Protein 2KT8 (pdb70)

Nearest PDB structures (foldseek):
  2kt8-assembly1_A  TM=8.628E-01  e=6.711E-12  Clostridium perfringens
  2krs-assembly1_A  TM=7.706E-01  e=7.082E-06  Clostridium perfringens
  2kyb-assembly1_A  TM=8.112E-01  e=3.516E-05  Clostridium perfringens ATCC 13124
  3npf-assembly1_B  TM=7.878E-01  e=1.300E-02  Bacteroides ovatus ATCC 8483
  1j3t-assembly1_A  TM=7.327E-01  e=2.569E-01  Homo sapiens

Solvent-accessible surface area: 5592 Å² total; per-residue (Å²): 123,73,93,6,0,52,0,78,36,127,93,55,5,67,0,42,80,28,46,55,102,98,51,134,82,57,28,63,44,81,26,115,43,94,8,61,10,79,31,94,111,61,54,34,48,60,5,117,63,189,87,48,84,0,42,1,17,113,143,82,14,109,85,65,141,93,82,112,117,161,172,92,151,134,157,190

Secondary structure (DSSP, 8-state):
--EEEEE--SS-EEEESSSSTTS-EEEEE-TT-EEEEEEEETTEEEEEETTEEEEEEGGGEEEEE-----S--S--

Sequence (76 aa):
AEKTGIVNVSSSLNVREGASTSSKVIGSLSGNTKVTIVGEEGAFYKIEYKGSHGYVAKEYIKDIKDEVLEHHHHHHAEKTGIVNVSSSLNVREGASTSSKVIGSLSGNTKVTIVGEEGAFYKIEYKGSHGYVAKEYIKDIKDEVLEHHHHHHAEKTGIVNVSSSLNVREGASTSSKVIGSLSGNTKVTIVGEEGAFYKIEYKGSHGYVAKEYIKDIKDEVLEHHHHHHAEKTGIVNVSSSLNVREGASTSSKVIGSLSGNTKVTIVGEEGAFYKIEYKGSHGYVAKEYIKDIKDEVLEHHHHHHAEKTGIVNVSSSLNVREGASTSSKVIGSLSGNTKVTIVGEEGAFYKIEYKGSHGYVAKEYIKDIKDEVLEHHHHHHAEKTGIVNVSSSLNVREGASTSSKVIGSLSGNTKVTIVGEEGAFYKIEYKGSHGYVAKEYIKDIKDEVLEHHHHHHAEKTGIVNVSSSLNVREGASTSSKVIGSLSGNTKVTIVGEEGAFYKIEYKGSHGYVAKEYIKDIKDEVLEHHHHHHAEKTGIVNVSSSLNVREGASTSSKVIGSLSGNTKVTIVGEEGAFYKIEYKGSHGYVAKEYIKDIKDEVLEHHHHHHAEKTGIVNVSSSLNVREGASTSSKVIGSLSGNTKVTIVGEEGAFYKIEYKGSHGYVAKEYIKDIKDEVLEHHHHHHAEKTGIVNVSSSLNVREGASTSSKVIGSLSGNTKVTIVGEEGAFYKIEYKGSHGYVAKEYIKDIKDEVLEHHHHHHAEKTGIVNVSSSLNVREGASTSSKVIGSLSGNTKVTIVGEEGAFYKIEYKGSHGYVAKEYIKDIKDEVLEHHHHHHAEKTGIVNVSSSLNVREGASTSSKVIGSLSGNTKVTIVGEEGAFYKIEYKGSHGYVAKEYIKDIKDEVLEHHHHHHAEKTGIVNVSSSLNVREGASTSSKVIGSLSGNTKVTIVGEEGAFYKIEYKGSHGYVAKEYIKDIKDEVLEHHHHHHAEKTGIVNVSSSLNVREGASTSSKVIGSLSGNTKVTIVGEEGAFYKIEYKGSHGYVAKEYIKDIKDEVLEHHHHHHAEKTGIVNVSSSLNVREGASTSSKVIGSLSGNTKVTIVGEEGAFYKIEYKGSHGYVAKEYIKDIKDEVLEHHHHHHAEKTGIVNVSSSLNVREGASTSSKVIGSLSGNTKVTIVGEEGAFYKIEYKGSHGYVAKEYIKDIKDEVLEHHHHHHAEKTGIVNVSSSLNVREGASTSSKVIGSLSGNTKVTIVGEEGAFYKIEYKGSHGYVAKEYIKDIKDEVLEHHHHHHAEKTGIVNVSSSLNVREGASTSSKVIGSLSGNTKVTIVGEEGAFYKIEYKGSHGYVAKEYIKDIKDEVLEHHHHHHAEKTGIVNVSSSLNVREGASTSSKVIGSLSGNTKVTIVGEEGAFYKIEYKGSHGYVAKEYIKDIKDEVLEHHHHHHAEKTGIVNVSSSLNVREGASTSSKVIGSLSGNTKVTIVGEEGAFYKIEYKGSHGYVAKEYIKDIKDEVLEHHHHHH

GO terms:
  GO:0061784 peptidoglycan N-acetylglucosaminidase activity (F, IDA)

InterPro domains:
  IPR002901 Mannosyl-glycoprotein endo-beta-N-acetylglucosamidase-like domain [PF01832] (949-1112)
  IPR002901 Mannosyl-glycoprotein endo-beta-N-acetylglucosamidase-like domain [SM00047] (936-1123)
  IPR003646 SH3-like domain, bacterial-type [PF08239] (58-104)
  IPR003646 SH3-like domain, bacterial-type [PF08239] (124-174)
  IPR003646 SH3-like domain, bacterial-type [PF08239] (204-254)
  IPR003646 SH3-like domain, bacterial-type [PF08239] (308-359)
  IPR003646 SH3-like domain, bacterial-type [PF08239] (393-444)
  IPR003646 SH3-like domain, bacterial-type [PF08239] (478-529)
  IPR003646 SH3-like domain, bacterial-type [PF08239] (558-609)
  IPR003646 SH3-like domain, bacterial-type [PF08239] (643-694)
  IPR003646 SH3-like domain, bacterial-type [PF08239] (728-779)
  IPR003646 SH3-like domain, bacterial-type [PF08239] (809-858)
  IPR003646 SH3-like domain, bacterial-type [PS51781] (46-109)
  IPR003646 SH3-like domain, bacterial-type [PS51781] (115-178)
  IPR003646 SH3-like domain, bacterial-type [PS51781] (194-257)
  IPR003646 SH3-like domain, bacterial-type [PS51781] (299-362)
  IPR003646 SH3-like domain, bacterial-type [PS51781] (384-447)
  IPR003646 SH3-like domain, bacterial-type [PS51781] (469-532)
  IPR003646 SH3-like domain, bacterial-type [PS51781] (549-612)
  IPR003646 SH3-like domain, bacterial-type [PS51781] (634-697)

Foldseek 3Di:
DKWKWFQADPFWAFWFPDQDPPGDTPGTGGHRDIFIFPACDPQWTWTQDPVGITIGGCVRTPPRGHDDDDDDPVGD

Radius of gyration: 13.31 Å; Cα contacts (8 Å, |Δi|>4): 145; chains: 1; bounding box: 37×36×25 Å

Structure (mmCIF, N/CA/C/O backbone):
data_2KT8
#
_entry.id   2KT8
#
loop_
_atom_site.group_PDB
_atom_site.id
_atom_site.type_symbol
_atom_site.label_atom_id
_atom_site.label_alt_id
_atom_site.label_comp_id
_atom_site.label_asym_id
_atom_site.label_entity_id
_atom_site.label_seq_id
_atom_site.pdbx_PDB_ins_code
_atom_site.Cartn_x
_atom_site.Cartn_y
_atom_site.Cartn_z
_atom_site.occupancy
_atom_site.B_iso_or_equiv
_atom_site.auth_seq_id
_atom_site.auth_comp_id
_atom_site.auth_asym_id
_atom_site.auth_atom_id
_atom_site.pdbx_PDB_model_num
ATOM 1 N N . ALA A 1 1 ? 8.539 8.656 11.953 1.00 0.00 1 ALA A N 1
ATOM 2 C CA . ALA A 1 1 ? 9.441 8.255 10.837 1.00 0.00 1 ALA A CA 1
ATOM 3 C C . ALA A 1 1 ? 8.619 7.575 9.738 1.00 0.00 1 ALA A C 1
ATOM 4 O O . ALA A 1 1 ? 8.211 6.434 9.858 1.00 0.00 1 ALA A O 1
ATOM 13 N N . GLU A 1 2 ? 8.366 8.277 8.669 1.00 0.00 2 GLU A N 1
ATOM 14 C CA . GLU A 1 2 ? 7.563 7.694 7.558 1.00 0.00 2 GLU A CA 1
ATOM 15 C C . GLU A 1 2 ? 8.372 6.620 6.834 1.00 0.00 2 GLU A C 1
ATOM 16 O O . GLU A 1 2 ? 9.586 6.665 6.786 1.00 0.00 2 GLU A O 1
ATOM 28 N N . LYS A 1 3 ? 7.698 5.649 6.268 1.00 0.00 3 LYS A N 1
ATOM 29 C CA . LYS A 1 3 ? 8.404 4.554 5.536 1.00 0.00 3 LYS A CA 1
ATOM 30 C C . LYS A 1 3 ? 7.814 4.429 4.134 1.00 0.00 3 LYS A C 1
ATOM 31 O O . LYS A 1 3 ? 6.630 4.614 3.930 1.00 0.00 3 LYS A O 1
ATOM 50 N N . THR A 1 4 ? 8.640 4.123 3.161 1.00 0.00 4 THR A N 1
ATOM 51 C CA . THR A 1 4 ? 8.150 3.990 1.753 1.00 0.00 4 THR A CA 1
ATOM 52 C C . THR A 1 4 ? 8.373 2.560 1.265 1.00 0.00 4 THR A C 1
ATOM 53 O O . THR A 1 4 ? 9.480 2.051 1.251 1.00 0.00 4 THR A O 1
ATOM 64 N N . GLY A 1 5 ? 7.310 1.907 0.869 1.00 0.00 5 GLY A N 1
ATOM 65 C CA . GLY A 1 5 ? 7.408 0.500 0.379 1.00 0.00 5 GLY A CA 1
ATOM 66 C C . GLY A 1 5 ? 7.346 0.468 -1.149 1.00 0.00 5 GLY A C 1
ATOM 67 O O . GLY A 1 5 ? 6.551 1.157 -1.765 1.00 0.00 5 GLY A O 1
ATOM 71 N N . ILE A 1 6 ? 8.177 -0.337 -1.765 1.00 0.00 6 ILE A N 1
ATOM 72 C CA . ILE A 1 6 ? 8.173 -0.430 -3.253 1.00 0.00 6 ILE A CA 1
ATOM 73 C C . ILE A 1 6 ? 7.143 -1.472 -3.698 1.00 0.00 6 ILE A C 1
ATOM 74 O O . ILE A 1 6 ? 7.183 -2.620 -3.298 1.00 0.00 6 ILE A O 1
ATOM 90 N N . VAL A 1 7 ? 6.213 -1.068 -4.521 1.00 0.00 7 VAL A N 1
ATOM 91 C CA . VAL A 1 7 ? 5.164 -2.013 -4.998 1.00 0.00 7 VAL A CA 1
ATOM 92 C C . VAL A 1 7 ? 5.753 -2.976 -6.030 1.00 0.00 7 VAL A C 1
ATOM 93 O O . VAL A 1 7 ? 6.458 -2.580 -6.938 1.00 0.00 7 VAL A O 1
ATOM 106 N N . ASN A 1 8 ? 5.460 -4.245 -5.892 1.00 0.00 8 ASN A N 1
ATOM 107 C CA . ASN A 1 8 ? 5.986 -5.262 -6.852 1.00 0.00 8 ASN A CA 1
ATOM 108 C C . ASN A 1 8 ? 4.828 -6.117 -7.372 1.00 0.00 8 ASN A C 1
ATOM 109 O O . ASN A 1 8 ? 4.356 -7.019 -6.704 1.00 0.00 8 ASN A O 1
ATOM 120 N N . VAL A 1 9 ? 4.366 -5.838 -8.566 1.00 0.00 9 VAL A N 1
ATOM 121 C CA . VAL A 1 9 ? 3.235 -6.627 -9.149 1.00 0.00 9 VAL A CA 1
ATOM 122 C C . VAL A 1 9 ? 3.530 -6.945 -10.615 1.00 0.00 9 VAL A C 1
ATOM 123 O O . VAL A 1 9 ? 4.349 -6.312 -11.253 1.00 0.00 9 VAL A O 1
ATOM 136 N N . SER A 1 10 ? 2.860 -7.929 -11.147 1.00 0.00 10 SER A N 1
ATOM 137 C CA . SER A 1 10 ? 3.076 -8.314 -12.571 1.00 0.00 10 SER A CA 1
ATOM 138 C C . SER A 1 10 ? 2.223 -7.422 -13.480 1.00 0.00 10 SER A C 1
ATOM 139 O O . SER A 1 10 ? 2.368 -7.422 -14.688 1.00 0.00 10 SER A O 1
ATOM 147 N N . SER A 1 11 ? 1.330 -6.660 -12.907 1.00 0.00 11 SER A N 1
ATOM 148 C CA . SER A 1 11 ? 0.460 -5.766 -13.731 1.00 0.00 11 SER A CA 1
ATOM 149 C C . SER A 1 11 ? 0.140 -4.497 -12.942 1.00 0.00 11 SER A C 1
ATOM 150 O O . SER A 1 11 ? 0.554 -3.408 -13.292 1.00 0.00 11 SER A O 1
ATOM 158 N N . SER A 1 12 ? -0.603 -4.628 -11.879 1.00 0.00 12 SER A N 1
ATOM 159 C CA . SER A 1 12 ? -0.958 -3.429 -11.070 1.00 0.00 12 SER A CA 1
ATOM 160 C C . SER A 1 12 ? -1.320 -3.863 -9.651 1.00 0.00 12 SER A C 1
ATOM 161 O O . SER A 1 12 ? -1.539 -5.029 -9.387 1.00 0.00 12 SER A O 1
ATOM 169 N N . LEU A 1 13 ? -1.379 -2.927 -8.731 1.00 0.00 13 LEU A N 1
ATOM 170 C CA . LEU A 1 13 ? -1.720 -3.272 -7.315 1.00 0.00 13 LEU A CA 1
ATOM 171 C C . LEU A 1 13 ? -3.073 -2.660 -6.943 1.00 0.00 13 LEU A C 1
ATOM 172 O O . LEU A 1 13 ? -3.321 -1.487 -7.147 1.00 0.00 13 LEU A O 1
ATOM 188 N N . ASN A 1 14 ? -3.948 -3.457 -6.388 1.00 0.00 14 ASN A N 1
ATOM 189 C CA . ASN A 1 14 ? -5.288 -2.945 -5.985 1.00 0.00 14 ASN A CA 1
ATOM 190 C C . ASN A 1 14 ? -5.207 -2.337 -4.584 1.00 0.00 14 ASN A C 1
ATOM 191 O O . ASN A 1 14 ? -4.468 -2.799 -3.735 1.00 0.00 14 ASN A O 1
ATOM 202 N N . VAL A 1 15 ? -5.971 -1.302 -4.337 1.00 0.00 15 VAL A N 1
ATOM 203 C CA . VAL A 1 15 ? -5.963 -0.644 -2.994 1.00 0.00 15 VAL A CA 1
ATOM 204 C C . VAL A 1 15 ? -7.303 -0.899 -2.308 1.00 0.00 15 VAL A C 1
ATOM 205 O O . VAL A 1 15 ? -8.358 -0.708 -2.884 1.00 0.00 15 VAL A O 1
ATOM 218 N N . ARG A 1 16 ? -7.263 -1.334 -1.076 1.00 0.00 16 ARG A N 1
ATOM 219 C CA . ARG A 1 16 ? -8.519 -1.619 -0.323 1.00 0.00 16 ARG A CA 1
ATOM 220 C C . ARG A 1 16 ? -8.693 -0.595 0.798 1.00 0.00 16 ARG A C 1
ATOM 221 O O . ARG A 1 16 ? -7.741 -0.130 1.394 1.00 0.00 16 ARG A O 1
ATOM 242 N N . GLU A 1 17 ? -9.916 -0.251 1.088 1.00 0.00 17 GLU A N 1
ATOM 243 C CA . GLU A 1 17 ? -10.193 0.731 2.172 1.00 0.00 17 GLU A CA 1
ATOM 244 C C . GLU A 1 17 ? -10.316 -0.024 3.498 1.00 0.00 17 GLU A C 1
ATOM 245 O O . GLU A 1 17 ? -10.242 0.547 4.571 1.00 0.00 17 GLU A O 1
ATOM 257 N N . GLY A 1 18 ? -10.501 -1.313 3.427 1.00 0.00 18 GLY A N 1
ATOM 258 C CA . GLY A 1 18 ? -10.633 -2.131 4.670 1.00 0.00 18 GLY A CA 1
ATOM 259 C C . GLY A 1 18 ? -9.279 -2.755 5.021 1.00 0.00 18 GLY A C 1
ATOM 260 O O . GLY A 1 18 ? -8.261 -2.091 5.059 1.00 0.00 18 GLY A O 1
ATOM 264 N N . ALA A 1 19 ? -9.265 -4.032 5.282 1.00 0.00 19 ALA A N 1
ATOM 265 C CA . ALA A 1 19 ? -7.991 -4.721 5.633 1.00 0.00 19 ALA A CA 1
ATOM 266 C C . ALA A 1 19 ? -8.099 -6.193 5.212 1.00 0.00 19 ALA A C 1
ATOM 267 O O . ALA A 1 19 ? -7.154 -6.954 5.304 1.00 0.00 19 ALA A O 1
ATOM 274 N N . SER A 1 20 ? -9.256 -6.597 4.756 1.00 0.00 20 SER A N 1
ATOM 275 C CA . SER A 1 20 ? -9.448 -8.018 4.335 1.00 0.00 20 SER A CA 1
ATOM 276 C C . SER A 1 20 ? -8.934 -8.236 2.906 1.00 0.00 20 SER A C 1
ATOM 277 O O . SER A 1 20 ? -8.572 -7.309 2.207 1.00 0.00 20 SER A O 1
ATOM 285 N N . THR A 1 21 ? -8.903 -9.470 2.477 1.00 0.00 21 THR A N 1
ATOM 286 C CA . THR A 1 21 ? -8.423 -9.793 1.100 1.00 0.00 21 THR A CA 1
ATOM 287 C C . THR A 1 21 ? -9.383 -9.214 0.055 1.00 0.00 21 THR A C 1
ATOM 288 O O . THR A 1 21 ? -8.986 -8.855 -1.038 1.00 0.00 21 THR A O 1
ATOM 299 N N . SER A 1 22 ? -10.647 -9.128 0.374 1.00 0.00 22 SER A N 1
ATOM 300 C CA . SER A 1 22 ? -11.639 -8.581 -0.601 1.00 0.00 22 SER A CA 1
ATOM 301 C C . SER A 1 22 ? -12.613 -7.665 0.144 1.00 0.00 22 SER A C 1
ATOM 302 O O . SER A 1 22 ? -13.810 -7.880 0.152 1.00 0.00 22 SER A O 1
ATOM 310 N N . SER A 1 23 ? -12.101 -6.645 0.777 1.00 0.00 23 SER A N 1
ATOM 311 C CA . SER A 1 23 ? -12.979 -5.703 1.532 1.00 0.00 23 SER A CA 1
ATOM 312 C C . SER A 1 23 ? -13.675 -4.751 0.556 1.00 0.00 23 SER A C 1
ATOM 313 O O . SER A 1 23 ? -14.830 -4.920 0.213 1.00 0.00 23 SER A O 1
ATOM 321 N N . LYS A 1 24 ? -12.979 -3.747 0.103 1.00 0.00 24 LYS A N 1
ATOM 322 C CA . LYS A 1 24 ? -13.601 -2.784 -0.848 1.00 0.00 24 LYS A CA 1
ATOM 323 C C . LYS A 1 24 ? -12.510 -2.077 -1.658 1.00 0.00 24 LYS A C 1
ATOM 324 O O . LYS A 1 24 ? -11.724 -1.310 -1.136 1.00 0.00 24 LYS A O 1
ATOM 343 N N . VAL A 1 25 ? -12.459 -2.336 -2.938 1.00 0.00 25 VAL A N 1
ATOM 344 C CA . VAL A 1 25 ? -11.426 -1.689 -3.793 1.00 0.00 25 VAL A CA 1
ATOM 345 C C . VAL A 1 25 ? -11.874 -0.272 -4.155 1.00 0.00 25 VAL A C 1
ATOM 346 O O . VAL A 1 25 ? -12.978 -0.055 -4.618 1.00 0.00 25 VAL A O 1
ATOM 359 N N . ILE A 1 26 ? -11.015 0.695 -3.949 1.00 0.00 26 ILE A N 1
ATOM 360 C CA . ILE A 1 26 ? -11.354 2.113 -4.277 1.00 0.00 26 ILE A CA 1
ATOM 361 C C . ILE A 1 26 ? -10.506 2.569 -5.466 1.00 0.00 26 ILE A C 1
ATOM 362 O O . ILE A 1 26 ? -10.674 3.657 -5.985 1.00 0.00 26 ILE A O 1
ATOM 378 N N . GLY A 1 27 ? -9.593 1.747 -5.908 1.00 0.00 27 GLY A N 1
ATOM 379 C CA . GLY A 1 27 ? -8.743 2.151 -7.062 1.00 0.00 27 GLY A CA 1
ATOM 380 C C . GLY A 1 27 ? -7.525 1.230 -7.169 1.00 0.00 27 GLY A C 1
ATOM 381 O O . GLY A 1 27 ? -7.525 0.116 -6.684 1.00 0.00 27 GLY A O 1
ATOM 385 N N . SER A 1 28 ? -6.482 1.688 -7.814 1.00 0.00 28 SER A N 1
ATOM 386 C CA . SER A 1 28 ? -5.262 0.842 -7.965 1.00 0.00 28 SER A CA 1
ATOM 387 C C . SER A 1 28 ? -4.033 1.735 -8.137 1.00 0.00 28 SER A C 1
ATOM 388 O O . SER A 1 28 ? -4.138 2.914 -8.414 1.00 0.00 28 SER A O 1
ATOM 396 N N . LEU A 1 29 ? -2.863 1.167 -7.973 1.00 0.00 29 LEU A N 1
ATOM 397 C CA . LEU A 1 29 ? -1.597 1.951 -8.118 1.00 0.00 29 LEU A CA 1
ATOM 398 C C . LEU A 1 29 ? -0.675 1.254 -9.117 1.00 0.00 29 LEU A C 1
ATOM 399 O O . LEU A 1 29 ? -0.714 0.051 -9.290 1.00 0.00 29 LEU A O 1
ATOM 415 N N . SER A 1 30 ? 0.151 2.013 -9.781 1.00 0.00 30 SER A N 1
ATOM 416 C CA . SER A 1 30 ? 1.082 1.427 -10.784 1.00 0.00 30 SER A CA 1
ATOM 417 C C . SER A 1 30 ? 2.185 0.623 -10.090 1.00 0.00 30 SER A C 1
ATOM 418 O O . SER A 1 30 ? 2.451 0.779 -8.913 1.00 0.00 30 SER A O 1
ATOM 426 N N . GLY A 1 31 ? 2.823 -0.246 -10.826 1.00 0.00 31 GLY A N 1
ATOM 427 C CA . GLY A 1 31 ? 3.909 -1.083 -10.243 1.00 0.00 31 GLY A CA 1
ATOM 428 C C . GLY A 1 31 ? 5.119 -0.220 -9.869 1.00 0.00 31 GLY A C 1
ATOM 429 O O . GLY A 1 31 ? 5.287 0.886 -10.346 1.00 0.00 31 GLY A O 1
ATOM 433 N N . ASN A 1 32 ? 5.957 -0.737 -9.004 1.00 0.00 32 ASN A N 1
ATOM 434 C CA . ASN A 1 32 ? 7.171 0.011 -8.557 1.00 0.00 32 ASN A CA 1
ATOM 435 C C . ASN A 1 32 ? 6.756 1.350 -7.940 1.00 0.00 32 ASN A C 1
ATOM 436 O O . ASN A 1 32 ? 7.584 2.159 -7.566 1.00 0.00 32 ASN A O 1
ATOM 447 N N . THR A 1 33 ? 5.479 1.587 -7.824 1.00 0.00 33 THR A N 1
ATOM 448 C CA . THR A 1 33 ? 5.008 2.869 -7.223 1.00 0.00 33 THR A CA 1
ATOM 449 C C . THR A 1 33 ? 5.304 2.891 -5.719 1.00 0.00 33 THR A C 1
ATOM 450 O O . THR A 1 33 ? 5.094 1.924 -5.009 1.00 0.00 33 THR A O 1
ATOM 461 N N . LYS A 1 34 ? 5.799 3.998 -5.237 1.00 0.00 34 LYS A N 1
ATOM 462 C CA . LYS A 1 34 ? 6.126 4.114 -3.789 1.00 0.00 34 LYS A CA 1
ATOM 463 C C . LYS A 1 34 ? 4.875 4.481 -2.992 1.00 0.00 34 LYS A C 1
ATOM 464 O O . LYS A 1 34 ? 4.067 5.285 -3.417 1.00 0.00 34 LYS A O 1
ATOM 483 N N . VAL A 1 35 ? 4.718 3.898 -1.826 1.00 0.00 35 VAL A N 1
ATOM 484 C CA . VAL A 1 35 ? 3.527 4.206 -0.973 1.00 0.00 35 VAL A CA 1
ATOM 485 C C . VAL A 1 35 ? 3.997 4.618 0.424 1.00 0.00 35 VAL A C 1
ATOM 486 O O . VAL A 1 35 ? 4.817 3.962 1.038 1.00 0.00 35 VAL A O 1
ATOM 499 N N . THR A 1 36 ? 3.486 5.713 0.922 1.00 0.00 36 THR A N 1
ATOM 500 C CA . THR A 1 36 ? 3.900 6.189 2.272 1.00 0.00 36 THR A CA 1
ATOM 501 C C . THR A 1 36 ? 3.155 5.401 3.347 1.00 0.00 36 THR A C 1
ATOM 502 O O . THR A 1 36 ? 1.945 5.282 3.320 1.00 0.00 36 THR A O 1
ATOM 513 N N . ILE A 1 37 ? 3.881 4.873 4.299 1.00 0.00 37 ILE A N 1
ATOM 514 C CA . ILE A 1 37 ? 3.252 4.091 5.404 1.00 0.00 37 ILE A CA 1
ATOM 515 C C . ILE A 1 37 ? 3.402 4.858 6.716 1.00 0.00 37 ILE A C 1
ATOM 516 O O . ILE A 1 37 ? 4.483 5.289 7.082 1.00 0.00 37 ILE A O 1
ATOM 532 N N . VAL A 1 38 ? 2.313 5.026 7.425 1.00 0.00 38 VAL A N 1
ATOM 533 C CA . VAL A 1 38 ? 2.343 5.755 8.728 1.00 0.00 38 VAL A CA 1
ATOM 534 C C . VAL A 1 38 ? 2.103 4.751 9.858 1.00 0.00 38 VAL A C 1
ATOM 535 O O . VAL A 1 38 ? 2.130 5.093 11.025 1.00 0.00 38 VAL A O 1
ATOM 548 N N . GLY A 1 39 ? 1.872 3.508 9.525 1.00 0.00 39 GLY A N 1
ATOM 549 C CA . GLY A 1 39 ? 1.638 2.495 10.594 1.00 0.00 39 GLY A CA 1
ATOM 550 C C . GLY A 1 39 ? 1.366 1.121 9.974 1.00 0.00 39 GLY A C 1
ATOM 551 O O . GLY A 1 39 ? 1.321 0.964 8.769 1.00 0.00 39 GLY A O 1
ATOM 555 N N . GLU A 1 40 ? 1.183 0.119 10.802 1.00 0.00 40 GLU A N 1
ATOM 556 C CA . GLU A 1 40 ? 0.912 -1.256 10.295 1.00 0.00 40 GLU A CA 1
ATOM 557 C C . GLU A 1 40 ? -0.264 -1.855 11.059 1.00 0.00 40 GLU A C 1
ATOM 558 O O . GLU A 1 40 ? -0.550 -1.484 12.181 1.00 0.00 40 GLU A O 1
ATOM 570 N N . GLU A 1 41 ? -0.942 -2.794 10.458 1.00 0.00 41 GLU A N 1
ATOM 571 C CA . GLU A 1 41 ? -2.094 -3.437 11.144 1.00 0.00 41 GLU A CA 1
ATOM 572 C C . GLU A 1 41 ? -2.327 -4.823 10.541 1.00 0.00 41 GLU A C 1
ATOM 573 O O . GLU A 1 41 ? -2.667 -4.966 9.381 1.00 0.00 41 GLU A O 1
ATOM 585 N N . GLY A 1 42 ? -2.151 -5.843 11.333 1.00 0.00 42 GLY A N 1
ATOM 586 C CA . GLY A 1 42 ? -2.364 -7.236 10.844 1.00 0.00 42 GLY A CA 1
ATOM 587 C C . GLY A 1 42 ? -1.367 -7.586 9.738 1.00 0.00 42 GLY A C 1
ATOM 588 O O . GLY A 1 42 ? -0.214 -7.200 9.767 1.00 0.00 42 GLY A O 1
ATOM 592 N N . ALA A 1 43 ? -1.811 -8.330 8.762 1.00 0.00 43 ALA A N 1
ATOM 593 C CA . ALA A 1 43 ? -0.914 -8.729 7.643 1.00 0.00 43 ALA A CA 1
ATOM 594 C C . ALA A 1 43 ? -1.015 -7.688 6.528 1.00 0.00 43 ALA A C 1
ATOM 595 O O . ALA A 1 43 ? -0.689 -7.950 5.383 1.00 0.00 43 ALA A O 1
ATOM 602 N N . PHE A 1 44 ? -1.476 -6.505 6.855 1.00 0.00 44 PHE A N 1
ATOM 603 C CA . PHE A 1 44 ? -1.618 -5.429 5.825 1.00 0.00 44 PHE A CA 1
ATOM 604 C C . PHE A 1 44 ? -0.972 -4.144 6.333 1.00 0.00 44 PHE A C 1
ATOM 605 O O . PHE A 1 44 ? -0.911 -3.888 7.521 1.00 0.00 44 PHE A O 1
ATOM 622 N N . TYR A 1 45 ? -0.483 -3.331 5.432 1.00 0.00 45 TYR A N 1
ATOM 623 C CA . TYR A 1 45 ? 0.176 -2.052 5.832 1.00 0.00 45 TYR A CA 1
ATOM 624 C C . TYR A 1 45 ? -0.770 -0.879 5.588 1.00 0.00 45 TYR A C 1
ATOM 625 O O . TYR A 1 45 ? -1.480 -0.825 4.600 1.00 0.00 45 TYR A O 1
ATOM 643 N N . LYS A 1 46 ? -0.777 0.067 6.490 1.00 0.00 46 LYS A N 1
ATOM 644 C CA . LYS A 1 46 ? -1.664 1.251 6.335 1.00 0.00 46 LYS A CA 1
ATOM 645 C C . LYS A 1 46 ? -0.904 2.347 5.593 1.00 0.00 46 LYS A C 1
ATOM 646 O O . LYS A 1 46 ? 0.214 2.683 5.937 1.00 0.00 46 LYS A O 1
ATOM 665 N N . ILE A 1 47 ? -1.505 2.905 4.571 1.00 0.00 47 ILE A N 1
ATOM 666 C CA . ILE A 1 47 ? -0.828 3.982 3.786 1.00 0.00 47 ILE A CA 1
ATOM 667 C C . ILE A 1 47 ? -1.745 5.194 3.655 1.00 0.00 47 ILE A C 1
ATOM 668 O O . ILE A 1 47 ? -2.953 5.098 3.764 1.00 0.00 47 ILE A O 1
ATOM 684 N N . GLU A 1 48 ? -1.166 6.340 3.420 1.00 0.00 48 GLU A N 1
ATOM 685 C CA . GLU A 1 48 ? -1.980 7.578 3.278 1.00 0.00 48 GLU A CA 1
ATOM 686 C C . GLU A 1 48 ? -2.534 7.664 1.854 1.00 0.00 48 GLU A C 1
ATOM 687 O O . GLU A 1 48 ? -1.866 8.102 0.935 1.00 0.00 48 GLU A O 1
ATOM 699 N N . TYR A 1 49 ? -3.757 7.244 1.666 1.00 0.00 49 TYR A N 1
ATOM 700 C CA . TYR A 1 49 ? -4.367 7.291 0.309 1.00 0.00 49 TYR A CA 1
ATOM 701 C C . TYR A 1 49 ? -4.971 8.672 0.060 1.00 0.00 49 TYR A C 1
ATOM 702 O O . TYR A 1 49 ? -5.485 9.314 0.956 1.00 0.00 49 TYR A O 1
ATOM 720 N N . LYS A 1 50 ? -4.900 9.136 -1.156 1.00 0.00 50 LYS A N 1
ATOM 721 C CA . LYS A 1 50 ? -5.452 10.479 -1.483 1.00 0.00 50 LYS A CA 1
ATOM 722 C C . LYS A 1 50 ? -6.977 10.473 -1.336 1.00 0.00 50 LYS A C 1
ATOM 723 O O . LYS A 1 50 ? -7.698 10.012 -2.201 1.00 0.00 50 LYS A O 1
ATOM 742 N N . GLY A 1 51 ? -7.466 10.990 -0.235 1.00 0.00 51 GLY A N 1
ATOM 743 C CA . GLY A 1 51 ? -8.941 11.033 0.015 1.00 0.00 51 GLY A CA 1
ATOM 744 C C . GLY A 1 51 ? -9.268 10.182 1.246 1.00 0.00 51 GLY A C 1
ATOM 745 O O . GLY A 1 51 ? -10.273 10.380 1.902 1.00 0.00 51 GLY A O 1
ATOM 749 N N . SER A 1 52 ? -8.424 9.239 1.573 1.00 0.00 52 SER A N 1
ATOM 750 C CA . SER A 1 52 ? -8.694 8.388 2.768 1.00 0.00 52 SER A CA 1
ATOM 751 C C . SER A 1 52 ? -7.458 7.551 3.108 1.00 0.00 52 SER A C 1
ATOM 752 O O . SER A 1 52 ? -6.343 7.896 2.763 1.00 0.00 52 SER A O 1
ATOM 760 N N . HIS A 1 53 ? -7.656 6.441 3.784 1.00 0.00 53 HIS A N 1
ATOM 761 C CA . HIS A 1 53 ? -6.509 5.555 4.160 1.00 0.00 53 HIS A CA 1
ATOM 762 C C . HIS A 1 53 ? -6.550 4.274 3.323 1.00 0.00 53 HIS A C 1
ATOM 763 O O . HIS A 1 53 ? -7.524 3.544 3.318 1.00 0.00 53 HIS A O 1
ATOM 777 N N . GLY A 1 54 ? -5.489 4.004 2.609 1.00 0.00 54 GLY A N 1
ATOM 778 C CA . GLY A 1 54 ? -5.437 2.782 1.755 1.00 0.00 54 GLY A CA 1
ATOM 779 C C . GLY A 1 54 ? -4.814 1.624 2.534 1.00 0.00 54 GLY A C 1
ATOM 780 O O . GLY A 1 54 ? -3.962 1.815 3.379 1.00 0.00 54 GLY A O 1
ATOM 784 N N . TYR A 1 55 ? -5.233 0.418 2.240 1.00 0.00 55 TYR A N 1
ATOM 785 C CA . TYR A 1 55 ? -4.672 -0.780 2.937 1.00 0.00 55 TYR A CA 1
ATOM 786 C C . TYR A 1 55 ? -4.188 -1.787 1.896 1.00 0.00 55 TYR A C 1
ATOM 787 O O . TYR A 1 55 ? -4.885 -2.099 0.948 1.00 0.00 55 TYR A O 1
ATOM 805 N N . VAL A 1 56 ? -2.993 -2.301 2.064 1.00 0.00 56 VAL A N 1
ATOM 806 C CA . VAL A 1 56 ? -2.454 -3.295 1.083 1.00 0.00 56 VAL A CA 1
ATOM 807 C C . VAL A 1 56 ? -1.741 -4.425 1.825 1.00 0.00 56 VAL A C 1
ATOM 808 O O . VAL A 1 56 ? -1.247 -4.256 2.924 1.00 0.00 56 VAL A O 1
ATOM 821 N N . ALA A 1 57 ? -1.693 -5.581 1.221 1.00 0.00 57 ALA A N 1
ATOM 822 C CA . ALA A 1 57 ? -1.029 -6.754 1.860 1.00 0.00 57 ALA A CA 1
ATOM 823 C C . ALA A 1 57 ? 0.498 -6.606 1.820 1.00 0.00 57 ALA A C 1
ATOM 824 O O . ALA A 1 57 ? 1.054 -5.981 0.938 1.00 0.00 57 ALA A O 1
ATOM 831 N N . LYS A 1 58 ? 1.173 -7.183 2.778 1.00 0.00 58 LYS A N 1
ATOM 832 C CA . LYS A 1 58 ? 2.665 -7.097 2.822 1.00 0.00 58 LYS A CA 1
ATOM 833 C C . LYS A 1 58 ? 3.284 -7.867 1.647 1.00 0.00 58 LYS A C 1
ATOM 834 O O . LYS A 1 58 ? 4.426 -7.657 1.283 1.00 0.00 58 LYS A O 1
ATOM 853 N N . GLU A 1 59 ? 2.549 -8.768 1.070 1.00 0.00 59 GLU A N 1
ATOM 854 C CA . GLU A 1 59 ? 3.096 -9.571 -0.062 1.00 0.00 59 GLU A CA 1
ATOM 855 C C . GLU A 1 59 ? 3.379 -8.673 -1.272 1.00 0.00 59 GLU A C 1
ATOM 856 O O . GLU A 1 59 ? 4.299 -8.909 -2.033 1.00 0.00 59 GLU A O 1
ATOM 868 N N . TYR A 1 60 ? 2.598 -7.647 -1.465 1.00 0.00 60 TYR A N 1
ATOM 869 C CA . TYR A 1 60 ? 2.831 -6.745 -2.632 1.00 0.00 60 TYR A CA 1
ATOM 870 C C . TYR A 1 60 ? 3.825 -5.651 -2.238 1.00 0.00 60 TYR A C 1
ATOM 871 O O . TYR A 1 60 ? 4.150 -4.779 -3.023 1.00 0.00 60 TYR A O 1
ATOM 889 N N . ILE A 1 61 ? 4.311 -5.691 -1.023 1.00 0.00 61 ILE A N 1
ATOM 890 C CA . ILE A 1 61 ? 5.288 -4.656 -0.559 1.00 0.00 61 ILE A CA 1
ATOM 891 C C . ILE A 1 61 ? 6.670 -5.287 -0.432 1.00 0.00 61 ILE A C 1
ATOM 892 O O . ILE A 1 61 ? 6.849 -6.306 0.207 1.00 0.00 61 ILE A O 1
ATOM 908 N N . LYS A 1 62 ? 7.652 -4.687 -1.055 1.00 0.00 62 LYS A N 1
ATOM 909 C CA . LYS A 1 62 ? 9.034 -5.244 -1.000 1.00 0.00 62 LYS A CA 1
ATOM 910 C C . LYS A 1 62 ? 10.059 -4.115 -0.871 1.00 0.00 62 LYS A C 1
ATOM 911 O O . LYS A 1 62 ? 9.857 -3.007 -1.338 1.00 0.00 62 LYS A O 1
ATOM 930 N N . ASP A 1 63 ? 11.164 -4.407 -0.238 1.00 0.00 63 ASP A N 1
ATOM 931 C CA . ASP A 1 63 ? 12.241 -3.391 -0.054 1.00 0.00 63 ASP A CA 1
ATOM 932 C C . ASP A 1 63 ? 11.674 -2.131 0.607 1.00 0.00 63 ASP A C 1
ATOM 933 O O . ASP A 1 63 ? 11.527 -1.094 -0.013 1.00 0.00 63 ASP A O 1
ATOM 942 N N . ILE A 1 64 ? 11.361 -2.215 1.874 1.00 0.00 64 ILE A N 1
ATOM 943 C CA . ILE A 1 64 ? 10.812 -1.029 2.592 1.00 0.00 64 ILE A CA 1
ATOM 944 C C . ILE A 1 64 ? 11.961 -0.229 3.203 1.00 0.00 64 ILE A C 1
ATOM 945 O O . ILE A 1 64 ? 12.662 -0.691 4.083 1.00 0.00 64 ILE A O 1
ATOM 961 N N . LYS A 1 65 ? 12.158 0.979 2.739 1.00 0.00 65 LYS A N 1
ATOM 962 C CA . LYS A 1 65 ? 13.263 1.826 3.281 1.00 0.00 65 LYS A CA 1
ATOM 963 C C . LYS A 1 65 ? 12.809 3.282 3.372 1.00 0.00 65 LYS A C 1
ATOM 964 O O . LYS A 1 65 ? 11.992 3.743 2.598 1.00 0.00 65 LYS A O 1
ATOM 983 N N . ASP A 1 66 ? 13.340 4.005 4.317 1.00 0.00 66 ASP A N 1
ATOM 984 C CA . ASP A 1 66 ? 12.956 5.436 4.482 1.00 0.00 66 ASP A CA 1
ATOM 985 C C . ASP A 1 66 ? 13.452 6.262 3.290 1.00 0.00 66 ASP A C 1
ATOM 986 O O . ASP A 1 66 ? 14.533 6.053 2.775 1.00 0.00 66 ASP A O 1
ATOM 995 N N . GLU A 1 67 ? 12.663 7.207 2.857 1.00 0.00 67 GLU A N 1
ATOM 996 C CA . GLU A 1 67 ? 13.071 8.063 1.712 1.00 0.00 67 GLU A CA 1
ATOM 997 C C . GLU A 1 67 ? 12.126 9.271 1.638 1.00 0.00 67 GLU A C 1
ATOM 998 O O . GLU A 1 67 ? 11.232 9.329 0.816 1.00 0.00 67 GLU A O 1
ATOM 1010 N N . VAL A 1 68 ? 12.316 10.237 2.504 1.00 0.00 68 VAL A N 1
ATOM 1011 C CA . VAL A 1 68 ? 11.434 11.449 2.501 1.00 0.00 68 VAL A CA 1
ATOM 1012 C C . VAL A 1 68 ? 12.097 12.554 1.674 1.00 0.00 68 VAL A C 1
ATOM 1013 O O . VAL A 1 68 ? 11.509 13.585 1.409 1.00 0.00 68 VAL A O 1
ATOM 1026 N N . LEU A 1 69 ? 13.321 12.339 1.269 1.00 0.00 69 LEU A N 1
ATOM 1027 C CA . LEU A 1 69 ? 14.053 13.358 0.453 1.00 0.00 69 LEU A CA 1
ATOM 1028 C C . LEU A 1 69 ? 14.188 14.677 1.223 1.00 0.00 69 LEU A C 1
ATOM 1029 O O . LEU A 1 69 ? 13.217 15.306 1.602 1.00 0.00 69 LEU A O 1
ATOM 1045 N N . GLU A 1 70 ? 15.406 15.092 1.447 1.00 0.00 70 GLU A N 1
ATOM 1046 C CA . GLU A 1 70 ? 15.657 16.360 2.187 1.00 0.00 70 GLU A CA 1
ATOM 1047 C C . GLU A 1 70 ? 15.048 17.548 1.440 1.00 0.00 70 GLU A C 1
ATOM 1048 O O . GLU A 1 70 ? 14.953 17.564 0.227 1.00 0.00 70 GLU A O 1
ATOM 1060 N N . HIS A 1 71 ? 14.623 18.538 2.172 1.00 0.00 71 HIS A N 1
ATOM 1061 C CA . HIS A 1 71 ? 14.001 19.737 1.546 1.00 0.00 71 HIS A CA 1
ATOM 1062 C C . HIS A 1 71 ? 15.027 20.522 0.723 1.00 0.00 71 HIS A C 1
ATOM 1063 O O . HIS A 1 71 ? 16.216 20.262 0.758 1.00 0.00 71 HIS A O 1
ATOM 1077 N N . HIS A 1 72 ? 14.558 21.488 -0.019 1.00 0.00 72 HIS A N 1
ATOM 1078 C CA . HIS A 1 72 ? 15.469 22.314 -0.857 1.00 0.00 72 HIS A CA 1
ATOM 1079 C C . HIS A 1 72 ? 16.322 21.399 -1.742 1.00 0.00 72 HIS A C 1
ATOM 1080 O O . HIS A 1 72 ? 17.466 21.103 -1.449 1.00 0.00 72 HIS A O 1
ATOM 1094 N N . HIS A 1 73 ? 15.761 20.954 -2.832 1.00 0.00 73 HIS A N 1
ATOM 1095 C CA . HIS A 1 73 ? 16.507 20.063 -3.767 1.00 0.00 73 HIS A CA 1
ATOM 1096 C C . HIS A 1 73 ? 17.655 20.844 -4.415 1.00 0.00 73 HIS A C 1
ATOM 1097 O O . HIS A 1 73 ? 18.733 20.324 -4.639 1.00 0.00 73 HIS A O 1
ATOM 1111 N N . HIS A 1 74 ? 17.424 22.088 -4.732 1.00 0.00 74 HIS A N 1
ATOM 1112 C CA . HIS A 1 74 ? 18.487 22.906 -5.383 1.00 0.00 74 HIS A CA 1
ATOM 1113 C C . HIS A 1 74 ? 19.738 22.951 -4.500 1.00 0.00 74 HIS A C 1
ATOM 1114 O O . HIS A 1 74 ? 19.697 23.350 -3.351 1.00 0.00 74 HIS A O 1
ATOM 1128 N N . HIS A 1 75 ? 20.852 22.538 -5.039 1.00 0.00 75 HIS A N 1
ATOM 1129 C CA . HIS A 1 75 ? 22.116 22.540 -4.254 1.00 0.00 75 HIS A CA 1
ATOM 1130 C C . HIS A 1 75 ? 22.735 23.941 -4.261 1.00 0.00 75 HIS A C 1
ATOM 1131 O O . HIS A 1 75 ? 22.902 24.562 -5.294 1.00 0.00 75 HIS A O 1
ATOM 1145 N N . HIS A 1 76 ? 23.080 24.436 -3.106 1.00 0.00 76 HIS A N 1
ATOM 1146 C CA . HIS A 1 76 ? 23.695 25.790 -3.013 1.00 0.00 76 HIS A CA 1
ATOM 1147 C C . HIS A 1 76 ? 24.893 25.888 -3.965 1.00 0.00 76 HIS A C 1
ATOM 1148 O O . HIS A 1 76 ? 25.974 25.485 -3.569 1.00 0.00 76 HIS A O 1
ATOM 1163 N N . ALA A 1 1 ? 8.620 8.840 11.754 1.00 0.00 1 ALA A N 2
ATOM 1164 C CA . ALA A 1 1 ? 9.512 8.064 10.848 1.00 0.00 1 ALA A CA 2
ATOM 1165 C C . ALA A 1 1 ? 8.653 7.291 9.842 1.00 0.00 1 ALA A C 2
ATOM 1166 O O . ALA A 1 1 ? 8.369 6.122 10.016 1.00 0.00 1 ALA A O 2
ATOM 1175 N N . GLU A 1 2 ? 8.227 7.947 8.794 1.00 0.00 2 GLU A N 2
ATOM 1176 C CA . GLU A 1 2 ? 7.375 7.273 7.773 1.00 0.00 2 GLU A CA 2
ATOM 1177 C C . GLU A 1 2 ? 8.213 6.306 6.938 1.00 0.00 2 GLU A C 2
ATOM 1178 O O . GLU A 1 2 ? 9.395 6.508 6.738 1.00 0.00 2 GLU A O 2
ATOM 1190 N N . LYS A 1 3 ? 7.604 5.252 6.451 1.00 0.00 3 LYS A N 2
ATOM 1191 C CA . LYS A 1 3 ? 8.344 4.247 5.627 1.00 0.00 3 LYS A CA 2
ATOM 1192 C C . LYS A 1 3 ? 7.714 4.184 4.239 1.00 0.00 3 LYS A C 2
ATOM 1193 O O . LYS A 1 3 ? 6.536 4.431 4.077 1.00 0.00 3 LYS A O 2
ATOM 1212 N N . THR A 1 4 ? 8.492 3.852 3.238 1.00 0.00 4 THR A N 2
ATOM 1213 C CA . THR A 1 4 ? 7.952 3.767 1.844 1.00 0.00 4 THR A CA 2
ATOM 1214 C C . THR A 1 4 ? 8.107 2.335 1.331 1.00 0.00 4 THR A C 2
ATOM 1215 O O . THR A 1 4 ? 9.201 1.824 1.195 1.00 0.00 4 THR A O 2
ATOM 1226 N N . GLY A 1 5 ? 7.005 1.681 1.061 1.00 0.00 5 GLY A N 2
ATOM 1227 C CA . GLY A 1 5 ? 7.059 0.273 0.566 1.00 0.00 5 GLY A CA 2
ATOM 1228 C C . GLY A 1 5 ? 7.037 0.260 -0.961 1.00 0.00 5 GLY A C 2
ATOM 1229 O O . GLY A 1 5 ? 6.160 0.826 -1.583 1.00 0.00 5 GLY A O 2
ATOM 1233 N N . ILE A 1 6 ? 7.998 -0.378 -1.572 1.00 0.00 6 ILE A N 2
ATOM 1234 C CA . ILE A 1 6 ? 8.035 -0.421 -3.060 1.00 0.00 6 ILE A CA 2
ATOM 1235 C C . ILE A 1 6 ? 7.079 -1.505 -3.566 1.00 0.00 6 ILE A C 2
ATOM 1236 O O . ILE A 1 6 ? 7.166 -2.658 -3.190 1.00 0.00 6 ILE A O 2
ATOM 1252 N N . VAL A 1 7 ? 6.164 -1.137 -4.418 1.00 0.00 7 VAL A N 2
ATOM 1253 C CA . VAL A 1 7 ? 5.193 -2.128 -4.958 1.00 0.00 7 VAL A CA 2
ATOM 1254 C C . VAL A 1 7 ? 5.859 -2.973 -6.042 1.00 0.00 7 VAL A C 2
ATOM 1255 O O . VAL A 1 7 ? 6.504 -2.455 -6.932 1.00 0.00 7 VAL A O 2
ATOM 1268 N N . ASN A 1 8 ? 5.697 -4.272 -5.978 1.00 0.00 8 ASN A N 2
ATOM 1269 C CA . ASN A 1 8 ? 6.308 -5.170 -7.009 1.00 0.00 8 ASN A CA 2
ATOM 1270 C C . ASN A 1 8 ? 5.220 -6.075 -7.593 1.00 0.00 8 ASN A C 2
ATOM 1271 O O . ASN A 1 8 ? 4.870 -7.085 -7.016 1.00 0.00 8 ASN A O 2
ATOM 1282 N N . VAL A 1 9 ? 4.686 -5.717 -8.737 1.00 0.00 9 VAL A N 2
ATOM 1283 C CA . VAL A 1 9 ? 3.619 -6.553 -9.374 1.00 0.00 9 VAL A CA 2
ATOM 1284 C C . VAL A 1 9 ? 3.883 -6.665 -10.877 1.00 0.00 9 VAL A C 2
ATOM 1285 O O . VAL A 1 9 ? 4.581 -5.857 -11.458 1.00 0.00 9 VAL A O 2
ATOM 1298 N N . SER A 1 10 ? 3.330 -7.663 -11.504 1.00 0.00 10 SER A N 2
ATOM 1299 C CA . SER A 1 10 ? 3.537 -7.846 -12.968 1.00 0.00 10 SER A CA 2
ATOM 1300 C C . SER A 1 10 ? 2.502 -7.016 -13.735 1.00 0.00 10 SER A C 2
ATOM 1301 O O . SER A 1 10 ? 2.607 -6.830 -14.931 1.00 0.00 10 SER A O 2
ATOM 1309 N N . SER A 1 11 ? 1.498 -6.522 -13.051 1.00 0.00 11 SER A N 2
ATOM 1310 C CA . SER A 1 11 ? 0.439 -5.706 -13.723 1.00 0.00 11 SER A CA 2
ATOM 1311 C C . SER A 1 11 ? 0.174 -4.448 -12.897 1.00 0.00 11 SER A C 2
ATOM 1312 O O . SER A 1 11 ? 0.655 -3.378 -13.208 1.00 0.00 11 SER A O 2
ATOM 1320 N N . SER A 1 12 ? -0.585 -4.566 -11.844 1.00 0.00 12 SER A N 2
ATOM 1321 C CA . SER A 1 12 ? -0.875 -3.373 -11.003 1.00 0.00 12 SER A CA 2
ATOM 1322 C C . SER A 1 12 ? -1.294 -3.818 -9.605 1.00 0.00 12 SER A C 2
ATOM 1323 O O . SER A 1 12 ? -1.617 -4.969 -9.386 1.00 0.00 12 SER A O 2
ATOM 1331 N N . LEU A 1 13 ? -1.296 -2.911 -8.658 1.00 0.00 13 LEU A N 2
ATOM 1332 C CA . LEU A 1 13 ? -1.698 -3.262 -7.258 1.00 0.00 13 LEU A CA 2
ATOM 1333 C C . LEU A 1 13 ? -3.007 -2.557 -6.910 1.00 0.00 13 LEU A C 2
ATOM 1334 O O . LEU A 1 13 ? -3.169 -1.373 -7.129 1.00 0.00 13 LEU A O 2
ATOM 1350 N N . ASN A 1 14 ? -3.948 -3.287 -6.371 1.00 0.00 14 ASN A N 2
ATOM 1351 C CA . ASN A 1 14 ? -5.261 -2.684 -6.006 1.00 0.00 14 ASN A CA 2
ATOM 1352 C C . ASN A 1 14 ? -5.234 -2.208 -4.552 1.00 0.00 14 ASN A C 2
ATOM 1353 O O . ASN A 1 14 ? -4.638 -2.825 -3.693 1.00 0.00 14 ASN A O 2
ATOM 1364 N N . VAL A 1 15 ? -5.883 -1.109 -4.276 1.00 0.00 15 VAL A N 2
ATOM 1365 C CA . VAL A 1 15 ? -5.909 -0.570 -2.886 1.00 0.00 15 VAL A CA 2
ATOM 1366 C C . VAL A 1 15 ? -7.141 -1.110 -2.163 1.00 0.00 15 VAL A C 2
ATOM 1367 O O . VAL A 1 15 ? -8.236 -1.086 -2.686 1.00 0.00 15 VAL A O 2
ATOM 1380 N N . ARG A 1 16 ? -6.968 -1.610 -0.966 1.00 0.00 16 ARG A N 2
ATOM 1381 C CA . ARG A 1 16 ? -8.123 -2.170 -0.205 1.00 0.00 16 ARG A CA 2
ATOM 1382 C C . ARG A 1 16 ? -8.587 -1.172 0.855 1.00 0.00 16 ARG A C 2
ATOM 1383 O O . ARG A 1 16 ? -7.803 -0.645 1.620 1.00 0.00 16 ARG A O 2
ATOM 1404 N N . GLU A 1 17 ? -9.863 -0.913 0.896 1.00 0.00 17 GLU A N 2
ATOM 1405 C CA . GLU A 1 17 ? -10.411 0.046 1.893 1.00 0.00 17 GLU A CA 2
ATOM 1406 C C . GLU A 1 17 ? -10.336 -0.563 3.294 1.00 0.00 17 GLU A C 2
ATOM 1407 O O . GLU A 1 17 ? -10.011 0.105 4.255 1.00 0.00 17 GLU A O 2
ATOM 1419 N N . GLY A 1 18 ? -10.654 -1.828 3.415 1.00 0.00 18 GLY A N 2
ATOM 1420 C CA . GLY A 1 18 ? -10.629 -2.504 4.751 1.00 0.00 18 GLY A CA 2
ATOM 1421 C C . GLY A 1 18 ? -9.414 -3.426 4.855 1.00 0.00 18 GLY A C 2
ATOM 1422 O O . GLY A 1 18 ? -8.549 -3.434 4.002 1.00 0.00 18 GLY A O 2
ATOM 1426 N N . ALA A 1 19 ? -9.355 -4.209 5.901 1.00 0.00 19 ALA A N 2
ATOM 1427 C CA . ALA A 1 19 ? -8.211 -5.149 6.089 1.00 0.00 19 ALA A CA 2
ATOM 1428 C C . ALA A 1 19 ? -8.662 -6.568 5.725 1.00 0.00 19 ALA A C 2
ATOM 1429 O O . ALA A 1 19 ? -8.594 -7.476 6.527 1.00 0.00 19 ALA A O 2
ATOM 1436 N N . SER A 1 20 ? -9.124 -6.763 4.517 1.00 0.00 20 SER A N 2
ATOM 1437 C CA . SER A 1 20 ? -9.574 -8.124 4.105 1.00 0.00 20 SER A CA 2
ATOM 1438 C C . SER A 1 20 ? -9.624 -8.214 2.577 1.00 0.00 20 SER A C 2
ATOM 1439 O O . SER A 1 20 ? -9.770 -7.223 1.891 1.00 0.00 20 SER A O 2
ATOM 1447 N N . THR A 1 21 ? -9.500 -9.400 2.048 1.00 0.00 21 THR A N 2
ATOM 1448 C CA . THR A 1 21 ? -9.535 -9.579 0.567 1.00 0.00 21 THR A CA 2
ATOM 1449 C C . THR A 1 21 ? -10.928 -9.226 0.034 1.00 0.00 21 THR A C 2
ATOM 1450 O O . THR A 1 21 ? -11.074 -8.727 -1.065 1.00 0.00 21 THR A O 2
ATOM 1461 N N . SER A 1 22 ? -11.949 -9.482 0.799 1.00 0.00 22 SER A N 2
ATOM 1462 C CA . SER A 1 22 ? -13.327 -9.162 0.337 1.00 0.00 22 SER A CA 2
ATOM 1463 C C . SER A 1 22 ? -13.579 -7.664 0.523 1.00 0.00 22 SER A C 2
ATOM 1464 O O . SER A 1 22 ? -14.686 -7.186 0.387 1.00 0.00 22 SER A O 2
ATOM 1472 N N . SER A 1 23 ? -12.553 -6.926 0.849 1.00 0.00 23 SER A N 2
ATOM 1473 C CA . SER A 1 23 ? -12.717 -5.460 1.064 1.00 0.00 23 SER A CA 2
ATOM 1474 C C . SER A 1 23 ? -13.014 -4.755 -0.263 1.00 0.00 23 SER A C 2
ATOM 1475 O O . SER A 1 23 ? -12.751 -5.270 -1.330 1.00 0.00 23 SER A O 2
ATOM 1483 N N . LYS A 1 24 ? -13.579 -3.578 -0.194 1.00 0.00 24 LYS A N 2
ATOM 1484 C CA . LYS A 1 24 ? -13.921 -2.826 -1.435 1.00 0.00 24 LYS A CA 2
ATOM 1485 C C . LYS A 1 24 ? -12.709 -2.045 -1.950 1.00 0.00 24 LYS A C 2
ATOM 1486 O O . LYS A 1 24 ? -11.971 -1.445 -1.194 1.00 0.00 24 LYS A O 2
ATOM 1505 N N . VAL A 1 25 ? -12.510 -2.047 -3.240 1.00 0.00 25 VAL A N 2
ATOM 1506 C CA . VAL A 1 25 ? -11.358 -1.307 -3.831 1.00 0.00 25 VAL A CA 2
ATOM 1507 C C . VAL A 1 25 ? -11.777 0.129 -4.158 1.00 0.00 25 VAL A C 2
ATOM 1508 O O . VAL A 1 25 ? -12.793 0.364 -4.783 1.00 0.00 25 VAL A O 2
ATOM 1521 N N . ILE A 1 26 ? -10.990 1.088 -3.745 1.00 0.00 26 ILE A N 2
ATOM 1522 C CA . ILE A 1 26 ? -11.310 2.519 -4.028 1.00 0.00 26 ILE A CA 2
ATOM 1523 C C . ILE A 1 26 ? -10.427 3.014 -5.174 1.00 0.00 26 ILE A C 2
ATOM 1524 O O . ILE A 1 26 ? -10.587 4.112 -5.666 1.00 0.00 26 ILE A O 2
ATOM 1540 N N . GLY A 1 27 ? -9.494 2.210 -5.608 1.00 0.00 27 GLY A N 2
ATOM 1541 C CA . GLY A 1 27 ? -8.611 2.647 -6.722 1.00 0.00 27 GLY A CA 2
ATOM 1542 C C . GLY A 1 27 ? -7.443 1.673 -6.878 1.00 0.00 27 GLY A C 2
ATOM 1543 O O . GLY A 1 27 ? -7.330 0.704 -6.154 1.00 0.00 27 GLY A O 2
ATOM 1547 N N . SER A 1 28 ? -6.573 1.930 -7.823 1.00 0.00 28 SER A N 2
ATOM 1548 C CA . SER A 1 28 ? -5.398 1.033 -8.051 1.00 0.00 28 SER A CA 2
ATOM 1549 C C . SER A 1 28 ? -4.137 1.878 -8.210 1.00 0.00 28 SER A C 2
ATOM 1550 O O . SER A 1 28 ? -4.204 3.041 -8.553 1.00 0.00 28 SER A O 2
ATOM 1558 N N . LEU A 1 29 ? -2.988 1.298 -7.958 1.00 0.00 29 LEU A N 2
ATOM 1559 C CA . LEU A 1 29 ? -1.704 2.057 -8.083 1.00 0.00 29 LEU A CA 2
ATOM 1560 C C . LEU A 1 29 ? -0.782 1.350 -9.076 1.00 0.00 29 LEU A C 2
ATOM 1561 O O . LEU A 1 29 ? -0.818 0.146 -9.230 1.00 0.00 29 LEU A O 2
ATOM 1577 N N . SER A 1 30 ? 0.030 2.104 -9.761 1.00 0.00 30 SER A N 2
ATOM 1578 C CA . SER A 1 30 ? 0.952 1.508 -10.765 1.00 0.00 30 SER A CA 2
ATOM 1579 C C . SER A 1 30 ? 2.067 0.723 -10.070 1.00 0.00 30 SER A C 2
ATOM 1580 O O . SER A 1 30 ? 2.466 1.025 -8.963 1.00 0.00 30 SER A O 2
ATOM 1588 N N . GLY A 1 31 ? 2.560 -0.294 -10.722 1.00 0.00 31 GLY A N 2
ATOM 1589 C CA . GLY A 1 31 ? 3.638 -1.133 -10.126 1.00 0.00 31 GLY A CA 2
ATOM 1590 C C . GLY A 1 31 ? 4.917 -0.321 -9.920 1.00 0.00 31 GLY A C 2
ATOM 1591 O O . GLY A 1 31 ? 5.091 0.744 -10.478 1.00 0.00 31 GLY A O 2
ATOM 1595 N N . ASN A 1 32 ? 5.810 -0.833 -9.110 1.00 0.00 32 ASN A N 2
ATOM 1596 C CA . ASN A 1 32 ? 7.102 -0.134 -8.828 1.00 0.00 32 ASN A CA 2
ATOM 1597 C C . ASN A 1 32 ? 6.842 1.164 -8.058 1.00 0.00 32 ASN A C 2
ATOM 1598 O O . ASN A 1 32 ? 7.728 1.705 -7.426 1.00 0.00 32 ASN A O 2
ATOM 1609 N N . THR A 1 33 ? 5.643 1.671 -8.103 1.00 0.00 33 THR A N 2
ATOM 1610 C CA . THR A 1 33 ? 5.342 2.933 -7.376 1.00 0.00 33 THR A CA 2
ATOM 1611 C C . THR A 1 33 ? 5.423 2.705 -5.866 1.00 0.00 33 THR A C 2
ATOM 1612 O O . THR A 1 33 ? 4.939 1.718 -5.345 1.00 0.00 33 THR A O 2
ATOM 1623 N N . LYS A 1 34 ? 6.035 3.618 -5.161 1.00 0.00 34 LYS A N 2
ATOM 1624 C CA . LYS A 1 34 ? 6.160 3.478 -3.683 1.00 0.00 34 LYS A CA 2
ATOM 1625 C C . LYS A 1 34 ? 4.963 4.141 -3.002 1.00 0.00 34 LYS A C 2
ATOM 1626 O O . LYS A 1 34 ? 4.417 5.108 -3.498 1.00 0.00 34 LYS A O 2
ATOM 1645 N N . VAL A 1 35 ? 4.554 3.629 -1.866 1.00 0.00 35 VAL A N 2
ATOM 1646 C CA . VAL A 1 35 ? 3.391 4.222 -1.133 1.00 0.00 35 VAL A CA 2
ATOM 1647 C C . VAL A 1 35 ? 3.828 4.599 0.280 1.00 0.00 35 VAL A C 2
ATOM 1648 O O . VAL A 1 35 ? 4.460 3.828 0.979 1.00 0.00 35 VAL A O 2
ATOM 1661 N N . THR A 1 36 ? 3.509 5.795 0.689 1.00 0.00 36 THR A N 2
ATOM 1662 C CA . THR A 1 36 ? 3.906 6.262 2.043 1.00 0.00 36 THR A CA 2
ATOM 1663 C C . THR A 1 36 ? 3.170 5.457 3.110 1.00 0.00 36 THR A C 2
ATOM 1664 O O . THR A 1 36 ? 1.964 5.309 3.065 1.00 0.00 36 THR A O 2
ATOM 1675 N N . ILE A 1 37 ? 3.893 4.952 4.076 1.00 0.00 37 ILE A N 2
ATOM 1676 C CA . ILE A 1 37 ? 3.271 4.157 5.177 1.00 0.00 37 ILE A CA 2
ATOM 1677 C C . ILE A 1 37 ? 3.343 4.950 6.478 1.00 0.00 37 ILE A C 2
ATOM 1678 O O . ILE A 1 37 ? 4.387 5.443 6.860 1.00 0.00 37 ILE A O 2
ATOM 1694 N N . VAL A 1 38 ? 2.234 5.070 7.159 1.00 0.00 38 VAL A N 2
ATOM 1695 C CA . VAL A 1 38 ? 2.197 5.823 8.449 1.00 0.00 38 VAL A CA 2
ATOM 1696 C C . VAL A 1 38 ? 1.920 4.841 9.588 1.00 0.00 38 VAL A C 2
ATOM 1697 O O . VAL A 1 38 ? 1.847 5.219 10.739 1.00 0.00 38 VAL A O 2
ATOM 1710 N N . GLY A 1 39 ? 1.766 3.580 9.279 1.00 0.00 39 GLY A N 2
ATOM 1711 C CA . GLY A 1 39 ? 1.496 2.590 10.358 1.00 0.00 39 GLY A CA 2
ATOM 1712 C C . GLY A 1 39 ? 1.362 1.185 9.768 1.00 0.00 39 GLY A C 2
ATOM 1713 O O . GLY A 1 39 ? 1.485 0.987 8.575 1.00 0.00 39 GLY A O 2
ATOM 1717 N N . GLU A 1 40 ? 1.108 0.205 10.602 1.00 0.00 40 GLU A N 2
ATOM 1718 C CA . GLU A 1 40 ? 0.962 -1.198 10.104 1.00 0.00 40 GLU A CA 2
ATOM 1719 C C . GLU A 1 40 ? -0.182 -1.892 10.843 1.00 0.00 40 GLU A C 2
ATOM 1720 O O . GLU A 1 40 ? -0.509 -1.549 11.962 1.00 0.00 40 GLU A O 2
ATOM 1732 N N . GLU A 1 41 ? -0.786 -2.875 10.230 1.00 0.00 41 GLU A N 2
ATOM 1733 C CA . GLU A 1 41 ? -1.898 -3.603 10.906 1.00 0.00 41 GLU A CA 2
ATOM 1734 C C . GLU A 1 41 ? -1.995 -5.022 10.340 1.00 0.00 41 GLU A C 2
ATOM 1735 O O . GLU A 1 41 ? -2.410 -5.227 9.218 1.00 0.00 41 GLU A O 2
ATOM 1747 N N . GLY A 1 42 ? -1.624 -5.996 11.123 1.00 0.00 42 GLY A N 2
ATOM 1748 C CA . GLY A 1 42 ? -1.699 -7.415 10.667 1.00 0.00 42 GLY A CA 2
ATOM 1749 C C . GLY A 1 42 ? -0.850 -7.637 9.412 1.00 0.00 42 GLY A C 2
ATOM 1750 O O . GLY A 1 42 ? 0.227 -7.092 9.264 1.00 0.00 42 GLY A O 2
ATOM 1754 N N . ALA A 1 43 ? -1.333 -8.448 8.511 1.00 0.00 43 ALA A N 2
ATOM 1755 C CA . ALA A 1 43 ? -0.575 -8.734 7.263 1.00 0.00 43 ALA A CA 2
ATOM 1756 C C . ALA A 1 43 ? -0.840 -7.624 6.246 1.00 0.00 43 ALA A C 2
ATOM 1757 O O . ALA A 1 43 ? -0.607 -7.787 5.066 1.00 0.00 43 ALA A O 2
ATOM 1764 N N . PHE A 1 44 ? -1.331 -6.497 6.700 1.00 0.00 44 PHE A N 2
ATOM 1765 C CA . PHE A 1 44 ? -1.622 -5.361 5.770 1.00 0.00 44 PHE A CA 2
ATOM 1766 C C . PHE A 1 44 ? -0.994 -4.086 6.313 1.00 0.00 44 PHE A C 2
ATOM 1767 O O . PHE A 1 44 ? -0.924 -3.875 7.508 1.00 0.00 44 PHE A O 2
ATOM 1784 N N . TYR A 1 45 ? -0.535 -3.232 5.435 1.00 0.00 45 TYR A N 2
ATOM 1785 C CA . TYR A 1 45 ? 0.101 -1.952 5.870 1.00 0.00 45 TYR A CA 2
ATOM 1786 C C . TYR A 1 45 ? -0.830 -0.783 5.568 1.00 0.00 45 TYR A C 2
ATOM 1787 O O . TYR A 1 45 ? -1.573 -0.793 4.608 1.00 0.00 45 TYR A O 2
ATOM 1805 N N . LYS A 1 46 ? -0.788 0.230 6.387 1.00 0.00 46 LYS A N 2
ATOM 1806 C CA . LYS A 1 46 ? -1.659 1.413 6.163 1.00 0.00 46 LYS A CA 2
ATOM 1807 C C . LYS A 1 46 ? -0.911 2.426 5.301 1.00 0.00 46 LYS A C 2
ATOM 1808 O O . LYS A 1 46 ? 0.271 2.647 5.480 1.00 0.00 46 LYS A O 2
ATOM 1827 N N . ILE A 1 47 ? -1.589 3.043 4.366 1.00 0.00 47 ILE A N 2
ATOM 1828 C CA . ILE A 1 47 ? -0.922 4.047 3.482 1.00 0.00 47 ILE A CA 2
ATOM 1829 C C . ILE A 1 47 ? -1.785 5.296 3.346 1.00 0.00 47 ILE A C 2
ATOM 1830 O O . ILE A 1 47 ? -2.981 5.271 3.558 1.00 0.00 47 ILE A O 2
ATOM 1846 N N . GLU A 1 48 ? -1.177 6.390 2.987 1.00 0.00 48 GLU A N 2
ATOM 1847 C CA . GLU A 1 48 ? -1.941 7.655 2.824 1.00 0.00 48 GLU A CA 2
ATOM 1848 C C . GLU A 1 48 ? -2.561 7.698 1.428 1.00 0.00 48 GLU A C 2
ATOM 1849 O O . GLU A 1 48 ? -1.939 8.121 0.475 1.00 0.00 48 GLU A O 2
ATOM 1861 N N . TYR A 1 49 ? -3.787 7.257 1.300 1.00 0.00 49 TYR A N 2
ATOM 1862 C CA . TYR A 1 49 ? -4.460 7.263 -0.033 1.00 0.00 49 TYR A CA 2
ATOM 1863 C C . TYR A 1 49 ? -5.359 8.495 -0.139 1.00 0.00 49 TYR A C 2
ATOM 1864 O O . TYR A 1 49 ? -6.076 8.837 0.780 1.00 0.00 49 TYR A O 2
ATOM 1882 N N . LYS A 1 50 ? -5.312 9.172 -1.251 1.00 0.00 50 LYS A N 2
ATOM 1883 C CA . LYS A 1 50 ? -6.145 10.395 -1.422 1.00 0.00 50 LYS A CA 2
ATOM 1884 C C . LYS A 1 50 ? -7.601 10.113 -1.036 1.00 0.00 50 LYS A C 2
ATOM 1885 O O . LYS A 1 50 ? -8.331 9.464 -1.757 1.00 0.00 50 LYS A O 2
ATOM 1904 N N . GLY A 1 51 ? -8.023 10.621 0.096 1.00 0.00 51 GLY A N 2
ATOM 1905 C CA . GLY A 1 51 ? -9.431 10.418 0.558 1.00 0.00 51 GLY A CA 2
ATOM 1906 C C . GLY A 1 51 ? -9.416 9.768 1.941 1.00 0.00 51 GLY A C 2
ATOM 1907 O O . GLY A 1 51 ? -10.042 10.244 2.866 1.00 0.00 51 GLY A O 2
ATOM 1911 N N . SER A 1 52 ? -8.702 8.684 2.095 1.00 0.00 52 SER A N 2
ATOM 1912 C CA . SER A 1 52 ? -8.656 8.014 3.427 1.00 0.00 52 SER A CA 2
ATOM 1913 C C . SER A 1 52 ? -7.411 7.130 3.529 1.00 0.00 52 SER A C 2
ATOM 1914 O O . SER A 1 52 ? -6.498 7.224 2.731 1.00 0.00 52 SER A O 2
ATOM 1922 N N . HIS A 1 53 ? -7.369 6.270 4.513 1.00 0.00 53 HIS A N 2
ATOM 1923 C CA . HIS A 1 53 ? -6.188 5.375 4.685 1.00 0.00 53 HIS A CA 2
ATOM 1924 C C . HIS A 1 53 ? -6.408 4.070 3.916 1.00 0.00 53 HIS A C 2
ATOM 1925 O O . HIS A 1 53 ? -7.313 3.310 4.201 1.00 0.00 53 HIS A O 2
ATOM 1939 N N . GLY A 1 54 ? -5.582 3.812 2.938 1.00 0.00 54 GLY A N 2
ATOM 1940 C CA . GLY A 1 54 ? -5.727 2.564 2.133 1.00 0.00 54 GLY A CA 2
ATOM 1941 C C . GLY A 1 54 ? -4.985 1.414 2.817 1.00 0.00 54 GLY A C 2
ATOM 1942 O O . GLY A 1 54 ? -4.118 1.628 3.641 1.00 0.00 54 GLY A O 2
ATOM 1946 N N . TYR A 1 55 ? -5.320 0.194 2.471 1.00 0.00 55 TYR A N 2
ATOM 1947 C CA . TYR A 1 55 ? -4.643 -0.994 3.081 1.00 0.00 55 TYR A CA 2
ATOM 1948 C C . TYR A 1 55 ? -4.052 -1.865 1.975 1.00 0.00 55 TYR A C 2
ATOM 1949 O O . TYR A 1 55 ? -4.682 -2.114 0.967 1.00 0.00 55 TYR A O 2
ATOM 1967 N N . VAL A 1 56 ? -2.843 -2.334 2.160 1.00 0.00 56 VAL A N 2
ATOM 1968 C CA . VAL A 1 56 ? -2.194 -3.197 1.125 1.00 0.00 56 VAL A CA 2
ATOM 1969 C C . VAL A 1 56 ? -1.494 -4.371 1.811 1.00 0.00 56 VAL A C 2
ATOM 1970 O O . VAL A 1 56 ? -0.856 -4.219 2.833 1.00 0.00 56 VAL A O 2
ATOM 1983 N N . ALA A 1 57 ? -1.629 -5.544 1.258 1.00 0.00 57 ALA A N 2
ATOM 1984 C CA . ALA A 1 57 ? -0.996 -6.746 1.868 1.00 0.00 57 ALA A CA 2
ATOM 1985 C C . ALA A 1 57 ? 0.530 -6.618 1.854 1.00 0.00 57 ALA A C 2
ATOM 1986 O O . ALA A 1 57 ? 1.112 -6.102 0.923 1.00 0.00 57 ALA A O 2
ATOM 1993 N N . LYS A 1 58 ? 1.176 -7.102 2.879 1.00 0.00 58 LYS A N 2
ATOM 1994 C CA . LYS A 1 58 ? 2.664 -7.034 2.944 1.00 0.00 58 LYS A CA 2
ATOM 1995 C C . LYS A 1 58 ? 3.262 -7.832 1.780 1.00 0.00 58 LYS A C 2
ATOM 1996 O O . LYS A 1 58 ? 4.437 -7.740 1.486 1.00 0.00 58 LYS A O 2
ATOM 2015 N N . GLU A 1 59 ? 2.459 -8.622 1.128 1.00 0.00 59 GLU A N 2
ATOM 2016 C CA . GLU A 1 59 ? 2.964 -9.445 -0.009 1.00 0.00 59 GLU A CA 2
ATOM 2017 C C . GLU A 1 59 ? 3.348 -8.558 -1.200 1.00 0.00 59 GLU A C 2
ATOM 2018 O O . GLU A 1 59 ? 4.227 -8.898 -1.966 1.00 0.00 59 GLU A O 2
ATOM 2030 N N . TYR A 1 60 ? 2.691 -7.441 -1.387 1.00 0.00 60 TYR A N 2
ATOM 2031 C CA . TYR A 1 60 ? 3.030 -6.570 -2.555 1.00 0.00 60 TYR A CA 2
ATOM 2032 C C . TYR A 1 60 ? 4.057 -5.516 -2.134 1.00 0.00 60 TYR A C 2
ATOM 2033 O O . TYR A 1 60 ? 4.631 -4.833 -2.958 1.00 0.00 60 TYR A O 2
ATOM 2051 N N . ILE A 1 61 ? 4.297 -5.385 -0.855 1.00 0.00 61 ILE A N 2
ATOM 2052 C CA . ILE A 1 61 ? 5.289 -4.376 -0.369 1.00 0.00 61 ILE A CA 2
ATOM 2053 C C . ILE A 1 61 ? 6.648 -5.053 -0.189 1.00 0.00 61 ILE A C 2
ATOM 2054 O O . ILE A 1 61 ? 6.755 -6.102 0.413 1.00 0.00 61 ILE A O 2
ATOM 2070 N N . LYS A 1 62 ? 7.687 -4.450 -0.708 1.00 0.00 62 LYS A N 2
ATOM 2071 C CA . LYS A 1 62 ? 9.054 -5.038 -0.577 1.00 0.00 62 LYS A CA 2
ATOM 2072 C C . LYS A 1 62 ? 10.053 -3.947 -0.196 1.00 0.00 62 LYS A C 2
ATOM 2073 O O . LYS A 1 62 ? 9.844 -2.782 -0.464 1.00 0.00 62 LYS A O 2
ATOM 2092 N N . ASP A 1 63 ? 11.137 -4.335 0.425 1.00 0.00 63 ASP A N 2
ATOM 2093 C CA . ASP A 1 63 ? 12.188 -3.357 0.842 1.00 0.00 63 ASP A CA 2
ATOM 2094 C C . ASP A 1 63 ? 11.751 -2.654 2.128 1.00 0.00 63 ASP A C 2
ATOM 2095 O O . ASP A 1 63 ? 12.352 -2.816 3.170 1.00 0.00 63 ASP A O 2
ATOM 2104 N N . ILE A 1 64 ? 10.715 -1.864 2.051 1.00 0.00 64 ILE A N 2
ATOM 2105 C CA . ILE A 1 64 ? 10.230 -1.131 3.252 1.00 0.00 64 ILE A CA 2
ATOM 2106 C C . ILE A 1 64 ? 11.367 -0.287 3.828 1.00 0.00 64 ILE A C 2
ATOM 2107 O O . ILE A 1 64 ? 12.053 -0.695 4.743 1.00 0.00 64 ILE A O 2
ATOM 2123 N N . LYS A 1 65 ? 11.568 0.892 3.294 1.00 0.00 65 LYS A N 2
ATOM 2124 C CA . LYS A 1 65 ? 12.661 1.775 3.803 1.00 0.00 65 LYS A CA 2
ATOM 2125 C C . LYS A 1 65 ? 12.196 3.232 3.797 1.00 0.00 65 LYS A C 2
ATOM 2126 O O . LYS A 1 65 ? 11.353 3.625 3.014 1.00 0.00 65 LYS A O 2
ATOM 2145 N N . ASP A 1 66 ? 12.739 4.034 4.671 1.00 0.00 66 ASP A N 2
ATOM 2146 C CA . ASP A 1 66 ? 12.335 5.465 4.732 1.00 0.00 66 ASP A CA 2
ATOM 2147 C C . ASP A 1 66 ? 13.040 6.247 3.622 1.00 0.00 66 ASP A C 2
ATOM 2148 O O . ASP A 1 66 ? 14.237 6.452 3.654 1.00 0.00 66 ASP A O 2
ATOM 2157 N N . GLU A 1 67 ? 12.303 6.679 2.635 1.00 0.00 67 GLU A N 2
ATOM 2158 C CA . GLU A 1 67 ? 12.917 7.440 1.509 1.00 0.00 67 GLU A CA 2
ATOM 2159 C C . GLU A 1 67 ? 12.958 8.930 1.854 1.00 0.00 67 GLU A C 2
ATOM 2160 O O . GLU A 1 67 ? 12.060 9.461 2.478 1.00 0.00 67 GLU A O 2
ATOM 2172 N N . VAL A 1 68 ? 13.999 9.604 1.454 1.00 0.00 68 VAL A N 2
ATOM 2173 C CA . VAL A 1 68 ? 14.114 11.058 1.756 1.00 0.00 68 VAL A CA 2
ATOM 2174 C C . VAL A 1 68 ? 13.192 11.863 0.835 1.00 0.00 68 VAL A C 2
ATOM 2175 O O . VAL A 1 68 ? 12.992 11.525 -0.315 1.00 0.00 68 VAL A O 2
ATOM 2188 N N . LEU A 1 69 ? 12.627 12.928 1.337 1.00 0.00 69 LEU A N 2
ATOM 2189 C CA . LEU A 1 69 ? 11.716 13.761 0.503 1.00 0.00 69 LEU A CA 2
ATOM 2190 C C . LEU A 1 69 ? 12.552 14.742 -0.321 1.00 0.00 69 LEU A C 2
ATOM 2191 O O . LEU A 1 69 ? 12.031 15.480 -1.135 1.00 0.00 69 LEU A O 2
ATOM 2207 N N . GLU A 1 70 ? 13.845 14.761 -0.114 1.00 0.00 70 GLU A N 2
ATOM 2208 C CA . GLU A 1 70 ? 14.722 15.699 -0.882 1.00 0.00 70 GLU A CA 2
ATOM 2209 C C . GLU A 1 70 ? 15.415 14.946 -2.020 1.00 0.00 70 GLU A C 2
ATOM 2210 O O . GLU A 1 70 ? 16.145 14.000 -1.802 1.00 0.00 70 GLU A O 2
ATOM 2222 N N . HIS A 1 71 ? 15.196 15.371 -3.231 1.00 0.00 71 HIS A N 2
ATOM 2223 C CA . HIS A 1 71 ? 15.841 14.705 -4.391 1.00 0.00 71 HIS A CA 2
ATOM 2224 C C . HIS A 1 71 ? 15.917 15.706 -5.541 1.00 0.00 71 HIS A C 2
ATOM 2225 O O . HIS A 1 71 ? 15.544 15.412 -6.657 1.00 0.00 71 HIS A O 2
ATOM 2239 N N . HIS A 1 72 ? 16.395 16.896 -5.273 1.00 0.00 72 HIS A N 2
ATOM 2240 C CA . HIS A 1 72 ? 16.493 17.923 -6.354 1.00 0.00 72 HIS A CA 2
ATOM 2241 C C . HIS A 1 72 ? 17.691 18.838 -6.090 1.00 0.00 72 HIS A C 2
ATOM 2242 O O . HIS A 1 72 ? 18.025 19.136 -4.961 1.00 0.00 72 HIS A O 2
ATOM 2256 N N . HIS A 1 73 ? 18.331 19.287 -7.132 1.00 0.00 73 HIS A N 2
ATOM 2257 C CA . HIS A 1 73 ? 19.505 20.188 -6.971 1.00 0.00 73 HIS A CA 2
ATOM 2258 C C . HIS A 1 73 ? 19.028 21.572 -6.522 1.00 0.00 73 HIS A C 2
ATOM 2259 O O . HIS A 1 73 ? 19.812 22.395 -6.091 1.00 0.00 73 HIS A O 2
ATOM 2273 N N . HIS A 1 74 ? 17.748 21.836 -6.627 1.00 0.00 74 HIS A N 2
ATOM 2274 C CA . HIS A 1 74 ? 17.205 23.171 -6.216 1.00 0.00 74 HIS A CA 2
ATOM 2275 C C . HIS A 1 74 ? 15.972 22.973 -5.335 1.00 0.00 74 HIS A C 2
ATOM 2276 O O . HIS A 1 74 ? 15.194 22.061 -5.528 1.00 0.00 74 HIS A O 2
ATOM 2290 N N . HIS A 1 75 ? 15.800 23.824 -4.360 1.00 0.00 75 HIS A N 2
ATOM 2291 C CA . HIS A 1 75 ? 14.629 23.699 -3.447 1.00 0.00 75 HIS A CA 2
ATOM 2292 C C . HIS A 1 75 ? 13.425 24.454 -4.017 1.00 0.00 75 HIS A C 2
ATOM 2293 O O . HIS A 1 75 ? 13.553 25.530 -4.568 1.00 0.00 75 HIS A O 2
ATOM 2307 N N . HIS A 1 76 ? 12.254 23.891 -3.880 1.00 0.00 76 HIS A N 2
ATOM 2308 C CA . HIS A 1 76 ? 11.022 24.554 -4.401 1.00 0.00 76 HIS A CA 2
ATOM 2309 C C . HIS A 1 76 ? 11.212 24.931 -5.871 1.00 0.00 76 HIS A C 2
ATOM 2310 O O . HIS A 1 76 ? 11.570 24.059 -6.646 1.00 0.00 76 HIS A O 2
ATOM 2325 N N . ALA A 1 1 ? 9.045 9.487 11.598 1.00 0.00 1 ALA A N 3
ATOM 2326 C CA . ALA A 1 1 ? 9.615 8.222 11.056 1.00 0.00 1 ALA A CA 3
ATOM 2327 C C . ALA A 1 1 ? 9.110 8.006 9.630 1.00 0.00 1 ALA A C 3
ATOM 2328 O O . ALA A 1 1 ? 9.795 8.297 8.672 1.00 0.00 1 ALA A O 3
ATOM 2337 N N . GLU A 1 2 ? 7.912 7.493 9.499 1.00 0.00 2 GLU A N 3
ATOM 2338 C CA . GLU A 1 2 ? 7.321 7.237 8.152 1.00 0.00 2 GLU A CA 3
ATOM 2339 C C . GLU A 1 2 ? 8.224 6.308 7.343 1.00 0.00 2 GLU A C 3
ATOM 2340 O O . GLU A 1 2 ? 9.434 6.351 7.443 1.00 0.00 2 GLU A O 3
ATOM 2352 N N . LYS A 1 3 ? 7.636 5.458 6.543 1.00 0.00 3 LYS A N 3
ATOM 2353 C CA . LYS A 1 3 ? 8.435 4.508 5.714 1.00 0.00 3 LYS A CA 3
ATOM 2354 C C . LYS A 1 3 ? 7.813 4.412 4.324 1.00 0.00 3 LYS A C 3
ATOM 2355 O O . LYS A 1 3 ? 6.636 4.651 4.150 1.00 0.00 3 LYS A O 3
ATOM 2374 N N . THR A 1 4 ? 8.596 4.066 3.332 1.00 0.00 4 THR A N 3
ATOM 2375 C CA . THR A 1 4 ? 8.061 3.951 1.937 1.00 0.00 4 THR A CA 3
ATOM 2376 C C . THR A 1 4 ? 8.141 2.488 1.496 1.00 0.00 4 THR A C 3
ATOM 2377 O O . THR A 1 4 ? 9.179 1.863 1.570 1.00 0.00 4 THR A O 3
ATOM 2388 N N . GLY A 1 5 ? 7.041 1.940 1.051 1.00 0.00 5 GLY A N 3
ATOM 2389 C CA . GLY A 1 5 ? 7.017 0.509 0.611 1.00 0.00 5 GLY A CA 3
ATOM 2390 C C . GLY A 1 5 ? 7.142 0.431 -0.910 1.00 0.00 5 GLY A C 3
ATOM 2391 O O . GLY A 1 5 ? 6.573 1.234 -1.627 1.00 0.00 5 GLY A O 3
ATOM 2395 N N . ILE A 1 6 ? 7.881 -0.528 -1.412 1.00 0.00 6 ILE A N 3
ATOM 2396 C CA . ILE A 1 6 ? 8.036 -0.655 -2.891 1.00 0.00 6 ILE A CA 3
ATOM 2397 C C . ILE A 1 6 ? 6.999 -1.648 -3.414 1.00 0.00 6 ILE A C 3
ATOM 2398 O O . ILE A 1 6 ? 7.010 -2.810 -3.069 1.00 0.00 6 ILE A O 3
ATOM 2414 N N . VAL A 1 7 ? 6.094 -1.192 -4.234 1.00 0.00 7 VAL A N 3
ATOM 2415 C CA . VAL A 1 7 ? 5.045 -2.104 -4.771 1.00 0.00 7 VAL A CA 3
ATOM 2416 C C . VAL A 1 7 ? 5.608 -2.921 -5.932 1.00 0.00 7 VAL A C 3
ATOM 2417 O O . VAL A 1 7 ? 6.238 -2.390 -6.823 1.00 0.00 7 VAL A O 3
ATOM 2430 N N . ASN A 1 8 ? 5.384 -4.214 -5.929 1.00 0.00 8 ASN A N 3
ATOM 2431 C CA . ASN A 1 8 ? 5.898 -5.081 -7.036 1.00 0.00 8 ASN A CA 3
ATOM 2432 C C . ASN A 1 8 ? 4.782 -6.008 -7.512 1.00 0.00 8 ASN A C 3
ATOM 2433 O O . ASN A 1 8 ? 4.413 -6.953 -6.843 1.00 0.00 8 ASN A O 3
ATOM 2444 N N . VAL A 1 9 ? 4.242 -5.741 -8.668 1.00 0.00 9 VAL A N 3
ATOM 2445 C CA . VAL A 1 9 ? 3.150 -6.597 -9.207 1.00 0.00 9 VAL A CA 3
ATOM 2446 C C . VAL A 1 9 ? 3.198 -6.541 -10.733 1.00 0.00 9 VAL A C 3
ATOM 2447 O O . VAL A 1 9 ? 2.570 -7.326 -11.415 1.00 0.00 9 VAL A O 3
ATOM 2460 N N . SER A 1 10 ? 3.948 -5.611 -11.268 1.00 0.00 10 SER A N 3
ATOM 2461 C CA . SER A 1 10 ? 4.061 -5.475 -12.749 1.00 0.00 10 SER A CA 3
ATOM 2462 C C . SER A 1 10 ? 2.678 -5.605 -13.386 1.00 0.00 10 SER A C 3
ATOM 2463 O O . SER A 1 10 ? 2.549 -5.849 -14.567 1.00 0.00 10 SER A O 3
ATOM 2471 N N . SER A 1 11 ? 1.642 -5.446 -12.605 1.00 0.00 11 SER A N 3
ATOM 2472 C CA . SER A 1 11 ? 0.258 -5.556 -13.147 1.00 0.00 11 SER A CA 3
ATOM 2473 C C . SER A 1 11 ? -0.674 -4.681 -12.306 1.00 0.00 11 SER A C 3
ATOM 2474 O O . SER A 1 11 ? -1.817 -5.019 -12.074 1.00 0.00 11 SER A O 3
ATOM 2482 N N . SER A 1 12 ? -0.183 -3.555 -11.855 1.00 0.00 12 SER A N 3
ATOM 2483 C CA . SER A 1 12 ? -1.011 -2.624 -11.028 1.00 0.00 12 SER A CA 3
ATOM 2484 C C . SER A 1 12 ? -1.470 -3.316 -9.742 1.00 0.00 12 SER A C 3
ATOM 2485 O O . SER A 1 12 ? -1.737 -4.500 -9.727 1.00 0.00 12 SER A O 3
ATOM 2493 N N . LEU A 1 13 ? -1.562 -2.574 -8.660 1.00 0.00 13 LEU A N 3
ATOM 2494 C CA . LEU A 1 13 ? -2.006 -3.158 -7.348 1.00 0.00 13 LEU A CA 3
ATOM 2495 C C . LEU A 1 13 ? -3.324 -2.513 -6.919 1.00 0.00 13 LEU A C 3
ATOM 2496 O O . LEU A 1 13 ? -3.486 -1.309 -6.959 1.00 0.00 13 LEU A O 3
ATOM 2512 N N . ASN A 1 14 ? -4.269 -3.313 -6.510 1.00 0.00 14 ASN A N 3
ATOM 2513 C CA . ASN A 1 14 ? -5.584 -2.765 -6.080 1.00 0.00 14 ASN A CA 3
ATOM 2514 C C . ASN A 1 14 ? -5.480 -2.247 -4.643 1.00 0.00 14 ASN A C 3
ATOM 2515 O O . ASN A 1 14 ? -4.890 -2.872 -3.787 1.00 0.00 14 ASN A O 3
ATOM 2526 N N . VAL A 1 15 ? -6.055 -1.103 -4.376 1.00 0.00 15 VAL A N 3
ATOM 2527 C CA . VAL A 1 15 ? -5.995 -0.531 -2.998 1.00 0.00 15 VAL A CA 3
ATOM 2528 C C . VAL A 1 15 ? -7.208 -1.016 -2.210 1.00 0.00 15 VAL A C 3
ATOM 2529 O O . VAL A 1 15 ? -8.327 -0.959 -2.677 1.00 0.00 15 VAL A O 3
ATOM 2542 N N . ARG A 1 16 ? -6.998 -1.511 -1.018 1.00 0.00 16 ARG A N 3
ATOM 2543 C CA . ARG A 1 16 ? -8.139 -2.021 -0.203 1.00 0.00 16 ARG A CA 3
ATOM 2544 C C . ARG A 1 16 ? -8.618 -0.937 0.760 1.00 0.00 16 ARG A C 3
ATOM 2545 O O . ARG A 1 16 ? -7.835 -0.226 1.354 1.00 0.00 16 ARG A O 3
ATOM 2566 N N . GLU A 1 17 ? -9.906 -0.806 0.913 1.00 0.00 17 GLU A N 3
ATOM 2567 C CA . GLU A 1 17 ? -10.457 0.227 1.827 1.00 0.00 17 GLU A CA 3
ATOM 2568 C C . GLU A 1 17 ? -10.107 -0.123 3.275 1.00 0.00 17 GLU A C 3
ATOM 2569 O O . GLU A 1 17 ? -9.730 0.734 4.051 1.00 0.00 17 GLU A O 3
ATOM 2581 N N . GLY A 1 18 ? -10.250 -1.374 3.647 1.00 0.00 18 GLY A N 3
ATOM 2582 C CA . GLY A 1 18 ? -9.953 -1.800 5.053 1.00 0.00 18 GLY A CA 3
ATOM 2583 C C . GLY A 1 18 ? -8.839 -2.844 5.058 1.00 0.00 18 GLY A C 3
ATOM 2584 O O . GLY A 1 18 ? -8.158 -3.051 4.075 1.00 0.00 18 GLY A O 3
ATOM 2588 N N . ALA A 1 19 ? -8.655 -3.505 6.171 1.00 0.00 19 ALA A N 3
ATOM 2589 C CA . ALA A 1 19 ? -7.590 -4.544 6.274 1.00 0.00 19 ALA A CA 3
ATOM 2590 C C . ALA A 1 19 ? -8.222 -5.929 6.129 1.00 0.00 19 ALA A C 3
ATOM 2591 O O . ALA A 1 19 ? -8.078 -6.774 6.989 1.00 0.00 19 ALA A O 3
ATOM 2598 N N . SER A 1 20 ? -8.926 -6.169 5.052 1.00 0.00 20 SER A N 3
ATOM 2599 C CA . SER A 1 20 ? -9.571 -7.503 4.857 1.00 0.00 20 SER A CA 3
ATOM 2600 C C . SER A 1 20 ? -9.728 -7.787 3.362 1.00 0.00 20 SER A C 3
ATOM 2601 O O . SER A 1 20 ? -9.868 -6.888 2.558 1.00 0.00 20 SER A O 3
ATOM 2609 N N . THR A 1 21 ? -9.712 -9.037 2.988 1.00 0.00 21 THR A N 3
ATOM 2610 C CA . THR A 1 21 ? -9.864 -9.394 1.552 1.00 0.00 21 THR A CA 3
ATOM 2611 C C . THR A 1 21 ? -11.281 -9.058 1.092 1.00 0.00 21 THR A C 3
ATOM 2612 O O . THR A 1 21 ? -11.536 -8.867 -0.080 1.00 0.00 21 THR A O 3
ATOM 2623 N N . SER A 1 22 ? -12.206 -8.990 2.009 1.00 0.00 22 SER A N 3
ATOM 2624 C CA . SER A 1 22 ? -13.613 -8.672 1.641 1.00 0.00 22 SER A CA 3
ATOM 2625 C C . SER A 1 22 ? -13.780 -7.156 1.532 1.00 0.00 22 SER A C 3
ATOM 2626 O O . SER A 1 22 ? -14.852 -6.662 1.243 1.00 0.00 22 SER A O 3
ATOM 2634 N N . SER A 1 23 ? -12.735 -6.412 1.772 1.00 0.00 23 SER A N 3
ATOM 2635 C CA . SER A 1 23 ? -12.837 -4.927 1.697 1.00 0.00 23 SER A CA 3
ATOM 2636 C C . SER A 1 23 ? -13.145 -4.485 0.263 1.00 0.00 23 SER A C 3
ATOM 2637 O O . SER A 1 23 ? -12.925 -5.211 -0.684 1.00 0.00 23 SER A O 3
ATOM 2645 N N . LYS A 1 24 ? -13.665 -3.292 0.105 1.00 0.00 24 LYS A N 3
ATOM 2646 C CA . LYS A 1 24 ? -14.008 -2.785 -1.259 1.00 0.00 24 LYS A CA 3
ATOM 2647 C C . LYS A 1 24 ? -12.836 -1.991 -1.844 1.00 0.00 24 LYS A C 3
ATOM 2648 O O . LYS A 1 24 ? -12.172 -1.243 -1.158 1.00 0.00 24 LYS A O 3
ATOM 2667 N N . VAL A 1 25 ? -12.580 -2.156 -3.117 1.00 0.00 25 VAL A N 3
ATOM 2668 C CA . VAL A 1 25 ? -11.452 -1.423 -3.765 1.00 0.00 25 VAL A CA 3
ATOM 2669 C C . VAL A 1 25 ? -11.927 -0.049 -4.237 1.00 0.00 25 VAL A C 3
ATOM 2670 O O . VAL A 1 25 ? -12.925 0.072 -4.918 1.00 0.00 25 VAL A O 3
ATOM 2683 N N . ILE A 1 26 ? -11.204 0.987 -3.892 1.00 0.00 26 ILE A N 3
ATOM 2684 C CA . ILE A 1 26 ? -11.588 2.365 -4.326 1.00 0.00 26 ILE A CA 3
ATOM 2685 C C . ILE A 1 26 ? -10.695 2.791 -5.492 1.00 0.00 26 ILE A C 3
ATOM 2686 O O . ILE A 1 26 ? -10.903 3.820 -6.102 1.00 0.00 26 ILE A O 3
ATOM 2702 N N . GLY A 1 27 ? -9.697 2.006 -5.808 1.00 0.00 27 GLY A N 3
ATOM 2703 C CA . GLY A 1 27 ? -8.794 2.369 -6.936 1.00 0.00 27 GLY A CA 3
ATOM 2704 C C . GLY A 1 27 ? -7.599 1.412 -6.976 1.00 0.00 27 GLY A C 3
ATOM 2705 O O . GLY A 1 27 ? -7.623 0.348 -6.390 1.00 0.00 27 GLY A O 3
ATOM 2709 N N . SER A 1 28 ? -6.552 1.784 -7.667 1.00 0.00 28 SER A N 3
ATOM 2710 C CA . SER A 1 28 ? -5.351 0.900 -7.753 1.00 0.00 28 SER A CA 3
ATOM 2711 C C . SER A 1 28 ? -4.106 1.755 -7.987 1.00 0.00 28 SER A C 3
ATOM 2712 O O . SER A 1 28 ? -4.203 2.908 -8.355 1.00 0.00 28 SER A O 3
ATOM 2720 N N . LEU A 1 29 ? -2.937 1.199 -7.772 1.00 0.00 29 LEU A N 3
ATOM 2721 C CA . LEU A 1 29 ? -1.669 1.972 -7.972 1.00 0.00 29 LEU A CA 3
ATOM 2722 C C . LEU A 1 29 ? -0.768 1.224 -8.957 1.00 0.00 29 LEU A C 3
ATOM 2723 O O . LEU A 1 29 ? -0.789 0.013 -9.038 1.00 0.00 29 LEU A O 3
ATOM 2739 N N . SER A 1 30 ? 0.010 1.945 -9.718 1.00 0.00 30 SER A N 3
ATOM 2740 C CA . SER A 1 30 ? 0.904 1.297 -10.721 1.00 0.00 30 SER A CA 3
ATOM 2741 C C . SER A 1 30 ? 2.039 0.540 -10.023 1.00 0.00 30 SER A C 3
ATOM 2742 O O . SER A 1 30 ? 2.448 0.877 -8.931 1.00 0.00 30 SER A O 3
ATOM 2750 N N . GLY A 1 31 ? 2.541 -0.491 -10.655 1.00 0.00 31 GLY A N 3
ATOM 2751 C CA . GLY A 1 31 ? 3.641 -1.302 -10.051 1.00 0.00 31 GLY A CA 3
ATOM 2752 C C . GLY A 1 31 ? 4.898 -0.448 -9.848 1.00 0.00 31 GLY A C 3
ATOM 2753 O O . GLY A 1 31 ? 5.062 0.592 -10.454 1.00 0.00 31 GLY A O 3
ATOM 2757 N N . ASN A 1 32 ? 5.786 -0.893 -8.992 1.00 0.00 32 ASN A N 3
ATOM 2758 C CA . ASN A 1 32 ? 7.043 -0.136 -8.722 1.00 0.00 32 ASN A CA 3
ATOM 2759 C C . ASN A 1 32 ? 6.699 1.273 -8.247 1.00 0.00 32 ASN A C 3
ATOM 2760 O O . ASN A 1 32 ? 7.410 2.217 -8.522 1.00 0.00 32 ASN A O 3
ATOM 2771 N N . THR A 1 33 ? 5.607 1.420 -7.534 1.00 0.00 33 THR A N 3
ATOM 2772 C CA . THR A 1 33 ? 5.197 2.769 -7.032 1.00 0.00 33 THR A CA 3
ATOM 2773 C C . THR A 1 33 ? 5.486 2.875 -5.532 1.00 0.00 33 THR A C 3
ATOM 2774 O O . THR A 1 33 ? 5.231 1.961 -4.771 1.00 0.00 33 THR A O 3
ATOM 2785 N N . LYS A 1 34 ? 6.016 3.988 -5.109 1.00 0.00 34 LYS A N 3
ATOM 2786 C CA . LYS A 1 34 ? 6.324 4.183 -3.664 1.00 0.00 34 LYS A CA 3
ATOM 2787 C C . LYS A 1 34 ? 5.036 4.555 -2.924 1.00 0.00 34 LYS A C 3
ATOM 2788 O O . LYS A 1 34 ? 4.228 5.312 -3.424 1.00 0.00 34 LYS A O 3
ATOM 2807 N N . VAL A 1 35 ? 4.841 4.034 -1.734 1.00 0.00 35 VAL A N 3
ATOM 2808 C CA . VAL A 1 35 ? 3.605 4.364 -0.950 1.00 0.00 35 VAL A CA 3
ATOM 2809 C C . VAL A 1 35 ? 4.003 4.863 0.439 1.00 0.00 35 VAL A C 3
ATOM 2810 O O . VAL A 1 35 ? 4.800 4.256 1.126 1.00 0.00 35 VAL A O 3
ATOM 2823 N N . THR A 1 36 ? 3.458 5.974 0.851 1.00 0.00 36 THR A N 3
ATOM 2824 C CA . THR A 1 36 ? 3.804 6.528 2.188 1.00 0.00 36 THR A CA 3
ATOM 2825 C C . THR A 1 36 ? 3.156 5.679 3.278 1.00 0.00 36 THR A C 3
ATOM 2826 O O . THR A 1 36 ? 1.961 5.456 3.271 1.00 0.00 36 THR A O 3
ATOM 2837 N N . ILE A 1 37 ? 3.938 5.209 4.220 1.00 0.00 37 ILE A N 3
ATOM 2838 C CA . ILE A 1 37 ? 3.386 4.368 5.327 1.00 0.00 37 ILE A CA 3
ATOM 2839 C C . ILE A 1 37 ? 3.367 5.173 6.622 1.00 0.00 37 ILE A C 3
ATOM 2840 O O . ILE A 1 37 ? 4.370 5.715 7.042 1.00 0.00 37 ILE A O 3
ATOM 2856 N N . VAL A 1 38 ? 2.226 5.242 7.265 1.00 0.00 38 VAL A N 3
ATOM 2857 C CA . VAL A 1 38 ? 2.111 5.997 8.548 1.00 0.00 38 VAL A CA 3
ATOM 2858 C C . VAL A 1 38 ? 1.887 5.001 9.686 1.00 0.00 38 VAL A C 3
ATOM 2859 O O . VAL A 1 38 ? 1.825 5.369 10.841 1.00 0.00 38 VAL A O 3
ATOM 2872 N N . GLY A 1 39 ? 1.770 3.738 9.367 1.00 0.00 39 GLY A N 3
ATOM 2873 C CA . GLY A 1 39 ? 1.556 2.721 10.435 1.00 0.00 39 GLY A CA 3
ATOM 2874 C C . GLY A 1 39 ? 1.382 1.335 9.806 1.00 0.00 39 GLY A C 3
ATOM 2875 O O . GLY A 1 39 ? 1.529 1.162 8.613 1.00 0.00 39 GLY A O 3
ATOM 2879 N N . GLU A 1 40 ? 1.067 0.345 10.604 1.00 0.00 40 GLU A N 3
ATOM 2880 C CA . GLU A 1 40 ? 0.877 -1.037 10.061 1.00 0.00 40 GLU A CA 3
ATOM 2881 C C . GLU A 1 40 ? -0.297 -1.708 10.776 1.00 0.00 40 GLU A C 3
ATOM 2882 O O . GLU A 1 40 ? -0.631 -1.363 11.891 1.00 0.00 40 GLU A O 3
ATOM 2894 N N . GLU A 1 41 ? -0.927 -2.667 10.148 1.00 0.00 41 GLU A N 3
ATOM 2895 C CA . GLU A 1 41 ? -2.077 -3.355 10.803 1.00 0.00 41 GLU A CA 3
ATOM 2896 C C . GLU A 1 41 ? -2.180 -4.791 10.283 1.00 0.00 41 GLU A C 3
ATOM 2897 O O . GLU A 1 41 ? -2.506 -5.026 9.137 1.00 0.00 41 GLU A O 3
ATOM 2909 N N . GLY A 1 42 ? -1.916 -5.750 11.131 1.00 0.00 42 GLY A N 3
ATOM 2910 C CA . GLY A 1 42 ? -2.012 -7.180 10.715 1.00 0.00 42 GLY A CA 3
ATOM 2911 C C . GLY A 1 42 ? -1.020 -7.487 9.593 1.00 0.00 42 GLY A C 3
ATOM 2912 O O . GLY A 1 42 ? 0.072 -6.957 9.549 1.00 0.00 42 GLY A O 3
ATOM 2916 N N . ALA A 1 43 ? -1.402 -8.348 8.686 1.00 0.00 43 ALA A N 3
ATOM 2917 C CA . ALA A 1 43 ? -0.502 -8.713 7.558 1.00 0.00 43 ALA A CA 3
ATOM 2918 C C . ALA A 1 43 ? -0.645 -7.681 6.441 1.00 0.00 43 ALA A C 3
ATOM 2919 O O . ALA A 1 43 ? -0.399 -7.966 5.286 1.00 0.00 43 ALA A O 3
ATOM 2926 N N . PHE A 1 44 ? -1.053 -6.482 6.781 1.00 0.00 44 PHE A N 3
ATOM 2927 C CA . PHE A 1 44 ? -1.230 -5.408 5.753 1.00 0.00 44 PHE A CA 3
ATOM 2928 C C . PHE A 1 44 ? -0.547 -4.132 6.233 1.00 0.00 44 PHE A C 3
ATOM 2929 O O . PHE A 1 44 ? -0.417 -3.895 7.417 1.00 0.00 44 PHE A O 3
ATOM 2946 N N . TYR A 1 45 ? -0.117 -3.300 5.320 1.00 0.00 45 TYR A N 3
ATOM 2947 C CA . TYR A 1 45 ? 0.555 -2.023 5.706 1.00 0.00 45 TYR A CA 3
ATOM 2948 C C . TYR A 1 45 ? -0.432 -0.871 5.524 1.00 0.00 45 TYR A C 3
ATOM 2949 O O . TYR A 1 45 ? -1.172 -0.816 4.562 1.00 0.00 45 TYR A O 3
ATOM 2967 N N . LYS A 1 46 ? -0.443 0.052 6.445 1.00 0.00 46 LYS A N 3
ATOM 2968 C CA . LYS A 1 46 ? -1.375 1.207 6.340 1.00 0.00 46 LYS A CA 3
ATOM 2969 C C . LYS A 1 46 ? -0.678 2.338 5.590 1.00 0.00 46 LYS A C 3
ATOM 2970 O O . LYS A 1 46 ? 0.431 2.713 5.913 1.00 0.00 46 LYS A O 3
ATOM 2989 N N . ILE A 1 47 ? -1.321 2.886 4.588 1.00 0.00 47 ILE A N 3
ATOM 2990 C CA . ILE A 1 47 ? -0.708 4.003 3.801 1.00 0.00 47 ILE A CA 3
ATOM 2991 C C . ILE A 1 47 ? -1.708 5.147 3.673 1.00 0.00 47 ILE A C 3
ATOM 2992 O O . ILE A 1 47 ? -2.906 4.953 3.743 1.00 0.00 47 ILE A O 3
ATOM 3008 N N . GLU A 1 48 ? -1.222 6.343 3.493 1.00 0.00 48 GLU A N 3
ATOM 3009 C CA . GLU A 1 48 ? -2.137 7.512 3.375 1.00 0.00 48 GLU A CA 3
ATOM 3010 C C . GLU A 1 48 ? -2.642 7.617 1.934 1.00 0.00 48 GLU A C 3
ATOM 3011 O O . GLU A 1 48 ? -1.954 8.103 1.061 1.00 0.00 48 GLU A O 3
ATOM 3023 N N . TYR A 1 49 ? -3.839 7.158 1.680 1.00 0.00 49 TYR A N 3
ATOM 3024 C CA . TYR A 1 49 ? -4.392 7.223 0.295 1.00 0.00 49 TYR A CA 3
ATOM 3025 C C . TYR A 1 49 ? -5.004 8.605 0.045 1.00 0.00 49 TYR A C 3
ATOM 3026 O O . TYR A 1 49 ? -5.525 9.239 0.939 1.00 0.00 49 TYR A O 3
ATOM 3044 N N . LYS A 1 50 ? -4.930 9.080 -1.168 1.00 0.00 50 LYS A N 3
ATOM 3045 C CA . LYS A 1 50 ? -5.485 10.426 -1.490 1.00 0.00 50 LYS A CA 3
ATOM 3046 C C . LYS A 1 50 ? -6.997 10.465 -1.247 1.00 0.00 50 LYS A C 3
ATOM 3047 O O . LYS A 1 50 ? -7.775 9.978 -2.044 1.00 0.00 50 LYS A O 3
ATOM 3066 N N . GLY A 1 51 ? -7.420 11.061 -0.156 1.00 0.00 51 GLY A N 3
ATOM 3067 C CA . GLY A 1 51 ? -8.883 11.159 0.144 1.00 0.00 51 GLY A CA 3
ATOM 3068 C C . GLY A 1 51 ? -9.288 10.114 1.187 1.00 0.00 51 GLY A C 3
ATOM 3069 O O . GLY A 1 51 ? -10.385 10.148 1.706 1.00 0.00 51 GLY A O 3
ATOM 3073 N N . SER A 1 52 ? -8.423 9.187 1.507 1.00 0.00 52 SER A N 3
ATOM 3074 C CA . SER A 1 52 ? -8.795 8.159 2.521 1.00 0.00 52 SER A CA 3
ATOM 3075 C C . SER A 1 52 ? -7.556 7.370 2.946 1.00 0.00 52 SER A C 3
ATOM 3076 O O . SER A 1 52 ? -6.437 7.759 2.674 1.00 0.00 52 SER A O 3
ATOM 3084 N N . HIS A 1 53 ? -7.752 6.258 3.612 1.00 0.00 53 HIS A N 3
ATOM 3085 C CA . HIS A 1 53 ? -6.598 5.416 4.065 1.00 0.00 53 HIS A CA 3
ATOM 3086 C C . HIS A 1 53 ? -6.578 4.118 3.256 1.00 0.00 53 HIS A C 3
ATOM 3087 O O . HIS A 1 53 ? -7.489 3.319 3.325 1.00 0.00 53 HIS A O 3
ATOM 3101 N N . GLY A 1 54 ? -5.547 3.906 2.477 1.00 0.00 54 GLY A N 3
ATOM 3102 C CA . GLY A 1 54 ? -5.469 2.664 1.647 1.00 0.00 54 GLY A CA 3
ATOM 3103 C C . GLY A 1 54 ? -4.721 1.570 2.409 1.00 0.00 54 GLY A C 3
ATOM 3104 O O . GLY A 1 54 ? -3.876 1.846 3.236 1.00 0.00 54 GLY A O 3
ATOM 3108 N N . TYR A 1 55 ? -5.026 0.327 2.126 1.00 0.00 55 TYR A N 3
ATOM 3109 C CA . TYR A 1 55 ? -4.341 -0.817 2.810 1.00 0.00 55 TYR A CA 3
ATOM 3110 C C . TYR A 1 55 ? -3.775 -1.763 1.752 1.00 0.00 55 TYR A C 3
ATOM 3111 O O . TYR A 1 55 ? -4.416 -2.040 0.760 1.00 0.00 55 TYR A O 3
ATOM 3129 N N . VAL A 1 56 ? -2.573 -2.253 1.947 1.00 0.00 56 VAL A N 3
ATOM 3130 C CA . VAL A 1 56 ? -1.959 -3.180 0.939 1.00 0.00 56 VAL A CA 3
ATOM 3131 C C . VAL A 1 56 ? -1.302 -4.362 1.656 1.00 0.00 56 VAL A C 3
ATOM 3132 O O . VAL A 1 56 ? -0.684 -4.213 2.690 1.00 0.00 56 VAL A O 3
ATOM 3145 N N . ALA A 1 57 ? -1.448 -5.538 1.111 1.00 0.00 57 ALA A N 3
ATOM 3146 C CA . ALA A 1 57 ? -0.855 -6.748 1.746 1.00 0.00 57 ALA A CA 3
ATOM 3147 C C . ALA A 1 57 ? 0.675 -6.699 1.675 1.00 0.00 57 ALA A C 3
ATOM 3148 O O . ALA A 1 57 ? 1.249 -6.147 0.758 1.00 0.00 57 ALA A O 3
ATOM 3155 N N . LYS A 1 58 ? 1.335 -7.283 2.640 1.00 0.00 58 LYS A N 3
ATOM 3156 C CA . LYS A 1 58 ? 2.825 -7.291 2.652 1.00 0.00 58 LYS A CA 3
ATOM 3157 C C . LYS A 1 58 ? 3.348 -8.036 1.424 1.00 0.00 58 LYS A C 3
ATOM 3158 O O . LYS A 1 58 ? 4.388 -7.717 0.884 1.00 0.00 58 LYS A O 3
ATOM 3177 N N . GLU A 1 59 ? 2.639 -9.042 0.991 1.00 0.00 59 GLU A N 3
ATOM 3178 C CA . GLU A 1 59 ? 3.089 -9.836 -0.185 1.00 0.00 59 GLU A CA 3
ATOM 3179 C C . GLU A 1 59 ? 3.322 -8.915 -1.382 1.00 0.00 59 GLU A C 3
ATOM 3180 O O . GLU A 1 59 ? 4.161 -9.181 -2.218 1.00 0.00 59 GLU A O 3
ATOM 3192 N N . TYR A 1 60 ? 2.589 -7.838 -1.484 1.00 0.00 60 TYR A N 3
ATOM 3193 C CA . TYR A 1 60 ? 2.778 -6.916 -2.641 1.00 0.00 60 TYR A CA 3
ATOM 3194 C C . TYR A 1 60 ? 3.772 -5.822 -2.259 1.00 0.00 60 TYR A C 3
ATOM 3195 O O . TYR A 1 60 ? 4.134 -4.997 -3.073 1.00 0.00 60 TYR A O 3
ATOM 3213 N N . ILE A 1 61 ? 4.216 -5.809 -1.025 1.00 0.00 61 ILE A N 3
ATOM 3214 C CA . ILE A 1 61 ? 5.191 -4.766 -0.571 1.00 0.00 61 ILE A CA 3
ATOM 3215 C C . ILE A 1 61 ? 6.521 -5.429 -0.221 1.00 0.00 61 ILE A C 3
ATOM 3216 O O . ILE A 1 61 ? 6.573 -6.387 0.525 1.00 0.00 61 ILE A O 3
ATOM 3232 N N . LYS A 1 62 ? 7.602 -4.923 -0.758 1.00 0.00 62 LYS A N 3
ATOM 3233 C CA . LYS A 1 62 ? 8.942 -5.511 -0.464 1.00 0.00 62 LYS A CA 3
ATOM 3234 C C . LYS A 1 62 ? 9.974 -4.390 -0.322 1.00 0.00 62 LYS A C 3
ATOM 3235 O O . LYS A 1 62 ? 9.635 -3.218 -0.337 1.00 0.00 62 LYS A O 3
ATOM 3254 N N . ASP A 1 63 ? 11.226 -4.758 -0.179 1.00 0.00 63 ASP A N 3
ATOM 3255 C CA . ASP A 1 63 ? 12.316 -3.750 -0.022 1.00 0.00 63 ASP A CA 3
ATOM 3256 C C . ASP A 1 63 ? 12.017 -2.849 1.174 1.00 0.00 63 ASP A C 3
ATOM 3257 O O . ASP A 1 63 ? 12.618 -2.983 2.219 1.00 0.00 63 ASP A O 3
ATOM 3266 N N . ILE A 1 64 ? 11.097 -1.936 1.021 1.00 0.00 64 ILE A N 3
ATOM 3267 C CA . ILE A 1 64 ? 10.740 -1.009 2.132 1.00 0.00 64 ILE A CA 3
ATOM 3268 C C . ILE A 1 64 ? 11.976 -0.239 2.587 1.00 0.00 64 ILE A C 3
ATOM 3269 O O . ILE A 1 64 ? 13.089 -0.713 2.486 1.00 0.00 64 ILE A O 3
ATOM 3285 N N . LYS A 1 65 ? 11.782 0.958 3.080 1.00 0.00 65 LYS A N 3
ATOM 3286 C CA . LYS A 1 65 ? 12.932 1.794 3.546 1.00 0.00 65 LYS A CA 3
ATOM 3287 C C . LYS A 1 65 ? 12.791 2.065 5.041 1.00 0.00 65 LYS A C 3
ATOM 3288 O O . LYS A 1 65 ? 11.941 2.818 5.470 1.00 0.00 65 LYS A O 3
ATOM 3307 N N . ASP A 1 66 ? 13.625 1.457 5.840 1.00 0.00 66 ASP A N 3
ATOM 3308 C CA . ASP A 1 66 ? 13.550 1.674 7.311 1.00 0.00 66 ASP A CA 3
ATOM 3309 C C . ASP A 1 66 ? 14.420 2.871 7.690 1.00 0.00 66 ASP A C 3
ATOM 3310 O O . ASP A 1 66 ? 15.629 2.837 7.572 1.00 0.00 66 ASP A O 3
ATOM 3319 N N . GLU A 1 67 ? 13.814 3.933 8.149 1.00 0.00 67 GLU A N 3
ATOM 3320 C CA . GLU A 1 67 ? 14.599 5.136 8.541 1.00 0.00 67 GLU A CA 3
ATOM 3321 C C . GLU A 1 67 ? 15.032 5.001 10.000 1.00 0.00 67 GLU A C 3
ATOM 3322 O O . GLU A 1 67 ? 15.721 5.847 10.533 1.00 0.00 67 GLU A O 3
ATOM 3334 N N . VAL A 1 68 ? 14.633 3.937 10.652 1.00 0.00 68 VAL A N 3
ATOM 3335 C CA . VAL A 1 68 ? 15.020 3.736 12.080 1.00 0.00 68 VAL A CA 3
ATOM 3336 C C . VAL A 1 68 ? 14.972 2.240 12.414 1.00 0.00 68 VAL A C 3
ATOM 3337 O O . VAL A 1 68 ? 13.929 1.620 12.388 1.00 0.00 68 VAL A O 3
ATOM 3350 N N . LEU A 1 69 ? 16.103 1.656 12.716 1.00 0.00 69 LEU A N 3
ATOM 3351 C CA . LEU A 1 69 ? 16.132 0.199 13.040 1.00 0.00 69 LEU A CA 3
ATOM 3352 C C . LEU A 1 69 ? 15.695 -0.028 14.490 1.00 0.00 69 LEU A C 3
ATOM 3353 O O . LEU A 1 69 ? 16.016 0.736 15.378 1.00 0.00 69 LEU A O 3
ATOM 3369 N N . GLU A 1 70 ? 14.949 -1.075 14.729 1.00 0.00 70 GLU A N 3
ATOM 3370 C CA . GLU A 1 70 ? 14.466 -1.363 16.111 1.00 0.00 70 GLU A CA 3
ATOM 3371 C C . GLU A 1 70 ? 15.530 -2.124 16.908 1.00 0.00 70 GLU A C 3
ATOM 3372 O O . GLU A 1 70 ? 16.445 -2.693 16.353 1.00 0.00 70 GLU A O 3
ATOM 3384 N N . HIS A 1 71 ? 15.401 -2.132 18.212 1.00 0.00 71 HIS A N 3
ATOM 3385 C CA . HIS A 1 71 ? 16.380 -2.849 19.084 1.00 0.00 71 HIS A CA 3
ATOM 3386 C C . HIS A 1 71 ? 17.745 -2.169 19.001 1.00 0.00 71 HIS A C 3
ATOM 3387 O O . HIS A 1 71 ? 18.648 -2.481 19.750 1.00 0.00 71 HIS A O 3
ATOM 3401 N N . HIS A 1 72 ? 17.902 -1.233 18.105 1.00 0.00 72 HIS A N 3
ATOM 3402 C CA . HIS A 1 72 ? 19.207 -0.525 17.982 1.00 0.00 72 HIS A CA 3
ATOM 3403 C C . HIS A 1 72 ? 19.204 0.692 18.909 1.00 0.00 72 HIS A C 3
ATOM 3404 O O . HIS A 1 72 ? 20.206 1.355 19.081 1.00 0.00 72 HIS A O 3
ATOM 3418 N N . HIS A 1 73 ? 18.078 0.993 19.500 1.00 0.00 73 HIS A N 3
ATOM 3419 C CA . HIS A 1 73 ? 17.999 2.172 20.409 1.00 0.00 73 HIS A CA 3
ATOM 3420 C C . HIS A 1 73 ? 18.757 1.885 21.707 1.00 0.00 73 HIS A C 3
ATOM 3421 O O . HIS A 1 73 ? 18.731 0.786 22.220 1.00 0.00 73 HIS A O 3
ATOM 3435 N N . HIS A 1 74 ? 19.428 2.876 22.246 1.00 0.00 74 HIS A N 3
ATOM 3436 C CA . HIS A 1 74 ? 20.190 2.681 23.523 1.00 0.00 74 HIS A CA 3
ATOM 3437 C C . HIS A 1 74 ? 19.876 3.841 24.480 1.00 0.00 74 HIS A C 3
ATOM 3438 O O . HIS A 1 74 ? 20.546 4.854 24.485 1.00 0.00 74 HIS A O 3
ATOM 3452 N N . HIS A 1 75 ? 18.853 3.685 25.288 1.00 0.00 75 HIS A N 3
ATOM 3453 C CA . HIS A 1 75 ? 18.457 4.751 26.263 1.00 0.00 75 HIS A CA 3
ATOM 3454 C C . HIS A 1 75 ? 18.585 6.135 25.619 1.00 0.00 75 HIS A C 3
ATOM 3455 O O . HIS A 1 75 ? 19.594 6.800 25.744 1.00 0.00 75 HIS A O 3
ATOM 3469 N N . HIS A 1 76 ? 17.557 6.570 24.936 1.00 0.00 76 HIS A N 3
ATOM 3470 C CA . HIS A 1 76 ? 17.589 7.909 24.278 1.00 0.00 76 HIS A CA 3
ATOM 3471 C C . HIS A 1 76 ? 17.821 8.994 25.331 1.00 0.00 76 HIS A C 3
ATOM 3472 O O . HIS A 1 76 ? 16.856 9.395 25.962 1.00 0.00 76 HIS A O 3
ATOM 3487 N N . ALA A 1 1 ? 5.692 5.123 13.085 1.00 0.00 1 ALA A N 4
ATOM 3488 C CA . ALA A 1 1 ? 7.021 5.263 12.426 1.00 0.00 1 ALA A CA 4
ATOM 3489 C C . ALA A 1 1 ? 6.830 5.456 10.919 1.00 0.00 1 ALA A C 4
ATOM 3490 O O . ALA A 1 1 ? 6.067 4.757 10.282 1.00 0.00 1 ALA A O 4
ATOM 3499 N N . GLU A 1 2 ? 7.510 6.413 10.347 1.00 0.00 2 GLU A N 4
ATOM 3500 C CA . GLU A 1 2 ? 7.362 6.669 8.887 1.00 0.00 2 GLU A CA 4
ATOM 3501 C C . GLU A 1 2 ? 8.206 5.675 8.088 1.00 0.00 2 GLU A C 4
ATOM 3502 O O . GLU A 1 2 ? 9.392 5.530 8.308 1.00 0.00 2 GLU A O 4
ATOM 3514 N N . LYS A 1 3 ? 7.596 4.993 7.155 1.00 0.00 3 LYS A N 4
ATOM 3515 C CA . LYS A 1 3 ? 8.346 4.006 6.325 1.00 0.00 3 LYS A CA 4
ATOM 3516 C C . LYS A 1 3 ? 7.812 4.049 4.896 1.00 0.00 3 LYS A C 4
ATOM 3517 O O . LYS A 1 3 ? 6.701 4.480 4.661 1.00 0.00 3 LYS A O 4
ATOM 3536 N N . THR A 1 4 ? 8.596 3.613 3.939 1.00 0.00 4 THR A N 4
ATOM 3537 C CA . THR A 1 4 ? 8.140 3.629 2.513 1.00 0.00 4 THR A CA 4
ATOM 3538 C C . THR A 1 4 ? 8.177 2.207 1.950 1.00 0.00 4 THR A C 4
ATOM 3539 O O . THR A 1 4 ? 9.189 1.534 1.994 1.00 0.00 4 THR A O 4
ATOM 3550 N N . GLY A 1 5 ? 7.066 1.751 1.426 1.00 0.00 5 GLY A N 4
ATOM 3551 C CA . GLY A 1 5 ? 6.994 0.371 0.855 1.00 0.00 5 GLY A CA 4
ATOM 3552 C C . GLY A 1 5 ? 7.048 0.439 -0.672 1.00 0.00 5 GLY A C 4
ATOM 3553 O O . GLY A 1 5 ? 6.410 1.271 -1.290 1.00 0.00 5 GLY A O 4
ATOM 3557 N N . ILE A 1 6 ? 7.801 -0.438 -1.290 1.00 0.00 6 ILE A N 4
ATOM 3558 C CA . ILE A 1 6 ? 7.893 -0.434 -2.780 1.00 0.00 6 ILE A CA 4
ATOM 3559 C C . ILE A 1 6 ? 6.898 -1.446 -3.355 1.00 0.00 6 ILE A C 4
ATOM 3560 O O . ILE A 1 6 ? 6.952 -2.625 -3.066 1.00 0.00 6 ILE A O 4
ATOM 3576 N N . VAL A 1 7 ? 5.981 -0.981 -4.158 1.00 0.00 7 VAL A N 4
ATOM 3577 C CA . VAL A 1 7 ? 4.960 -1.888 -4.755 1.00 0.00 7 VAL A CA 4
ATOM 3578 C C . VAL A 1 7 ? 5.578 -2.713 -5.884 1.00 0.00 7 VAL A C 4
ATOM 3579 O O . VAL A 1 7 ? 6.277 -2.196 -6.732 1.00 0.00 7 VAL A O 4
ATOM 3592 N N . ASN A 1 8 ? 5.314 -3.998 -5.905 1.00 0.00 8 ASN A N 4
ATOM 3593 C CA . ASN A 1 8 ? 5.873 -4.870 -6.981 1.00 0.00 8 ASN A CA 4
ATOM 3594 C C . ASN A 1 8 ? 4.801 -5.859 -7.441 1.00 0.00 8 ASN A C 4
ATOM 3595 O O . ASN A 1 8 ? 4.565 -6.868 -6.808 1.00 0.00 8 ASN A O 4
ATOM 3606 N N . VAL A 1 9 ? 4.152 -5.573 -8.546 1.00 0.00 9 VAL A N 4
ATOM 3607 C CA . VAL A 1 9 ? 3.091 -6.491 -9.068 1.00 0.00 9 VAL A CA 4
ATOM 3608 C C . VAL A 1 9 ? 3.270 -6.681 -10.574 1.00 0.00 9 VAL A C 4
ATOM 3609 O O . VAL A 1 9 ? 3.504 -5.742 -11.308 1.00 0.00 9 VAL A O 4
ATOM 3622 N N . SER A 1 10 ? 3.161 -7.897 -11.033 1.00 0.00 10 SER A N 4
ATOM 3623 C CA . SER A 1 10 ? 3.317 -8.169 -12.487 1.00 0.00 10 SER A CA 4
ATOM 3624 C C . SER A 1 10 ? 2.221 -7.440 -13.267 1.00 0.00 10 SER A C 4
ATOM 3625 O O . SER A 1 10 ? 2.457 -6.893 -14.327 1.00 0.00 10 SER A O 4
ATOM 3633 N N . SER A 1 11 ? 1.019 -7.437 -12.750 1.00 0.00 11 SER A N 4
ATOM 3634 C CA . SER A 1 11 ? -0.111 -6.754 -13.451 1.00 0.00 11 SER A CA 4
ATOM 3635 C C . SER A 1 11 ? -0.389 -5.402 -12.794 1.00 0.00 11 SER A C 4
ATOM 3636 O O . SER A 1 11 ? 0.010 -4.366 -13.287 1.00 0.00 11 SER A O 4
ATOM 3644 N N . SER A 1 12 ? -1.077 -5.405 -11.686 1.00 0.00 12 SER A N 4
ATOM 3645 C CA . SER A 1 12 ? -1.385 -4.119 -11.003 1.00 0.00 12 SER A CA 4
ATOM 3646 C C . SER A 1 12 ? -1.772 -4.390 -9.552 1.00 0.00 12 SER A C 4
ATOM 3647 O O . SER A 1 12 ? -2.024 -5.516 -9.172 1.00 0.00 12 SER A O 4
ATOM 3655 N N . LEU A 1 13 ? -1.822 -3.361 -8.738 1.00 0.00 13 LEU A N 4
ATOM 3656 C CA . LEU A 1 13 ? -2.194 -3.539 -7.298 1.00 0.00 13 LEU A CA 4
ATOM 3657 C C . LEU A 1 13 ? -3.490 -2.784 -7.001 1.00 0.00 13 LEU A C 4
ATOM 3658 O O . LEU A 1 13 ? -3.635 -1.620 -7.323 1.00 0.00 13 LEU A O 4
ATOM 3674 N N . ASN A 1 14 ? -4.436 -3.443 -6.381 1.00 0.00 14 ASN A N 4
ATOM 3675 C CA . ASN A 1 14 ? -5.731 -2.778 -6.054 1.00 0.00 14 ASN A CA 4
ATOM 3676 C C . ASN A 1 14 ? -5.651 -2.151 -4.661 1.00 0.00 14 ASN A C 4
ATOM 3677 O O . ASN A 1 14 ? -5.056 -2.699 -3.753 1.00 0.00 14 ASN A O 4
ATOM 3688 N N . VAL A 1 15 ? -6.245 -1.001 -4.487 1.00 0.00 15 VAL A N 4
ATOM 3689 C CA . VAL A 1 15 ? -6.204 -0.330 -3.158 1.00 0.00 15 VAL A CA 4
ATOM 3690 C C . VAL A 1 15 ? -7.386 -0.808 -2.317 1.00 0.00 15 VAL A C 4
ATOM 3691 O O . VAL A 1 15 ? -8.518 -0.775 -2.754 1.00 0.00 15 VAL A O 4
ATOM 3704 N N . ARG A 1 16 ? -7.128 -1.261 -1.114 1.00 0.00 16 ARG A N 4
ATOM 3705 C CA . ARG A 1 16 ? -8.228 -1.761 -0.233 1.00 0.00 16 ARG A CA 4
ATOM 3706 C C . ARG A 1 16 ? -8.488 -0.763 0.894 1.00 0.00 16 ARG A C 4
ATOM 3707 O O . ARG A 1 16 ? -7.578 -0.284 1.541 1.00 0.00 16 ARG A O 4
ATOM 3728 N N . GLU A 1 17 ? -9.731 -0.449 1.131 1.00 0.00 17 GLU A N 4
ATOM 3729 C CA . GLU A 1 17 ? -10.073 0.515 2.213 1.00 0.00 17 GLU A CA 4
ATOM 3730 C C . GLU A 1 17 ? -9.821 -0.126 3.580 1.00 0.00 17 GLU A C 4
ATOM 3731 O O . GLU A 1 17 ? -9.443 0.538 4.527 1.00 0.00 17 GLU A O 4
ATOM 3743 N N . GLY A 1 18 ? -10.060 -1.411 3.694 1.00 0.00 18 GLY A N 4
ATOM 3744 C CA . GLY A 1 18 ? -9.873 -2.116 5.002 1.00 0.00 18 GLY A CA 4
ATOM 3745 C C . GLY A 1 18 ? -8.853 -3.240 4.853 1.00 0.00 18 GLY A C 4
ATOM 3746 O O . GLY A 1 18 ? -7.932 -3.164 4.063 1.00 0.00 18 GLY A O 4
ATOM 3750 N N . ALA A 1 19 ? -9.015 -4.287 5.615 1.00 0.00 19 ALA A N 4
ATOM 3751 C CA . ALA A 1 19 ? -8.068 -5.431 5.539 1.00 0.00 19 ALA A CA 4
ATOM 3752 C C . ALA A 1 19 ? -8.832 -6.724 5.825 1.00 0.00 19 ALA A C 4
ATOM 3753 O O . ALA A 1 19 ? -8.725 -7.302 6.888 1.00 0.00 19 ALA A O 4
ATOM 3760 N N . SER A 1 20 ? -9.605 -7.181 4.875 1.00 0.00 20 SER A N 4
ATOM 3761 C CA . SER A 1 20 ? -10.384 -8.438 5.067 1.00 0.00 20 SER A CA 4
ATOM 3762 C C . SER A 1 20 ? -10.384 -9.216 3.750 1.00 0.00 20 SER A C 4
ATOM 3763 O O . SER A 1 20 ? -11.401 -9.711 3.314 1.00 0.00 20 SER A O 4
ATOM 3771 N N . THR A 1 21 ? -9.242 -9.316 3.119 1.00 0.00 21 THR A N 4
ATOM 3772 C CA . THR A 1 21 ? -9.142 -10.055 1.824 1.00 0.00 21 THR A CA 4
ATOM 3773 C C . THR A 1 21 ? -10.222 -9.577 0.850 1.00 0.00 21 THR A C 4
ATOM 3774 O O . THR A 1 21 ? -9.986 -8.729 0.011 1.00 0.00 21 THR A O 4
ATOM 3785 N N . SER A 1 22 ? -11.398 -10.127 0.945 1.00 0.00 22 SER A N 4
ATOM 3786 C CA . SER A 1 22 ? -12.492 -9.722 0.025 1.00 0.00 22 SER A CA 4
ATOM 3787 C C . SER A 1 22 ? -12.959 -8.311 0.396 1.00 0.00 22 SER A C 4
ATOM 3788 O O . SER A 1 22 ? -14.139 -8.032 0.471 1.00 0.00 22 SER A O 4
ATOM 3796 N N . SER A 1 23 ? -12.032 -7.421 0.642 1.00 0.00 23 SER A N 4
ATOM 3797 C CA . SER A 1 23 ? -12.401 -6.029 1.025 1.00 0.00 23 SER A CA 4
ATOM 3798 C C . SER A 1 23 ? -12.807 -5.225 -0.212 1.00 0.00 23 SER A C 4
ATOM 3799 O O . SER A 1 23 ? -12.565 -5.617 -1.336 1.00 0.00 23 SER A O 4
ATOM 3807 N N . LYS A 1 24 ? -13.432 -4.098 -0.001 1.00 0.00 24 LYS A N 4
ATOM 3808 C CA . LYS A 1 24 ? -13.875 -3.251 -1.142 1.00 0.00 24 LYS A CA 4
ATOM 3809 C C . LYS A 1 24 ? -12.691 -2.479 -1.733 1.00 0.00 24 LYS A C 4
ATOM 3810 O O . LYS A 1 24 ? -11.848 -1.955 -1.023 1.00 0.00 24 LYS A O 4
ATOM 3829 N N . VAL A 1 25 ? -12.635 -2.403 -3.039 1.00 0.00 25 VAL A N 4
ATOM 3830 C CA . VAL A 1 25 ? -11.529 -1.668 -3.712 1.00 0.00 25 VAL A CA 4
ATOM 3831 C C . VAL A 1 25 ? -11.973 -0.227 -3.981 1.00 0.00 25 VAL A C 4
ATOM 3832 O O . VAL A 1 25 ? -13.035 0.013 -4.525 1.00 0.00 25 VAL A O 4
ATOM 3845 N N . ILE A 1 26 ? -11.164 0.731 -3.602 1.00 0.00 26 ILE A N 4
ATOM 3846 C CA . ILE A 1 26 ? -11.514 2.168 -3.824 1.00 0.00 26 ILE A CA 4
ATOM 3847 C C . ILE A 1 26 ? -10.611 2.753 -4.913 1.00 0.00 26 ILE A C 4
ATOM 3848 O O . ILE A 1 26 ? -10.800 3.871 -5.350 1.00 0.00 26 ILE A O 4
ATOM 3864 N N . GLY A 1 27 ? -9.632 2.013 -5.357 1.00 0.00 27 GLY A N 4
ATOM 3865 C CA . GLY A 1 27 ? -8.735 2.551 -6.415 1.00 0.00 27 GLY A CA 4
ATOM 3866 C C . GLY A 1 27 ? -7.653 1.529 -6.765 1.00 0.00 27 GLY A C 4
ATOM 3867 O O . GLY A 1 27 ? -7.670 0.406 -6.299 1.00 0.00 27 GLY A O 4
ATOM 3871 N N . SER A 1 28 ? -6.709 1.912 -7.590 1.00 0.00 28 SER A N 4
ATOM 3872 C CA . SER A 1 28 ? -5.619 0.968 -7.983 1.00 0.00 28 SER A CA 4
ATOM 3873 C C . SER A 1 28 ? -4.303 1.731 -8.134 1.00 0.00 28 SER A C 4
ATOM 3874 O O . SER A 1 28 ? -4.289 2.914 -8.409 1.00 0.00 28 SER A O 4
ATOM 3882 N N . LEU A 1 29 ? -3.193 1.051 -7.956 1.00 0.00 29 LEU A N 4
ATOM 3883 C CA . LEU A 1 29 ? -1.857 1.713 -8.086 1.00 0.00 29 LEU A CA 4
ATOM 3884 C C . LEU A 1 29 ? -1.007 0.958 -9.108 1.00 0.00 29 LEU A C 4
ATOM 3885 O O . LEU A 1 29 ? -1.135 -0.237 -9.282 1.00 0.00 29 LEU A O 4
ATOM 3901 N N . SER A 1 30 ? -0.151 1.663 -9.795 1.00 0.00 30 SER A N 4
ATOM 3902 C CA . SER A 1 30 ? 0.706 1.016 -10.826 1.00 0.00 30 SER A CA 4
ATOM 3903 C C . SER A 1 30 ? 1.889 0.293 -10.176 1.00 0.00 30 SER A C 4
ATOM 3904 O O . SER A 1 30 ? 2.205 0.496 -9.021 1.00 0.00 30 SER A O 4
ATOM 3912 N N . GLY A 1 31 ? 2.538 -0.556 -10.928 1.00 0.00 31 GLY A N 4
ATOM 3913 C CA . GLY A 1 31 ? 3.702 -1.320 -10.391 1.00 0.00 31 GLY A CA 4
ATOM 3914 C C . GLY A 1 31 ? 4.869 -0.382 -10.057 1.00 0.00 31 GLY A C 4
ATOM 3915 O O . GLY A 1 31 ? 5.001 0.696 -10.604 1.00 0.00 31 GLY A O 4
ATOM 3919 N N . ASN A 1 32 ? 5.717 -0.804 -9.154 1.00 0.00 32 ASN A N 4
ATOM 3920 C CA . ASN A 1 32 ? 6.889 0.025 -8.749 1.00 0.00 32 ASN A CA 4
ATOM 3921 C C . ASN A 1 32 ? 6.411 1.386 -8.236 1.00 0.00 32 ASN A C 4
ATOM 3922 O O . ASN A 1 32 ? 7.091 2.384 -8.373 1.00 0.00 32 ASN A O 4
ATOM 3933 N N . THR A 1 33 ? 5.249 1.434 -7.635 1.00 0.00 33 THR A N 4
ATOM 3934 C CA . THR A 1 33 ? 4.730 2.731 -7.103 1.00 0.00 33 THR A CA 4
ATOM 3935 C C . THR A 1 33 ? 5.156 2.901 -5.641 1.00 0.00 33 THR A C 4
ATOM 3936 O O . THR A 1 33 ? 4.981 2.021 -4.821 1.00 0.00 33 THR A O 4
ATOM 3947 N N . LYS A 1 34 ? 5.717 4.033 -5.317 1.00 0.00 34 LYS A N 4
ATOM 3948 C CA . LYS A 1 34 ? 6.162 4.287 -3.919 1.00 0.00 34 LYS A CA 4
ATOM 3949 C C . LYS A 1 34 ? 4.961 4.694 -3.063 1.00 0.00 34 LYS A C 4
ATOM 3950 O O . LYS A 1 34 ? 4.170 5.528 -3.457 1.00 0.00 34 LYS A O 4
ATOM 3969 N N . VAL A 1 35 ? 4.816 4.114 -1.890 1.00 0.00 35 VAL A N 4
ATOM 3970 C CA . VAL A 1 35 ? 3.661 4.471 -1.000 1.00 0.00 35 VAL A CA 4
ATOM 3971 C C . VAL A 1 35 ? 4.168 4.832 0.397 1.00 0.00 35 VAL A C 4
ATOM 3972 O O . VAL A 1 35 ? 4.988 4.146 0.975 1.00 0.00 35 VAL A O 4
ATOM 3985 N N . THR A 1 36 ? 3.680 5.917 0.935 1.00 0.00 36 THR A N 4
ATOM 3986 C CA . THR A 1 36 ? 4.119 6.354 2.288 1.00 0.00 36 THR A CA 4
ATOM 3987 C C . THR A 1 36 ? 3.347 5.572 3.351 1.00 0.00 36 THR A C 4
ATOM 3988 O O . THR A 1 36 ? 2.137 5.467 3.299 1.00 0.00 36 THR A O 4
ATOM 3999 N N . ILE A 1 37 ? 4.042 5.026 4.317 1.00 0.00 37 ILE A N 4
ATOM 4000 C CA . ILE A 1 37 ? 3.364 4.247 5.396 1.00 0.00 37 ILE A CA 4
ATOM 4001 C C . ILE A 1 37 ? 3.322 5.072 6.681 1.00 0.00 37 ILE A C 4
ATOM 4002 O O . ILE A 1 37 ? 4.336 5.536 7.168 1.00 0.00 37 ILE A O 4
ATOM 4018 N N . VAL A 1 38 ? 2.148 5.240 7.236 1.00 0.00 38 VAL A N 4
ATOM 4019 C CA . VAL A 1 38 ? 1.998 6.014 8.504 1.00 0.00 38 VAL A CA 4
ATOM 4020 C C . VAL A 1 38 ? 1.645 5.034 9.623 1.00 0.00 38 VAL A C 4
ATOM 4021 O O . VAL A 1 38 ? 1.499 5.407 10.771 1.00 0.00 38 VAL A O 4
ATOM 4034 N N . GLY A 1 39 ? 1.513 3.773 9.296 1.00 0.00 39 GLY A N 4
ATOM 4035 C CA . GLY A 1 39 ? 1.176 2.768 10.342 1.00 0.00 39 GLY A CA 4
ATOM 4036 C C . GLY A 1 39 ? 1.063 1.374 9.716 1.00 0.00 39 GLY A C 4
ATOM 4037 O O . GLY A 1 39 ? 1.278 1.194 8.533 1.00 0.00 39 GLY A O 4
ATOM 4041 N N . GLU A 1 40 ? 0.726 0.384 10.506 1.00 0.00 40 GLU A N 4
ATOM 4042 C CA . GLU A 1 40 ? 0.597 -1.006 9.967 1.00 0.00 40 GLU A CA 4
ATOM 4043 C C . GLU A 1 40 ? -0.580 -1.711 10.641 1.00 0.00 40 GLU A C 4
ATOM 4044 O O . GLU A 1 40 ? -1.034 -1.314 11.697 1.00 0.00 40 GLU A O 4
ATOM 4056 N N . GLU A 1 41 ? -1.076 -2.762 10.042 1.00 0.00 41 GLU A N 4
ATOM 4057 C CA . GLU A 1 41 ? -2.219 -3.498 10.653 1.00 0.00 41 GLU A CA 4
ATOM 4058 C C . GLU A 1 41 ? -2.183 -4.963 10.206 1.00 0.00 41 GLU A C 4
ATOM 4059 O O . GLU A 1 41 ? -2.400 -5.279 9.054 1.00 0.00 41 GLU A O 4
ATOM 4071 N N . GLY A 1 42 ? -1.925 -5.854 11.124 1.00 0.00 42 GLY A N 4
ATOM 4072 C CA . GLY A 1 42 ? -1.890 -7.307 10.791 1.00 0.00 42 GLY A CA 4
ATOM 4073 C C . GLY A 1 42 ? -0.907 -7.582 9.650 1.00 0.00 42 GLY A C 4
ATOM 4074 O O . GLY A 1 42 ? 0.205 -7.092 9.633 1.00 0.00 42 GLY A O 4
ATOM 4078 N N . ALA A 1 43 ? -1.314 -8.383 8.701 1.00 0.00 43 ALA A N 4
ATOM 4079 C CA . ALA A 1 43 ? -0.422 -8.718 7.557 1.00 0.00 43 ALA A CA 4
ATOM 4080 C C . ALA A 1 43 ? -0.637 -7.695 6.442 1.00 0.00 43 ALA A C 4
ATOM 4081 O O . ALA A 1 43 ? -0.418 -7.974 5.278 1.00 0.00 43 ALA A O 4
ATOM 4088 N N . PHE A 1 44 ? -1.071 -6.510 6.796 1.00 0.00 44 PHE A N 4
ATOM 4089 C CA . PHE A 1 44 ? -1.321 -5.448 5.772 1.00 0.00 44 PHE A CA 4
ATOM 4090 C C . PHE A 1 44 ? -0.681 -4.141 6.229 1.00 0.00 44 PHE A C 4
ATOM 4091 O O . PHE A 1 44 ? -0.545 -3.886 7.409 1.00 0.00 44 PHE A O 4
ATOM 4108 N N . TYR A 1 45 ? -0.289 -3.309 5.296 1.00 0.00 45 TYR A N 4
ATOM 4109 C CA . TYR A 1 45 ? 0.347 -2.004 5.652 1.00 0.00 45 TYR A CA 4
ATOM 4110 C C . TYR A 1 45 ? -0.620 -0.859 5.363 1.00 0.00 45 TYR A C 4
ATOM 4111 O O . TYR A 1 45 ? -1.308 -0.845 4.359 1.00 0.00 45 TYR A O 4
ATOM 4129 N N . LYS A 1 46 ? -0.665 0.108 6.240 1.00 0.00 46 LYS A N 4
ATOM 4130 C CA . LYS A 1 46 ? -1.570 1.270 6.034 1.00 0.00 46 LYS A CA 4
ATOM 4131 C C . LYS A 1 46 ? -0.797 2.369 5.309 1.00 0.00 46 LYS A C 4
ATOM 4132 O O . LYS A 1 46 ? 0.315 2.695 5.675 1.00 0.00 46 LYS A O 4
ATOM 4151 N N . ILE A 1 47 ? -1.375 2.939 4.280 1.00 0.00 47 ILE A N 4
ATOM 4152 C CA . ILE A 1 47 ? -0.677 4.019 3.513 1.00 0.00 47 ILE A CA 4
ATOM 4153 C C . ILE A 1 47 ? -1.582 5.241 3.381 1.00 0.00 47 ILE A C 4
ATOM 4154 O O . ILE A 1 47 ? -2.790 5.151 3.472 1.00 0.00 47 ILE A O 4
ATOM 4170 N N . GLU A 1 48 ? -0.995 6.386 3.170 1.00 0.00 48 GLU A N 4
ATOM 4171 C CA . GLU A 1 48 ? -1.804 7.628 3.036 1.00 0.00 48 GLU A CA 4
ATOM 4172 C C . GLU A 1 48 ? -2.339 7.737 1.606 1.00 0.00 48 GLU A C 4
ATOM 4173 O O . GLU A 1 48 ? -1.654 8.182 0.706 1.00 0.00 48 GLU A O 4
ATOM 4185 N N . TYR A 1 49 ? -3.560 7.329 1.396 1.00 0.00 49 TYR A N 4
ATOM 4186 C CA . TYR A 1 49 ? -4.158 7.398 0.032 1.00 0.00 49 TYR A CA 4
ATOM 4187 C C . TYR A 1 49 ? -4.760 8.787 -0.202 1.00 0.00 49 TYR A C 4
ATOM 4188 O O . TYR A 1 49 ? -5.007 9.531 0.726 1.00 0.00 49 TYR A O 4
ATOM 4206 N N . LYS A 1 50 ? -4.986 9.142 -1.437 1.00 0.00 50 LYS A N 4
ATOM 4207 C CA . LYS A 1 50 ? -5.561 10.484 -1.737 1.00 0.00 50 LYS A CA 4
ATOM 4208 C C . LYS A 1 50 ? -7.030 10.541 -1.304 1.00 0.00 50 LYS A C 4
ATOM 4209 O O . LYS A 1 50 ? -7.897 9.955 -1.922 1.00 0.00 50 LYS A O 4
ATOM 4228 N N . GLY A 1 51 ? -7.311 11.258 -0.245 1.00 0.00 51 GLY A N 4
ATOM 4229 C CA . GLY A 1 51 ? -8.717 11.378 0.248 1.00 0.00 51 GLY A CA 4
ATOM 4230 C C . GLY A 1 51 ? -8.938 10.406 1.407 1.00 0.00 51 GLY A C 4
ATOM 4231 O O . GLY A 1 51 ? -9.906 10.507 2.133 1.00 0.00 51 GLY A O 4
ATOM 4235 N N . SER A 1 52 ? -8.052 9.465 1.596 1.00 0.00 52 SER A N 4
ATOM 4236 C CA . SER A 1 52 ? -8.234 8.504 2.720 1.00 0.00 52 SER A CA 4
ATOM 4237 C C . SER A 1 52 ? -6.967 7.670 2.910 1.00 0.00 52 SER A C 4
ATOM 4238 O O . SER A 1 52 ? -5.900 8.032 2.456 1.00 0.00 52 SER A O 4
ATOM 4246 N N . HIS A 1 53 ? -7.083 6.550 3.590 1.00 0.00 53 HIS A N 4
ATOM 4247 C CA . HIS A 1 53 ? -5.899 5.665 3.831 1.00 0.00 53 HIS A CA 4
ATOM 4248 C C . HIS A 1 53 ? -6.120 4.315 3.145 1.00 0.00 53 HIS A C 4
ATOM 4249 O O . HIS A 1 53 ? -7.080 3.619 3.413 1.00 0.00 53 HIS A O 4
ATOM 4263 N N . GLY A 1 54 ? -5.238 3.946 2.254 1.00 0.00 54 GLY A N 4
ATOM 4264 C CA . GLY A 1 54 ? -5.386 2.647 1.533 1.00 0.00 54 GLY A CA 4
ATOM 4265 C C . GLY A 1 54 ? -4.681 1.530 2.304 1.00 0.00 54 GLY A C 4
ATOM 4266 O O . GLY A 1 54 ? -3.861 1.777 3.168 1.00 0.00 54 GLY A O 4
ATOM 4270 N N . TYR A 1 55 ? -4.994 0.298 1.986 1.00 0.00 55 TYR A N 4
ATOM 4271 C CA . TYR A 1 55 ? -4.352 -0.864 2.674 1.00 0.00 55 TYR A CA 4
ATOM 4272 C C . TYR A 1 55 ? -3.881 -1.875 1.631 1.00 0.00 55 TYR A C 4
ATOM 4273 O O . TYR A 1 55 ? -4.581 -2.168 0.681 1.00 0.00 55 TYR A O 4
ATOM 4291 N N . VAL A 1 56 ? -2.699 -2.417 1.805 1.00 0.00 56 VAL A N 4
ATOM 4292 C CA . VAL A 1 56 ? -2.178 -3.424 0.827 1.00 0.00 56 VAL A CA 4
ATOM 4293 C C . VAL A 1 56 ? -1.484 -4.562 1.575 1.00 0.00 56 VAL A C 4
ATOM 4294 O O . VAL A 1 56 ? -1.034 -4.405 2.693 1.00 0.00 56 VAL A O 4
ATOM 4307 N N . ALA A 1 57 ? -1.397 -5.709 0.960 1.00 0.00 57 ALA A N 4
ATOM 4308 C CA . ALA A 1 57 ? -0.738 -6.872 1.615 1.00 0.00 57 ALA A CA 4
ATOM 4309 C C . ALA A 1 57 ? 0.783 -6.694 1.609 1.00 0.00 57 ALA A C 4
ATOM 4310 O O . ALA A 1 57 ? 1.355 -6.147 0.689 1.00 0.00 57 ALA A O 4
ATOM 4317 N N . LYS A 1 58 ? 1.434 -7.158 2.639 1.00 0.00 58 LYS A N 4
ATOM 4318 C CA . LYS A 1 58 ? 2.916 -7.032 2.718 1.00 0.00 58 LYS A CA 4
ATOM 4319 C C . LYS A 1 58 ? 3.577 -7.929 1.665 1.00 0.00 58 LYS A C 4
ATOM 4320 O O . LYS A 1 58 ? 4.755 -7.813 1.388 1.00 0.00 58 LYS A O 4
ATOM 4339 N N . GLU A 1 59 ? 2.833 -8.830 1.087 1.00 0.00 59 GLU A N 4
ATOM 4340 C CA . GLU A 1 59 ? 3.418 -9.744 0.063 1.00 0.00 59 GLU A CA 4
ATOM 4341 C C . GLU A 1 59 ? 3.809 -8.953 -1.188 1.00 0.00 59 GLU A C 4
ATOM 4342 O O . GLU A 1 59 ? 4.788 -9.253 -1.841 1.00 0.00 59 GLU A O 4
ATOM 4354 N N . TYR A 1 60 ? 3.043 -7.957 -1.541 1.00 0.00 60 TYR A N 4
ATOM 4355 C CA . TYR A 1 60 ? 3.367 -7.163 -2.760 1.00 0.00 60 TYR A CA 4
ATOM 4356 C C . TYR A 1 60 ? 4.232 -5.965 -2.376 1.00 0.00 60 TYR A C 4
ATOM 4357 O O . TYR A 1 60 ? 4.597 -5.164 -3.214 1.00 0.00 60 TYR A O 4
ATOM 4375 N N . ILE A 1 61 ? 4.564 -5.837 -1.113 1.00 0.00 61 ILE A N 4
ATOM 4376 C CA . ILE A 1 61 ? 5.412 -4.689 -0.658 1.00 0.00 61 ILE A CA 4
ATOM 4377 C C . ILE A 1 61 ? 6.761 -5.210 -0.173 1.00 0.00 61 ILE A C 4
ATOM 4378 O O . ILE A 1 61 ? 6.838 -6.069 0.684 1.00 0.00 61 ILE A O 4
ATOM 4394 N N . LYS A 1 62 ? 7.833 -4.691 -0.720 1.00 0.00 62 LYS A N 4
ATOM 4395 C CA . LYS A 1 62 ? 9.191 -5.150 -0.303 1.00 0.00 62 LYS A CA 4
ATOM 4396 C C . LYS A 1 62 ? 10.155 -3.962 -0.274 1.00 0.00 62 LYS A C 4
ATOM 4397 O O . LYS A 1 62 ? 9.845 -2.885 -0.744 1.00 0.00 62 LYS A O 4
ATOM 4416 N N . ASP A 1 63 ? 11.328 -4.167 0.268 1.00 0.00 63 ASP A N 4
ATOM 4417 C CA . ASP A 1 63 ? 12.346 -3.078 0.333 1.00 0.00 63 ASP A CA 4
ATOM 4418 C C . ASP A 1 63 ? 11.814 -1.922 1.181 1.00 0.00 63 ASP A C 4
ATOM 4419 O O . ASP A 1 63 ? 11.813 -0.778 0.769 1.00 0.00 63 ASP A O 4
ATOM 4428 N N . ILE A 1 64 ? 11.368 -2.218 2.373 1.00 0.00 64 ILE A N 4
ATOM 4429 C CA . ILE A 1 64 ? 10.842 -1.149 3.265 1.00 0.00 64 ILE A CA 4
ATOM 4430 C C . ILE A 1 64 ? 12.012 -0.337 3.820 1.00 0.00 64 ILE A C 4
ATOM 4431 O O . ILE A 1 64 ? 12.980 -0.888 4.306 1.00 0.00 64 ILE A O 4
ATOM 4447 N N . LYS A 1 65 ? 11.933 0.971 3.743 1.00 0.00 65 LYS A N 4
ATOM 4448 C CA . LYS A 1 65 ? 13.044 1.833 4.256 1.00 0.00 65 LYS A CA 4
ATOM 4449 C C . LYS A 1 65 ? 12.564 2.646 5.456 1.00 0.00 65 LYS A C 4
ATOM 4450 O O . LYS A 1 65 ? 11.498 3.229 5.440 1.00 0.00 65 LYS A O 4
ATOM 4469 N N . ASP A 1 66 ? 13.358 2.688 6.496 1.00 0.00 66 ASP A N 4
ATOM 4470 C CA . ASP A 1 66 ? 12.984 3.461 7.718 1.00 0.00 66 ASP A CA 4
ATOM 4471 C C . ASP A 1 66 ? 13.788 4.759 7.765 1.00 0.00 66 ASP A C 4
ATOM 4472 O O . ASP A 1 66 ? 15.001 4.757 7.691 1.00 0.00 66 ASP A O 4
ATOM 4481 N N . GLU A 1 67 ? 13.114 5.872 7.880 1.00 0.00 67 GLU A N 4
ATOM 4482 C CA . GLU A 1 67 ? 13.816 7.184 7.928 1.00 0.00 67 GLU A CA 4
ATOM 4483 C C . GLU A 1 67 ? 13.934 7.629 9.387 1.00 0.00 67 GLU A C 4
ATOM 4484 O O . GLU A 1 67 ? 14.704 8.508 9.719 1.00 0.00 67 GLU A O 4
ATOM 4496 N N . VAL A 1 68 ? 13.167 7.031 10.261 1.00 0.00 68 VAL A N 4
ATOM 4497 C CA . VAL A 1 68 ? 13.222 7.421 11.703 1.00 0.00 68 VAL A CA 4
ATOM 4498 C C . VAL A 1 68 ? 14.191 6.511 12.462 1.00 0.00 68 VAL A C 4
ATOM 4499 O O . VAL A 1 68 ? 14.250 5.318 12.238 1.00 0.00 68 VAL A O 4
ATOM 4512 N N . LEU A 1 69 ? 14.951 7.075 13.362 1.00 0.00 69 LEU A N 4
ATOM 4513 C CA . LEU A 1 69 ? 15.921 6.264 14.151 1.00 0.00 69 LEU A CA 4
ATOM 4514 C C . LEU A 1 69 ? 15.189 5.659 15.354 1.00 0.00 69 LEU A C 4
ATOM 4515 O O . LEU A 1 69 ? 15.756 4.929 16.141 1.00 0.00 69 LEU A O 4
ATOM 4531 N N . GLU A 1 70 ? 13.928 5.960 15.494 1.00 0.00 70 GLU A N 4
ATOM 4532 C CA . GLU A 1 70 ? 13.142 5.408 16.635 1.00 0.00 70 GLU A CA 4
ATOM 4533 C C . GLU A 1 70 ? 13.853 5.701 17.957 1.00 0.00 70 GLU A C 4
ATOM 4534 O O . GLU A 1 70 ? 13.624 6.718 18.583 1.00 0.00 70 GLU A O 4
ATOM 4546 N N . HIS A 1 71 ? 14.703 4.809 18.400 1.00 0.00 71 HIS A N 4
ATOM 4547 C CA . HIS A 1 71 ? 15.416 5.024 19.692 1.00 0.00 71 HIS A CA 4
ATOM 4548 C C . HIS A 1 71 ? 16.844 4.493 19.585 1.00 0.00 71 HIS A C 4
ATOM 4549 O O . HIS A 1 71 ? 17.133 3.606 18.808 1.00 0.00 71 HIS A O 4
ATOM 4563 N N . HIS A 1 72 ? 17.739 5.042 20.357 1.00 0.00 72 HIS A N 4
ATOM 4564 C CA . HIS A 1 72 ? 19.157 4.593 20.304 1.00 0.00 72 HIS A CA 4
ATOM 4565 C C . HIS A 1 72 ? 19.335 3.275 21.067 1.00 0.00 72 HIS A C 4
ATOM 4566 O O . HIS A 1 72 ? 18.507 2.886 21.866 1.00 0.00 72 HIS A O 4
ATOM 4580 N N . HIS A 1 73 ? 20.417 2.586 20.816 1.00 0.00 73 HIS A N 4
ATOM 4581 C CA . HIS A 1 73 ? 20.663 1.291 21.510 1.00 0.00 73 HIS A CA 4
ATOM 4582 C C . HIS A 1 73 ? 20.987 1.528 22.989 1.00 0.00 73 HIS A C 4
ATOM 4583 O O . HIS A 1 73 ? 21.798 2.365 23.337 1.00 0.00 73 HIS A O 4
ATOM 4597 N N . HIS A 1 74 ? 20.354 0.786 23.860 1.00 0.00 74 HIS A N 4
ATOM 4598 C CA . HIS A 1 74 ? 20.609 0.941 25.321 1.00 0.00 74 HIS A CA 4
ATOM 4599 C C . HIS A 1 74 ? 21.827 0.101 25.715 1.00 0.00 74 HIS A C 4
ATOM 4600 O O . HIS A 1 74 ? 22.382 0.258 26.784 1.00 0.00 74 HIS A O 4
ATOM 4614 N N . HIS A 1 75 ? 22.245 -0.788 24.858 1.00 0.00 75 HIS A N 4
ATOM 4615 C CA . HIS A 1 75 ? 23.427 -1.635 25.179 1.00 0.00 75 HIS A CA 4
ATOM 4616 C C . HIS A 1 75 ? 24.674 -0.751 25.260 1.00 0.00 75 HIS A C 4
ATOM 4617 O O . HIS A 1 75 ? 25.528 -0.938 26.104 1.00 0.00 75 HIS A O 4
ATOM 4631 N N . HIS A 1 76 ? 24.787 0.207 24.380 1.00 0.00 76 HIS A N 4
ATOM 4632 C CA . HIS A 1 76 ? 25.979 1.101 24.396 1.00 0.00 76 HIS A CA 4
ATOM 4633 C C . HIS A 1 76 ? 25.778 2.204 25.437 1.00 0.00 76 HIS A C 4
ATOM 4634 O O . HIS A 1 76 ? 24.638 2.459 25.791 1.00 0.00 76 HIS A O 4
ATOM 4649 N N . ALA A 1 1 ? 9.544 7.917 11.144 1.00 0.00 1 ALA A N 5
ATOM 4650 C CA . ALA A 1 1 ? 8.120 7.483 11.103 1.00 0.00 1 ALA A CA 5
ATOM 4651 C C . ALA A 1 1 ? 7.704 7.273 9.647 1.00 0.00 1 ALA A C 5
ATOM 4652 O O . ALA A 1 1 ? 7.161 6.248 9.281 1.00 0.00 1 ALA A O 5
ATOM 4661 N N . GLU A 1 2 ? 7.950 8.247 8.815 1.00 0.00 2 GLU A N 5
ATOM 4662 C CA . GLU A 1 2 ? 7.565 8.123 7.383 1.00 0.00 2 GLU A CA 5
ATOM 4663 C C . GLU A 1 2 ? 8.370 7.003 6.719 1.00 0.00 2 GLU A C 5
ATOM 4664 O O . GLU A 1 2 ? 9.572 6.907 6.878 1.00 0.00 2 GLU A O 5
ATOM 4676 N N . LYS A 1 3 ? 7.712 6.160 5.964 1.00 0.00 3 LYS A N 5
ATOM 4677 C CA . LYS A 1 3 ? 8.425 5.045 5.270 1.00 0.00 3 LYS A CA 5
ATOM 4678 C C . LYS A 1 3 ? 7.897 4.920 3.842 1.00 0.00 3 LYS A C 5
ATOM 4679 O O . LYS A 1 3 ? 6.751 5.220 3.565 1.00 0.00 3 LYS A O 5
ATOM 4698 N N . THR A 1 4 ? 8.730 4.476 2.929 1.00 0.00 4 THR A N 5
ATOM 4699 C CA . THR A 1 4 ? 8.298 4.320 1.505 1.00 0.00 4 THR A CA 5
ATOM 4700 C C . THR A 1 4 ? 8.514 2.872 1.067 1.00 0.00 4 THR A C 5
ATOM 4701 O O . THR A 1 4 ? 9.627 2.386 0.996 1.00 0.00 4 THR A O 5
ATOM 4712 N N . GLY A 1 5 ? 7.442 2.173 0.783 1.00 0.00 5 GLY A N 5
ATOM 4713 C CA . GLY A 1 5 ? 7.553 0.745 0.358 1.00 0.00 5 GLY A CA 5
ATOM 4714 C C . GLY A 1 5 ? 7.502 0.648 -1.166 1.00 0.00 5 GLY A C 5
ATOM 4715 O O . GLY A 1 5 ? 6.757 1.358 -1.818 1.00 0.00 5 GLY A O 5
ATOM 4719 N N . ILE A 1 6 ? 8.287 -0.230 -1.743 1.00 0.00 6 ILE A N 5
ATOM 4720 C CA . ILE A 1 6 ? 8.287 -0.375 -3.228 1.00 0.00 6 ILE A CA 5
ATOM 4721 C C . ILE A 1 6 ? 7.331 -1.501 -3.624 1.00 0.00 6 ILE A C 5
ATOM 4722 O O . ILE A 1 6 ? 7.494 -2.641 -3.234 1.00 0.00 6 ILE A O 5
ATOM 4738 N N . VAL A 1 7 ? 6.326 -1.185 -4.394 1.00 0.00 7 VAL A N 5
ATOM 4739 C CA . VAL A 1 7 ? 5.348 -2.229 -4.810 1.00 0.00 7 VAL A CA 5
ATOM 4740 C C . VAL A 1 7 ? 5.933 -3.060 -5.952 1.00 0.00 7 VAL A C 5
ATOM 4741 O O . VAL A 1 7 ? 6.330 -2.537 -6.977 1.00 0.00 7 VAL A O 5
ATOM 4754 N N . ASN A 1 8 ? 5.979 -4.358 -5.785 1.00 0.00 8 ASN A N 5
ATOM 4755 C CA . ASN A 1 8 ? 6.529 -5.246 -6.855 1.00 0.00 8 ASN A CA 5
ATOM 4756 C C . ASN A 1 8 ? 5.378 -5.973 -7.553 1.00 0.00 8 ASN A C 5
ATOM 4757 O O . ASN A 1 8 ? 4.921 -7.011 -7.111 1.00 0.00 8 ASN A O 5
ATOM 4768 N N . VAL A 1 9 ? 4.910 -5.436 -8.648 1.00 0.00 9 VAL A N 5
ATOM 4769 C CA . VAL A 1 9 ? 3.795 -6.088 -9.397 1.00 0.00 9 VAL A CA 5
ATOM 4770 C C . VAL A 1 9 ? 4.008 -5.879 -10.898 1.00 0.00 9 VAL A C 5
ATOM 4771 O O . VAL A 1 9 ? 4.331 -4.798 -11.351 1.00 0.00 9 VAL A O 5
ATOM 4784 N N . SER A 1 10 ? 3.823 -6.913 -11.668 1.00 0.00 10 SER A N 5
ATOM 4785 C CA . SER A 1 10 ? 4.002 -6.799 -13.141 1.00 0.00 10 SER A CA 5
ATOM 4786 C C . SER A 1 10 ? 2.709 -6.278 -13.776 1.00 0.00 10 SER A C 5
ATOM 4787 O O . SER A 1 10 ? 2.688 -5.878 -14.925 1.00 0.00 10 SER A O 5
ATOM 4795 N N . SER A 1 11 ? 1.626 -6.288 -13.034 1.00 0.00 11 SER A N 5
ATOM 4796 C CA . SER A 1 11 ? 0.315 -5.801 -13.582 1.00 0.00 11 SER A CA 5
ATOM 4797 C C . SER A 1 11 ? -0.161 -4.589 -12.786 1.00 0.00 11 SER A C 5
ATOM 4798 O O . SER A 1 11 ? 0.131 -3.457 -13.117 1.00 0.00 11 SER A O 5
ATOM 4806 N N . SER A 1 12 ? -0.901 -4.810 -11.735 1.00 0.00 12 SER A N 5
ATOM 4807 C CA . SER A 1 12 ? -1.396 -3.664 -10.926 1.00 0.00 12 SER A CA 5
ATOM 4808 C C . SER A 1 12 ? -1.756 -4.141 -9.523 1.00 0.00 12 SER A C 5
ATOM 4809 O O . SER A 1 12 ? -1.918 -5.322 -9.280 1.00 0.00 12 SER A O 5
ATOM 4817 N N . LEU A 1 13 ? -1.889 -3.223 -8.593 1.00 0.00 13 LEU A N 5
ATOM 4818 C CA . LEU A 1 13 ? -2.247 -3.601 -7.188 1.00 0.00 13 LEU A CA 5
ATOM 4819 C C . LEU A 1 13 ? -3.557 -2.918 -6.790 1.00 0.00 13 LEU A C 5
ATOM 4820 O O . LEU A 1 13 ? -3.737 -1.728 -6.969 1.00 0.00 13 LEU A O 5
ATOM 4836 N N . ASN A 1 14 ? -4.473 -3.671 -6.244 1.00 0.00 14 ASN A N 5
ATOM 4837 C CA . ASN A 1 14 ? -5.779 -3.091 -5.822 1.00 0.00 14 ASN A CA 5
ATOM 4838 C C . ASN A 1 14 ? -5.667 -2.542 -4.399 1.00 0.00 14 ASN A C 5
ATOM 4839 O O . ASN A 1 14 ? -4.950 -3.071 -3.572 1.00 0.00 14 ASN A O 5
ATOM 4850 N N . VAL A 1 15 ? -6.377 -1.481 -4.109 1.00 0.00 15 VAL A N 5
ATOM 4851 C CA . VAL A 1 15 ? -6.325 -0.881 -2.743 1.00 0.00 15 VAL A CA 5
ATOM 4852 C C . VAL A 1 15 ? -7.608 -1.234 -1.992 1.00 0.00 15 VAL A C 5
ATOM 4853 O O . VAL A 1 15 ? -8.704 -1.043 -2.485 1.00 0.00 15 VAL A O 5
ATOM 4866 N N . ARG A 1 16 ? -7.475 -1.753 -0.800 1.00 0.00 16 ARG A N 5
ATOM 4867 C CA . ARG A 1 16 ? -8.671 -2.136 0.002 1.00 0.00 16 ARG A CA 5
ATOM 4868 C C . ARG A 1 16 ? -8.847 -1.148 1.152 1.00 0.00 16 ARG A C 5
ATOM 4869 O O . ARG A 1 16 ? -7.897 -0.733 1.788 1.00 0.00 16 ARG A O 5
ATOM 4890 N N . GLU A 1 17 ? -10.065 -0.763 1.415 1.00 0.00 17 GLU A N 5
ATOM 4891 C CA . GLU A 1 17 ? -10.332 0.203 2.519 1.00 0.00 17 GLU A CA 5
ATOM 4892 C C . GLU A 1 17 ? -10.651 -0.568 3.801 1.00 0.00 17 GLU A C 5
ATOM 4893 O O . GLU A 1 17 ? -10.518 -0.056 4.896 1.00 0.00 17 GLU A O 5
ATOM 4905 N N . GLY A 1 18 ? -11.071 -1.802 3.673 1.00 0.00 18 GLY A N 5
ATOM 4906 C CA . GLY A 1 18 ? -11.399 -2.622 4.882 1.00 0.00 18 GLY A CA 5
ATOM 4907 C C . GLY A 1 18 ? -10.242 -3.586 5.156 1.00 0.00 18 GLY A C 5
ATOM 4908 O O . GLY A 1 18 ? -10.329 -4.457 5.998 1.00 0.00 18 GLY A O 5
ATOM 4912 N N . ALA A 1 19 ? -9.160 -3.437 4.437 1.00 0.00 19 ALA A N 5
ATOM 4913 C CA . ALA A 1 19 ? -7.993 -4.347 4.637 1.00 0.00 19 ALA A CA 5
ATOM 4914 C C . ALA A 1 19 ? -8.441 -5.801 4.439 1.00 0.00 19 ALA A C 5
ATOM 4915 O O . ALA A 1 19 ? -7.679 -6.731 4.622 1.00 0.00 19 ALA A O 5
ATOM 4922 N N . SER A 1 20 ? -9.675 -5.999 4.067 1.00 0.00 20 SER A N 5
ATOM 4923 C CA . SER A 1 20 ? -10.184 -7.384 3.859 1.00 0.00 20 SER A CA 5
ATOM 4924 C C . SER A 1 20 ? -9.761 -7.905 2.483 1.00 0.00 20 SER A C 5
ATOM 4925 O O . SER A 1 20 ? -9.480 -7.149 1.571 1.00 0.00 20 SER A O 5
ATOM 4933 N N . THR A 1 21 ? -9.713 -9.199 2.335 1.00 0.00 21 THR A N 5
ATOM 4934 C CA . THR A 1 21 ? -9.310 -9.797 1.036 1.00 0.00 21 THR A CA 5
ATOM 4935 C C . THR A 1 21 ? -10.289 -9.380 -0.063 1.00 0.00 21 THR A C 5
ATOM 4936 O O . THR A 1 21 ? -11.373 -9.914 -0.186 1.00 0.00 21 THR A O 5
ATOM 4947 N N . SER A 1 22 ? -9.896 -8.425 -0.861 1.00 0.00 22 SER A N 5
ATOM 4948 C CA . SER A 1 22 ? -10.768 -7.943 -1.977 1.00 0.00 22 SER A CA 5
ATOM 4949 C C . SER A 1 22 ? -11.838 -6.996 -1.419 1.00 0.00 22 SER A C 5
ATOM 4950 O O . SER A 1 22 ? -12.920 -6.867 -1.959 1.00 0.00 22 SER A O 5
ATOM 4958 N N . SER A 1 23 ? -11.538 -6.338 -0.333 1.00 0.00 23 SER A N 5
ATOM 4959 C CA . SER A 1 23 ? -12.524 -5.401 0.278 1.00 0.00 23 SER A CA 5
ATOM 4960 C C . SER A 1 23 ? -12.961 -4.333 -0.736 1.00 0.00 23 SER A C 5
ATOM 4961 O O . SER A 1 23 ? -12.844 -4.499 -1.936 1.00 0.00 23 SER A O 5
ATOM 4969 N N . LYS A 1 24 ? -13.475 -3.239 -0.244 1.00 0.00 24 LYS A N 5
ATOM 4970 C CA . LYS A 1 24 ? -13.936 -2.153 -1.147 1.00 0.00 24 LYS A CA 5
ATOM 4971 C C . LYS A 1 24 ? -12.746 -1.578 -1.914 1.00 0.00 24 LYS A C 5
ATOM 4972 O O . LYS A 1 24 ? -11.737 -1.203 -1.341 1.00 0.00 24 LYS A O 5
ATOM 4991 N N . VAL A 1 25 ? -12.865 -1.499 -3.212 1.00 0.00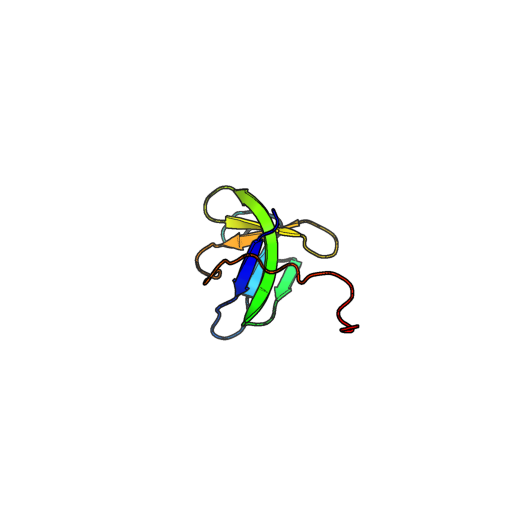 25 VAL A N 5
ATOM 4992 C CA . VAL A 1 25 ? -11.757 -0.946 -4.039 1.00 0.00 25 VAL A CA 5
ATOM 4993 C C . VAL A 1 25 ? -11.972 0.555 -4.232 1.00 0.00 25 VAL A C 5
ATOM 4994 O O . VAL A 1 25 ? -12.927 0.988 -4.851 1.00 0.00 25 VAL A O 5
ATOM 5007 N N . ILE A 1 26 ? -11.082 1.351 -3.703 1.00 0.00 26 ILE A N 5
ATOM 5008 C CA . ILE A 1 26 ? -11.195 2.832 -3.839 1.00 0.00 26 ILE A CA 5
ATOM 5009 C C . ILE A 1 26 ? -10.193 3.311 -4.891 1.00 0.00 26 ILE A C 5
ATOM 5010 O O . ILE A 1 26 ? -10.144 4.478 -5.235 1.00 0.00 26 ILE A O 5
ATOM 5026 N N . GLY A 1 27 ? -9.389 2.421 -5.411 1.00 0.00 27 GLY A N 5
ATOM 5027 C CA . GLY A 1 27 ? -8.398 2.843 -6.438 1.00 0.00 27 GLY A CA 5
ATOM 5028 C C . GLY A 1 27 ? -7.356 1.743 -6.663 1.00 0.00 27 GLY A C 5
ATOM 5029 O O . GLY A 1 27 ? -7.547 0.599 -6.296 1.00 0.00 27 GLY A O 5
ATOM 5033 N N . SER A 1 28 ? -6.248 2.087 -7.268 1.00 0.00 28 SER A N 5
ATOM 5034 C CA . SER A 1 28 ? -5.182 1.074 -7.527 1.00 0.00 28 SER A CA 5
ATOM 5035 C C . SER A 1 28 ? -3.828 1.780 -7.619 1.00 0.00 28 SER A C 5
ATOM 5036 O O . SER A 1 28 ? -3.756 2.984 -7.780 1.00 0.00 28 SER A O 5
ATOM 5044 N N . LEU A 1 29 ? -2.751 1.037 -7.512 1.00 0.00 29 LEU A N 5
ATOM 5045 C CA . LEU A 1 29 ? -1.386 1.648 -7.579 1.00 0.00 29 LEU A CA 5
ATOM 5046 C C . LEU A 1 29 ? -0.563 0.971 -8.675 1.00 0.00 29 LEU A C 5
ATOM 5047 O O . LEU A 1 29 ? -0.701 -0.209 -8.943 1.00 0.00 29 LEU A O 5
ATOM 5063 N N . SER A 1 30 ? 0.290 1.723 -9.316 1.00 0.00 30 SER A N 5
ATOM 5064 C CA . SER A 1 30 ? 1.132 1.162 -10.408 1.00 0.00 30 SER A CA 5
ATOM 5065 C C . SER A 1 30 ? 2.373 0.476 -9.827 1.00 0.00 30 SER A C 5
ATOM 5066 O O . SER A 1 30 ? 2.748 0.685 -8.689 1.00 0.00 30 SER A O 5
ATOM 5074 N N . GLY A 1 31 ? 2.999 -0.355 -10.613 1.00 0.00 31 GLY A N 5
ATOM 5075 C CA . GLY A 1 31 ? 4.211 -1.086 -10.146 1.00 0.00 31 GLY A CA 5
ATOM 5076 C C . GLY A 1 31 ? 5.377 -0.127 -9.869 1.00 0.00 31 GLY A C 5
ATOM 5077 O O . GLY A 1 31 ? 5.432 0.979 -10.374 1.00 0.00 31 GLY A O 5
ATOM 5081 N N . ASN A 1 32 ? 6.311 -0.569 -9.064 1.00 0.00 32 ASN A N 5
ATOM 5082 C CA . ASN A 1 32 ? 7.500 0.268 -8.718 1.00 0.00 32 ASN A CA 5
ATOM 5083 C C . ASN A 1 32 ? 7.049 1.569 -8.052 1.00 0.00 32 ASN A C 5
ATOM 5084 O O . ASN A 1 32 ? 7.853 2.404 -7.684 1.00 0.00 32 ASN A O 5
ATOM 5095 N N . THR A 1 33 ? 5.770 1.747 -7.892 1.00 0.00 33 THR A N 5
ATOM 5096 C CA . THR A 1 33 ? 5.263 2.992 -7.249 1.00 0.00 33 THR A CA 5
ATOM 5097 C C . THR A 1 33 ? 5.564 2.981 -5.746 1.00 0.00 33 THR A C 5
ATOM 5098 O O . THR A 1 33 ? 5.467 1.963 -5.079 1.00 0.00 33 THR A O 5
ATOM 5109 N N . LYS A 1 34 ? 5.931 4.117 -5.211 1.00 0.00 34 LYS A N 5
ATOM 5110 C CA . LYS A 1 34 ? 6.240 4.211 -3.756 1.00 0.00 34 LYS A CA 5
ATOM 5111 C C . LYS A 1 34 ? 4.955 4.497 -2.976 1.00 0.00 34 LYS A C 5
ATOM 5112 O O . LYS A 1 34 ? 4.080 5.202 -3.442 1.00 0.00 34 LYS A O 5
ATOM 5131 N N . VAL A 1 35 ? 4.834 3.949 -1.788 1.00 0.00 35 VAL A N 5
ATOM 5132 C CA . VAL A 1 35 ? 3.604 4.179 -0.962 1.00 0.00 35 VAL A CA 5
ATOM 5133 C C . VAL A 1 35 ? 3.994 4.710 0.419 1.00 0.00 35 VAL A C 5
ATOM 5134 O O . VAL A 1 35 ? 4.873 4.189 1.080 1.00 0.00 35 VAL A O 5
ATOM 5147 N N . THR A 1 36 ? 3.338 5.755 0.851 1.00 0.00 36 THR A N 5
ATOM 5148 C CA . THR A 1 36 ? 3.647 6.346 2.180 1.00 0.00 36 THR A CA 5
ATOM 5149 C C . THR A 1 36 ? 3.114 5.429 3.278 1.00 0.00 36 THR A C 5
ATOM 5150 O O . THR A 1 36 ? 1.924 5.383 3.542 1.00 0.00 36 THR A O 5
ATOM 5161 N N . ILE A 1 37 ? 3.994 4.699 3.917 1.00 0.00 37 ILE A N 5
ATOM 5162 C CA . ILE A 1 37 ? 3.575 3.767 5.004 1.00 0.00 37 ILE A CA 5
ATOM 5163 C C . ILE A 1 37 ? 3.877 4.398 6.362 1.00 0.00 37 ILE A C 5
ATOM 5164 O O . ILE A 1 37 ? 4.965 4.887 6.610 1.00 0.00 37 ILE A O 5
ATOM 5180 N N . VAL A 1 38 ? 2.913 4.389 7.246 1.00 0.00 38 VAL A N 5
ATOM 5181 C CA . VAL A 1 38 ? 3.111 4.977 8.602 1.00 0.00 38 VAL A CA 5
ATOM 5182 C C . VAL A 1 38 ? 2.425 4.082 9.636 1.00 0.00 38 VAL A C 5
ATOM 5183 O O . VAL A 1 38 ? 2.982 3.763 10.670 1.00 0.00 38 VAL A O 5
ATOM 5196 N N . GLY A 1 39 ? 1.209 3.682 9.367 1.00 0.00 39 GLY A N 5
ATOM 5197 C CA . GLY A 1 39 ? 0.465 2.818 10.332 1.00 0.00 39 GLY A CA 5
ATOM 5198 C C . GLY A 1 39 ? 0.618 1.345 9.954 1.00 0.00 39 GLY A C 5
ATOM 5199 O O . GLY A 1 39 ? 1.023 1.011 8.857 1.00 0.00 39 GLY A O 5
ATOM 5203 N N . GLU A 1 40 ? 0.289 0.455 10.861 1.00 0.00 40 GLU A N 5
ATOM 5204 C CA . GLU A 1 40 ? 0.400 -1.002 10.572 1.00 0.00 40 GLU A CA 5
ATOM 5205 C C . GLU A 1 40 ? -0.856 -1.719 11.064 1.00 0.00 40 GLU A C 5
ATOM 5206 O O . GLU A 1 40 ? -1.446 -1.357 12.065 1.00 0.00 40 GLU A O 5
ATOM 5218 N N . GLU A 1 41 ? -1.264 -2.743 10.366 1.00 0.00 41 GLU A N 5
ATOM 5219 C CA . GLU A 1 41 ? -2.476 -3.500 10.783 1.00 0.00 41 GLU A CA 5
ATOM 5220 C C . GLU A 1 41 ? -2.378 -4.941 10.270 1.00 0.00 41 GLU A C 5
ATOM 5221 O O . GLU A 1 41 ? -2.498 -5.207 9.090 1.00 0.00 41 GLU A O 5
ATOM 5233 N N . GLY A 1 42 ? -2.172 -5.871 11.163 1.00 0.00 42 GLY A N 5
ATOM 5234 C CA . GLY A 1 42 ? -2.079 -7.309 10.770 1.00 0.00 42 GLY A CA 5
ATOM 5235 C C . GLY A 1 42 ? -1.126 -7.501 9.586 1.00 0.00 42 GLY A C 5
ATOM 5236 O O . GLY A 1 42 ? -0.097 -6.861 9.477 1.00 0.00 42 GLY A O 5
ATOM 5240 N N . ALA A 1 43 ? -1.469 -8.394 8.699 1.00 0.00 43 ALA A N 5
ATOM 5241 C CA . ALA A 1 43 ? -0.606 -8.654 7.517 1.00 0.00 43 ALA A CA 5
ATOM 5242 C C . ALA A 1 43 ? -0.896 -7.596 6.456 1.00 0.00 43 ALA A C 5
ATOM 5243 O O . ALA A 1 43 ? -0.752 -7.828 5.270 1.00 0.00 43 ALA A O 5
ATOM 5250 N N . PHE A 1 44 ? -1.308 -6.427 6.880 1.00 0.00 44 PHE A N 5
ATOM 5251 C CA . PHE A 1 44 ? -1.611 -5.329 5.914 1.00 0.00 44 PHE A CA 5
ATOM 5252 C C . PHE A 1 44 ? -0.976 -4.036 6.412 1.00 0.00 44 PHE A C 5
ATOM 5253 O O . PHE A 1 44 ? -0.989 -3.739 7.592 1.00 0.00 44 PHE A O 5
ATOM 5270 N N . TYR A 1 45 ? -0.427 -3.257 5.518 1.00 0.00 45 TYR A N 5
ATOM 5271 C CA . TYR A 1 45 ? 0.207 -1.968 5.921 1.00 0.00 45 TYR A CA 5
ATOM 5272 C C . TYR A 1 45 ? -0.751 -0.821 5.622 1.00 0.00 45 TYR A C 5
ATOM 5273 O O . TYR A 1 45 ? -1.464 -0.826 4.632 1.00 0.00 45 TYR A O 5
ATOM 5291 N N . LYS A 1 46 ? -0.777 0.163 6.480 1.00 0.00 46 LYS A N 5
ATOM 5292 C CA . LYS A 1 46 ? -1.689 1.317 6.270 1.00 0.00 46 LYS A CA 5
ATOM 5293 C C . LYS A 1 46 ? -0.962 2.387 5.463 1.00 0.00 46 LYS A C 5
ATOM 5294 O O . LYS A 1 46 ? 0.140 2.787 5.790 1.00 0.00 46 LYS A O 5
ATOM 5313 N N . ILE A 1 47 ? -1.576 2.854 4.404 1.00 0.00 47 ILE A N 5
ATOM 5314 C CA . ILE A 1 47 ? -0.941 3.900 3.548 1.00 0.00 47 ILE A CA 5
ATOM 5315 C C . ILE A 1 47 ? -1.885 5.085 3.379 1.00 0.00 47 ILE A C 5
ATOM 5316 O O . ILE A 1 47 ? -3.094 4.954 3.442 1.00 0.00 47 ILE A O 5
ATOM 5332 N N . GLU A 1 48 ? -1.335 6.250 3.168 1.00 0.00 48 GLU A N 5
ATOM 5333 C CA . GLU A 1 48 ? -2.189 7.460 2.996 1.00 0.00 48 GLU A CA 5
ATOM 5334 C C . GLU A 1 48 ? -2.647 7.565 1.536 1.00 0.00 48 GLU A C 5
ATOM 5335 O O . GLU A 1 48 ? -1.974 8.133 0.696 1.00 0.00 48 GLU A O 5
ATOM 5347 N N . TYR A 1 49 ? -3.792 7.012 1.230 1.00 0.00 49 TYR A N 5
ATOM 5348 C CA . TYR A 1 49 ? -4.305 7.059 -0.169 1.00 0.00 49 TYR A CA 5
ATOM 5349 C C . TYR A 1 49 ? -4.932 8.427 -0.455 1.00 0.00 49 TYR A C 5
ATOM 5350 O O . TYR A 1 49 ? -5.567 9.027 0.391 1.00 0.00 49 TYR A O 5
ATOM 5368 N N . LYS A 1 50 ? -4.738 8.926 -1.644 1.00 0.00 50 LYS A N 5
ATOM 5369 C CA . LYS A 1 50 ? -5.292 10.262 -2.008 1.00 0.00 50 LYS A CA 5
ATOM 5370 C C . LYS A 1 50 ? -6.814 10.274 -1.836 1.00 0.00 50 LYS A C 5
ATOM 5371 O O . LYS A 1 50 ? -7.558 9.869 -2.711 1.00 0.00 50 LYS A O 5
ATOM 5390 N N . GLY A 1 51 ? -7.276 10.757 -0.708 1.00 0.00 51 GLY A N 5
ATOM 5391 C CA . GLY A 1 51 ? -8.746 10.829 -0.436 1.00 0.00 51 GLY A CA 5
ATOM 5392 C C . GLY A 1 51 ? -9.057 10.066 0.852 1.00 0.00 51 GLY A C 5
ATOM 5393 O O . GLY A 1 51 ? -9.915 10.452 1.622 1.00 0.00 51 GLY A O 5
ATOM 5397 N N . SER A 1 52 ? -8.367 8.986 1.101 1.00 0.00 52 SER A N 5
ATOM 5398 C CA . SER A 1 52 ? -8.635 8.210 2.346 1.00 0.00 52 SER A CA 5
ATOM 5399 C C . SER A 1 52 ? -7.422 7.343 2.686 1.00 0.00 52 SER A C 5
ATOM 5400 O O . SER A 1 52 ? -6.332 7.553 2.187 1.00 0.00 52 SER A O 5
ATOM 5408 N N . HIS A 1 53 ? -7.610 6.358 3.534 1.00 0.00 53 HIS A N 5
ATOM 5409 C CA . HIS A 1 53 ? -6.482 5.453 3.919 1.00 0.00 53 HIS A CA 5
ATOM 5410 C C . HIS A 1 53 ? -6.668 4.095 3.241 1.00 0.00 53 HIS A C 5
ATOM 5411 O O . HIS A 1 53 ? -7.644 3.400 3.461 1.00 0.00 53 HIS A O 5
ATOM 5425 N N . GLY A 1 54 ? -5.737 3.716 2.407 1.00 0.00 54 GLY A N 5
ATOM 5426 C CA . GLY A 1 54 ? -5.839 2.411 1.694 1.00 0.00 54 GLY A CA 5
ATOM 5427 C C . GLY A 1 54 ? -5.043 1.343 2.443 1.00 0.00 54 GLY A C 5
ATOM 5428 O O . GLY A 1 54 ? -4.193 1.644 3.261 1.00 0.00 54 GLY A O 5
ATOM 5432 N N . TYR A 1 55 ? -5.310 0.091 2.161 1.00 0.00 55 TYR A N 5
ATOM 5433 C CA . TYR A 1 55 ? -4.577 -1.024 2.836 1.00 0.00 55 TYR A CA 5
ATOM 5434 C C . TYR A 1 55 ? -3.985 -1.957 1.782 1.00 0.00 55 TYR A C 5
ATOM 5435 O O . TYR A 1 55 ? -4.628 -2.298 0.805 1.00 0.00 55 TYR A O 5
ATOM 5453 N N . VAL A 1 56 ? -2.757 -2.370 1.976 1.00 0.00 56 VAL A N 5
ATOM 5454 C CA . VAL A 1 56 ? -2.093 -3.286 0.997 1.00 0.00 56 VAL A CA 5
ATOM 5455 C C . VAL A 1 56 ? -1.403 -4.426 1.747 1.00 0.00 56 VAL A C 5
ATOM 5456 O O . VAL A 1 56 ? -0.768 -4.224 2.766 1.00 0.00 56 VAL A O 5
ATOM 5469 N N . ALA A 1 57 ? -1.531 -5.626 1.253 1.00 0.00 57 ALA A N 5
ATOM 5470 C CA . ALA A 1 57 ? -0.898 -6.795 1.926 1.00 0.00 57 ALA A CA 5
ATOM 5471 C C . ALA A 1 57 ? 0.626 -6.718 1.805 1.00 0.00 57 ALA A C 5
ATOM 5472 O O . ALA A 1 57 ? 1.161 -6.228 0.831 1.00 0.00 57 ALA A O 5
ATOM 5479 N N . LYS A 1 58 ? 1.323 -7.200 2.797 1.00 0.00 58 LYS A N 5
ATOM 5480 C CA . LYS A 1 58 ? 2.814 -7.164 2.766 1.00 0.00 58 LYS A CA 5
ATOM 5481 C C . LYS A 1 58 ? 3.330 -8.031 1.607 1.00 0.00 58 LYS A C 5
ATOM 5482 O O . LYS A 1 58 ? 4.505 -8.037 1.293 1.00 0.00 58 LYS A O 5
ATOM 5501 N N . GLU A 1 59 ? 2.461 -8.775 0.980 1.00 0.00 59 GLU A N 5
ATOM 5502 C CA . GLU A 1 59 ? 2.894 -9.650 -0.151 1.00 0.00 59 GLU A CA 5
ATOM 5503 C C . GLU A 1 59 ? 3.302 -8.793 -1.353 1.00 0.00 59 GLU A C 5
ATOM 5504 O O . GLU A 1 59 ? 4.215 -9.121 -2.087 1.00 0.00 59 GLU A O 5
ATOM 5516 N N . TYR A 1 60 ? 2.625 -7.700 -1.569 1.00 0.00 60 TYR A N 5
ATOM 5517 C CA . TYR A 1 60 ? 2.966 -6.823 -2.729 1.00 0.00 60 TYR A CA 5
ATOM 5518 C C . TYR A 1 60 ? 3.951 -5.744 -2.272 1.00 0.00 60 TYR A C 5
ATOM 5519 O O . TYR A 1 60 ? 4.312 -4.859 -3.023 1.00 0.00 60 TYR A O 5
ATOM 5537 N N . ILE A 1 61 ? 4.395 -5.818 -1.040 1.00 0.00 61 ILE A N 5
ATOM 5538 C CA . ILE A 1 61 ? 5.363 -4.803 -0.516 1.00 0.00 61 ILE A CA 5
ATOM 5539 C C . ILE A 1 61 ? 6.760 -5.411 -0.464 1.00 0.00 61 ILE A C 5
ATOM 5540 O O . ILE A 1 61 ? 6.967 -6.486 0.068 1.00 0.00 61 ILE A O 5
ATOM 5556 N N . LYS A 1 62 ? 7.728 -4.731 -1.021 1.00 0.00 62 LYS A N 5
ATOM 5557 C CA . LYS A 1 62 ? 9.118 -5.265 -1.014 1.00 0.00 62 LYS A CA 5
ATOM 5558 C C . LYS A 1 62 ? 10.132 -4.117 -1.001 1.00 0.00 62 LYS A C 5
ATOM 5559 O O . LYS A 1 62 ? 9.842 -3.000 -1.396 1.00 0.00 62 LYS A O 5
ATOM 5578 N N . ASP A 1 63 ? 11.325 -4.397 -0.543 1.00 0.00 63 ASP A N 5
ATOM 5579 C CA . ASP A 1 63 ? 12.391 -3.357 -0.485 1.00 0.00 63 ASP A CA 5
ATOM 5580 C C . ASP A 1 63 ? 11.891 -2.158 0.322 1.00 0.00 63 ASP A C 5
ATOM 5581 O O . ASP A 1 63 ? 11.935 -1.026 -0.124 1.00 0.00 63 ASP A O 5
ATOM 5590 N N . ILE A 1 64 ? 11.417 -2.404 1.515 1.00 0.00 64 ILE A N 5
ATOM 5591 C CA . ILE A 1 64 ? 10.913 -1.289 2.363 1.00 0.00 64 ILE A CA 5
ATOM 5592 C C . ILE A 1 64 ? 12.084 -0.425 2.819 1.00 0.00 64 ILE A C 5
ATOM 5593 O O . ILE A 1 64 ? 13.082 -0.921 3.307 1.00 0.00 64 ILE A O 5
ATOM 5609 N N . LYS A 1 65 ? 11.969 0.870 2.659 1.00 0.00 65 LYS A N 5
ATOM 5610 C CA . LYS A 1 65 ? 13.072 1.785 3.074 1.00 0.00 65 LYS A CA 5
ATOM 5611 C C . LYS A 1 65 ? 12.510 2.958 3.876 1.00 0.00 65 LYS A C 5
ATOM 5612 O O . LYS A 1 65 ? 11.490 3.533 3.543 1.00 0.00 65 LYS A O 5
ATOM 5631 N N . ASP A 1 66 ? 13.182 3.314 4.938 1.00 0.00 66 ASP A N 5
ATOM 5632 C CA . ASP A 1 66 ? 12.721 4.443 5.791 1.00 0.00 66 ASP A CA 5
ATOM 5633 C C . ASP A 1 66 ? 13.321 5.756 5.280 1.00 0.00 66 ASP A C 5
ATOM 5634 O O . ASP A 1 66 ? 14.519 5.963 5.304 1.00 0.00 66 ASP A O 5
ATOM 5643 N N . GLU A 1 67 ? 12.486 6.637 4.805 1.00 0.00 67 GLU A N 5
ATOM 5644 C CA . GLU A 1 67 ? 12.977 7.938 4.269 1.00 0.00 67 GLU A CA 5
ATOM 5645 C C . GLU A 1 67 ? 13.796 8.687 5.323 1.00 0.00 67 GLU A C 5
ATOM 5646 O O . GLU A 1 67 ? 13.651 8.478 6.512 1.00 0.00 67 GLU A O 5
ATOM 5658 N N . VAL A 1 68 ? 14.660 9.563 4.877 1.00 0.00 68 VAL A N 5
ATOM 5659 C CA . VAL A 1 68 ? 15.511 10.350 5.817 1.00 0.00 68 VAL A CA 5
ATOM 5660 C C . VAL A 1 68 ? 16.409 9.402 6.614 1.00 0.00 68 VAL A C 5
ATOM 5661 O O . VAL A 1 68 ? 16.151 9.088 7.761 1.00 0.00 68 VAL A O 5
ATOM 5674 N N . LEU A 1 69 ? 17.462 8.934 5.998 1.00 0.00 69 LEU A N 5
ATOM 5675 C CA . LEU A 1 69 ? 18.389 7.990 6.685 1.00 0.00 69 LEU A CA 5
ATOM 5676 C C . LEU A 1 69 ? 19.421 8.772 7.510 1.00 0.00 69 LEU A C 5
ATOM 5677 O O . LEU A 1 69 ? 19.702 9.928 7.255 1.00 0.00 69 LEU A O 5
ATOM 5693 N N . GLU A 1 70 ? 19.986 8.134 8.495 1.00 0.00 70 GLU A N 5
ATOM 5694 C CA . GLU A 1 70 ? 21.002 8.804 9.348 1.00 0.00 70 GLU A CA 5
ATOM 5695 C C . GLU A 1 70 ? 22.196 9.259 8.501 1.00 0.00 70 GLU A C 5
ATOM 5696 O O . GLU A 1 70 ? 22.642 8.571 7.602 1.00 0.00 70 GLU A O 5
ATOM 5708 N N . HIS A 1 71 ? 22.718 10.417 8.796 1.00 0.00 71 HIS A N 5
ATOM 5709 C CA . HIS A 1 71 ? 23.888 10.934 8.037 1.00 0.00 71 HIS A CA 5
ATOM 5710 C C . HIS A 1 71 ? 25.162 10.276 8.581 1.00 0.00 71 HIS A C 5
ATOM 5711 O O . HIS A 1 71 ? 26.211 10.310 7.965 1.00 0.00 71 HIS A O 5
ATOM 5725 N N . HIS A 1 72 ? 25.067 9.671 9.734 1.00 0.00 72 HIS A N 5
ATOM 5726 C CA . HIS A 1 72 ? 26.252 8.996 10.342 1.00 0.00 72 HIS A CA 5
ATOM 5727 C C . HIS A 1 72 ? 27.424 9.978 10.446 1.00 0.00 72 HIS A C 5
ATOM 5728 O O . HIS A 1 72 ? 28.064 10.315 9.467 1.00 0.00 72 HIS A O 5
ATOM 5742 N N . HIS A 1 73 ? 27.718 10.435 11.636 1.00 0.00 73 HIS A N 5
ATOM 5743 C CA . HIS A 1 73 ? 28.851 11.389 11.820 1.00 0.00 73 HIS A CA 5
ATOM 5744 C C . HIS A 1 73 ? 29.484 11.173 13.195 1.00 0.00 73 HIS A C 5
ATOM 5745 O O . HIS A 1 73 ? 28.879 10.616 14.092 1.00 0.00 73 HIS A O 5
ATOM 5759 N N . HIS A 1 74 ? 30.710 11.602 13.365 1.00 0.00 74 HIS A N 5
ATOM 5760 C CA . HIS A 1 74 ? 31.409 11.421 14.671 1.00 0.00 74 HIS A CA 5
ATOM 5761 C C . HIS A 1 74 ? 31.422 12.738 15.451 1.00 0.00 74 HIS A C 5
ATOM 5762 O O . HIS A 1 74 ? 31.730 13.789 14.923 1.00 0.00 74 HIS A O 5
ATOM 5776 N N . HIS A 1 75 ? 31.087 12.681 16.710 1.00 0.00 75 HIS A N 5
ATOM 5777 C CA . HIS A 1 75 ? 31.076 13.908 17.554 1.00 0.00 75 HIS A CA 5
ATOM 5778 C C . HIS A 1 75 ? 32.504 14.440 17.715 1.00 0.00 75 HIS A C 5
ATOM 5779 O O . HIS A 1 75 ? 32.748 15.630 17.646 1.00 0.00 75 HIS A O 5
ATOM 5793 N N . HIS A 1 76 ? 33.444 13.562 17.944 1.00 0.00 76 HIS A N 5
ATOM 5794 C CA . HIS A 1 76 ? 34.863 13.996 18.124 1.00 0.00 76 HIS A CA 5
ATOM 5795 C C . HIS A 1 76 ? 34.953 15.037 19.244 1.00 0.00 76 HIS A C 5
ATOM 5796 O O . HIS A 1 76 ? 34.760 16.207 18.960 1.00 0.00 76 HIS A O 5
ATOM 5811 N N . ALA A 1 1 ? 9.647 10.934 10.575 1.00 0.00 1 ALA A N 6
ATOM 5812 C CA . ALA A 1 1 ? 10.263 9.614 10.258 1.00 0.00 1 ALA A CA 6
ATOM 5813 C C . ALA A 1 1 ? 9.252 8.770 9.483 1.00 0.00 1 ALA A C 6
ATOM 5814 O O . ALA A 1 1 ? 8.830 7.717 9.924 1.00 0.00 1 ALA A O 6
ATOM 5823 N N . GLU A 1 2 ? 8.855 9.234 8.329 1.00 0.00 2 GLU A N 6
ATOM 5824 C CA . GLU A 1 2 ? 7.862 8.483 7.512 1.00 0.00 2 GLU A CA 6
ATOM 5825 C C . GLU A 1 2 ? 8.520 7.264 6.873 1.00 0.00 2 GLU A C 6
ATOM 5826 O O . GLU A 1 2 ? 9.708 7.247 6.616 1.00 0.00 2 GLU A O 6
ATOM 5838 N N . LYS A 1 3 ? 7.743 6.239 6.611 1.00 0.00 3 LYS A N 6
ATOM 5839 C CA . LYS A 1 3 ? 8.291 4.998 5.985 1.00 0.00 3 LYS A CA 6
ATOM 5840 C C . LYS A 1 3 ? 7.738 4.851 4.573 1.00 0.00 3 LYS A C 6
ATOM 5841 O O . LYS A 1 3 ? 6.699 5.387 4.246 1.00 0.00 3 LYS A O 6
ATOM 5860 N N . THR A 1 4 ? 8.429 4.124 3.731 1.00 0.00 4 THR A N 6
ATOM 5861 C CA . THR A 1 4 ? 7.950 3.927 2.330 1.00 0.00 4 THR A CA 6
ATOM 5862 C C . THR A 1 4 ? 8.069 2.452 1.954 1.00 0.00 4 THR A C 6
ATOM 5863 O O . THR A 1 4 ? 8.900 1.729 2.474 1.00 0.00 4 THR A O 6
ATOM 5874 N N . GLY A 1 5 ? 7.232 2.003 1.054 1.00 0.00 5 GLY A N 6
ATOM 5875 C CA . GLY A 1 5 ? 7.260 0.572 0.622 1.00 0.00 5 GLY A CA 6
ATOM 5876 C C . GLY A 1 5 ? 7.160 0.493 -0.902 1.00 0.00 5 GLY A C 6
ATOM 5877 O O . GLY A 1 5 ? 6.278 1.074 -1.508 1.00 0.00 5 GLY A O 6
ATOM 5881 N N . ILE A 1 6 ? 8.057 -0.226 -1.520 1.00 0.00 6 ILE A N 6
ATOM 5882 C CA . ILE A 1 6 ? 8.028 -0.357 -3.002 1.00 0.00 6 ILE A CA 6
ATOM 5883 C C . ILE A 1 6 ? 7.016 -1.433 -3.402 1.00 0.00 6 ILE A C 6
ATOM 5884 O O . ILE A 1 6 ? 7.083 -2.561 -2.952 1.00 0.00 6 ILE A O 6
ATOM 5900 N N . VAL A 1 7 ? 6.073 -1.086 -4.239 1.00 0.00 7 VAL A N 6
ATOM 5901 C CA . VAL A 1 7 ? 5.048 -2.078 -4.669 1.00 0.00 7 VAL A CA 6
ATOM 5902 C C . VAL A 1 7 ? 5.578 -2.888 -5.850 1.00 0.00 7 VAL A C 6
ATOM 5903 O O . VAL A 1 7 ? 5.837 -2.357 -6.914 1.00 0.00 7 VAL A O 6
ATOM 5916 N N . ASN A 1 8 ? 5.738 -4.179 -5.670 1.00 0.00 8 ASN A N 6
ATOM 5917 C CA . ASN A 1 8 ? 6.249 -5.050 -6.774 1.00 0.00 8 ASN A CA 6
ATOM 5918 C C . ASN A 1 8 ? 5.129 -5.959 -7.271 1.00 0.00 8 ASN A C 6
ATOM 5919 O O . ASN A 1 8 ? 4.742 -6.905 -6.612 1.00 0.00 8 ASN A O 6
ATOM 5930 N N . VAL A 1 9 ? 4.612 -5.687 -8.441 1.00 0.00 9 VAL A N 6
ATOM 5931 C CA . VAL A 1 9 ? 3.524 -6.539 -9.008 1.00 0.00 9 VAL A CA 6
ATOM 5932 C C . VAL A 1 9 ? 3.761 -6.746 -10.502 1.00 0.00 9 VAL A C 6
ATOM 5933 O O . VAL A 1 9 ? 4.425 -5.965 -11.154 1.00 0.00 9 VAL A O 6
ATOM 5946 N N . SER A 1 10 ? 3.215 -7.797 -11.045 1.00 0.00 10 SER A N 6
ATOM 5947 C CA . SER A 1 10 ? 3.393 -8.074 -12.496 1.00 0.00 10 SER A CA 6
ATOM 5948 C C . SER A 1 10 ? 2.547 -7.085 -13.300 1.00 0.00 10 SER A C 6
ATOM 5949 O O . SER A 1 10 ? 2.707 -6.944 -14.497 1.00 0.00 10 SER A O 6
ATOM 5957 N N . SER A 1 11 ? 1.644 -6.400 -12.650 1.00 0.00 11 SER A N 6
ATOM 5958 C CA . SER A 1 11 ? 0.783 -5.419 -13.372 1.00 0.00 11 SER A CA 6
ATOM 5959 C C . SER A 1 11 ? 0.325 -4.316 -12.414 1.00 0.00 11 SER A C 6
ATOM 5960 O O . SER A 1 11 ? 1.123 -3.572 -11.876 1.00 0.00 11 SER A O 6
ATOM 5968 N N . SER A 1 12 ? -0.964 -4.192 -12.216 1.00 0.00 12 SER A N 6
ATOM 5969 C CA . SER A 1 12 ? -1.503 -3.127 -11.318 1.00 0.00 12 SER A CA 6
ATOM 5970 C C . SER A 1 12 ? -1.873 -3.718 -9.961 1.00 0.00 12 SER A C 6
ATOM 5971 O O . SER A 1 12 ? -2.048 -4.914 -9.816 1.00 0.00 12 SER A O 6
ATOM 5979 N N . LEU A 1 13 ? -1.996 -2.876 -8.963 1.00 0.00 13 LEU A N 6
ATOM 5980 C CA . LEU A 1 13 ? -2.358 -3.351 -7.592 1.00 0.00 13 LEU A CA 6
ATOM 5981 C C . LEU A 1 13 ? -3.654 -2.674 -7.138 1.00 0.00 13 LEU A C 6
ATOM 5982 O O . LEU A 1 13 ? -3.824 -1.476 -7.259 1.00 0.00 13 LEU A O 6
ATOM 5998 N N . ASN A 1 14 ? -4.566 -3.446 -6.606 1.00 0.00 14 ASN A N 6
ATOM 5999 C CA . ASN A 1 14 ? -5.860 -2.877 -6.129 1.00 0.00 14 ASN A CA 6
ATOM 6000 C C . ASN A 1 14 ? -5.728 -2.437 -4.668 1.00 0.00 14 ASN A C 6
ATOM 6001 O O . ASN A 1 14 ? -5.281 -3.183 -3.818 1.00 0.00 14 ASN A O 6
ATOM 6012 N N . VAL A 1 15 ? -6.122 -1.226 -4.373 1.00 0.00 15 VAL A N 6
ATOM 6013 C CA . VAL A 1 15 ? -6.031 -0.716 -2.973 1.00 0.00 15 VAL A CA 6
ATOM 6014 C C . VAL A 1 15 ? -7.325 -1.043 -2.234 1.00 0.00 15 VAL A C 6
ATOM 6015 O O . VAL A 1 15 ? -8.410 -0.833 -2.740 1.00 0.00 15 VAL A O 6
ATOM 6028 N N . ARG A 1 16 ? -7.219 -1.577 -1.043 1.00 0.00 16 ARG A N 6
ATOM 6029 C CA . ARG A 1 16 ? -8.439 -1.948 -0.266 1.00 0.00 16 ARG A CA 6
ATOM 6030 C C . ARG A 1 16 ? -8.732 -0.899 0.804 1.00 0.00 16 ARG A C 6
ATOM 6031 O O . ARG A 1 16 ? -7.859 -0.463 1.528 1.00 0.00 16 ARG A O 6
ATOM 6052 N N . GLU A 1 17 ? -9.969 -0.501 0.904 1.00 0.00 17 GLU A N 6
ATOM 6053 C CA . GLU A 1 17 ? -10.365 0.512 1.918 1.00 0.00 17 GLU A CA 6
ATOM 6054 C C . GLU A 1 17 ? -10.262 -0.097 3.317 1.00 0.00 17 GLU A C 6
ATOM 6055 O O . GLU A 1 17 ? -9.793 0.532 4.248 1.00 0.00 17 GLU A O 6
ATOM 6067 N N . GLY A 1 18 ? -10.718 -1.314 3.475 1.00 0.00 18 GLY A N 6
ATOM 6068 C CA . GLY A 1 18 ? -10.678 -1.977 4.816 1.00 0.00 18 GLY A CA 6
ATOM 6069 C C . GLY A 1 18 ? -9.512 -2.962 4.897 1.00 0.00 18 GLY A C 6
ATOM 6070 O O . GLY A 1 18 ? -8.740 -3.116 3.970 1.00 0.00 18 GLY A O 6
ATOM 6074 N N . ALA A 1 19 ? -9.385 -3.633 6.014 1.00 0.00 19 ALA A N 6
ATOM 6075 C CA . ALA A 1 19 ? -8.281 -4.619 6.194 1.00 0.00 19 ALA A CA 6
ATOM 6076 C C . ALA A 1 19 ? -8.777 -6.015 5.800 1.00 0.00 19 ALA A C 6
ATOM 6077 O O . ALA A 1 19 ? -8.037 -6.980 5.829 1.00 0.00 19 ALA A O 6
ATOM 6084 N N . SER A 1 20 ? -10.027 -6.131 5.434 1.00 0.00 20 SER A N 6
ATOM 6085 C CA . SER A 1 20 ? -10.574 -7.464 5.042 1.00 0.00 20 SER A CA 6
ATOM 6086 C C . SER A 1 20 ? -10.226 -7.775 3.583 1.00 0.00 20 SER A C 6
ATOM 6087 O O . SER A 1 20 ? -10.087 -6.891 2.761 1.00 0.00 20 SER A O 6
ATOM 6095 N N . THR A 1 21 ? -10.091 -9.034 3.261 1.00 0.00 21 THR A N 6
ATOM 6096 C CA . THR A 1 21 ? -9.767 -9.433 1.861 1.00 0.00 21 THR A CA 6
ATOM 6097 C C . THR A 1 21 ? -10.924 -9.048 0.939 1.00 0.00 21 THR A C 6
ATOM 6098 O O . THR A 1 21 ? -10.732 -8.511 -0.134 1.00 0.00 21 THR A O 6
ATOM 6109 N N . SER A 1 22 ? -12.126 -9.335 1.354 1.00 0.00 22 SER A N 6
ATOM 6110 C CA . SER A 1 22 ? -13.313 -9.006 0.518 1.00 0.00 22 SER A CA 6
ATOM 6111 C C . SER A 1 22 ? -13.609 -7.509 0.633 1.00 0.00 22 SER A C 6
ATOM 6112 O O . SER A 1 22 ? -14.725 -7.068 0.437 1.00 0.00 22 SER A O 6
ATOM 6120 N N . SER A 1 23 ? -12.615 -6.728 0.960 1.00 0.00 23 SER A N 6
ATOM 6121 C CA . SER A 1 23 ? -12.824 -5.260 1.104 1.00 0.00 23 SER A CA 6
ATOM 6122 C C . SER A 1 23 ? -13.048 -4.618 -0.269 1.00 0.00 23 SER A C 6
ATOM 6123 O O . SER A 1 23 ? -12.575 -5.098 -1.281 1.00 0.00 23 SER A O 6
ATOM 6131 N N . LYS A 1 24 ? -13.786 -3.540 -0.303 1.00 0.00 24 LYS A N 6
ATOM 6132 C CA . LYS A 1 24 ? -14.075 -2.855 -1.595 1.00 0.00 24 LYS A CA 6
ATOM 6133 C C . LYS A 1 24 ? -12.840 -2.112 -2.110 1.00 0.00 24 LYS A C 6
ATOM 6134 O O . LYS A 1 24 ? -12.140 -1.446 -1.373 1.00 0.00 24 LYS A O 6
ATOM 6153 N N . VAL A 1 25 ? -12.582 -2.227 -3.385 1.00 0.00 25 VAL A N 6
ATOM 6154 C CA . VAL A 1 25 ? -11.407 -1.544 -3.992 1.00 0.00 25 VAL A CA 6
ATOM 6155 C C . VAL A 1 25 ? -11.780 -0.111 -4.373 1.00 0.00 25 VAL A C 6
ATOM 6156 O O . VAL A 1 25 ? -12.792 0.134 -5.000 1.00 0.00 25 VAL A O 6
ATOM 6169 N N . ILE A 1 26 ? -10.957 0.836 -3.996 1.00 0.00 26 ILE A N 6
ATOM 6170 C CA . ILE A 1 26 ? -11.225 2.269 -4.321 1.00 0.00 26 ILE A CA 6
ATOM 6171 C C . ILE A 1 26 ? -10.014 2.860 -5.050 1.00 0.00 26 ILE A C 6
ATOM 6172 O O . ILE A 1 26 ? -10.152 3.576 -6.023 1.00 0.00 26 ILE A O 6
ATOM 6188 N N . GLY A 1 27 ? -8.829 2.581 -4.572 1.00 0.00 27 GLY A N 6
ATOM 6189 C CA . GLY A 1 27 ? -7.597 3.136 -5.208 1.00 0.00 27 GLY A CA 6
ATOM 6190 C C . GLY A 1 27 ? -6.922 2.082 -6.084 1.00 0.00 27 GLY A C 6
ATOM 6191 O O . GLY A 1 27 ? -7.284 0.920 -6.078 1.00 0.00 27 GLY A O 6
ATOM 6195 N N . SER A 1 28 ? -5.926 2.484 -6.826 1.00 0.00 28 SER A N 6
ATOM 6196 C CA . SER A 1 28 ? -5.200 1.518 -7.693 1.00 0.00 28 SER A CA 6
ATOM 6197 C C . SER A 1 28 ? -3.812 2.068 -8.021 1.00 0.00 28 SER A C 6
ATOM 6198 O O . SER A 1 28 ? -3.583 3.263 -7.997 1.00 0.00 28 SER A O 6
ATOM 6206 N N . LEU A 1 29 ? -2.881 1.199 -8.334 1.00 0.00 29 LEU A N 6
ATOM 6207 C CA . LEU A 1 29 ? -1.495 1.649 -8.673 1.00 0.00 29 LEU A CA 6
ATOM 6208 C C . LEU A 1 29 ? -1.012 0.928 -9.930 1.00 0.00 29 LEU A C 6
ATOM 6209 O O . LEU A 1 29 ? -1.408 -0.185 -10.218 1.00 0.00 29 LEU A O 6
ATOM 6225 N N . SER A 1 30 ? -0.158 1.566 -10.683 1.00 0.00 30 SER A N 6
ATOM 6226 C CA . SER A 1 30 ? 0.369 0.944 -11.928 1.00 0.00 30 SER A CA 6
ATOM 6227 C C . SER A 1 30 ? 1.519 0.002 -11.568 1.00 0.00 30 SER A C 6
ATOM 6228 O O . SER A 1 30 ? 2.089 -0.654 -12.418 1.00 0.00 30 SER A O 6
ATOM 6236 N N . GLY A 1 31 ? 1.856 -0.077 -10.307 1.00 0.00 31 GLY A N 6
ATOM 6237 C CA . GLY A 1 31 ? 2.960 -0.988 -9.872 1.00 0.00 31 GLY A CA 6
ATOM 6238 C C . GLY A 1 31 ? 4.273 -0.214 -9.714 1.00 0.00 31 GLY A C 6
ATOM 6239 O O . GLY A 1 31 ? 4.417 0.903 -10.176 1.00 0.00 31 GLY A O 6
ATOM 6243 N N . ASN A 1 32 ? 5.229 -0.814 -9.054 1.00 0.00 32 ASN A N 6
ATOM 6244 C CA . ASN A 1 32 ? 6.550 -0.156 -8.836 1.00 0.00 32 ASN A CA 6
ATOM 6245 C C . ASN A 1 32 ? 6.349 1.232 -8.219 1.00 0.00 32 ASN A C 6
ATOM 6246 O O . ASN A 1 32 ? 7.288 1.984 -8.042 1.00 0.00 32 ASN A O 6
ATOM 6257 N N . THR A 1 33 ? 5.134 1.580 -7.888 1.00 0.00 33 THR A N 6
ATOM 6258 C CA . THR A 1 33 ? 4.878 2.918 -7.285 1.00 0.00 33 THR A CA 6
ATOM 6259 C C . THR A 1 33 ? 5.251 2.912 -5.801 1.00 0.00 33 THR A C 6
ATOM 6260 O O . THR A 1 33 ? 5.029 1.947 -5.091 1.00 0.00 33 THR A O 6
ATOM 6271 N N . LYS A 1 34 ? 5.822 3.991 -5.333 1.00 0.00 34 LYS A N 6
ATOM 6272 C CA . LYS A 1 34 ? 6.221 4.080 -3.901 1.00 0.00 34 LYS A CA 6
ATOM 6273 C C . LYS A 1 34 ? 5.053 4.624 -3.079 1.00 0.00 34 LYS A C 6
ATOM 6274 O O . LYS A 1 34 ? 4.432 5.605 -3.445 1.00 0.00 34 LYS A O 6
ATOM 6293 N N . VAL A 1 35 ? 4.751 3.995 -1.967 1.00 0.00 35 VAL A N 6
ATOM 6294 C CA . VAL A 1 35 ? 3.619 4.467 -1.104 1.00 0.00 35 VAL A CA 6
ATOM 6295 C C . VAL A 1 35 ? 4.123 4.732 0.314 1.00 0.00 35 VAL A C 6
ATOM 6296 O O . VAL A 1 35 ? 4.851 3.948 0.892 1.00 0.00 35 VAL A O 6
ATOM 6309 N N . THR A 1 36 ? 3.742 5.852 0.868 1.00 0.00 36 THR A N 6
ATOM 6310 C CA . THR A 1 36 ? 4.188 6.211 2.240 1.00 0.00 36 THR A CA 6
ATOM 6311 C C . THR A 1 36 ? 3.397 5.415 3.275 1.00 0.00 36 THR A C 6
ATOM 6312 O O . THR A 1 36 ? 2.184 5.315 3.206 1.00 0.00 36 THR A O 6
ATOM 6323 N N . ILE A 1 37 ? 4.088 4.862 4.240 1.00 0.00 37 ILE A N 6
ATOM 6324 C CA . ILE A 1 37 ? 3.425 4.068 5.314 1.00 0.00 37 ILE A CA 6
ATOM 6325 C C . ILE A 1 37 ? 3.532 4.820 6.639 1.00 0.00 37 ILE A C 6
ATOM 6326 O O . ILE A 1 37 ? 4.600 5.244 7.045 1.00 0.00 37 ILE A O 6
ATOM 6342 N N . VAL A 1 38 ? 2.419 4.988 7.310 1.00 0.00 38 VAL A N 6
ATOM 6343 C CA . VAL A 1 38 ? 2.406 5.708 8.618 1.00 0.00 38 VAL A CA 6
ATOM 6344 C C . VAL A 1 38 ? 2.097 4.708 9.734 1.00 0.00 38 VAL A C 6
ATOM 6345 O O . VAL A 1 38 ? 2.099 5.048 10.902 1.00 0.00 38 VAL A O 6
ATOM 6358 N N . GLY A 1 39 ? 1.838 3.472 9.392 1.00 0.00 39 GLY A N 6
ATOM 6359 C CA . GLY A 1 39 ? 1.537 2.466 10.450 1.00 0.00 39 GLY A CA 6
ATOM 6360 C C . GLY A 1 39 ? 1.388 1.070 9.841 1.00 0.00 39 GLY A C 6
ATOM 6361 O O . GLY A 1 39 ? 1.441 0.890 8.639 1.00 0.00 39 GLY A O 6
ATOM 6365 N N . GLU A 1 40 ? 1.203 0.078 10.678 1.00 0.00 40 GLU A N 6
ATOM 6366 C CA . GLU A 1 40 ? 1.048 -1.326 10.185 1.00 0.00 40 GLU A CA 6
ATOM 6367 C C . GLU A 1 40 ? -0.092 -2.007 10.939 1.00 0.00 40 GLU A C 6
ATOM 6368 O O . GLU A 1 40 ? -0.404 -1.661 12.061 1.00 0.00 40 GLU A O 6
ATOM 6380 N N . GLU A 1 41 ? -0.718 -2.982 10.332 1.00 0.00 41 GLU A N 6
ATOM 6381 C CA . GLU A 1 41 ? -1.835 -3.690 11.017 1.00 0.00 41 GLU A CA 6
ATOM 6382 C C . GLU A 1 41 ? -1.990 -5.101 10.444 1.00 0.00 41 GLU A C 6
ATOM 6383 O O . GLU A 1 41 ? -2.373 -5.289 9.306 1.00 0.00 41 GLU A O 6
ATOM 6395 N N . GLY A 1 42 ? -1.712 -6.093 11.247 1.00 0.00 42 GLY A N 6
ATOM 6396 C CA . GLY A 1 42 ? -1.856 -7.511 10.803 1.00 0.00 42 GLY A CA 6
ATOM 6397 C C . GLY A 1 42 ? -1.006 -7.790 9.562 1.00 0.00 42 GLY A C 6
ATOM 6398 O O . GLY A 1 42 ? 0.134 -7.383 9.462 1.00 0.00 42 GLY A O 6
ATOM 6402 N N . ALA A 1 43 ? -1.563 -8.509 8.620 1.00 0.00 43 ALA A N 6
ATOM 6403 C CA . ALA A 1 43 ? -0.814 -8.850 7.380 1.00 0.00 43 ALA A CA 6
ATOM 6404 C C . ALA A 1 43 ? -1.072 -7.774 6.330 1.00 0.00 43 ALA A C 6
ATOM 6405 O O . ALA A 1 43 ? -0.955 -8.011 5.142 1.00 0.00 43 ALA A O 6
ATOM 6412 N N . PHE A 1 44 ? -1.425 -6.587 6.762 1.00 0.00 44 PHE A N 6
ATOM 6413 C CA . PHE A 1 44 ? -1.693 -5.477 5.798 1.00 0.00 44 PHE A CA 6
ATOM 6414 C C . PHE A 1 44 ? -0.980 -4.211 6.265 1.00 0.00 44 PHE A C 6
ATOM 6415 O O . PHE A 1 44 ? -0.830 -3.967 7.448 1.00 0.00 44 PHE A O 6
ATOM 6432 N N . TYR A 1 45 ? -0.546 -3.395 5.336 1.00 0.00 45 TYR A N 6
ATOM 6433 C CA . TYR A 1 45 ? 0.160 -2.126 5.694 1.00 0.00 45 TYR A CA 6
ATOM 6434 C C . TYR A 1 45 ? -0.761 -0.935 5.446 1.00 0.00 45 TYR A C 6
ATOM 6435 O O . TYR A 1 45 ? -1.583 -0.941 4.547 1.00 0.00 45 TYR A O 6
ATOM 6453 N N . LYS A 1 46 ? -0.617 0.092 6.241 1.00 0.00 46 LYS A N 6
ATOM 6454 C CA . LYS A 1 46 ? -1.464 1.303 6.075 1.00 0.00 46 LYS A CA 6
ATOM 6455 C C . LYS A 1 46 ? -0.708 2.325 5.230 1.00 0.00 46 LYS A C 6
ATOM 6456 O O . LYS A 1 46 ? 0.404 2.704 5.546 1.00 0.00 46 LYS A O 6
ATOM 6475 N N . ILE A 1 47 ? -1.306 2.773 4.153 1.00 0.00 47 ILE A N 6
ATOM 6476 C CA . ILE A 1 47 ? -0.635 3.774 3.267 1.00 0.00 47 ILE A CA 6
ATOM 6477 C C . ILE A 1 47 ? -1.587 4.922 2.954 1.00 0.00 47 ILE A C 6
ATOM 6478 O O . ILE A 1 47 ? -2.794 4.778 2.981 1.00 0.00 47 ILE A O 6
ATOM 6494 N N . GLU A 1 48 ? -1.039 6.071 2.658 1.00 0.00 48 GLU A N 6
ATOM 6495 C CA . GLU A 1 48 ? -1.890 7.254 2.338 1.00 0.00 48 GLU A CA 6
ATOM 6496 C C . GLU A 1 48 ? -2.154 7.315 0.835 1.00 0.00 48 GLU A C 6
ATOM 6497 O O . GLU A 1 48 ? -1.288 7.664 0.056 1.00 0.00 48 GLU A O 6
ATOM 6509 N N . TYR A 1 49 ? -3.356 6.985 0.428 1.00 0.00 49 TYR A N 6
ATOM 6510 C CA . TYR A 1 49 ? -3.713 7.026 -1.022 1.00 0.00 49 TYR A CA 6
ATOM 6511 C C . TYR A 1 49 ? -4.737 8.138 -1.256 1.00 0.00 49 TYR A C 6
ATOM 6512 O O . TYR A 1 49 ? -5.849 8.090 -0.772 1.00 0.00 49 TYR A O 6
ATOM 6530 N N . LYS A 1 50 ? -4.356 9.136 -2.006 1.00 0.00 50 LYS A N 6
ATOM 6531 C CA . LYS A 1 50 ? -5.275 10.274 -2.304 1.00 0.00 50 LYS A CA 6
ATOM 6532 C C . LYS A 1 50 ? -5.850 10.845 -1.002 1.00 0.00 50 LYS A C 6
ATOM 6533 O O . LYS A 1 50 ? -6.949 11.364 -0.971 1.00 0.00 50 LYS A O 6
ATOM 6552 N N . GLY A 1 51 ? -5.101 10.779 0.065 1.00 0.00 51 GLY A N 6
ATOM 6553 C CA . GLY A 1 51 ? -5.584 11.340 1.363 1.00 0.00 51 GLY A CA 6
ATOM 6554 C C . GLY A 1 51 ? -6.427 10.298 2.095 1.00 0.00 51 GLY A C 6
ATOM 6555 O O . GLY A 1 51 ? -6.762 10.459 3.252 1.00 0.00 51 GLY A O 6
ATOM 6559 N N . SER A 1 52 ? -6.781 9.231 1.429 1.00 0.00 52 SER A N 6
ATOM 6560 C CA . SER A 1 52 ? -7.614 8.177 2.082 1.00 0.00 52 SER A CA 6
ATOM 6561 C C . SER A 1 52 ? -6.717 7.132 2.748 1.00 0.00 52 SER A C 6
ATOM 6562 O O . SER A 1 52 ? -5.515 7.113 2.559 1.00 0.00 52 SER A O 6
ATOM 6570 N N . HIS A 1 53 ? -7.300 6.256 3.530 1.00 0.00 53 HIS A N 6
ATOM 6571 C CA . HIS A 1 53 ? -6.501 5.200 4.222 1.00 0.00 53 HIS A CA 6
ATOM 6572 C C . HIS A 1 53 ? -6.632 3.884 3.453 1.00 0.00 53 HIS A C 6
ATOM 6573 O O . HIS A 1 53 ? -7.554 3.117 3.658 1.00 0.00 53 HIS A O 6
ATOM 6587 N N . GLY A 1 54 ? -5.712 3.625 2.559 1.00 0.00 54 GLY A N 6
ATOM 6588 C CA . GLY A 1 54 ? -5.763 2.368 1.755 1.00 0.00 54 GLY A CA 6
ATOM 6589 C C . GLY A 1 54 ? -4.890 1.301 2.412 1.00 0.00 54 GLY A C 6
ATOM 6590 O O . GLY A 1 54 ? -3.781 1.565 2.834 1.00 0.00 54 GLY A O 6
ATOM 6594 N N . TYR A 1 55 ? -5.387 0.091 2.492 1.00 0.00 55 TYR A N 6
ATOM 6595 C CA . TYR A 1 55 ? -4.606 -1.024 3.111 1.00 0.00 55 TYR A CA 6
ATOM 6596 C C . TYR A 1 55 ? -4.243 -2.050 2.040 1.00 0.00 55 TYR A C 6
ATOM 6597 O O . TYR A 1 55 ? -5.043 -2.382 1.187 1.00 0.00 55 TYR A O 6
ATOM 6615 N N . VAL A 1 56 ? -3.034 -2.555 2.080 1.00 0.00 56 VAL A N 6
ATOM 6616 C CA . VAL A 1 56 ? -2.597 -3.570 1.071 1.00 0.00 56 VAL A CA 6
ATOM 6617 C C . VAL A 1 56 ? -1.843 -4.705 1.764 1.00 0.00 56 VAL A C 6
ATOM 6618 O O . VAL A 1 56 ? -1.299 -4.543 2.837 1.00 0.00 56 VAL A O 6
ATOM 6631 N N . ALA A 1 57 ? -1.821 -5.854 1.146 1.00 0.00 57 ALA A N 6
ATOM 6632 C CA . ALA A 1 57 ? -1.126 -7.032 1.739 1.00 0.00 57 ALA A CA 6
ATOM 6633 C C . ALA A 1 57 ? 0.391 -6.825 1.737 1.00 0.00 57 ALA A C 6
ATOM 6634 O O . ALA A 1 57 ? 0.940 -6.123 0.910 1.00 0.00 57 ALA A O 6
ATOM 6641 N N . LYS A 1 58 ? 1.065 -7.440 2.671 1.00 0.00 58 LYS A N 6
ATOM 6642 C CA . LYS A 1 58 ? 2.546 -7.304 2.755 1.00 0.00 58 LYS A CA 6
ATOM 6643 C C . LYS A 1 58 ? 3.186 -7.893 1.493 1.00 0.00 58 LYS A C 6
ATOM 6644 O O . LYS A 1 58 ? 4.157 -7.375 0.977 1.00 0.00 58 LYS A O 6
ATOM 6663 N N . GLU A 1 59 ? 2.656 -8.982 1.005 1.00 0.00 59 GLU A N 6
ATOM 6664 C CA . GLU A 1 59 ? 3.230 -9.625 -0.214 1.00 0.00 59 GLU A CA 6
ATOM 6665 C C . GLU A 1 59 ? 3.422 -8.585 -1.320 1.00 0.00 59 GLU A C 6
ATOM 6666 O O . GLU A 1 59 ? 4.002 -8.869 -2.351 1.00 0.00 59 GLU A O 6
ATOM 6678 N N . TYR A 1 60 ? 2.943 -7.383 -1.118 1.00 0.00 60 TYR A N 6
ATOM 6679 C CA . TYR A 1 60 ? 3.097 -6.319 -2.155 1.00 0.00 60 TYR A CA 6
ATOM 6680 C C . TYR A 1 60 ? 4.173 -5.330 -1.706 1.00 0.00 60 TYR A C 6
ATOM 6681 O O . TYR A 1 60 ? 4.793 -4.663 -2.516 1.00 0.00 60 TYR A O 6
ATOM 6699 N N . ILE A 1 61 ? 4.399 -5.225 -0.423 1.00 0.00 61 ILE A N 6
ATOM 6700 C CA . ILE A 1 61 ? 5.428 -4.271 0.088 1.00 0.00 61 ILE A CA 6
ATOM 6701 C C . ILE A 1 61 ? 6.790 -4.963 0.153 1.00 0.00 61 ILE A C 6
ATOM 6702 O O . ILE A 1 61 ? 6.937 -6.028 0.721 1.00 0.00 61 ILE A O 6
ATOM 6718 N N . LYS A 1 62 ? 7.793 -4.346 -0.413 1.00 0.00 62 LYS A N 6
ATOM 6719 C CA . LYS A 1 62 ? 9.160 -4.939 -0.383 1.00 0.00 62 LYS A CA 6
ATOM 6720 C C . LYS A 1 62 ? 10.208 -3.826 -0.306 1.00 0.00 62 LYS A C 6
ATOM 6721 O O . LYS A 1 62 ? 9.988 -2.717 -0.753 1.00 0.00 62 LYS A O 6
ATOM 6740 N N . ASP A 1 63 ? 11.345 -4.132 0.266 1.00 0.00 63 ASP A N 6
ATOM 6741 C CA . ASP A 1 63 ? 12.440 -3.127 0.396 1.00 0.00 63 ASP A CA 6
ATOM 6742 C C . ASP A 1 63 ? 11.932 -1.903 1.160 1.00 0.00 63 ASP A C 6
ATOM 6743 O O . ASP A 1 63 ? 11.984 -0.787 0.679 1.00 0.00 63 ASP A O 6
ATOM 6752 N N . ILE A 1 64 ? 11.443 -2.107 2.354 1.00 0.00 64 ILE A N 6
ATOM 6753 C CA . ILE A 1 64 ? 10.931 -0.965 3.160 1.00 0.00 64 ILE A CA 6
ATOM 6754 C C . ILE A 1 64 ? 12.102 -0.099 3.620 1.00 0.00 64 ILE A C 6
ATOM 6755 O O . ILE A 1 64 ? 13.092 -0.590 4.128 1.00 0.00 64 ILE A O 6
ATOM 6771 N N . LYS A 1 65 ? 11.991 1.193 3.437 1.00 0.00 65 LYS A N 6
ATOM 6772 C CA . LYS A 1 65 ? 13.085 2.123 3.850 1.00 0.00 65 LYS A CA 6
ATOM 6773 C C . LYS A 1 65 ? 12.493 3.269 4.668 1.00 0.00 65 LYS A C 6
ATOM 6774 O O . LYS A 1 65 ? 11.430 3.780 4.370 1.00 0.00 65 LYS A O 6
ATOM 6793 N N . ASP A 1 66 ? 13.176 3.671 5.709 1.00 0.00 66 ASP A N 6
ATOM 6794 C CA . ASP A 1 66 ? 12.665 4.776 6.571 1.00 0.00 66 ASP A CA 6
ATOM 6795 C C . ASP A 1 66 ? 13.237 6.120 6.112 1.00 0.00 66 ASP A C 6
ATOM 6796 O O . ASP A 1 66 ? 14.428 6.359 6.164 1.00 0.00 66 ASP A O 6
ATOM 6805 N N . GLU A 1 67 ? 12.376 6.997 5.667 1.00 0.00 67 GLU A N 6
ATOM 6806 C CA . GLU A 1 67 ? 12.820 8.340 5.198 1.00 0.00 67 GLU A CA 6
ATOM 6807 C C . GLU A 1 67 ? 13.896 8.192 4.123 1.00 0.00 67 GLU A C 6
ATOM 6808 O O . GLU A 1 67 ? 15.067 8.033 4.410 1.00 0.00 67 GLU A O 6
ATOM 6820 N N . VAL A 1 68 ? 13.498 8.240 2.879 1.00 0.00 68 VAL A N 6
ATOM 6821 C CA . VAL A 1 68 ? 14.478 8.099 1.766 1.00 0.00 68 VAL A CA 6
ATOM 6822 C C . VAL A 1 68 ? 15.071 9.467 1.409 1.00 0.00 68 VAL A C 6
ATOM 6823 O O . VAL A 1 68 ? 14.443 10.286 0.767 1.00 0.00 68 VAL A O 6
ATOM 6836 N N . LEU A 1 69 ? 16.294 9.694 1.813 1.00 0.00 69 LEU A N 6
ATOM 6837 C CA . LEU A 1 69 ? 16.992 10.981 1.514 1.00 0.00 69 LEU A CA 6
ATOM 6838 C C . LEU A 1 69 ? 16.181 12.178 2.020 1.00 0.00 69 LEU A C 6
ATOM 6839 O O . LEU A 1 69 ? 14.966 12.167 2.051 1.00 0.00 69 LEU A O 6
ATOM 6855 N N . GLU A 1 70 ? 16.863 13.221 2.414 1.00 0.00 70 GLU A N 6
ATOM 6856 C CA . GLU A 1 70 ? 16.165 14.435 2.918 1.00 0.00 70 GLU A CA 6
ATOM 6857 C C . GLU A 1 70 ? 17.071 15.652 2.740 1.00 0.00 70 GLU A C 6
ATOM 6858 O O . GLU A 1 70 ? 18.118 15.762 3.350 1.00 0.00 70 GLU A O 6
ATOM 6870 N N . HIS A 1 71 ? 16.671 16.567 1.899 1.00 0.00 71 HIS A N 6
ATOM 6871 C CA . HIS A 1 71 ? 17.494 17.783 1.658 1.00 0.00 71 HIS A CA 6
ATOM 6872 C C . HIS A 1 71 ? 17.317 18.769 2.816 1.00 0.00 71 HIS A C 6
ATOM 6873 O O . HIS A 1 71 ? 16.230 19.236 3.092 1.00 0.00 71 HIS A O 6
ATOM 6887 N N . HIS A 1 72 ? 18.392 19.089 3.494 1.00 0.00 72 HIS A N 6
ATOM 6888 C CA . HIS A 1 72 ? 18.324 20.047 4.638 1.00 0.00 72 HIS A CA 6
ATOM 6889 C C . HIS A 1 72 ? 18.796 21.425 4.164 1.00 0.00 72 HIS A C 6
ATOM 6890 O O . HIS A 1 72 ? 18.665 22.415 4.857 1.00 0.00 72 HIS A O 6
ATOM 6904 N N . HIS A 1 73 ? 19.347 21.487 2.983 1.00 0.00 73 HIS A N 6
ATOM 6905 C CA . HIS A 1 73 ? 19.834 22.787 2.443 1.00 0.00 73 HIS A CA 6
ATOM 6906 C C . HIS A 1 73 ? 18.640 23.719 2.211 1.00 0.00 73 HIS A C 6
ATOM 6907 O O . HIS A 1 73 ? 18.724 24.915 2.409 1.00 0.00 73 HIS A O 6
ATOM 6921 N N . HIS A 1 74 ? 17.534 23.176 1.782 1.00 0.00 74 HIS A N 6
ATOM 6922 C CA . HIS A 1 74 ? 16.329 24.018 1.526 1.00 0.00 74 HIS A CA 6
ATOM 6923 C C . HIS A 1 74 ? 15.908 24.720 2.818 1.00 0.00 74 HIS A C 6
ATOM 6924 O O . HIS A 1 74 ? 15.595 25.895 2.823 1.00 0.00 74 HIS A O 6
ATOM 6938 N N . HIS A 1 75 ? 15.897 24.010 3.914 1.00 0.00 75 HIS A N 6
ATOM 6939 C CA . HIS A 1 75 ? 15.498 24.634 5.213 1.00 0.00 75 HIS A CA 6
ATOM 6940 C C . HIS A 1 75 ? 16.323 24.034 6.352 1.00 0.00 75 HIS A C 6
ATOM 6941 O O . HIS A 1 75 ? 16.627 22.857 6.367 1.00 0.00 75 HIS A O 6
ATOM 6955 N N . HIS A 1 76 ? 16.689 24.846 7.311 1.00 0.00 76 HIS A N 6
ATOM 6956 C CA . HIS A 1 76 ? 17.496 24.347 8.458 1.00 0.00 76 HIS A CA 6
ATOM 6957 C C . HIS A 1 76 ? 16.571 23.735 9.513 1.00 0.00 76 HIS A C 6
ATOM 6958 O O . HIS A 1 76 ? 15.825 24.480 10.123 1.00 0.00 76 HIS A O 6
ATOM 6973 N N . ALA A 1 1 ? 10.034 8.283 12.573 1.00 0.00 1 ALA A N 7
ATOM 6974 C CA . ALA A 1 1 ? 9.953 6.950 11.913 1.00 0.00 1 ALA A CA 7
ATOM 6975 C C . ALA A 1 1 ? 9.734 7.140 10.411 1.00 0.00 1 ALA A C 7
ATOM 6976 O O . ALA A 1 1 ? 10.671 7.259 9.648 1.00 0.00 1 ALA A O 7
ATOM 6985 N N . GLU A 1 2 ? 8.496 7.165 9.992 1.00 0.00 2 GLU A N 7
ATOM 6986 C CA . GLU A 1 2 ? 8.176 7.346 8.546 1.00 0.00 2 GLU A CA 7
ATOM 6987 C C . GLU A 1 2 ? 8.827 6.237 7.716 1.00 0.00 2 GLU A C 7
ATOM 6988 O O . GLU A 1 2 ? 10.031 6.065 7.722 1.00 0.00 2 GLU A O 7
ATOM 7000 N N . LYS A 1 3 ? 8.031 5.485 6.994 1.00 0.00 3 LYS A N 7
ATOM 7001 C CA . LYS A 1 3 ? 8.580 4.380 6.147 1.00 0.00 3 LYS A CA 7
ATOM 7002 C C . LYS A 1 3 ? 7.894 4.401 4.785 1.00 0.00 3 LYS A C 7
ATOM 7003 O O . LYS A 1 3 ? 6.796 4.900 4.648 1.00 0.00 3 LYS A O 7
ATOM 7022 N N . THR A 1 4 ? 8.538 3.869 3.771 1.00 0.00 4 THR A N 7
ATOM 7023 C CA . THR A 1 4 ? 7.929 3.857 2.404 1.00 0.00 4 THR A CA 7
ATOM 7024 C C . THR A 1 4 ? 7.936 2.427 1.862 1.00 0.00 4 THR A C 7
ATOM 7025 O O . THR A 1 4 ? 8.960 1.765 1.826 1.00 0.00 4 THR A O 7
ATOM 7036 N N . GLY A 1 5 ? 6.791 1.947 1.441 1.00 0.00 5 GLY A N 7
ATOM 7037 C CA . GLY A 1 5 ? 6.696 0.556 0.901 1.00 0.00 5 GLY A CA 7
ATOM 7038 C C . GLY A 1 5 ? 6.835 0.582 -0.618 1.00 0.00 5 GLY A C 7
ATOM 7039 O O . GLY A 1 5 ? 6.177 1.345 -1.299 1.00 0.00 5 GLY A O 7
ATOM 7043 N N . ILE A 1 6 ? 7.690 -0.251 -1.161 1.00 0.00 6 ILE A N 7
ATOM 7044 C CA . ILE A 1 6 ? 7.871 -0.276 -2.642 1.00 0.00 6 ILE A CA 7
ATOM 7045 C C . ILE A 1 6 ? 6.957 -1.345 -3.248 1.00 0.00 6 ILE A C 7
ATOM 7046 O O . ILE A 1 6 ? 7.058 -2.516 -2.933 1.00 0.00 6 ILE A O 7
ATOM 7062 N N . VAL A 1 7 ? 6.074 -0.950 -4.121 1.00 0.00 7 VAL A N 7
ATOM 7063 C CA . VAL A 1 7 ? 5.161 -1.936 -4.759 1.00 0.00 7 VAL A CA 7
ATOM 7064 C C . VAL A 1 7 ? 5.926 -2.717 -5.826 1.00 0.00 7 VAL A C 7
ATOM 7065 O O . VAL A 1 7 ? 6.625 -2.144 -6.639 1.00 0.00 7 VAL A O 7
ATOM 7078 N N . ASN A 1 8 ? 5.797 -4.020 -5.834 1.00 0.00 8 ASN A N 7
ATOM 7079 C CA . ASN A 1 8 ? 6.513 -4.848 -6.853 1.00 0.00 8 ASN A CA 7
ATOM 7080 C C . ASN A 1 8 ? 5.549 -5.888 -7.425 1.00 0.00 8 ASN A C 7
ATOM 7081 O O . ASN A 1 8 ? 5.490 -7.010 -6.963 1.00 0.00 8 ASN A O 7
ATOM 7092 N N . VAL A 1 9 ? 4.791 -5.518 -8.432 1.00 0.00 9 VAL A N 7
ATOM 7093 C CA . VAL A 1 9 ? 3.819 -6.474 -9.054 1.00 0.00 9 VAL A CA 7
ATOM 7094 C C . VAL A 1 9 ? 3.991 -6.461 -10.575 1.00 0.00 9 VAL A C 7
ATOM 7095 O O . VAL A 1 9 ? 4.066 -5.420 -11.196 1.00 0.00 9 VAL A O 7
ATOM 7108 N N . SER A 1 10 ? 4.056 -7.618 -11.175 1.00 0.00 10 SER A N 7
AT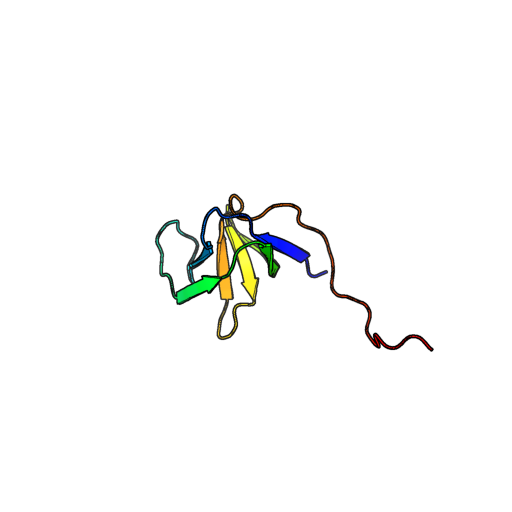OM 7109 C CA . SER A 1 10 ? 4.223 -7.696 -12.652 1.00 0.00 10 SER A CA 7
ATOM 7110 C C . SER A 1 10 ? 3.018 -7.054 -13.348 1.00 0.00 10 SER A C 7
ATOM 7111 O O . SER A 1 10 ? 3.157 -6.353 -14.331 1.00 0.00 10 SER A O 7
ATOM 7119 N N . SER A 1 11 ? 1.833 -7.301 -12.854 1.00 0.00 11 SER A N 7
ATOM 7120 C CA . SER A 1 11 ? 0.612 -6.719 -13.490 1.00 0.00 11 SER A CA 7
ATOM 7121 C C . SER A 1 11 ? 0.278 -5.381 -12.831 1.00 0.00 11 SER A C 7
ATOM 7122 O O . SER A 1 11 ? 0.618 -4.328 -13.331 1.00 0.00 11 SER A O 7
ATOM 7130 N N . SER A 1 12 ? -0.384 -5.417 -11.711 1.00 0.00 12 SER A N 7
ATOM 7131 C CA . SER A 1 12 ? -0.738 -4.150 -11.017 1.00 0.00 12 SER A CA 7
ATOM 7132 C C . SER A 1 12 ? -1.185 -4.468 -9.595 1.00 0.00 12 SER A C 7
ATOM 7133 O O . SER A 1 12 ? -1.434 -5.609 -9.263 1.00 0.00 12 SER A O 7
ATOM 7141 N N . LEU A 1 13 ? -1.291 -3.466 -8.754 1.00 0.00 13 LEU A N 7
ATOM 7142 C CA . LEU A 1 13 ? -1.727 -3.702 -7.340 1.00 0.00 13 LEU A CA 7
ATOM 7143 C C . LEU A 1 13 ? -3.011 -2.921 -7.062 1.00 0.00 13 LEU A C 7
ATOM 7144 O O . LEU A 1 13 ? -3.123 -1.750 -7.368 1.00 0.00 13 LEU A O 7
ATOM 7160 N N . ASN A 1 14 ? -3.978 -3.570 -6.475 1.00 0.00 14 ASN A N 7
ATOM 7161 C CA . ASN A 1 14 ? -5.266 -2.892 -6.160 1.00 0.00 14 ASN A CA 7
ATOM 7162 C C . ASN A 1 14 ? -5.208 -2.294 -4.753 1.00 0.00 14 ASN A C 7
ATOM 7163 O O . ASN A 1 14 ? -4.496 -2.775 -3.893 1.00 0.00 14 ASN A O 7
ATOM 7174 N N . VAL A 1 15 ? -5.961 -1.250 -4.513 1.00 0.00 15 VAL A N 7
ATOM 7175 C CA . VAL A 1 15 ? -5.968 -0.608 -3.164 1.00 0.00 15 VAL A CA 7
ATOM 7176 C C . VAL A 1 15 ? -7.242 -1.019 -2.430 1.00 0.00 15 VAL A C 7
ATOM 7177 O O . VAL A 1 15 ? -8.328 -0.943 -2.969 1.00 0.00 15 VAL A O 7
ATOM 7190 N N . ARG A 1 16 ? -7.112 -1.461 -1.203 1.00 0.00 16 ARG A N 7
ATOM 7191 C CA . ARG A 1 16 ? -8.307 -1.892 -0.420 1.00 0.00 16 ARG A CA 7
ATOM 7192 C C . ARG A 1 16 ? -8.579 -0.904 0.713 1.00 0.00 16 ARG A C 7
ATOM 7193 O O . ARG A 1 16 ? -7.687 -0.492 1.429 1.00 0.00 16 ARG A O 7
ATOM 7214 N N . GLU A 1 17 ? -9.817 -0.532 0.878 1.00 0.00 17 GLU A N 7
ATOM 7215 C CA . GLU A 1 17 ? -10.187 0.419 1.958 1.00 0.00 17 GLU A CA 7
ATOM 7216 C C . GLU A 1 17 ? -10.063 -0.277 3.316 1.00 0.00 17 GLU A C 7
ATOM 7217 O O . GLU A 1 17 ? -9.686 0.325 4.301 1.00 0.00 17 GLU A O 7
ATOM 7229 N N . GLY A 1 18 ? -10.398 -1.543 3.377 1.00 0.00 18 GLY A N 7
ATOM 7230 C CA . GLY A 1 18 ? -10.323 -2.291 4.669 1.00 0.00 18 GLY A CA 7
ATOM 7231 C C . GLY A 1 18 ? -9.039 -3.121 4.730 1.00 0.00 18 GLY A C 7
ATOM 7232 O O . GLY A 1 18 ? -8.208 -3.068 3.842 1.00 0.00 18 GLY A O 7
ATOM 7236 N N . ALA A 1 19 ? -8.879 -3.897 5.776 1.00 0.00 19 ALA A N 7
ATOM 7237 C CA . ALA A 1 19 ? -7.663 -4.753 5.923 1.00 0.00 19 ALA A CA 7
ATOM 7238 C C . ALA A 1 19 ? -8.067 -6.219 5.730 1.00 0.00 19 ALA A C 7
ATOM 7239 O O . ALA A 1 19 ? -7.419 -7.124 6.216 1.00 0.00 19 ALA A O 7
ATOM 7246 N N . SER A 1 20 ? -9.144 -6.457 5.027 1.00 0.00 20 SER A N 7
ATOM 7247 C CA . SER A 1 20 ? -9.606 -7.858 4.805 1.00 0.00 20 SER A CA 7
ATOM 7248 C C . SER A 1 20 ? -8.859 -8.480 3.621 1.00 0.00 20 SER A C 7
ATOM 7249 O O . SER A 1 20 ? -8.144 -7.811 2.901 1.00 0.00 20 SER A O 7
ATOM 7257 N N . THR A 1 21 ? -9.033 -9.756 3.414 1.00 0.00 21 THR A N 7
ATOM 7258 C CA . THR A 1 21 ? -8.354 -10.439 2.278 1.00 0.00 21 THR A CA 7
ATOM 7259 C C . THR A 1 21 ? -8.845 -9.840 0.957 1.00 0.00 21 THR A C 7
ATOM 7260 O O . THR A 1 21 ? -8.070 -9.588 0.056 1.00 0.00 21 THR A O 7
ATOM 7271 N N . SER A 1 22 ? -10.130 -9.619 0.835 1.00 0.00 22 SER A N 7
ATOM 7272 C CA . SER A 1 22 ? -10.688 -9.039 -0.426 1.00 0.00 22 SER A CA 7
ATOM 7273 C C . SER A 1 22 ? -11.710 -7.956 -0.066 1.00 0.00 22 SER A C 7
ATOM 7274 O O . SER A 1 22 ? -12.890 -8.091 -0.315 1.00 0.00 22 SER A O 7
ATOM 7282 N N . SER A 1 23 ? -11.253 -6.881 0.526 1.00 0.00 23 SER A N 7
ATOM 7283 C CA . SER A 1 23 ? -12.179 -5.781 0.921 1.00 0.00 23 SER A CA 7
ATOM 7284 C C . SER A 1 23 ? -12.566 -4.944 -0.304 1.00 0.00 23 SER A C 7
ATOM 7285 O O . SER A 1 23 ? -12.177 -5.224 -1.422 1.00 0.00 23 SER A O 7
ATOM 7293 N N . LYS A 1 24 ? -13.346 -3.921 -0.086 1.00 0.00 24 LYS A N 7
ATOM 7294 C CA . LYS A 1 24 ? -13.792 -3.050 -1.206 1.00 0.00 24 LYS A CA 7
ATOM 7295 C C . LYS A 1 24 ? -12.600 -2.346 -1.848 1.00 0.00 24 LYS A C 7
ATOM 7296 O O . LYS A 1 24 ? -11.699 -1.878 -1.179 1.00 0.00 24 LYS A O 7
ATOM 7315 N N . VAL A 1 25 ? -12.598 -2.257 -3.152 1.00 0.00 25 VAL A N 7
ATOM 7316 C CA . VAL A 1 25 ? -11.481 -1.576 -3.865 1.00 0.00 25 VAL A CA 7
ATOM 7317 C C . VAL A 1 25 ? -11.906 -0.145 -4.201 1.00 0.00 25 VAL A C 7
ATOM 7318 O O . VAL A 1 25 ? -12.922 0.078 -4.832 1.00 0.00 25 VAL A O 7
ATOM 7331 N N . ILE A 1 26 ? -11.131 0.823 -3.785 1.00 0.00 26 ILE A N 7
ATOM 7332 C CA . ILE A 1 26 ? -11.465 2.249 -4.071 1.00 0.00 26 ILE A CA 7
ATOM 7333 C C . ILE A 1 26 ? -10.552 2.768 -5.181 1.00 0.00 26 ILE A C 7
ATOM 7334 O O . ILE A 1 26 ? -10.687 3.885 -5.638 1.00 0.00 26 ILE A O 7
ATOM 7350 N N . GLY A 1 27 ? -9.620 1.966 -5.623 1.00 0.00 27 GLY A N 7
ATOM 7351 C CA . GLY A 1 27 ? -8.709 2.430 -6.702 1.00 0.00 27 GLY A CA 7
ATOM 7352 C C . GLY A 1 27 ? -7.597 1.404 -6.932 1.00 0.00 27 GLY A C 7
ATOM 7353 O O . GLY A 1 27 ? -7.650 0.295 -6.440 1.00 0.00 27 GLY A O 7
ATOM 7357 N N . SER A 1 28 ? -6.589 1.773 -7.678 1.00 0.00 28 SER A N 7
ATOM 7358 C CA . SER A 1 28 ? -5.466 0.827 -7.947 1.00 0.00 28 SER A CA 7
ATOM 7359 C C . SER A 1 28 ? -4.195 1.621 -8.242 1.00 0.00 28 SER A C 7
ATOM 7360 O O . SER A 1 28 ? -4.251 2.752 -8.680 1.00 0.00 28 SER A O 7
ATOM 7368 N N . LEU A 1 29 ? -3.048 1.031 -8.001 1.00 0.00 29 LEU A N 7
ATOM 7369 C CA . LEU A 1 29 ? -1.753 1.738 -8.257 1.00 0.00 29 LEU A CA 7
ATOM 7370 C C . LEU A 1 29 ? -0.895 0.909 -9.210 1.00 0.00 29 LEU A C 7
ATOM 7371 O O . LEU A 1 29 ? -0.997 -0.300 -9.269 1.00 0.00 29 LEU A O 7
ATOM 7387 N N . SER A 1 30 ? -0.061 1.564 -9.969 1.00 0.00 30 SER A N 7
ATOM 7388 C CA . SER A 1 30 ? 0.800 0.842 -10.943 1.00 0.00 30 SER A CA 7
ATOM 7389 C C . SER A 1 30 ? 2.004 0.212 -10.235 1.00 0.00 30 SER A C 7
ATOM 7390 O O . SER A 1 30 ? 2.298 0.507 -9.094 1.00 0.00 30 SER A O 7
ATOM 7398 N N . GLY A 1 31 ? 2.691 -0.669 -10.913 1.00 0.00 31 GLY A N 7
ATOM 7399 C CA . GLY A 1 31 ? 3.870 -1.351 -10.306 1.00 0.00 31 GLY A CA 7
ATOM 7400 C C . GLY A 1 31 ? 4.996 -0.354 -10.004 1.00 0.00 31 GLY A C 7
ATOM 7401 O O . GLY A 1 31 ? 5.070 0.720 -10.569 1.00 0.00 31 GLY A O 7
ATOM 7405 N N . ASN A 1 32 ? 5.875 -0.721 -9.105 1.00 0.00 32 ASN A N 7
ATOM 7406 C CA . ASN A 1 32 ? 7.012 0.170 -8.729 1.00 0.00 32 ASN A CA 7
ATOM 7407 C C . ASN A 1 32 ? 6.473 1.511 -8.234 1.00 0.00 32 ASN A C 7
ATOM 7408 O O . ASN A 1 32 ? 7.086 2.543 -8.420 1.00 0.00 32 ASN A O 7
ATOM 7419 N N . THR A 1 33 ? 5.331 1.505 -7.597 1.00 0.00 33 THR A N 7
ATOM 7420 C CA . THR A 1 33 ? 4.750 2.780 -7.082 1.00 0.00 33 THR A CA 7
ATOM 7421 C C . THR A 1 33 ? 5.158 2.972 -5.619 1.00 0.00 33 THR A C 7
ATOM 7422 O O . THR A 1 33 ? 5.004 2.090 -4.795 1.00 0.00 33 THR A O 7
ATOM 7433 N N . LYS A 1 34 ? 5.685 4.122 -5.295 1.00 0.00 34 LYS A N 7
ATOM 7434 C CA . LYS A 1 34 ? 6.115 4.389 -3.894 1.00 0.00 34 LYS A CA 7
ATOM 7435 C C . LYS A 1 34 ? 4.912 4.830 -3.057 1.00 0.00 34 LYS A C 7
ATOM 7436 O O . LYS A 1 34 ? 4.147 5.682 -3.463 1.00 0.00 34 LYS A O 7
ATOM 7455 N N . VAL A 1 35 ? 4.745 4.258 -1.885 1.00 0.00 35 VAL A N 7
ATOM 7456 C CA . VAL A 1 35 ? 3.594 4.641 -1.003 1.00 0.00 35 VAL A CA 7
ATOM 7457 C C . VAL A 1 35 ? 4.116 5.011 0.385 1.00 0.00 35 VAL A C 7
ATOM 7458 O O . VAL A 1 35 ? 4.951 4.332 0.952 1.00 0.00 35 VAL A O 7
ATOM 7471 N N . THR A 1 36 ? 3.635 6.095 0.930 1.00 0.00 36 THR A N 7
ATOM 7472 C CA . THR A 1 36 ? 4.101 6.533 2.272 1.00 0.00 36 THR A CA 7
ATOM 7473 C C . THR A 1 36 ? 3.415 5.702 3.352 1.00 0.00 36 THR A C 7
ATOM 7474 O O . THR A 1 36 ? 2.206 5.569 3.368 1.00 0.00 36 THR A O 7
ATOM 7485 N N . ILE A 1 37 ? 4.179 5.148 4.262 1.00 0.00 37 ILE A N 7
ATOM 7486 C CA . ILE A 1 37 ? 3.588 4.322 5.358 1.00 0.00 37 ILE A CA 7
ATOM 7487 C C . ILE A 1 37 ? 3.645 5.097 6.671 1.00 0.00 37 ILE A C 7
ATOM 7488 O O . ILE A 1 37 ? 4.691 5.554 7.094 1.00 0.00 37 ILE A O 7
ATOM 7504 N N . VAL A 1 38 ? 2.514 5.235 7.319 1.00 0.00 38 VAL A N 7
ATOM 7505 C CA . VAL A 1 38 ? 2.447 5.963 8.620 1.00 0.00 38 VAL A CA 7
ATOM 7506 C C . VAL A 1 38 ? 1.961 4.988 9.693 1.00 0.00 38 VAL A C 7
ATOM 7507 O O . VAL A 1 38 ? 1.675 5.367 10.810 1.00 0.00 38 VAL A O 7
ATOM 7520 N N . GLY A 1 39 ? 1.867 3.728 9.355 1.00 0.00 39 GLY A N 7
ATOM 7521 C CA . GLY A 1 39 ? 1.398 2.724 10.349 1.00 0.00 39 GLY A CA 7
ATOM 7522 C C . GLY A 1 39 ? 1.543 1.318 9.765 1.00 0.00 39 GLY A C 7
ATOM 7523 O O . GLY A 1 39 ? 1.894 1.152 8.613 1.00 0.00 39 GLY A O 7
ATOM 7527 N N . GLU A 1 40 ? 1.278 0.300 10.553 1.00 0.00 40 GLU A N 7
ATOM 7528 C CA . GLU A 1 40 ? 1.406 -1.105 10.051 1.00 0.00 40 GLU A CA 7
ATOM 7529 C C . GLU A 1 40 ? 0.194 -1.927 10.490 1.00 0.00 40 GLU A C 7
ATOM 7530 O O . GLU A 1 40 ? -0.461 -1.613 11.463 1.00 0.00 40 GLU A O 7
ATOM 7542 N N . GLU A 1 41 ? -0.106 -2.976 9.768 1.00 0.00 41 GLU A N 7
ATOM 7543 C CA . GLU A 1 41 ? -1.278 -3.834 10.116 1.00 0.00 41 GLU A CA 7
ATOM 7544 C C . GLU A 1 41 ? -0.911 -5.307 9.938 1.00 0.00 41 GLU A C 7
ATOM 7545 O O . GLU A 1 41 ? -0.033 -5.653 9.174 1.00 0.00 41 GLU A O 7
ATOM 7557 N N . GLY A 1 42 ? -1.569 -6.171 10.662 1.00 0.00 42 GLY A N 7
ATOM 7558 C CA . GLY A 1 42 ? -1.262 -7.626 10.566 1.00 0.00 42 GLY A CA 7
ATOM 7559 C C . GLY A 1 42 ? -1.588 -8.158 9.167 1.00 0.00 42 GLY A C 7
ATOM 7560 O O . GLY A 1 42 ? -2.736 -8.307 8.802 1.00 0.00 42 GLY A O 7
ATOM 7564 N N . ALA A 1 43 ? -0.576 -8.455 8.391 1.00 0.00 43 ALA A N 7
ATOM 7565 C CA . ALA A 1 43 ? -0.787 -8.991 7.014 1.00 0.00 43 ALA A CA 7
ATOM 7566 C C . ALA A 1 43 ? -1.096 -7.830 6.065 1.00 0.00 43 ALA A C 7
ATOM 7567 O O . ALA A 1 43 ? -1.373 -8.022 4.898 1.00 0.00 43 ALA A O 7
ATOM 7574 N N . PHE A 1 44 ? -1.045 -6.621 6.561 1.00 0.00 44 PHE A N 7
ATOM 7575 C CA . PHE A 1 44 ? -1.331 -5.443 5.696 1.00 0.00 44 PHE A CA 7
ATOM 7576 C C . PHE A 1 44 ? -0.528 -4.241 6.181 1.00 0.00 44 PHE A C 7
ATOM 7577 O O . PHE A 1 44 ? -0.088 -4.195 7.311 1.00 0.00 44 PHE A O 7
ATOM 7594 N N . TYR A 1 45 ? -0.337 -3.267 5.326 1.00 0.00 45 TYR A N 7
ATOM 7595 C CA . TYR A 1 45 ? 0.429 -2.043 5.712 1.00 0.00 45 TYR A CA 7
ATOM 7596 C C . TYR A 1 45 ? -0.482 -0.827 5.604 1.00 0.00 45 TYR A C 7
ATOM 7597 O O . TYR A 1 45 ? -1.360 -0.764 4.759 1.00 0.00 45 TYR A O 7
ATOM 7615 N N . LYS A 1 46 ? -0.273 0.145 6.452 1.00 0.00 46 LYS A N 7
ATOM 7616 C CA . LYS A 1 46 ? -1.113 1.371 6.410 1.00 0.00 46 LYS A CA 7
ATOM 7617 C C . LYS A 1 46 ? -0.443 2.403 5.503 1.00 0.00 46 LYS A C 7
ATOM 7618 O O . LYS A 1 46 ? 0.653 2.854 5.771 1.00 0.00 46 LYS A O 7
ATOM 7637 N N . ILE A 1 47 ? -1.101 2.782 4.435 1.00 0.00 47 ILE A N 7
ATOM 7638 C CA . ILE A 1 47 ? -0.523 3.792 3.496 1.00 0.00 47 ILE A CA 7
ATOM 7639 C C . ILE A 1 47 ? -1.517 4.928 3.288 1.00 0.00 47 ILE A C 7
ATOM 7640 O O . ILE A 1 47 ? -2.714 4.759 3.414 1.00 0.00 47 ILE A O 7
ATOM 7656 N N . GLU A 1 48 ? -1.022 6.093 2.973 1.00 0.00 48 GLU A N 7
ATOM 7657 C CA . GLU A 1 48 ? -1.925 7.254 2.759 1.00 0.00 48 GLU A CA 7
ATOM 7658 C C . GLU A 1 48 ? -2.414 7.263 1.313 1.00 0.00 48 GLU A C 7
ATOM 7659 O O . GLU A 1 48 ? -1.634 7.383 0.387 1.00 0.00 48 GLU A O 7
ATOM 7671 N N . TYR A 1 49 ? -3.703 7.145 1.113 1.00 0.00 49 TYR A N 7
ATOM 7672 C CA . TYR A 1 49 ? -4.269 7.154 -0.269 1.00 0.00 49 TYR A CA 7
ATOM 7673 C C . TYR A 1 49 ? -5.078 8.438 -0.461 1.00 0.00 49 TYR A C 7
ATOM 7674 O O . TYR A 1 49 ? -6.013 8.701 0.269 1.00 0.00 49 TYR A O 7
ATOM 7692 N N . LYS A 1 50 ? -4.718 9.233 -1.438 1.00 0.00 50 LYS A N 7
ATOM 7693 C CA . LYS A 1 50 ? -5.447 10.516 -1.697 1.00 0.00 50 LYS A CA 7
ATOM 7694 C C . LYS A 1 50 ? -5.816 11.195 -0.373 1.00 0.00 50 LYS A C 7
ATOM 7695 O O . LYS A 1 50 ? -5.061 11.984 0.164 1.00 0.00 50 LYS A O 7
ATOM 7714 N N . GLY A 1 51 ? -6.978 10.892 0.152 1.00 0.00 51 GLY A N 7
ATOM 7715 C CA . GLY A 1 51 ? -7.429 11.500 1.441 1.00 0.00 51 GLY A CA 7
ATOM 7716 C C . GLY A 1 51 ? -7.908 10.386 2.374 1.00 0.00 51 GLY A C 7
ATOM 7717 O O . GLY A 1 51 ? -7.944 10.546 3.576 1.00 0.00 51 GLY A O 7
ATOM 7721 N N . SER A 1 52 ? -8.285 9.257 1.828 1.00 0.00 52 SER A N 7
ATOM 7722 C CA . SER A 1 52 ? -8.777 8.134 2.681 1.00 0.00 52 SER A CA 7
ATOM 7723 C C . SER A 1 52 ? -7.618 7.211 3.076 1.00 0.00 52 SER A C 7
ATOM 7724 O O . SER A 1 52 ? -6.555 7.233 2.485 1.00 0.00 52 SER A O 7
ATOM 7732 N N . HIS A 1 53 ? -7.825 6.393 4.074 1.00 0.00 53 HIS A N 7
ATOM 7733 C CA . HIS A 1 53 ? -6.753 5.462 4.520 1.00 0.00 53 HIS A CA 7
ATOM 7734 C C . HIS A 1 53 ? -6.769 4.212 3.640 1.00 0.00 53 HIS A C 7
ATOM 7735 O O . HIS A 1 53 ? -7.702 3.434 3.662 1.00 0.00 53 HIS A O 7
ATOM 7749 N N . GLY A 1 54 ? -5.737 4.018 2.857 1.00 0.00 54 GLY A N 7
ATOM 7750 C CA . GLY A 1 54 ? -5.676 2.824 1.960 1.00 0.00 54 GLY A CA 7
ATOM 7751 C C . GLY A 1 54 ? -4.821 1.734 2.604 1.00 0.00 54 GLY A C 7
ATOM 7752 O O . GLY A 1 54 ? -3.815 2.012 3.227 1.00 0.00 54 GLY A O 7
ATOM 7756 N N . TYR A 1 55 ? -5.215 0.493 2.451 1.00 0.00 55 TYR A N 7
ATOM 7757 C CA . TYR A 1 55 ? -4.434 -0.641 3.040 1.00 0.00 55 TYR A CA 7
ATOM 7758 C C . TYR A 1 55 ? -3.994 -1.587 1.926 1.00 0.00 55 TYR A C 7
ATOM 7759 O O . TYR A 1 55 ? -4.743 -1.868 1.009 1.00 0.00 55 TYR A O 7
ATOM 7777 N N . VAL A 1 56 ? -2.781 -2.082 2.001 1.00 0.00 56 VAL A N 7
ATOM 7778 C CA . VAL A 1 56 ? -2.275 -3.022 0.948 1.00 0.00 56 VAL A CA 7
ATOM 7779 C C . VAL A 1 56 ? -1.620 -4.234 1.616 1.00 0.00 56 VAL A C 7
ATOM 7780 O O . VAL A 1 56 ? -0.909 -4.109 2.593 1.00 0.00 56 VAL A O 7
ATOM 7793 N N . ALA A 1 57 ? -1.874 -5.406 1.102 1.00 0.00 57 ALA A N 7
ATOM 7794 C CA . ALA A 1 57 ? -1.294 -6.639 1.705 1.00 0.00 57 ALA A CA 7
ATOM 7795 C C . ALA A 1 57 ? 0.237 -6.601 1.655 1.00 0.00 57 ALA A C 7
ATOM 7796 O O . ALA A 1 57 ? 0.830 -6.116 0.711 1.00 0.00 57 ALA A O 7
ATOM 7803 N N . LYS A 1 58 ? 0.877 -7.119 2.671 1.00 0.00 58 LYS A N 7
ATOM 7804 C CA . LYS A 1 58 ? 2.368 -7.128 2.705 1.00 0.00 58 LYS A CA 7
ATOM 7805 C C . LYS A 1 58 ? 2.909 -8.049 1.607 1.00 0.00 58 LYS A C 7
ATOM 7806 O O . LYS A 1 58 ? 4.087 -8.050 1.308 1.00 0.00 58 LYS A O 7
ATOM 7825 N N . GLU A 1 59 ? 2.062 -8.839 1.012 1.00 0.00 59 GLU A N 7
ATOM 7826 C CA . GLU A 1 59 ? 2.525 -9.767 -0.056 1.00 0.00 59 GLU A CA 7
ATOM 7827 C C . GLU A 1 59 ? 2.981 -8.975 -1.286 1.00 0.00 59 GLU A C 7
ATOM 7828 O O . GLU A 1 59 ? 3.915 -9.355 -1.963 1.00 0.00 59 GLU A O 7
ATOM 7840 N N . TYR A 1 60 ? 2.318 -7.892 -1.595 1.00 0.00 60 TYR A N 7
ATOM 7841 C CA . TYR A 1 60 ? 2.704 -7.096 -2.798 1.00 0.00 60 TYR A CA 7
ATOM 7842 C C . TYR A 1 60 ? 3.631 -5.950 -2.387 1.00 0.00 60 TYR A C 7
ATOM 7843 O O . TYR A 1 60 ? 4.144 -5.231 -3.223 1.00 0.00 60 TYR A O 7
ATOM 7861 N N . ILE A 1 61 ? 3.853 -5.778 -1.105 1.00 0.00 61 ILE A N 7
ATOM 7862 C CA . ILE A 1 61 ? 4.749 -4.677 -0.625 1.00 0.00 61 ILE A CA 7
ATOM 7863 C C . ILE A 1 61 ? 6.033 -5.278 -0.065 1.00 0.00 61 ILE A C 7
ATOM 7864 O O . ILE A 1 61 ? 6.004 -6.173 0.755 1.00 0.00 61 ILE A O 7
ATOM 7880 N N . LYS A 1 62 ? 7.166 -4.794 -0.512 1.00 0.00 62 LYS A N 7
ATOM 7881 C CA . LYS A 1 62 ? 8.467 -5.339 -0.019 1.00 0.00 62 LYS A CA 7
ATOM 7882 C C . LYS A 1 62 ? 9.475 -4.206 0.179 1.00 0.00 62 LYS A C 7
ATOM 7883 O O . LYS A 1 62 ? 9.225 -3.067 -0.171 1.00 0.00 62 LYS A O 7
ATOM 7902 N N . ASP A 1 63 ? 10.614 -4.535 0.740 1.00 0.00 63 ASP A N 7
ATOM 7903 C CA . ASP A 1 63 ? 11.686 -3.522 0.982 1.00 0.00 63 ASP A CA 7
ATOM 7904 C C . ASP A 1 63 ? 11.330 -2.675 2.204 1.00 0.00 63 ASP A C 7
ATOM 7905 O O . ASP A 1 63 ? 11.935 -2.797 3.250 1.00 0.00 63 ASP A O 7
ATOM 7914 N N . ILE A 1 64 ? 10.361 -1.812 2.071 1.00 0.00 64 ILE A N 7
ATOM 7915 C CA . ILE A 1 64 ? 9.955 -0.941 3.210 1.00 0.00 64 ILE A CA 7
ATOM 7916 C C . ILE A 1 64 ? 11.130 -0.048 3.608 1.00 0.00 64 ILE A C 7
ATOM 7917 O O . ILE A 1 64 ? 11.597 -0.082 4.730 1.00 0.00 64 ILE A O 7
ATOM 7933 N N . LYS A 1 65 ? 11.606 0.758 2.693 1.00 0.00 65 LYS A N 7
ATOM 7934 C CA . LYS A 1 65 ? 12.752 1.668 3.005 1.00 0.00 65 LYS A CA 7
ATOM 7935 C C . LYS A 1 65 ? 12.553 3.007 2.291 1.00 0.00 65 LYS A C 7
ATOM 7936 O O . LYS A 1 65 ? 12.194 3.056 1.132 1.00 0.00 65 LYS A O 7
ATOM 7955 N N . ASP A 1 66 ? 12.787 4.090 2.977 1.00 0.00 66 ASP A N 7
ATOM 7956 C CA . ASP A 1 66 ? 12.614 5.427 2.345 1.00 0.00 66 ASP A CA 7
ATOM 7957 C C . ASP A 1 66 ? 13.674 5.632 1.259 1.00 0.00 66 ASP A C 7
ATOM 7958 O O . ASP A 1 66 ? 14.841 5.353 1.453 1.00 0.00 66 ASP A O 7
ATOM 7967 N N . GLU A 1 67 ? 13.272 6.113 0.114 1.00 0.00 67 GLU A N 7
ATOM 7968 C CA . GLU A 1 67 ? 14.245 6.331 -0.990 1.00 0.00 67 GLU A CA 7
ATOM 7969 C C . GLU A 1 67 ? 15.133 7.535 -0.669 1.00 0.00 67 GLU A C 7
ATOM 7970 O O . GLU A 1 67 ? 14.773 8.667 -0.927 1.00 0.00 67 GLU A O 7
ATOM 7982 N N . VAL A 1 68 ? 16.298 7.292 -0.111 1.00 0.00 68 VAL A N 7
ATOM 7983 C CA . VAL A 1 68 ? 17.238 8.407 0.238 1.00 0.00 68 VAL A CA 7
ATOM 7984 C C . VAL A 1 68 ? 18.571 8.193 -0.478 1.00 0.00 68 VAL A C 7
ATOM 7985 O O . VAL A 1 68 ? 19.134 7.117 -0.460 1.00 0.00 68 VAL A O 7
ATOM 7998 N N . LEU A 1 69 ? 19.069 9.210 -1.117 1.00 0.00 69 LEU A N 7
ATOM 7999 C CA . LEU A 1 69 ? 20.354 9.080 -1.853 1.00 0.00 69 LEU A CA 7
ATOM 8000 C C . LEU A 1 69 ? 21.532 9.138 -0.880 1.00 0.00 69 LEU A C 7
ATOM 8001 O O . LEU A 1 69 ? 21.525 9.878 0.084 1.00 0.00 69 LEU A O 7
ATOM 8017 N N . GLU A 1 70 ? 22.547 8.362 -1.137 1.00 0.00 70 GLU A N 7
ATOM 8018 C CA . GLU A 1 70 ? 23.734 8.363 -0.245 1.00 0.00 70 GLU A CA 7
ATOM 8019 C C . GLU A 1 70 ? 24.947 7.851 -1.027 1.00 0.00 70 GLU A C 7
ATOM 8020 O O . GLU A 1 70 ? 25.025 6.691 -1.379 1.00 0.00 70 GLU A O 7
ATOM 8032 N N . HIS A 1 71 ? 25.884 8.715 -1.308 1.00 0.00 71 HIS A N 7
ATOM 8033 C CA . HIS A 1 71 ? 27.091 8.297 -2.075 1.00 0.00 71 HIS A CA 7
ATOM 8034 C C . HIS A 1 71 ? 28.037 7.511 -1.165 1.00 0.00 71 HIS A C 7
ATOM 8035 O O . HIS A 1 71 ? 28.172 6.309 -1.278 1.00 0.00 71 HIS A O 7
ATOM 8049 N N . HIS A 1 72 ? 28.707 8.187 -0.272 1.00 0.00 72 HIS A N 7
ATOM 8050 C CA . HIS A 1 72 ? 29.659 7.490 0.636 1.00 0.00 72 HIS A CA 7
ATOM 8051 C C . HIS A 1 72 ? 28.906 6.875 1.817 1.00 0.00 72 HIS A C 7
ATOM 8052 O O . HIS A 1 72 ? 28.085 7.512 2.449 1.00 0.00 72 HIS A O 7
ATOM 8066 N N . HIS A 1 73 ? 29.187 5.638 2.120 1.00 0.00 73 HIS A N 7
ATOM 8067 C CA . HIS A 1 73 ? 28.507 4.967 3.259 1.00 0.00 73 HIS A CA 7
ATOM 8068 C C . HIS A 1 73 ? 28.946 5.621 4.574 1.00 0.00 73 HIS A C 7
ATOM 8069 O O . HIS A 1 73 ? 28.156 5.801 5.478 1.00 0.00 73 HIS A O 7
ATOM 8083 N N . HIS A 1 74 ? 30.202 5.973 4.689 1.00 0.00 74 HIS A N 7
ATOM 8084 C CA . HIS A 1 74 ? 30.686 6.606 5.952 1.00 0.00 74 HIS A CA 7
ATOM 8085 C C . HIS A 1 74 ? 31.975 7.395 5.684 1.00 0.00 74 HIS A C 7
ATOM 8086 O O . HIS A 1 74 ? 32.030 8.247 4.819 1.00 0.00 74 HIS A O 7
ATOM 8100 N N . HIS A 1 75 ? 33.007 7.116 6.435 1.00 0.00 75 HIS A N 7
ATOM 8101 C CA . HIS A 1 75 ? 34.298 7.833 6.254 1.00 0.00 75 HIS A CA 7
ATOM 8102 C C . HIS A 1 75 ? 34.899 7.474 4.890 1.00 0.00 75 HIS A C 7
ATOM 8103 O O . HIS A 1 75 ? 35.457 8.311 4.208 1.00 0.00 75 HIS A O 7
ATOM 8117 N N . HIS A 1 76 ? 34.793 6.237 4.488 1.00 0.00 76 HIS A N 7
ATOM 8118 C CA . HIS A 1 76 ? 35.360 5.826 3.172 1.00 0.00 76 HIS A CA 7
ATOM 8119 C C . HIS A 1 76 ? 34.795 6.719 2.065 1.00 0.00 76 HIS A C 7
ATOM 8120 O O . HIS A 1 76 ? 33.654 6.514 1.686 1.00 0.00 76 HIS A O 7
ATOM 8135 N N . ALA A 1 1 ? 9.900 8.534 10.944 1.00 0.00 1 ALA A N 8
ATOM 8136 C CA . ALA A 1 1 ? 8.910 7.523 11.408 1.00 0.00 1 ALA A CA 8
ATOM 8137 C C . ALA A 1 1 ? 8.189 6.950 10.188 1.00 0.00 1 ALA A C 8
ATOM 8138 O O . ALA A 1 1 ? 7.693 5.841 10.207 1.00 0.00 1 ALA A O 8
ATOM 8147 N N . GLU A 1 2 ? 8.131 7.713 9.131 1.00 0.00 2 GLU A N 8
ATOM 8148 C CA . GLU A 1 2 ? 7.441 7.255 7.889 1.00 0.00 2 GLU A CA 8
ATOM 8149 C C . GLU A 1 2 ? 8.355 6.353 7.075 1.00 0.00 2 GLU A C 8
ATOM 8150 O O . GLU A 1 2 ? 9.560 6.488 7.079 1.00 0.00 2 GLU A O 8
ATOM 8162 N N . LYS A 1 3 ? 7.766 5.425 6.373 1.00 0.00 3 LYS A N 8
ATOM 8163 C CA . LYS A 1 3 ? 8.556 4.470 5.536 1.00 0.00 3 LYS A CA 8
ATOM 8164 C C . LYS A 1 3 ? 7.947 4.376 4.142 1.00 0.00 3 LYS A C 8
ATOM 8165 O O . LYS A 1 3 ? 6.769 4.593 3.946 1.00 0.00 3 LYS A O 8
ATOM 8184 N N . THR A 1 4 ? 8.762 4.052 3.173 1.00 0.00 4 THR A N 8
ATOM 8185 C CA . THR A 1 4 ? 8.277 3.932 1.760 1.00 0.00 4 THR A CA 8
ATOM 8186 C C . THR A 1 4 ? 8.422 2.490 1.285 1.00 0.00 4 THR A C 8
ATOM 8187 O O . THR A 1 4 ? 9.494 1.922 1.282 1.00 0.00 4 THR A O 8
ATOM 8198 N N . GLY A 1 5 ? 7.328 1.902 0.889 1.00 0.00 5 GLY A N 8
ATOM 8199 C CA . GLY A 1 5 ? 7.334 0.485 0.408 1.00 0.00 5 GLY A CA 8
ATOM 8200 C C . GLY A 1 5 ? 7.307 0.440 -1.118 1.00 0.00 5 GLY A C 8
ATOM 8201 O O . GLY A 1 5 ? 6.648 1.229 -1.769 1.00 0.00 5 GLY A O 8
ATOM 8205 N N . ILE A 1 6 ? 8.023 -0.495 -1.684 1.00 0.00 6 ILE A N 8
ATOM 8206 C CA . ILE A 1 6 ? 8.068 -0.637 -3.174 1.00 0.00 6 ILE A CA 8
ATOM 8207 C C . ILE A 1 6 ? 6.998 -1.632 -3.621 1.00 0.00 6 ILE A C 8
ATOM 8208 O O . ILE A 1 6 ? 6.985 -2.779 -3.219 1.00 0.00 6 ILE A O 8
ATOM 8224 N N . VAL A 1 7 ? 6.099 -1.184 -4.453 1.00 0.00 7 VAL A N 8
ATOM 8225 C CA . VAL A 1 7 ? 5.007 -2.073 -4.947 1.00 0.00 7 VAL A CA 8
ATOM 8226 C C . VAL A 1 7 ? 5.533 -2.948 -6.079 1.00 0.00 7 VAL A C 8
ATOM 8227 O O . VAL A 1 7 ? 5.721 -2.504 -7.193 1.00 0.00 7 VAL A O 8
ATOM 8240 N N . ASN A 1 8 ? 5.764 -4.199 -5.790 1.00 0.00 8 ASN A N 8
ATOM 8241 C CA . ASN A 1 8 ? 6.277 -5.143 -6.829 1.00 0.00 8 ASN A CA 8
ATOM 8242 C C . ASN A 1 8 ? 5.122 -5.969 -7.385 1.00 0.00 8 ASN A C 8
ATOM 8243 O O . ASN A 1 8 ? 4.642 -6.895 -6.764 1.00 0.00 8 ASN A O 8
ATOM 8254 N N . VAL A 1 9 ? 4.685 -5.631 -8.568 1.00 0.00 9 VAL A N 8
ATOM 8255 C CA . VAL A 1 9 ? 3.564 -6.377 -9.222 1.00 0.00 9 VAL A CA 8
ATOM 8256 C C . VAL A 1 9 ? 3.875 -6.591 -10.702 1.00 0.00 9 VAL A C 8
ATOM 8257 O O . VAL A 1 9 ? 4.698 -5.915 -11.286 1.00 0.00 9 VAL A O 8
ATOM 8270 N N . SER A 1 10 ? 3.208 -7.537 -11.303 1.00 0.00 10 SER A N 8
ATOM 8271 C CA . SER A 1 10 ? 3.430 -7.834 -12.749 1.00 0.00 10 SER A CA 8
ATOM 8272 C C . SER A 1 10 ? 2.552 -6.908 -13.588 1.00 0.00 10 SER A C 8
ATOM 8273 O O . SER A 1 10 ? 2.721 -6.794 -14.784 1.00 0.00 10 SER A O 8
ATOM 8281 N N . SER A 1 11 ? 1.618 -6.247 -12.962 1.00 0.00 11 SER A N 8
ATOM 8282 C CA . SER A 1 11 ? 0.713 -5.314 -13.704 1.00 0.00 11 SER A CA 8
ATOM 8283 C C . SER A 1 11 ? 0.437 -4.084 -12.836 1.00 0.00 11 SER A C 8
ATOM 8284 O O . SER A 1 11 ? 0.975 -3.019 -13.062 1.00 0.00 11 SER A O 8
ATOM 8292 N N . SER A 1 12 ? -0.405 -4.227 -11.850 1.00 0.00 12 SER A N 8
ATOM 8293 C CA . SER A 1 12 ? -0.741 -3.074 -10.963 1.00 0.00 12 SER A CA 8
ATOM 8294 C C . SER A 1 12 ? -1.221 -3.588 -9.610 1.00 0.00 12 SER A C 8
ATOM 8295 O O . SER A 1 12 ? -1.506 -4.756 -9.442 1.00 0.00 12 SER A O 8
ATOM 8303 N N . LEU A 1 13 ? -1.295 -2.715 -8.639 1.00 0.00 13 LEU A N 8
ATOM 8304 C CA . LEU A 1 13 ? -1.738 -3.121 -7.269 1.00 0.00 13 LEU A CA 8
ATOM 8305 C C . LEU A 1 13 ? -3.067 -2.457 -6.923 1.00 0.00 13 LEU A C 8
ATOM 8306 O O . LEU A 1 13 ? -3.257 -1.272 -7.104 1.00 0.00 13 LEU A O 8
ATOM 8322 N N . ASN A 1 14 ? -3.980 -3.235 -6.412 1.00 0.00 14 ASN A N 8
ATOM 8323 C CA . ASN A 1 14 ? -5.321 -2.706 -6.025 1.00 0.00 14 ASN A CA 8
ATOM 8324 C C . ASN A 1 14 ? -5.306 -2.265 -4.566 1.00 0.00 14 ASN A C 8
ATOM 8325 O O . ASN A 1 14 ? -4.693 -2.883 -3.718 1.00 0.00 14 ASN A O 8
ATOM 8336 N N . VAL A 1 15 ? -5.986 -1.191 -4.278 1.00 0.00 15 VAL A N 8
ATOM 8337 C CA . VAL A 1 15 ? -6.039 -0.662 -2.881 1.00 0.00 15 VAL A CA 8
ATOM 8338 C C . VAL A 1 15 ? -7.338 -1.105 -2.213 1.00 0.00 15 VAL A C 8
ATOM 8339 O O . VAL A 1 15 ? -8.415 -0.944 -2.747 1.00 0.00 15 VAL A O 8
ATOM 8352 N N . ARG A 1 16 ? -7.225 -1.663 -1.040 1.00 0.00 16 ARG A N 8
ATOM 8353 C CA . ARG A 1 16 ? -8.427 -2.139 -0.292 1.00 0.00 16 ARG A CA 8
ATOM 8354 C C . ARG A 1 16 ? -8.927 -1.044 0.646 1.00 0.00 16 ARG A C 8
ATOM 8355 O O . ARG A 1 16 ? -8.185 -0.188 1.083 1.00 0.00 16 ARG A O 8
ATOM 8376 N N . GLU A 1 17 ? -10.195 -1.076 0.943 1.00 0.00 17 GLU A N 8
ATOM 8377 C CA . GLU A 1 17 ? -10.802 -0.052 1.839 1.00 0.00 17 GLU A CA 8
ATOM 8378 C C . GLU A 1 17 ? -10.198 -0.179 3.239 1.00 0.00 17 GLU A C 8
ATOM 8379 O O . GLU A 1 17 ? -9.849 0.804 3.862 1.00 0.00 17 GLU A O 8
ATOM 8391 N N . GLY A 1 18 ? -10.072 -1.380 3.729 1.00 0.00 18 GLY A N 8
ATOM 8392 C CA . GLY A 1 18 ? -9.490 -1.582 5.092 1.00 0.00 18 GLY A CA 8
ATOM 8393 C C . GLY A 1 18 ? -8.948 -3.006 5.216 1.00 0.00 18 GLY A C 8
ATOM 8394 O O . GLY A 1 18 ? -9.688 -3.953 5.396 1.00 0.00 18 GLY A O 8
ATOM 8398 N N . ALA A 1 19 ? -7.651 -3.147 5.128 1.00 0.00 19 ALA A N 8
ATOM 8399 C CA . ALA A 1 19 ? -6.999 -4.487 5.245 1.00 0.00 19 ALA A CA 8
ATOM 8400 C C . ALA A 1 19 ? -7.841 -5.549 4.541 1.00 0.00 19 ALA A C 8
ATOM 8401 O O . ALA A 1 19 ? -8.014 -5.522 3.341 1.00 0.00 19 ALA A O 8
ATOM 8408 N N . SER A 1 20 ? -8.368 -6.471 5.296 1.00 0.00 20 SER A N 8
ATOM 8409 C CA . SER A 1 20 ? -9.213 -7.554 4.728 1.00 0.00 20 SER A CA 8
ATOM 8410 C C . SER A 1 20 ? -8.450 -8.317 3.648 1.00 0.00 20 SER A C 8
ATOM 8411 O O . SER A 1 20 ? -7.559 -7.798 3.006 1.00 0.00 20 SER A O 8
ATOM 8419 N N . THR A 1 21 ? -8.796 -9.558 3.463 1.00 0.00 21 THR A N 8
ATOM 8420 C CA . THR A 1 21 ? -8.115 -10.398 2.440 1.00 0.00 21 THR A CA 8
ATOM 8421 C C . THR A 1 21 ? -8.452 -9.888 1.040 1.00 0.00 21 THR A C 8
ATOM 8422 O O . THR A 1 21 ? -7.591 -9.759 0.195 1.00 0.00 21 THR A O 8
ATOM 8433 N N . SER A 1 22 ? -9.701 -9.605 0.793 1.00 0.00 22 SER A N 8
ATOM 8434 C CA . SER A 1 22 ? -10.113 -9.105 -0.554 1.00 0.00 22 SER A CA 8
ATOM 8435 C C . SER A 1 22 ? -11.373 -8.250 -0.410 1.00 0.00 22 SER A C 8
ATOM 8436 O O . SER A 1 22 ? -12.414 -8.544 -0.964 1.00 0.00 22 SER A O 8
ATOM 8444 N N . SER A 1 23 ? -11.268 -7.185 0.334 1.00 0.00 23 SER A N 8
ATOM 8445 C CA . SER A 1 23 ? -12.432 -6.268 0.540 1.00 0.00 23 SER A CA 8
ATOM 8446 C C . SER A 1 23 ? -12.676 -5.419 -0.707 1.00 0.00 23 SER A C 8
ATOM 8447 O O . SER A 1 23 ? -12.101 -5.640 -1.753 1.00 0.00 23 SER A O 8
ATOM 8455 N N . LYS A 1 24 ? -13.552 -4.459 -0.592 1.00 0.00 24 LYS A N 8
ATOM 8456 C CA . LYS A 1 24 ? -13.890 -3.583 -1.751 1.00 0.00 24 LYS A CA 8
ATOM 8457 C C . LYS A 1 24 ? -12.688 -2.735 -2.144 1.00 0.00 24 LYS A C 8
ATOM 8458 O O . LYS A 1 24 ? -11.933 -2.275 -1.314 1.00 0.00 24 LYS A O 8
ATOM 8477 N N . VAL A 1 25 ? -12.519 -2.527 -3.420 1.00 0.00 25 VAL A N 8
ATOM 8478 C CA . VAL A 1 25 ? -11.375 -1.710 -3.919 1.00 0.00 25 VAL A CA 8
ATOM 8479 C C . VAL A 1 25 ? -11.855 -0.291 -4.203 1.00 0.00 25 VAL A C 8
ATOM 8480 O O . VAL A 1 25 ? -12.817 -0.072 -4.910 1.00 0.00 25 VAL A O 8
ATOM 8493 N N . ILE A 1 26 ? -11.179 0.673 -3.644 1.00 0.00 26 ILE A N 8
ATOM 8494 C CA . ILE A 1 26 ? -11.556 2.103 -3.849 1.00 0.00 26 ILE A CA 8
ATOM 8495 C C . ILE A 1 26 ? -10.587 2.732 -4.847 1.00 0.00 26 ILE A C 8
ATOM 8496 O O . ILE A 1 26 ? -10.738 3.872 -5.236 1.00 0.00 26 ILE A O 8
ATOM 8512 N N . GLY A 1 27 ? -9.597 1.992 -5.266 1.00 0.00 27 GLY A N 8
ATOM 8513 C CA . GLY A 1 27 ? -8.614 2.540 -6.248 1.00 0.00 27 GLY A CA 8
ATOM 8514 C C . GLY A 1 27 ? -7.465 1.553 -6.457 1.00 0.00 27 GLY A C 8
ATOM 8515 O O . GLY A 1 27 ? -7.470 0.446 -5.958 1.00 0.00 27 GLY A O 8
ATOM 8519 N N . SER A 1 28 ? -6.476 1.968 -7.200 1.00 0.00 28 SER A N 8
ATOM 8520 C CA . SER A 1 28 ? -5.301 1.091 -7.471 1.00 0.00 28 SER A CA 8
ATOM 8521 C C . SER A 1 28 ? -4.079 1.949 -7.778 1.00 0.00 28 SER A C 8
ATOM 8522 O O . SER A 1 28 ? -4.185 3.115 -8.102 1.00 0.00 28 SER A O 8
ATOM 8530 N N . LEU A 1 29 ? -2.914 1.366 -7.673 1.00 0.00 29 LEU A N 8
ATOM 8531 C CA . LEU A 1 29 ? -1.642 2.112 -7.943 1.00 0.00 29 LEU A CA 8
ATOM 8532 C C . LEU A 1 29 ? -0.800 1.354 -8.962 1.00 0.00 29 LEU A C 8
ATOM 8533 O O . LEU A 1 29 ? -0.862 0.145 -9.076 1.00 0.00 29 LEU A O 8
ATOM 8549 N N . SER A 1 30 ? -0.015 2.078 -9.704 1.00 0.00 30 SER A N 8
ATOM 8550 C CA . SER A 1 30 ? 0.854 1.458 -10.742 1.00 0.00 30 SER A CA 8
ATOM 8551 C C . SER A 1 30 ? 2.011 0.714 -10.086 1.00 0.00 30 SER A C 8
ATOM 8552 O O . SER A 1 30 ? 2.287 0.866 -8.913 1.00 0.00 30 SER A O 8
ATOM 8560 N N . GLY A 1 31 ? 2.676 -0.101 -10.848 1.00 0.00 31 GLY A N 8
ATOM 8561 C CA . GLY A 1 31 ? 3.820 -0.891 -10.316 1.00 0.00 31 GLY A CA 8
ATOM 8562 C C . GLY A 1 31 ? 4.989 0.027 -9.964 1.00 0.00 31 GLY A C 8
ATOM 8563 O O . GLY A 1 31 ? 5.044 1.172 -10.363 1.00 0.00 31 GLY A O 8
ATOM 8567 N N . ASN A 1 32 ? 5.921 -0.497 -9.217 1.00 0.00 32 ASN A N 8
ATOM 8568 C CA . ASN A 1 32 ? 7.126 0.281 -8.799 1.00 0.00 32 ASN A CA 8
ATOM 8569 C C . ASN A 1 32 ? 6.701 1.559 -8.070 1.00 0.00 32 ASN A C 8
ATOM 8570 O O . ASN A 1 32 ? 7.527 2.361 -7.682 1.00 0.00 32 ASN A O 8
ATOM 8581 N N . THR A 1 33 ? 5.425 1.748 -7.874 1.00 0.00 33 THR A N 8
ATOM 8582 C CA . THR A 1 33 ? 4.939 2.973 -7.166 1.00 0.00 33 THR A CA 8
ATOM 8583 C C . THR A 1 33 ? 5.286 2.902 -5.681 1.00 0.00 33 THR A C 8
ATOM 8584 O O . THR A 1 33 ? 5.125 1.887 -5.031 1.00 0.00 33 THR A O 8
ATOM 8595 N N . LYS A 1 34 ? 5.761 3.994 -5.150 1.00 0.00 34 LYS A N 8
ATOM 8596 C CA . LYS A 1 34 ? 6.134 4.051 -3.707 1.00 0.00 34 LYS A CA 8
ATOM 8597 C C . LYS A 1 34 ? 4.926 4.464 -2.876 1.00 0.00 34 LYS A C 8
ATOM 8598 O O . LYS A 1 34 ? 4.127 5.281 -3.286 1.00 0.00 34 LYS A O 8
ATOM 8617 N N . VAL A 1 35 ? 4.794 3.896 -1.706 1.00 0.00 35 VAL A N 8
ATOM 8618 C CA . VAL A 1 35 ? 3.637 4.230 -0.811 1.00 0.00 35 VAL A CA 8
ATOM 8619 C C . VAL A 1 35 ? 4.144 4.653 0.565 1.00 0.00 35 VAL A C 8
ATOM 8620 O O . VAL A 1 35 ? 4.958 3.993 1.178 1.00 0.00 35 VAL A O 8
ATOM 8633 N N . THR A 1 36 ? 3.652 5.763 1.042 1.00 0.00 36 THR A N 8
ATOM 8634 C CA . THR A 1 36 ? 4.075 6.281 2.377 1.00 0.00 36 THR A CA 8
ATOM 8635 C C . THR A 1 36 ? 3.329 5.539 3.476 1.00 0.00 36 THR A C 8
ATOM 8636 O O . THR A 1 36 ? 2.117 5.482 3.493 1.00 0.00 36 THR A O 8
ATOM 8647 N N . ILE A 1 37 ? 4.062 4.978 4.399 1.00 0.00 37 ILE A N 8
ATOM 8648 C CA . ILE A 1 37 ? 3.441 4.220 5.529 1.00 0.00 37 ILE A CA 8
ATOM 8649 C C . ILE A 1 37 ? 3.506 5.048 6.803 1.00 0.00 37 ILE A C 8
ATOM 8650 O O . ILE A 1 37 ? 4.550 5.529 7.196 1.00 0.00 37 ILE A O 8
ATOM 8666 N N . VAL A 1 38 ? 2.383 5.205 7.450 1.00 0.00 38 VAL A N 8
ATOM 8667 C CA . VAL A 1 38 ? 2.321 5.989 8.722 1.00 0.00 38 VAL A CA 8
ATOM 8668 C C . VAL A 1 38 ? 1.729 5.099 9.813 1.00 0.00 38 VAL A C 8
ATOM 8669 O O . VAL A 1 38 ? 1.455 5.544 10.909 1.00 0.00 38 VAL A O 8
ATOM 8682 N N . GLY A 1 39 ? 1.537 3.840 9.519 1.00 0.00 39 GLY A N 8
ATOM 8683 C CA . GLY A 1 39 ? 0.968 2.908 10.540 1.00 0.00 39 GLY A CA 8
ATOM 8684 C C . GLY A 1 39 ? 0.999 1.469 10.023 1.00 0.00 39 GLY A C 8
ATOM 8685 O O . GLY A 1 39 ? 1.261 1.207 8.863 1.00 0.00 39 GLY A O 8
ATOM 8689 N N . GLU A 1 40 ? 0.727 0.536 10.894 1.00 0.00 40 GLU A N 8
ATOM 8690 C CA . GLU A 1 40 ? 0.724 -0.911 10.509 1.00 0.00 40 GLU A CA 8
ATOM 8691 C C . GLU A 1 40 ? -0.572 -1.563 10.983 1.00 0.00 40 GLU A C 8
ATOM 8692 O O . GLU A 1 40 ? -1.186 -1.138 11.940 1.00 0.00 40 GLU A O 8
ATOM 8704 N N . GLU A 1 41 ? -0.990 -2.595 10.303 1.00 0.00 41 GLU A N 8
ATOM 8705 C CA . GLU A 1 41 ? -2.249 -3.294 10.689 1.00 0.00 41 GLU A CA 8
ATOM 8706 C C . GLU A 1 41 ? -2.196 -4.758 10.241 1.00 0.00 41 GLU A C 8
ATOM 8707 O O . GLU A 1 41 ? -2.300 -5.077 9.073 1.00 0.00 41 GLU A O 8
ATOM 8719 N N . GLY A 1 42 ? -2.057 -5.641 11.187 1.00 0.00 42 GLY A N 8
ATOM 8720 C CA . GLY A 1 42 ? -2.021 -7.103 10.891 1.00 0.00 42 GLY A CA 8
ATOM 8721 C C . GLY A 1 42 ? -1.033 -7.417 9.775 1.00 0.00 42 GLY A C 8
ATOM 8722 O O . GLY A 1 42 ? 0.060 -6.895 9.722 1.00 0.00 42 GLY A O 8
ATOM 8726 N N . ALA A 1 43 ? -1.426 -8.289 8.889 1.00 0.00 43 ALA A N 8
ATOM 8727 C CA . ALA A 1 43 ? -0.543 -8.690 7.759 1.00 0.00 43 ALA A CA 8
ATOM 8728 C C . ALA A 1 43 ? -0.694 -7.683 6.621 1.00 0.00 43 ALA A C 8
ATOM 8729 O O . ALA A 1 43 ? -0.376 -7.969 5.482 1.00 0.00 43 ALA A O 8
ATOM 8736 N N . PHE A 1 44 ? -1.176 -6.506 6.924 1.00 0.00 44 PHE A N 8
ATOM 8737 C CA . PHE A 1 44 ? -1.356 -5.455 5.871 1.00 0.00 44 PHE A CA 8
ATOM 8738 C C . PHE A 1 44 ? -0.693 -4.159 6.324 1.00 0.00 44 PHE A C 8
ATOM 8739 O O . PHE A 1 44 ? -0.590 -3.872 7.500 1.00 0.00 44 PHE A O 8
ATOM 8756 N N . TYR A 1 45 ? -0.244 -3.375 5.384 1.00 0.00 45 TYR A N 8
ATOM 8757 C CA . TYR A 1 45 ? 0.428 -2.080 5.715 1.00 0.00 45 TYR A CA 8
ATOM 8758 C C . TYR A 1 45 ? -0.529 -0.920 5.471 1.00 0.00 45 TYR A C 8
ATOM 8759 O O . TYR A 1 45 ? -1.301 -0.910 4.533 1.00 0.00 45 TYR A O 8
ATOM 8777 N N . LYS A 1 46 ? -0.473 0.058 6.333 1.00 0.00 46 LYS A N 8
ATOM 8778 C CA . LYS A 1 46 ? -1.367 1.248 6.211 1.00 0.00 46 LYS A CA 8
ATOM 8779 C C . LYS A 1 46 ? -0.641 2.350 5.449 1.00 0.00 46 LYS A C 8
ATOM 8780 O O . LYS A 1 46 ? 0.418 2.797 5.837 1.00 0.00 46 LYS A O 8
ATOM 8799 N N . ILE A 1 47 ? -1.222 2.789 4.365 1.00 0.00 47 ILE A N 8
ATOM 8800 C CA . ILE A 1 47 ? -0.602 3.872 3.539 1.00 0.00 47 ILE A CA 8
ATOM 8801 C C . ILE A 1 47 ? -1.616 4.977 3.268 1.00 0.00 47 ILE A C 8
ATOM 8802 O O . ILE A 1 47 ? -2.811 4.766 3.282 1.00 0.00 47 ILE A O 8
ATOM 8818 N N . GLU A 1 48 ? -1.127 6.160 3.024 1.00 0.00 48 GLU A N 8
ATOM 8819 C CA . GLU A 1 48 ? -2.029 7.319 2.752 1.00 0.00 48 GLU A CA 8
ATOM 8820 C C . GLU A 1 48 ? -2.440 7.324 1.283 1.00 0.00 48 GLU A C 8
ATOM 8821 O O . GLU A 1 48 ? -1.632 7.514 0.398 1.00 0.00 48 GLU A O 8
ATOM 8833 N N . TYR A 1 49 ? -3.706 7.121 1.028 1.00 0.00 49 TYR A N 8
ATOM 8834 C CA . TYR A 1 49 ? -4.217 7.111 -0.379 1.00 0.00 49 TYR A CA 8
ATOM 8835 C C . TYR A 1 49 ? -4.997 8.394 -0.649 1.00 0.00 49 TYR A C 8
ATOM 8836 O O . TYR A 1 49 ? -6.036 8.644 -0.069 1.00 0.00 49 TYR A O 8
ATOM 8854 N N . LYS A 1 50 ? -4.483 9.199 -1.540 1.00 0.00 50 LYS A N 8
ATOM 8855 C CA . LYS A 1 50 ? -5.140 10.490 -1.906 1.00 0.00 50 LYS A CA 8
ATOM 8856 C C . LYS A 1 50 ? -5.682 11.176 -0.655 1.00 0.00 50 LYS A C 8
ATOM 8857 O O . LYS A 1 50 ? -5.019 11.987 -0.045 1.00 0.00 50 LYS A O 8
ATOM 8876 N N . GLY A 1 51 ? -6.885 10.853 -0.276 1.00 0.00 51 GLY A N 8
ATOM 8877 C CA . GLY A 1 51 ? -7.509 11.468 0.935 1.00 0.00 51 GLY A CA 8
ATOM 8878 C C . GLY A 1 51 ? -7.744 10.376 1.980 1.00 0.00 51 GLY A C 8
ATOM 8879 O O . GLY A 1 51 ? -7.564 10.587 3.162 1.00 0.00 51 GLY A O 8
ATOM 8883 N N . SER A 1 52 ? -8.156 9.217 1.543 1.00 0.00 52 SER A N 8
ATOM 8884 C CA . SER A 1 52 ? -8.432 8.090 2.486 1.00 0.00 52 SER A CA 8
ATOM 8885 C C . SER A 1 52 ? -7.174 7.261 2.707 1.00 0.00 52 SER A C 8
ATOM 8886 O O . SER A 1 52 ? -6.183 7.416 2.026 1.00 0.00 52 SER A O 8
ATOM 8894 N N . HIS A 1 53 ? -7.217 6.379 3.668 1.00 0.00 53 HIS A N 8
ATOM 8895 C CA . HIS A 1 53 ? -6.034 5.518 3.976 1.00 0.00 53 HIS A CA 8
ATOM 8896 C C . HIS A 1 53 ? -6.179 4.167 3.283 1.00 0.00 53 HIS A C 8
ATOM 8897 O O . HIS A 1 53 ? -7.023 3.360 3.619 1.00 0.00 53 HIS A O 8
ATOM 8911 N N . GLY A 1 54 ? -5.349 3.933 2.311 1.00 0.00 54 GLY A N 8
ATOM 8912 C CA . GLY A 1 54 ? -5.391 2.653 1.550 1.00 0.00 54 GLY A CA 8
ATOM 8913 C C . GLY A 1 54 ? -4.655 1.563 2.313 1.00 0.00 54 GLY A C 8
ATOM 8914 O O . GLY A 1 54 ? -3.652 1.799 2.949 1.00 0.00 54 GLY A O 8
ATOM 8918 N N . TYR A 1 55 ? -5.155 0.360 2.232 1.00 0.00 55 TYR A N 8
ATOM 8919 C CA . TYR A 1 55 ? -4.506 -0.794 2.930 1.00 0.00 55 TYR A CA 8
ATOM 8920 C C . TYR A 1 55 ? -4.092 -1.842 1.904 1.00 0.00 55 TYR A C 8
ATOM 8921 O O . TYR A 1 55 ? -4.828 -2.174 0.997 1.00 0.00 55 TYR A O 8
ATOM 8939 N N . VAL A 1 56 ? -2.903 -2.358 2.053 1.00 0.00 56 VAL A N 8
ATOM 8940 C CA . VAL A 1 56 ? -2.390 -3.392 1.103 1.00 0.00 56 VAL A CA 8
ATOM 8941 C C . VAL A 1 56 ? -1.678 -4.508 1.867 1.00 0.00 56 VAL A C 8
ATOM 8942 O O . VAL A 1 56 ? -1.200 -4.328 2.969 1.00 0.00 56 VAL A O 8
ATOM 8955 N N . ALA A 1 57 ? -1.614 -5.662 1.265 1.00 0.00 57 ALA A N 8
ATOM 8956 C CA . ALA A 1 57 ? -0.946 -6.833 1.905 1.00 0.00 57 ALA A CA 8
ATOM 8957 C C . ALA A 1 57 ? 0.570 -6.693 1.802 1.00 0.00 57 ALA A C 8
ATOM 8958 O O . ALA A 1 57 ? 1.092 -6.046 0.917 1.00 0.00 57 ALA A O 8
ATOM 8965 N N . LYS A 1 58 ? 1.271 -7.310 2.712 1.00 0.00 58 LYS A N 8
ATOM 8966 C CA . LYS A 1 58 ? 2.761 -7.241 2.700 1.00 0.00 58 LYS A CA 8
ATOM 8967 C C . LYS A 1 58 ? 3.303 -8.029 1.507 1.00 0.00 58 LYS A C 8
ATOM 8968 O O . LYS A 1 58 ? 4.445 -7.878 1.121 1.00 0.00 58 LYS A O 8
ATOM 8987 N N . GLU A 1 59 ? 2.496 -8.881 0.944 1.00 0.00 59 GLU A N 8
ATOM 8988 C CA . GLU A 1 59 ? 2.944 -9.715 -0.212 1.00 0.00 59 GLU A CA 8
ATOM 8989 C C . GLU A 1 59 ? 3.246 -8.819 -1.414 1.00 0.00 59 GLU A C 8
ATOM 8990 O O . GLU A 1 59 ? 4.139 -9.092 -2.190 1.00 0.00 59 GLU A O 8
ATOM 9002 N N . TYR A 1 60 ? 2.501 -7.760 -1.577 1.00 0.00 60 TYR A N 8
ATOM 9003 C CA . TYR A 1 60 ? 2.730 -6.845 -2.736 1.00 0.00 60 TYR A CA 8
ATOM 9004 C C . TYR A 1 60 ? 3.694 -5.739 -2.312 1.00 0.00 60 TYR A C 8
ATOM 9005 O O . TYR A 1 60 ? 4.180 -4.985 -3.130 1.00 0.00 60 TYR A O 8
ATOM 9023 N N . ILE A 1 61 ? 3.977 -5.645 -1.038 1.00 0.00 61 ILE A N 8
ATOM 9024 C CA . ILE A 1 61 ? 4.920 -4.590 -0.536 1.00 0.00 61 ILE A CA 8
ATOM 9025 C C . ILE A 1 61 ? 6.217 -5.233 -0.061 1.00 0.00 61 ILE A C 8
ATOM 9026 O O . ILE A 1 61 ? 6.235 -6.054 0.833 1.00 0.00 61 ILE A O 8
ATOM 9042 N N . LYS A 1 62 ? 7.310 -4.843 -0.660 1.00 0.00 62 LYS A N 8
ATOM 9043 C CA . LYS A 1 62 ? 8.640 -5.397 -0.266 1.00 0.00 62 LYS A CA 8
ATOM 9044 C C . LYS A 1 62 ? 9.737 -4.355 -0.499 1.00 0.00 62 LYS A C 8
ATOM 9045 O O . LYS A 1 62 ? 9.503 -3.294 -1.047 1.00 0.00 62 LYS A O 8
ATOM 9064 N N . ASP A 1 63 ? 10.931 -4.671 -0.069 1.00 0.00 63 ASP A N 8
ATOM 9065 C CA . ASP A 1 63 ? 12.094 -3.746 -0.230 1.00 0.00 63 ASP A CA 8
ATOM 9066 C C . ASP A 1 63 ? 11.777 -2.408 0.444 1.00 0.00 63 ASP A C 8
ATOM 9067 O O . ASP A 1 63 ? 11.969 -1.353 -0.125 1.00 0.00 63 ASP A O 8
ATOM 9076 N N . ILE A 1 64 ? 11.291 -2.457 1.655 1.00 0.00 64 ILE A N 8
ATOM 9077 C CA . ILE A 1 64 ? 10.943 -1.204 2.392 1.00 0.00 64 ILE A CA 8
ATOM 9078 C C . ILE A 1 64 ? 12.215 -0.473 2.811 1.00 0.00 64 ILE A C 8
ATOM 9079 O O . ILE A 1 64 ? 13.121 -1.045 3.378 1.00 0.00 64 ILE A O 8
ATOM 9095 N N . LYS A 1 65 ? 12.281 0.798 2.516 1.00 0.00 65 LYS A N 8
ATOM 9096 C CA . LYS A 1 65 ? 13.495 1.604 2.863 1.00 0.00 65 LYS A CA 8
ATOM 9097 C C . LYS A 1 65 ? 13.216 2.475 4.082 1.00 0.00 65 LYS A C 8
ATOM 9098 O O . LYS A 1 65 ? 12.149 3.031 4.243 1.00 0.00 65 LYS A O 8
ATOM 9117 N N . ASP A 1 66 ? 14.192 2.583 4.943 1.00 0.00 66 ASP A N 8
ATOM 9118 C CA . ASP A 1 66 ? 14.048 3.404 6.184 1.00 0.00 66 ASP A CA 8
ATOM 9119 C C . ASP A 1 66 ? 14.667 4.782 5.964 1.00 0.00 66 ASP A C 8
ATOM 9120 O O . ASP A 1 66 ? 15.862 4.926 5.797 1.00 0.00 66 ASP A O 8
ATOM 9129 N N . GLU A 1 67 ? 13.849 5.792 5.963 1.00 0.00 67 GLU A N 8
ATOM 9130 C CA . GLU A 1 67 ? 14.343 7.185 5.752 1.00 0.00 67 GLU A CA 8
ATOM 9131 C C . GLU A 1 67 ? 14.831 7.759 7.085 1.00 0.00 67 GLU A C 8
ATOM 9132 O O . GLU A 1 67 ? 15.385 8.838 7.137 1.00 0.00 67 GLU A O 8
ATOM 9144 N N . VAL A 1 68 ? 14.625 7.040 8.151 1.00 0.00 68 VAL A N 8
ATOM 9145 C CA . VAL A 1 68 ? 15.061 7.519 9.503 1.00 0.00 68 VAL A CA 8
ATOM 9146 C C . VAL A 1 68 ? 16.534 7.171 9.738 1.00 0.00 68 VAL A C 8
ATOM 9147 O O . VAL A 1 68 ? 16.981 6.074 9.471 1.00 0.00 68 VAL A O 8
ATOM 9160 N N . LEU A 1 69 ? 17.286 8.118 10.233 1.00 0.00 69 LEU A N 8
ATOM 9161 C CA . LEU A 1 69 ? 18.741 7.889 10.488 1.00 0.00 69 LEU A CA 8
ATOM 9162 C C . LEU A 1 69 ? 18.923 6.824 11.566 1.00 0.00 69 LEU A C 8
ATOM 9163 O O . LEU A 1 69 ? 18.270 6.831 12.589 1.00 0.00 69 LEU A O 8
ATOM 9179 N N . GLU A 1 70 ? 19.819 5.909 11.323 1.00 0.00 70 GLU A N 8
ATOM 9180 C CA . GLU A 1 70 ? 20.083 4.814 12.300 1.00 0.00 70 GLU A CA 8
ATOM 9181 C C . GLU A 1 70 ? 20.863 5.352 13.497 1.00 0.00 70 GLU A C 8
ATOM 9182 O O . GLU A 1 70 ? 21.730 6.190 13.368 1.00 0.00 70 GLU A O 8
ATOM 9194 N N . HIS A 1 71 ? 20.538 4.867 14.662 1.00 0.00 71 HIS A N 8
ATOM 9195 C CA . HIS A 1 71 ? 21.220 5.328 15.905 1.00 0.00 71 HIS A CA 8
ATOM 9196 C C . HIS A 1 71 ? 22.650 4.792 15.960 1.00 0.00 71 HIS A C 8
ATOM 9197 O O . HIS A 1 71 ? 22.958 3.739 15.442 1.00 0.00 71 HIS A O 8
ATOM 9211 N N . HIS A 1 72 ? 23.522 5.534 16.584 1.00 0.00 72 HIS A N 8
ATOM 9212 C CA . HIS A 1 72 ? 24.951 5.118 16.687 1.00 0.00 72 HIS A CA 8
ATOM 9213 C C . HIS A 1 72 ? 25.094 3.915 17.620 1.00 0.00 72 HIS A C 8
ATOM 9214 O O . HIS A 1 72 ? 24.470 3.833 18.656 1.00 0.00 72 HIS A O 8
ATOM 9228 N N . HIS A 1 73 ? 25.924 2.987 17.235 1.00 0.00 73 HIS A N 8
ATOM 9229 C CA . HIS A 1 73 ? 26.150 1.763 18.055 1.00 0.00 73 HIS A CA 8
ATOM 9230 C C . HIS A 1 73 ? 24.806 1.192 18.499 1.00 0.00 73 HIS A C 8
ATOM 9231 O O . HIS A 1 73 ? 24.391 1.348 19.630 1.00 0.00 73 HIS A O 8
ATOM 9245 N N . HIS A 1 74 ? 24.128 0.530 17.602 1.00 0.00 74 HIS A N 8
ATOM 9246 C CA . HIS A 1 74 ? 22.803 -0.066 17.932 1.00 0.00 74 HIS A CA 8
ATOM 9247 C C . HIS A 1 74 ? 22.981 -1.111 19.031 1.00 0.00 74 HIS A C 8
ATOM 9248 O O . HIS A 1 74 ? 22.203 -1.183 19.961 1.00 0.00 74 HIS A O 8
ATOM 9262 N N . HIS A 1 75 ? 23.999 -1.919 18.927 1.00 0.00 75 HIS A N 8
ATOM 9263 C CA . HIS A 1 75 ? 24.246 -2.970 19.960 1.00 0.00 75 HIS A CA 8
ATOM 9264 C C . HIS A 1 75 ? 25.750 -3.200 20.119 1.00 0.00 75 HIS A C 8
ATOM 9265 O O . HIS A 1 75 ? 26.500 -3.219 19.165 1.00 0.00 75 HIS A O 8
ATOM 9279 N N . HIS A 1 76 ? 26.182 -3.380 21.336 1.00 0.00 76 HIS A N 8
ATOM 9280 C CA . HIS A 1 76 ? 27.628 -3.620 21.610 1.00 0.00 76 HIS A CA 8
ATOM 9281 C C . HIS A 1 76 ? 27.802 -4.057 23.068 1.00 0.00 76 HIS A C 8
ATOM 9282 O O . HIS A 1 76 ? 26.827 -4.495 23.658 1.00 0.00 76 HIS A O 8
ATOM 9297 N N . ALA A 1 1 ? 8.404 5.395 13.351 1.00 0.00 1 ALA A N 9
ATOM 9298 C CA . ALA A 1 1 ? 8.831 6.528 12.478 1.00 0.00 1 ALA A CA 9
ATOM 9299 C C . ALA A 1 1 ? 8.289 6.338 11.057 1.00 0.00 1 ALA A C 9
ATOM 9300 O O . ALA A 1 1 ? 7.648 5.354 10.746 1.00 0.00 1 ALA A O 9
ATOM 9309 N N . GLU A 1 2 ? 8.533 7.288 10.196 1.00 0.00 2 GLU A N 9
ATOM 9310 C CA . GLU A 1 2 ? 8.025 7.186 8.798 1.00 0.00 2 GLU A CA 9
ATOM 9311 C C . GLU A 1 2 ? 8.706 6.029 8.063 1.00 0.00 2 GLU A C 9
ATOM 9312 O O . GLU A 1 2 ? 9.882 5.775 8.232 1.00 0.00 2 GLU A O 9
ATOM 9324 N N . LYS A 1 3 ? 7.966 5.330 7.240 1.00 0.00 3 LYS A N 9
ATOM 9325 C CA . LYS A 1 3 ? 8.545 4.184 6.473 1.00 0.00 3 LYS A CA 9
ATOM 9326 C C . LYS A 1 3 ? 8.054 4.238 5.030 1.00 0.00 3 LYS A C 9
ATOM 9327 O O . LYS A 1 3 ? 6.979 4.729 4.751 1.00 0.00 3 LYS A O 9
ATOM 9346 N N . THR A 1 4 ? 8.836 3.731 4.108 1.00 0.00 4 THR A N 9
ATOM 9347 C CA . THR A 1 4 ? 8.425 3.737 2.669 1.00 0.00 4 THR A CA 9
ATOM 9348 C C . THR A 1 4 ? 8.547 2.321 2.107 1.00 0.00 4 THR A C 9
ATOM 9349 O O . THR A 1 4 ? 9.553 1.661 2.276 1.00 0.00 4 THR A O 9
ATOM 9360 N N . GLY A 1 5 ? 7.520 1.852 1.440 1.00 0.00 5 GLY A N 9
ATOM 9361 C CA . GLY A 1 5 ? 7.539 0.472 0.853 1.00 0.00 5 GLY A CA 9
ATOM 9362 C C . GLY A 1 5 ? 7.359 0.551 -0.662 1.00 0.00 5 GLY A C 9
ATOM 9363 O O . GLY A 1 5 ? 6.516 1.272 -1.162 1.00 0.00 5 GLY A O 9
ATOM 9367 N N . ILE A 1 6 ? 8.146 -0.188 -1.397 1.00 0.00 6 ILE A N 9
ATOM 9368 C CA . ILE A 1 6 ? 8.028 -0.165 -2.883 1.00 0.00 6 ILE A CA 9
ATOM 9369 C C . ILE A 1 6 ? 6.971 -1.178 -3.332 1.00 0.00 6 ILE A C 9
ATOM 9370 O O . ILE A 1 6 ? 6.992 -2.330 -2.947 1.00 0.00 6 ILE A O 9
ATOM 9386 N N . VAL A 1 7 ? 6.042 -0.754 -4.143 1.00 0.00 7 VAL A N 9
ATOM 9387 C CA . VAL A 1 7 ? 4.983 -1.685 -4.617 1.00 0.00 7 VAL A CA 9
ATOM 9388 C C . VAL A 1 7 ? 5.510 -2.508 -5.792 1.00 0.00 7 VAL A C 9
ATOM 9389 O O . VAL A 1 7 ? 5.627 -2.022 -6.899 1.00 0.00 7 VAL A O 9
ATOM 9402 N N . ASN A 1 8 ? 5.825 -3.755 -5.557 1.00 0.00 8 ASN A N 9
ATOM 9403 C CA . ASN A 1 8 ? 6.345 -4.636 -6.649 1.00 0.00 8 ASN A CA 9
ATOM 9404 C C . ASN A 1 8 ? 5.269 -5.655 -7.023 1.00 0.00 8 ASN A C 9
ATOM 9405 O O . ASN A 1 8 ? 5.003 -6.585 -6.288 1.00 0.00 8 ASN A O 9
ATOM 9416 N N . VAL A 1 9 ? 4.639 -5.484 -8.158 1.00 0.00 9 VAL A N 9
ATOM 9417 C CA . VAL A 1 9 ? 3.568 -6.440 -8.581 1.00 0.00 9 VAL A CA 9
ATOM 9418 C C . VAL A 1 9 ? 3.697 -6.743 -10.072 1.00 0.00 9 VAL A C 9
ATOM 9419 O O . VAL A 1 9 ? 4.340 -6.029 -10.814 1.00 0.00 9 VAL A O 9
ATOM 9432 N N . SER A 1 10 ? 3.081 -7.803 -10.511 1.00 0.00 10 SER A N 9
ATOM 9433 C CA . SER A 1 10 ? 3.146 -8.173 -11.952 1.00 0.00 10 SER A CA 9
ATOM 9434 C C . SER A 1 10 ? 2.517 -7.060 -12.793 1.00 0.00 10 SER A C 9
ATOM 9435 O O . SER A 1 10 ? 3.038 -6.673 -13.819 1.00 0.00 10 SER A O 9
ATOM 9443 N N . SER A 1 11 ? 1.398 -6.540 -12.370 1.00 0.00 11 SER A N 9
ATOM 9444 C CA . SER A 1 11 ? 0.749 -5.454 -13.156 1.00 0.00 11 SER A CA 9
ATOM 9445 C C . SER A 1 11 ? -0.248 -4.688 -12.280 1.00 0.00 11 SER A C 9
ATOM 9446 O O . SER A 1 11 ? -1.303 -5.180 -11.938 1.00 0.00 11 SER A O 9
ATOM 9454 N N . SER A 1 12 ? 0.087 -3.475 -11.936 1.00 0.00 12 SER A N 9
ATOM 9455 C CA . SER A 1 12 ? -0.817 -2.625 -11.098 1.00 0.00 12 SER A CA 9
ATOM 9456 C C . SER A 1 12 ? -1.216 -3.338 -9.801 1.00 0.00 12 SER A C 9
ATOM 9457 O O . SER A 1 12 ? -1.150 -4.545 -9.687 1.00 0.00 12 SER A O 9
ATOM 9465 N N . LEU A 1 13 ? -1.636 -2.575 -8.819 1.00 0.00 13 LEU A N 9
ATOM 9466 C CA . LEU A 1 13 ? -2.055 -3.163 -7.506 1.00 0.00 13 LEU A CA 9
ATOM 9467 C C . LEU A 1 13 ? -3.387 -2.548 -7.068 1.00 0.00 13 LEU A C 9
ATOM 9468 O O . LEU A 1 13 ? -3.574 -1.347 -7.103 1.00 0.00 13 LEU A O 9
ATOM 9484 N N . ASN A 1 14 ? -4.311 -3.367 -6.651 1.00 0.00 14 ASN A N 9
ATOM 9485 C CA . ASN A 1 14 ? -5.632 -2.843 -6.206 1.00 0.00 14 ASN A CA 9
ATOM 9486 C C . ASN A 1 14 ? -5.530 -2.324 -4.769 1.00 0.00 14 ASN A C 9
ATOM 9487 O O . ASN A 1 14 ? -4.848 -2.886 -3.936 1.00 0.00 14 ASN A O 9
ATOM 9498 N N . VAL A 1 15 ? -6.199 -1.241 -4.477 1.00 0.00 15 VAL A N 9
ATOM 9499 C CA . VAL A 1 15 ? -6.142 -0.662 -3.101 1.00 0.00 15 VAL A CA 9
ATOM 9500 C C . VAL A 1 15 ? -7.305 -1.200 -2.268 1.00 0.00 15 VAL A C 9
ATOM 9501 O O . VAL A 1 15 ? -8.436 -1.231 -2.709 1.00 0.00 15 VAL A O 9
ATOM 9514 N N . ARG A 1 16 ? -7.031 -1.634 -1.066 1.00 0.00 16 ARG A N 9
ATOM 9515 C CA . ARG A 1 16 ? -8.108 -2.185 -0.192 1.00 0.00 16 ARG A CA 9
ATOM 9516 C C . ARG A 1 16 ? -8.514 -1.144 0.854 1.00 0.00 16 ARG A C 9
ATOM 9517 O O . ARG A 1 16 ? -7.685 -0.567 1.527 1.00 0.00 16 ARG A O 9
ATOM 9538 N N . GLU A 1 17 ? -9.787 -0.905 0.991 1.00 0.00 17 GLU A N 9
ATOM 9539 C CA . GLU A 1 17 ? -10.265 0.090 1.992 1.00 0.00 17 GLU A CA 9
ATOM 9540 C C . GLU A 1 17 ? -10.135 -0.491 3.402 1.00 0.00 17 GLU A C 9
ATOM 9541 O O . GLU A 1 17 ? -9.756 0.187 4.336 1.00 0.00 17 GLU A O 9
ATOM 9553 N N . GLY A 1 18 ? -10.469 -1.744 3.568 1.00 0.00 18 GLY A N 9
ATOM 9554 C CA . GLY A 1 18 ? -10.388 -2.377 4.920 1.00 0.00 18 GLY A CA 9
ATOM 9555 C C . GLY A 1 18 ? -9.059 -3.121 5.069 1.00 0.00 18 GLY A C 9
ATOM 9556 O O . GLY A 1 18 ? -8.001 -2.580 4.819 1.00 0.00 18 GLY A O 9
ATOM 9560 N N . ALA A 1 19 ? -9.112 -4.361 5.486 1.00 0.00 19 ALA A N 9
ATOM 9561 C CA . ALA A 1 19 ? -7.863 -5.164 5.668 1.00 0.00 19 ALA A CA 9
ATOM 9562 C C . ALA A 1 19 ? -8.089 -6.574 5.113 1.00 0.00 19 ALA A C 9
ATOM 9563 O O . ALA A 1 19 ? -7.167 -7.344 4.947 1.00 0.00 19 ALA A O 9
ATOM 9570 N N . SER A 1 20 ? -9.317 -6.921 4.840 1.00 0.00 20 SER A N 9
ATOM 9571 C CA . SER A 1 20 ? -9.607 -8.287 4.316 1.00 0.00 20 SER A CA 9
ATOM 9572 C C . SER A 1 20 ? -9.142 -8.419 2.861 1.00 0.00 20 SER A C 9
ATOM 9573 O O . SER A 1 20 ? -9.091 -7.457 2.120 1.00 0.00 20 SER A O 9
ATOM 9581 N N . THR A 1 21 ? -8.810 -9.613 2.449 1.00 0.00 21 THR A N 9
ATOM 9582 C CA . THR A 1 21 ? -8.350 -9.832 1.046 1.00 0.00 21 THR A CA 9
ATOM 9583 C C . THR A 1 21 ? -9.486 -9.482 0.079 1.00 0.00 21 THR A C 9
ATOM 9584 O O . THR A 1 21 ? -9.290 -8.805 -0.910 1.00 0.00 21 THR A O 9
ATOM 9595 N N . SER A 1 22 ? -10.673 -9.943 0.356 1.00 0.00 22 SER A N 9
ATOM 9596 C CA . SER A 1 22 ? -11.825 -9.641 -0.541 1.00 0.00 22 SER A CA 9
ATOM 9597 C C . SER A 1 22 ? -12.468 -8.330 -0.085 1.00 0.00 22 SER A C 9
ATOM 9598 O O . SER A 1 22 ? -13.668 -8.155 -0.147 1.00 0.00 22 SER A O 9
ATOM 9606 N N . SER A 1 23 ? -11.670 -7.412 0.391 1.00 0.00 23 SER A N 9
ATOM 9607 C CA . SER A 1 23 ? -12.219 -6.114 0.873 1.00 0.00 23 SER A CA 9
ATOM 9608 C C . SER A 1 23 ? -12.642 -5.241 -0.312 1.00 0.00 23 SER A C 9
ATOM 9609 O O . SER A 1 23 ? -12.246 -5.463 -1.439 1.00 0.00 23 SER A O 9
ATOM 9617 N N . LYS A 1 24 ? -13.457 -4.253 -0.061 1.00 0.00 24 LYS A N 9
ATOM 9618 C CA . LYS A 1 24 ? -13.930 -3.364 -1.162 1.00 0.00 24 LYS A CA 9
ATOM 9619 C C . LYS A 1 24 ? -12.763 -2.558 -1.731 1.00 0.00 24 LYS A C 9
ATOM 9620 O O . LYS A 1 24 ? -11.946 -2.027 -1.004 1.00 0.00 24 LYS A O 9
ATOM 9639 N N . VAL A 1 25 ? -12.683 -2.460 -3.031 1.00 0.00 25 VAL A N 9
ATOM 9640 C CA . VAL A 1 25 ? -11.575 -1.688 -3.665 1.00 0.00 25 VAL A CA 9
ATOM 9641 C C . VAL A 1 25 ? -12.092 -0.310 -4.084 1.00 0.00 25 VAL A C 9
ATOM 9642 O O . VAL A 1 25 ? -13.092 -0.186 -4.764 1.00 0.00 25 VAL A O 9
ATOM 9655 N N . ILE A 1 26 ? -11.408 0.726 -3.679 1.00 0.00 26 ILE A N 9
ATOM 9656 C CA . ILE A 1 26 ? -11.830 2.112 -4.042 1.00 0.00 26 ILE A CA 9
ATOM 9657 C C . ILE A 1 26 ? -10.960 2.613 -5.196 1.00 0.00 26 ILE A C 9
ATOM 9658 O O . ILE A 1 26 ? -11.149 3.699 -5.704 1.00 0.00 26 ILE A O 9
ATOM 9674 N N . GLY A 1 27 ? -10.002 1.833 -5.618 1.00 0.00 27 GLY A N 9
ATOM 9675 C CA . GLY A 1 27 ? -9.130 2.284 -6.739 1.00 0.00 27 GLY A CA 9
ATOM 9676 C C . GLY A 1 27 ? -7.939 1.337 -6.900 1.00 0.00 27 GLY A C 9
ATOM 9677 O O . GLY A 1 27 ? -7.931 0.236 -6.388 1.00 0.00 27 GLY A O 9
ATOM 9681 N N . SER A 1 28 ? -6.930 1.760 -7.615 1.00 0.00 28 SER A N 9
ATOM 9682 C CA . SER A 1 28 ? -5.734 0.888 -7.819 1.00 0.00 28 SER A CA 9
ATOM 9683 C C . SER A 1 28 ? -4.515 1.761 -8.119 1.00 0.00 28 SER A C 9
ATOM 9684 O O . SER A 1 28 ? -4.645 2.897 -8.532 1.00 0.00 28 SER A O 9
ATOM 9692 N N . LEU A 1 29 ? -3.330 1.239 -7.910 1.00 0.00 29 LEU A N 9
ATOM 9693 C CA . LEU A 1 29 ? -2.084 2.032 -8.173 1.00 0.00 29 LEU A CA 9
ATOM 9694 C C . LEU A 1 29 ? -1.198 1.287 -9.173 1.00 0.00 29 LEU A C 9
ATOM 9695 O O . LEU A 1 29 ? -1.208 0.076 -9.254 1.00 0.00 29 LEU A O 9
ATOM 9711 N N . SER A 1 30 ? -0.446 2.017 -9.947 1.00 0.00 30 SER A N 9
ATOM 9712 C CA . SER A 1 30 ? 0.436 1.385 -10.970 1.00 0.00 30 SER A CA 9
ATOM 9713 C C . SER A 1 30 ? 1.589 0.624 -10.307 1.00 0.00 30 SER A C 9
ATOM 9714 O O . SER A 1 30 ? 1.992 0.911 -9.198 1.00 0.00 30 SER A O 9
ATOM 9722 N N . GLY A 1 31 ? 2.110 -0.357 -10.992 1.00 0.00 31 GLY A N 9
ATOM 9723 C CA . GLY A 1 31 ? 3.229 -1.172 -10.435 1.00 0.00 31 GLY A CA 9
ATOM 9724 C C . GLY A 1 31 ? 4.476 -0.316 -10.184 1.00 0.00 31 GLY A C 9
ATOM 9725 O O . GLY A 1 31 ? 4.663 0.730 -10.775 1.00 0.00 31 GLY A O 9
ATOM 9729 N N . ASN A 1 32 ? 5.329 -0.773 -9.306 1.00 0.00 32 ASN A N 9
ATOM 9730 C CA . ASN A 1 32 ? 6.581 -0.026 -8.984 1.00 0.00 32 ASN A CA 9
ATOM 9731 C C . ASN A 1 32 ? 6.231 1.372 -8.470 1.00 0.00 32 ASN A C 9
ATOM 9732 O O . ASN A 1 32 ? 6.949 2.325 -8.698 1.00 0.00 32 ASN A O 9
ATOM 9743 N N . THR A 1 33 ? 5.136 1.499 -7.767 1.00 0.00 33 THR A N 9
ATOM 9744 C CA . THR A 1 33 ? 4.737 2.835 -7.225 1.00 0.00 33 THR A CA 9
ATOM 9745 C C . THR A 1 33 ? 5.195 2.956 -5.768 1.00 0.00 33 THR A C 9
ATOM 9746 O O . THR A 1 33 ? 4.943 2.092 -4.950 1.00 0.00 33 THR A O 9
ATOM 9757 N N . LYS A 1 34 ? 5.864 4.024 -5.441 1.00 0.00 34 LYS A N 9
ATOM 9758 C CA . LYS A 1 34 ? 6.341 4.210 -4.042 1.00 0.00 34 LYS A CA 9
ATOM 9759 C C . LYS A 1 34 ? 5.185 4.710 -3.175 1.00 0.00 34 LYS A C 9
ATOM 9760 O O . LYS A 1 34 ? 4.496 5.645 -3.532 1.00 0.00 34 LYS A O 9
ATOM 9779 N N . VAL A 1 35 ? 4.967 4.096 -2.036 1.00 0.00 35 VAL A N 9
ATOM 9780 C CA . VAL A 1 35 ? 3.850 4.533 -1.136 1.00 0.00 35 VAL A CA 9
ATOM 9781 C C . VAL A 1 35 ? 4.384 4.751 0.279 1.00 0.00 35 VAL A C 9
ATOM 9782 O O . VAL A 1 35 ? 5.169 3.978 0.790 1.00 0.00 35 VAL A O 9
ATOM 9795 N N . THR A 1 36 ? 3.971 5.816 0.903 1.00 0.00 36 THR A N 9
ATOM 9796 C CA . THR A 1 36 ? 4.452 6.117 2.278 1.00 0.00 36 THR A CA 9
ATOM 9797 C C . THR A 1 36 ? 3.656 5.294 3.291 1.00 0.00 36 THR A C 9
ATOM 9798 O O . THR A 1 36 ? 2.439 5.287 3.279 1.00 0.00 36 THR A O 9
ATOM 9809 N N . ILE A 1 37 ? 4.338 4.610 4.172 1.00 0.00 37 ILE A N 9
ATOM 9810 C CA . ILE A 1 37 ? 3.649 3.783 5.208 1.00 0.00 37 ILE A CA 9
ATOM 9811 C C . ILE A 1 37 ? 3.845 4.422 6.582 1.00 0.00 37 ILE A C 9
ATOM 9812 O O . ILE A 1 37 ? 4.947 4.743 6.979 1.00 0.00 37 ILE A O 9
ATOM 9828 N N . VAL A 1 38 ? 2.773 4.604 7.308 1.00 0.00 38 VAL A N 9
ATOM 9829 C CA . VAL A 1 38 ? 2.853 5.221 8.668 1.00 0.00 38 VAL A CA 9
ATOM 9830 C C . VAL A 1 38 ? 2.120 4.322 9.665 1.00 0.00 38 VAL A C 9
ATOM 9831 O O . VAL A 1 38 ? 2.627 4.000 10.720 1.00 0.00 38 VAL A O 9
ATOM 9844 N N . GLY A 1 39 ? 0.919 3.928 9.341 1.00 0.00 39 GLY A N 9
ATOM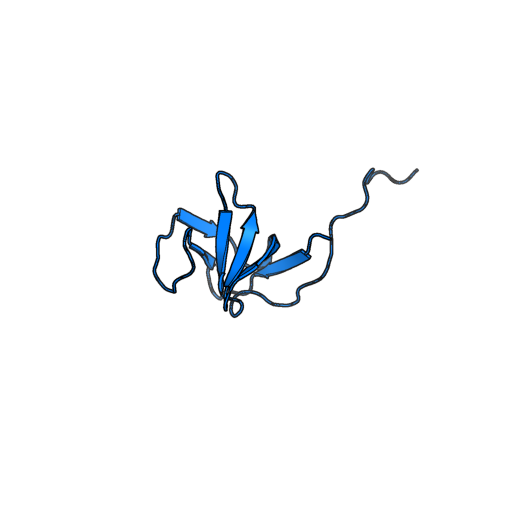 9845 C CA . GLY A 1 39 ? 0.129 3.064 10.270 1.00 0.00 39 GLY A CA 9
ATOM 9846 C C . GLY A 1 39 ? 0.366 1.587 9.959 1.00 0.00 39 GLY A C 9
ATOM 9847 O O . GLY A 1 39 ? 0.903 1.232 8.926 1.00 0.00 39 GLY A O 9
ATOM 9851 N N . GLU A 1 40 ? -0.044 0.717 10.847 1.00 0.00 40 GLU A N 9
ATOM 9852 C CA . GLU A 1 40 ? 0.140 -0.748 10.617 1.00 0.00 40 GLU A CA 9
ATOM 9853 C C . GLU A 1 40 ? -1.112 -1.497 11.066 1.00 0.00 40 GLU A C 9
ATOM 9854 O O . GLU A 1 40 ? -1.773 -1.117 12.011 1.00 0.00 40 GLU A O 9
ATOM 9866 N N . GLU A 1 41 ? -1.436 -2.570 10.400 1.00 0.00 41 GLU A N 9
ATOM 9867 C CA . GLU A 1 41 ? -2.637 -3.358 10.791 1.00 0.00 41 GLU A CA 9
ATOM 9868 C C . GLU A 1 41 ? -2.452 -4.808 10.340 1.00 0.00 41 GLU A C 9
ATOM 9869 O O . GLU A 1 41 ? -2.487 -5.117 9.166 1.00 0.00 41 GLU A O 9
ATOM 9881 N N . GLY A 1 42 ? -2.269 -5.697 11.275 1.00 0.00 42 GLY A N 9
ATOM 9882 C CA . GLY A 1 42 ? -2.097 -7.139 10.938 1.00 0.00 42 GLY A CA 9
ATOM 9883 C C . GLY A 1 42 ? -0.985 -7.333 9.905 1.00 0.00 42 GLY A C 9
ATOM 9884 O O . GLY A 1 42 ? 0.062 -6.720 9.968 1.00 0.00 42 GLY A O 9
ATOM 9888 N N . ALA A 1 43 ? -1.207 -8.202 8.958 1.00 0.00 43 ALA A N 9
ATOM 9889 C CA . ALA A 1 43 ? -0.178 -8.466 7.918 1.00 0.00 43 ALA A CA 9
ATOM 9890 C C . ALA A 1 43 ? -0.335 -7.447 6.788 1.00 0.00 43 ALA A C 9
ATOM 9891 O O . ALA A 1 43 ? 0.257 -7.579 5.735 1.00 0.00 43 ALA A O 9
ATOM 9898 N N . PHE A 1 44 ? -1.140 -6.434 6.999 1.00 0.00 44 PHE A N 9
ATOM 9899 C CA . PHE A 1 44 ? -1.360 -5.396 5.942 1.00 0.00 44 PHE A CA 9
ATOM 9900 C C . PHE A 1 44 ? -0.744 -4.074 6.392 1.00 0.00 44 PHE A C 9
ATOM 9901 O O . PHE A 1 44 ? -0.763 -3.735 7.558 1.00 0.00 44 PHE A O 9
ATOM 9918 N N . TYR A 1 45 ? -0.200 -3.323 5.470 1.00 0.00 45 TYR A N 9
ATOM 9919 C CA . TYR A 1 45 ? 0.427 -2.013 5.825 1.00 0.00 45 TYR A CA 9
ATOM 9920 C C . TYR A 1 45 ? -0.498 -0.871 5.412 1.00 0.00 45 TYR A C 9
ATOM 9921 O O . TYR A 1 45 ? -1.132 -0.909 4.377 1.00 0.00 45 TYR A O 9
ATOM 9939 N N . LYS A 1 46 ? -0.578 0.152 6.218 1.00 0.00 46 LYS A N 9
ATOM 9940 C CA . LYS A 1 46 ? -1.460 1.300 5.877 1.00 0.00 46 LYS A CA 9
ATOM 9941 C C . LYS A 1 46 ? -0.654 2.316 5.074 1.00 0.00 46 LYS A C 9
ATOM 9942 O O . LYS A 1 46 ? 0.488 2.594 5.386 1.00 0.00 46 LYS A O 9
ATOM 9961 N N . ILE A 1 47 ? -1.235 2.872 4.040 1.00 0.00 47 ILE A N 9
ATOM 9962 C CA . ILE A 1 47 ? -0.501 3.875 3.202 1.00 0.00 47 ILE A CA 9
ATOM 9963 C C . ILE A 1 47 ? -1.333 5.146 3.057 1.00 0.00 47 ILE A C 9
ATOM 9964 O O . ILE A 1 47 ? -2.544 5.131 3.158 1.00 0.00 47 ILE A O 9
ATOM 9980 N N . GLU A 1 48 ? -0.680 6.251 2.827 1.00 0.00 48 GLU A N 9
ATOM 9981 C CA . GLU A 1 48 ? -1.414 7.539 2.682 1.00 0.00 48 GLU A CA 9
ATOM 9982 C C . GLU A 1 48 ? -1.930 7.661 1.248 1.00 0.00 48 GLU A C 9
ATOM 9983 O O . GLU A 1 48 ? -1.173 7.890 0.325 1.00 0.00 48 GLU A O 9
ATOM 9995 N N . TYR A 1 49 ? -3.215 7.503 1.056 1.00 0.00 49 TYR A N 9
ATOM 9996 C CA . TYR A 1 49 ? -3.802 7.600 -0.316 1.00 0.00 49 TYR A CA 9
ATOM 9997 C C . TYR A 1 49 ? -4.629 8.882 -0.446 1.00 0.00 49 TYR A C 9
ATOM 9998 O O . TYR A 1 49 ? -5.543 9.122 0.319 1.00 0.00 49 TYR A O 9
ATOM 10016 N N . LYS A 1 50 ? -4.311 9.689 -1.427 1.00 0.00 50 LYS A N 9
ATOM 10017 C CA . LYS A 1 50 ? -5.052 10.969 -1.666 1.00 0.00 50 LYS A CA 9
ATOM 10018 C C . LYS A 1 50 ? -5.526 11.590 -0.349 1.00 0.00 50 LYS A C 9
ATOM 10019 O O . LYS A 1 50 ? -4.842 12.402 0.245 1.00 0.00 50 LYS A O 9
ATOM 10038 N N . GLY A 1 51 ? -6.703 11.226 0.101 1.00 0.00 51 GLY A N 9
ATOM 10039 C CA . GLY A 1 51 ? -7.251 11.797 1.373 1.00 0.00 51 GLY A CA 9
ATOM 10040 C C . GLY A 1 51 ? -7.498 10.671 2.378 1.00 0.00 51 GLY A C 9
ATOM 10041 O O . GLY A 1 51 ? -7.436 10.876 3.572 1.00 0.00 51 GLY A O 9
ATOM 10045 N N . SER A 1 52 ? -7.790 9.483 1.910 1.00 0.00 52 SER A N 9
ATOM 10046 C CA . SER A 1 52 ? -8.058 8.345 2.851 1.00 0.00 52 SER A CA 9
ATOM 10047 C C . SER A 1 52 ? -6.826 7.448 2.970 1.00 0.00 52 SER A C 9
ATOM 10048 O O . SER A 1 52 ? -5.825 7.658 2.313 1.00 0.00 52 SER A O 9
ATOM 10056 N N . HIS A 1 53 ? -6.896 6.444 3.812 1.00 0.00 53 HIS A N 9
ATOM 10057 C CA . HIS A 1 53 ? -5.738 5.516 3.997 1.00 0.00 53 HIS A CA 9
ATOM 10058 C C . HIS A 1 53 ? -6.054 4.163 3.355 1.00 0.00 53 HIS A C 9
ATOM 10059 O O . HIS A 1 53 ? -7.005 3.496 3.713 1.00 0.00 53 HIS A O 9
ATOM 10073 N N . GLY A 1 54 ? -5.260 3.761 2.399 1.00 0.00 54 GLY A N 9
ATOM 10074 C CA . GLY A 1 54 ? -5.499 2.456 1.710 1.00 0.00 54 GLY A CA 9
ATOM 10075 C C . GLY A 1 54 ? -4.718 1.346 2.414 1.00 0.00 54 GLY A C 9
ATOM 10076 O O . GLY A 1 54 ? -3.757 1.598 3.113 1.00 0.00 54 GLY A O 9
ATOM 10080 N N . TYR A 1 55 ? -5.123 0.112 2.226 1.00 0.00 55 TYR A N 9
ATOM 10081 C CA . TYR A 1 55 ? -4.415 -1.039 2.872 1.00 0.00 55 TYR A CA 9
ATOM 10082 C C . TYR A 1 55 ? -3.800 -1.933 1.796 1.00 0.00 55 TYR A C 9
ATOM 10083 O O . TYR A 1 55 ? -4.413 -2.221 0.787 1.00 0.00 55 TYR A O 9
ATOM 10101 N N . VAL A 1 56 ? -2.586 -2.377 2.013 1.00 0.00 56 VAL A N 9
ATOM 10102 C CA . VAL A 1 56 ? -1.906 -3.261 1.017 1.00 0.00 56 VAL A CA 9
ATOM 10103 C C . VAL A 1 56 ? -1.211 -4.413 1.749 1.00 0.00 56 VAL A C 9
ATOM 10104 O O . VAL A 1 56 ? -0.594 -4.229 2.778 1.00 0.00 56 VAL A O 9
ATOM 10117 N N . ALA A 1 57 ? -1.323 -5.600 1.226 1.00 0.00 57 ALA A N 9
ATOM 10118 C CA . ALA A 1 57 ? -0.691 -6.779 1.883 1.00 0.00 57 ALA A CA 9
ATOM 10119 C C . ALA A 1 57 ? 0.839 -6.687 1.802 1.00 0.00 57 ALA A C 9
ATOM 10120 O O . ALA A 1 57 ? 1.394 -6.164 0.856 1.00 0.00 57 ALA A O 9
ATOM 10127 N N . LYS A 1 58 ? 1.520 -7.204 2.789 1.00 0.00 58 LYS A N 9
ATOM 10128 C CA . LYS A 1 58 ? 3.011 -7.165 2.780 1.00 0.00 58 LYS A CA 9
ATOM 10129 C C . LYS A 1 58 ? 3.533 -7.970 1.586 1.00 0.00 58 LYS A C 9
ATOM 10130 O O . LYS A 1 58 ? 4.678 -7.859 1.195 1.00 0.00 58 LYS A O 9
ATOM 10149 N N . GLU A 1 59 ? 2.699 -8.790 1.013 1.00 0.00 59 GLU A N 9
ATOM 10150 C CA . GLU A 1 59 ? 3.132 -9.619 -0.149 1.00 0.00 59 GLU A CA 9
ATOM 10151 C C . GLU A 1 59 ? 3.405 -8.720 -1.357 1.00 0.00 59 GLU A 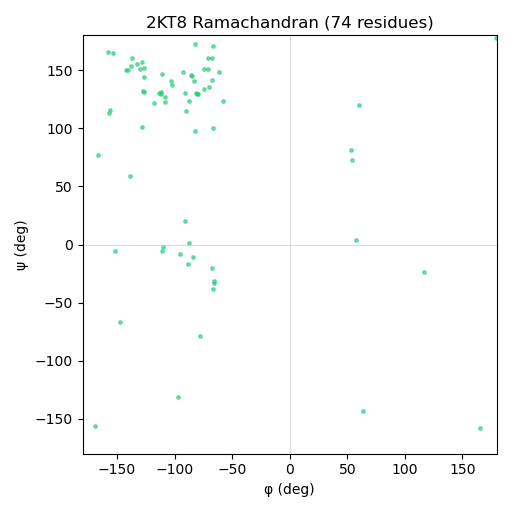C 9
ATOM 10152 O O . GLU A 1 59 ? 4.297 -8.974 -2.141 1.00 0.00 59 GLU A O 9
ATOM 10164 N N . TYR A 1 60 ? 2.642 -7.677 -1.523 1.00 0.00 60 TYR A N 9
ATOM 10165 C CA . TYR A 1 60 ? 2.860 -6.773 -2.690 1.00 0.00 60 TYR A CA 9
ATOM 10166 C C . TYR A 1 60 ? 3.802 -5.641 -2.281 1.00 0.00 60 TYR A C 9
ATOM 10167 O O . TYR A 1 60 ? 4.202 -4.833 -3.096 1.00 0.00 60 TYR A O 9
ATOM 10185 N N . ILE A 1 61 ? 4.166 -5.579 -1.023 1.00 0.00 61 ILE A N 9
ATOM 10186 C CA . ILE A 1 61 ? 5.093 -4.500 -0.548 1.00 0.00 61 ILE A CA 9
ATOM 10187 C C . ILE A 1 61 ? 6.426 -5.123 -0.151 1.00 0.00 61 ILE A C 9
ATOM 10188 O O . ILE A 1 61 ? 6.488 -6.011 0.675 1.00 0.00 61 ILE A O 9
ATOM 10204 N N . LYS A 1 62 ? 7.498 -4.662 -0.739 1.00 0.00 62 LYS A N 9
ATOM 10205 C CA . LYS A 1 62 ? 8.842 -5.225 -0.406 1.00 0.00 62 LYS A CA 9
ATOM 10206 C C . LYS A 1 62 ? 9.887 -4.107 -0.376 1.00 0.00 62 LYS A C 9
ATOM 10207 O O . LYS A 1 62 ? 9.623 -2.981 -0.747 1.00 0.00 62 LYS A O 9
ATOM 10226 N N . ASP A 1 63 ? 11.072 -4.426 0.076 1.00 0.00 63 ASP A N 9
ATOM 10227 C CA . ASP A 1 63 ? 12.169 -3.413 0.150 1.00 0.00 63 ASP A CA 9
ATOM 10228 C C . ASP A 1 63 ? 11.728 -2.247 1.037 1.00 0.00 63 ASP A C 9
ATOM 10229 O O . ASP A 1 63 ? 11.980 -1.096 0.743 1.00 0.00 63 ASP A O 9
ATOM 10238 N N . ILE A 1 64 ? 11.069 -2.540 2.125 1.00 0.00 64 ILE A N 9
ATOM 10239 C CA . ILE A 1 64 ? 10.606 -1.453 3.038 1.00 0.00 64 ILE A CA 9
ATOM 10240 C C . ILE A 1 64 ? 11.784 -0.912 3.848 1.00 0.00 64 ILE A C 9
ATOM 10241 O O . ILE A 1 64 ? 12.531 -1.659 4.448 1.00 0.00 64 ILE A O 9
ATOM 10257 N N . LYS A 1 65 ? 11.951 0.389 3.869 1.00 0.00 65 LYS A N 9
ATOM 10258 C CA . LYS A 1 65 ? 13.081 1.001 4.637 1.00 0.00 65 LYS A CA 9
ATOM 10259 C C . LYS A 1 65 ? 12.586 2.210 5.432 1.00 0.00 65 LYS A C 9
ATOM 10260 O O . LYS A 1 65 ? 11.693 2.923 5.021 1.00 0.00 65 LYS A O 9
ATOM 10279 N N . ASP A 1 66 ? 13.170 2.438 6.575 1.00 0.00 66 ASP A N 9
ATOM 10280 C CA . ASP A 1 66 ? 12.760 3.590 7.425 1.00 0.00 66 ASP A CA 9
ATOM 10281 C C . ASP A 1 66 ? 13.454 4.873 6.951 1.00 0.00 66 ASP A C 9
ATOM 10282 O O . ASP A 1 66 ? 14.665 4.953 6.891 1.00 0.00 66 ASP A O 9
ATOM 10291 N N . GLU A 1 67 ? 12.691 5.874 6.605 1.00 0.00 67 GLU A N 9
ATOM 10292 C CA . GLU A 1 67 ? 13.293 7.153 6.123 1.00 0.00 67 GLU A CA 9
ATOM 10293 C C . GLU A 1 67 ? 14.425 7.606 7.054 1.00 0.00 67 GLU A C 9
ATOM 10294 O O . GLU A 1 67 ? 14.447 7.295 8.229 1.00 0.00 67 GLU A O 9
ATOM 10306 N N . VAL A 1 68 ? 15.376 8.328 6.523 1.00 0.00 68 VAL A N 9
ATOM 10307 C CA . VAL A 1 68 ? 16.527 8.795 7.351 1.00 0.00 68 VAL A CA 9
ATOM 10308 C C . VAL A 1 68 ? 16.060 9.793 8.401 1.00 0.00 68 VAL A C 9
ATOM 10309 O O . VAL A 1 68 ? 15.354 10.740 8.117 1.00 0.00 68 VAL A O 9
ATOM 10322 N N . LEU A 1 69 ? 16.458 9.570 9.625 1.00 0.00 69 LEU A N 9
ATOM 10323 C CA . LEU A 1 69 ? 16.060 10.477 10.739 1.00 0.00 69 LEU A CA 9
ATOM 10324 C C . LEU A 1 69 ? 17.246 11.371 11.120 1.00 0.00 69 LEU A C 9
ATOM 10325 O O . LEU A 1 69 ? 17.084 12.390 11.758 1.00 0.00 69 LEU A O 9
ATOM 10341 N N . GLU A 1 70 ? 18.434 10.985 10.740 1.00 0.00 70 GLU A N 9
ATOM 10342 C CA . GLU A 1 70 ? 19.650 11.793 11.073 1.00 0.00 70 GLU A CA 9
ATOM 10343 C C . GLU A 1 70 ? 19.782 11.962 12.590 1.00 0.00 70 GLU A C 9
ATOM 10344 O O . GLU A 1 70 ? 18.922 12.507 13.253 1.00 0.00 70 GLU A O 9
ATOM 10356 N N . HIS A 1 71 ? 20.865 11.481 13.137 1.00 0.00 71 HIS A N 9
ATOM 10357 C CA . HIS A 1 71 ? 21.087 11.582 14.608 1.00 0.00 71 HIS A CA 9
ATOM 10358 C C . HIS A 1 71 ? 21.466 13.014 15.005 1.00 0.00 71 HIS A C 9
ATOM 10359 O O . HIS A 1 71 ? 22.102 13.733 14.262 1.00 0.00 71 HIS A O 9
ATOM 10373 N N . HIS A 1 72 ? 21.075 13.417 16.186 1.00 0.00 72 HIS A N 9
ATOM 10374 C CA . HIS A 1 72 ? 21.393 14.788 16.689 1.00 0.00 72 HIS A CA 9
ATOM 10375 C C . HIS A 1 72 ? 20.825 15.849 15.743 1.00 0.00 72 HIS A C 9
ATOM 10376 O O . HIS A 1 72 ? 21.111 15.871 14.563 1.00 0.00 72 HIS A O 9
ATOM 10390 N N . HIS A 1 73 ? 20.010 16.727 16.264 1.00 0.00 73 HIS A N 9
ATOM 10391 C CA . HIS A 1 73 ? 19.407 17.789 15.415 1.00 0.00 73 HIS A CA 9
ATOM 10392 C C . HIS A 1 73 ? 20.415 18.922 15.202 1.00 0.00 73 HIS A C 9
ATOM 10393 O O . HIS A 1 73 ? 20.677 19.711 16.089 1.00 0.00 73 HIS A O 9
ATOM 10407 N N . HIS A 1 74 ? 20.972 19.012 14.025 1.00 0.00 74 HIS A N 9
ATOM 10408 C CA . HIS A 1 74 ? 21.955 20.093 13.733 1.00 0.00 74 HIS A CA 9
ATOM 10409 C C . HIS A 1 74 ? 21.908 20.412 12.237 1.00 0.00 74 HIS A C 9
ATOM 10410 O O . HIS A 1 74 ? 22.864 20.218 11.515 1.00 0.00 74 HIS A O 9
ATOM 10424 N N . HIS A 1 75 ? 20.791 20.901 11.770 1.00 0.00 75 HIS A N 9
ATOM 10425 C CA . HIS A 1 75 ? 20.656 21.243 10.326 1.00 0.00 75 HIS A CA 9
ATOM 10426 C C . HIS A 1 75 ? 21.665 22.336 9.971 1.00 0.00 75 HIS A C 9
ATOM 10427 O O . HIS A 1 75 ? 22.300 22.306 8.935 1.00 0.00 75 HIS A O 9
ATOM 10441 N N . HIS A 1 76 ? 21.810 23.309 10.828 1.00 0.00 76 HIS A N 9
ATOM 10442 C CA . HIS A 1 76 ? 22.768 24.416 10.554 1.00 0.00 76 HIS A CA 9
ATOM 10443 C C . HIS A 1 76 ? 24.203 23.910 10.722 1.00 0.00 76 HIS A C 9
ATOM 10444 O O . HIS A 1 76 ? 25.060 24.364 9.981 1.00 0.00 76 HIS A O 9
ATOM 10459 N N . ALA A 1 1 ? 8.235 7.077 12.747 1.00 0.00 1 ALA A N 10
ATOM 10460 C CA . ALA A 1 1 ? 9.275 6.233 12.094 1.00 0.00 1 ALA A CA 10
ATOM 10461 C C . ALA A 1 1 ? 9.284 6.531 10.594 1.00 0.00 1 ALA A C 10
ATOM 10462 O O . ALA A 1 1 ? 10.284 6.375 9.917 1.00 0.00 1 ALA A O 10
ATOM 10471 N N . GLU A 1 2 ? 8.166 6.965 10.078 1.00 0.00 2 GLU A N 10
ATOM 10472 C CA . GLU A 1 2 ? 8.067 7.290 8.624 1.00 0.00 2 GLU A CA 10
ATOM 10473 C C . GLU A 1 2 ? 8.744 6.202 7.793 1.00 0.00 2 GLU A C 10
ATOM 10474 O O . GLU A 1 2 ? 9.948 6.198 7.603 1.00 0.00 2 GLU A O 10
ATOM 10486 N N . LYS A 1 3 ? 7.964 5.283 7.287 1.00 0.00 3 LYS A N 10
ATOM 10487 C CA . LYS A 1 3 ? 8.522 4.173 6.451 1.00 0.00 3 LYS A CA 10
ATOM 10488 C C . LYS A 1 3 ? 7.902 4.228 5.058 1.00 0.00 3 LYS A C 10
ATOM 10489 O O . LYS A 1 3 ? 6.817 4.744 4.872 1.00 0.00 3 LYS A O 10
ATOM 10508 N N . THR A 1 4 ? 8.592 3.704 4.081 1.00 0.00 4 THR A N 10
ATOM 10509 C CA . THR A 1 4 ? 8.065 3.711 2.680 1.00 0.00 4 THR A CA 10
ATOM 10510 C C . THR A 1 4 ? 8.126 2.296 2.105 1.00 0.00 4 THR A C 10
ATOM 10511 O O . THR A 1 4 ? 9.165 1.660 2.081 1.00 0.00 4 THR A O 10
ATOM 10522 N N . GLY A 1 5 ? 7.007 1.807 1.645 1.00 0.00 5 GLY A N 10
ATOM 10523 C CA . GLY A 1 5 ? 6.946 0.432 1.065 1.00 0.00 5 GLY A CA 10
ATOM 10524 C C . GLY A 1 5 ? 6.979 0.505 -0.463 1.00 0.00 5 GLY A C 10
ATOM 10525 O O . GLY A 1 5 ? 6.330 1.335 -1.075 1.00 0.00 5 GLY A O 10
ATOM 10529 N N . ILE A 1 6 ? 7.737 -0.361 -1.081 1.00 0.00 6 ILE A N 10
ATOM 10530 C CA . ILE A 1 6 ? 7.835 -0.365 -2.571 1.00 0.00 6 ILE A CA 10
ATOM 10531 C C . ILE A 1 6 ? 6.827 -1.360 -3.151 1.00 0.00 6 ILE A C 10
ATOM 10532 O O . ILE A 1 6 ? 6.876 -2.547 -2.887 1.00 0.00 6 ILE A O 10
ATOM 10548 N N . VAL A 1 7 ? 5.916 -0.872 -3.945 1.00 0.00 7 VAL A N 10
ATOM 10549 C CA . VAL A 1 7 ? 4.890 -1.762 -4.560 1.00 0.00 7 VAL A CA 10
ATOM 10550 C C . VAL A 1 7 ? 5.494 -2.500 -5.754 1.00 0.00 7 VAL A C 10
ATOM 10551 O O . VAL A 1 7 ? 6.155 -1.917 -6.594 1.00 0.00 7 VAL A O 10
ATOM 10564 N N . ASN A 1 8 ? 5.275 -3.783 -5.832 1.00 0.00 8 ASN A N 10
ATOM 10565 C CA . ASN A 1 8 ? 5.834 -4.578 -6.966 1.00 0.00 8 ASN A CA 10
ATOM 10566 C C . ASN A 1 8 ? 4.804 -5.611 -7.427 1.00 0.00 8 ASN A C 10
ATOM 10567 O O . ASN A 1 8 ? 4.552 -6.600 -6.764 1.00 0.00 8 ASN A O 10
ATOM 10578 N N . VAL A 1 9 ? 4.207 -5.380 -8.567 1.00 0.00 9 VAL A N 10
ATOM 10579 C CA . VAL A 1 9 ? 3.188 -6.333 -9.105 1.00 0.00 9 VAL A CA 10
ATOM 10580 C C . VAL A 1 9 ? 3.394 -6.510 -10.609 1.00 0.00 9 VAL A C 10
ATOM 10581 O O . VAL A 1 9 ? 3.872 -5.625 -11.292 1.00 0.00 9 VAL A O 10
ATOM 10594 N N . SER A 1 10 ? 3.026 -7.650 -11.122 1.00 0.00 10 SER A N 10
ATOM 10595 C CA . SER A 1 10 ? 3.179 -7.910 -12.584 1.00 0.00 10 SER A CA 10
ATOM 10596 C C . SER A 1 10 ? 2.147 -7.095 -13.367 1.00 0.00 10 SER A C 10
ATOM 10597 O O . SER A 1 10 ? 2.443 -6.514 -14.394 1.00 0.00 10 SER A O 10
ATOM 10605 N N . SER A 1 11 ? 0.931 -7.057 -12.888 1.00 0.00 11 SER A N 10
ATOM 10606 C CA . SER A 1 11 ? -0.145 -6.288 -13.593 1.00 0.00 11 SER A CA 10
ATOM 10607 C C . SER A 1 11 ? -0.412 -4.978 -12.849 1.00 0.00 11 SER A C 10
ATOM 10608 O O . SER A 1 11 ? -0.000 -3.913 -13.270 1.00 0.00 11 SER A O 10
ATOM 10616 N N . SER A 1 12 ? -1.109 -5.048 -11.752 1.00 0.00 12 SER A N 10
ATOM 10617 C CA . SER A 1 12 ? -1.413 -3.806 -10.984 1.00 0.00 12 SER A CA 10
ATOM 10618 C C . SER A 1 12 ? -1.781 -4.167 -9.547 1.00 0.00 12 SER A C 10
ATOM 10619 O O . SER A 1 12 ? -1.997 -5.320 -9.222 1.00 0.00 12 SER A O 10
ATOM 10627 N N . LEU A 1 13 ? -1.845 -3.184 -8.685 1.00 0.00 13 LEU A N 10
ATOM 10628 C CA . LEU A 1 13 ? -2.187 -3.440 -7.250 1.00 0.00 13 LEU A CA 10
ATOM 10629 C C . LEU A 1 13 ? -3.503 -2.745 -6.894 1.00 0.00 13 LEU A C 10
ATOM 10630 O O . LEU A 1 13 ? -3.698 -1.574 -7.161 1.00 0.00 13 LEU A O 10
ATOM 10646 N N . ASN A 1 14 ? -4.405 -3.471 -6.291 1.00 0.00 14 ASN A N 10
ATOM 10647 C CA . ASN A 1 14 ? -5.724 -2.886 -5.907 1.00 0.00 14 ASN A CA 10
ATOM 10648 C C . ASN A 1 14 ? -5.662 -2.337 -4.480 1.00 0.00 14 ASN A C 10
ATOM 10649 O O . ASN A 1 14 ? -5.098 -2.940 -3.585 1.00 0.00 14 ASN A O 10
ATOM 10660 N N . VAL A 1 15 ? -6.246 -1.191 -4.270 1.00 0.00 15 VAL A N 10
ATOM 10661 C CA . VAL A 1 15 ? -6.241 -0.567 -2.915 1.00 0.00 15 VAL A CA 10
ATOM 10662 C C . VAL A 1 15 ? -7.458 -1.043 -2.121 1.00 0.00 15 VAL A C 10
ATOM 10663 O O . VAL A 1 15 ? -8.581 -0.998 -2.590 1.00 0.00 15 VAL A O 10
ATOM 10676 N N . ARG A 1 16 ? -7.237 -1.497 -0.917 1.00 0.00 16 ARG A N 10
ATOM 10677 C CA . ARG A 1 16 ? -8.364 -1.988 -0.065 1.00 0.00 16 ARG A CA 10
ATOM 10678 C C . ARG A 1 16 ? -8.634 -0.985 1.053 1.00 0.00 16 ARG A C 10
ATOM 10679 O O . ARG A 1 16 ? -7.739 -0.541 1.748 1.00 0.00 16 ARG A O 10
ATOM 10700 N N . GLU A 1 17 ? -9.874 -0.632 1.224 1.00 0.00 17 GLU A N 10
ATOM 10701 C CA . GLU A 1 17 ? -10.248 0.339 2.289 1.00 0.00 17 GLU A CA 10
ATOM 10702 C C . GLU A 1 17 ? -10.103 -0.325 3.662 1.00 0.00 17 GLU A C 10
ATOM 10703 O O . GLU A 1 17 ? -9.656 0.281 4.618 1.00 0.00 17 GLU A O 10
ATOM 10715 N N . GLY A 1 18 ? -10.492 -1.566 3.765 1.00 0.00 18 GLY A N 10
ATOM 10716 C CA . GLY A 1 18 ? -10.403 -2.282 5.075 1.00 0.00 18 GLY A CA 10
ATOM 10717 C C . GLY A 1 18 ? -9.089 -3.057 5.180 1.00 0.00 18 GLY A C 10
ATOM 10718 O O . GLY A 1 18 ? -8.293 -3.099 4.261 1.00 0.00 18 GLY A O 10
ATOM 10722 N N . ALA A 1 19 ? -8.865 -3.679 6.305 1.00 0.00 19 ALA A N 10
ATOM 10723 C CA . ALA A 1 19 ? -7.616 -4.467 6.505 1.00 0.00 19 ALA A CA 10
ATOM 10724 C C . ALA A 1 19 ? -7.835 -5.892 5.991 1.00 0.00 19 ALA A C 10
ATOM 10725 O O . ALA A 1 19 ? -7.384 -6.857 6.579 1.00 0.00 19 ALA A O 10
ATOM 10732 N N . SER A 1 20 ? -8.523 -6.027 4.890 1.00 0.00 20 SER A N 10
ATOM 10733 C CA . SER A 1 20 ? -8.776 -7.385 4.322 1.00 0.00 20 SER A CA 10
ATOM 10734 C C . SER A 1 20 ? -8.942 -7.286 2.802 1.00 0.00 20 SER A C 10
ATOM 10735 O O . SER A 1 20 ? -9.316 -6.257 2.271 1.00 0.00 20 SER A O 10
ATOM 10743 N N . THR A 1 21 ? -8.668 -8.357 2.110 1.00 0.00 21 THR A N 10
ATOM 10744 C CA . THR A 1 21 ? -8.807 -8.361 0.623 1.00 0.00 21 THR A CA 10
ATOM 10745 C C . THR A 1 21 ? -10.294 -8.332 0.251 1.00 0.00 21 THR A C 10
ATOM 10746 O O . THR A 1 21 ? -10.682 -7.841 -0.792 1.00 0.00 21 THR A O 10
ATOM 10757 N N . SER A 1 22 ? -11.122 -8.858 1.108 1.00 0.00 22 SER A N 10
ATOM 10758 C CA . SER A 1 22 ? -12.589 -8.871 0.831 1.00 0.00 22 SER A CA 10
ATOM 10759 C C . SER A 1 22 ? -13.182 -7.513 1.222 1.00 0.00 22 SER A C 10
ATOM 10760 O O . SER A 1 22 ? -14.354 -7.250 1.030 1.00 0.00 22 SER A O 10
ATOM 10768 N N . SER A 1 23 ? -12.370 -6.654 1.771 1.00 0.00 23 SER A N 10
ATOM 10769 C CA . SER A 1 23 ? -12.862 -5.306 2.190 1.00 0.00 23 SER A CA 10
ATOM 10770 C C . SER A 1 23 ? -13.596 -4.628 1.031 1.00 0.00 23 SER A C 10
ATOM 10771 O O . SER A 1 23 ? -14.770 -4.857 0.801 1.00 0.00 23 SER A O 10
ATOM 10779 N N . LYS A 1 24 ? -12.917 -3.779 0.310 1.00 0.00 24 LYS A N 10
ATOM 10780 C CA . LYS A 1 24 ? -13.576 -3.074 -0.827 1.00 0.00 24 LYS A CA 10
ATOM 10781 C C . LYS A 1 24 ? -12.527 -2.347 -1.671 1.00 0.00 24 LYS A C 10
ATOM 10782 O O . LYS A 1 24 ? -11.681 -1.635 -1.162 1.00 0.00 24 LYS A O 10
ATOM 10801 N N . VAL A 1 25 ? -12.588 -2.524 -2.959 1.00 0.00 25 VAL A N 10
ATOM 10802 C CA . VAL A 1 25 ? -11.612 -1.857 -3.867 1.00 0.00 25 VAL A CA 10
ATOM 10803 C C . VAL A 1 25 ? -12.048 -0.416 -4.133 1.00 0.00 25 VAL A C 10
ATOM 10804 O O . VAL A 1 25 ? -13.191 -0.150 -4.453 1.00 0.00 25 VAL A O 10
ATOM 10817 N N . ILE A 1 26 ? -11.134 0.510 -4.009 1.00 0.00 26 ILE A N 10
ATOM 10818 C CA . ILE A 1 26 ? -11.452 1.950 -4.257 1.00 0.00 26 ILE A CA 10
ATOM 10819 C C . ILE A 1 26 ? -10.613 2.459 -5.434 1.00 0.00 26 ILE A C 10
ATOM 10820 O O . ILE A 1 26 ? -10.830 3.540 -5.943 1.00 0.00 26 ILE A O 10
ATOM 10836 N N . GLY A 1 27 ? -9.658 1.686 -5.873 1.00 0.00 27 GLY A N 10
ATOM 10837 C CA . GLY A 1 27 ? -8.816 2.140 -7.021 1.00 0.00 27 GLY A CA 10
ATOM 10838 C C . GLY A 1 27 ? -7.643 1.181 -7.229 1.00 0.00 27 GLY A C 10
ATOM 10839 O O . GLY A 1 27 ? -7.540 0.156 -6.582 1.00 0.00 27 GLY A O 10
ATOM 10843 N N . SER A 1 28 ? -6.763 1.511 -8.140 1.00 0.00 28 SER A N 10
ATOM 10844 C CA . SER A 1 28 ? -5.583 0.634 -8.426 1.00 0.00 28 SER A CA 10
ATOM 10845 C C . SER A 1 28 ? -4.313 1.478 -8.483 1.00 0.00 28 SER A C 10
ATOM 10846 O O . SER A 1 28 ? -4.356 2.669 -8.732 1.00 0.00 28 SER A O 10
ATOM 10854 N N . LEU A 1 29 ? -3.183 0.863 -8.245 1.00 0.00 29 LEU A N 10
ATOM 10855 C CA . LEU A 1 29 ? -1.880 1.601 -8.268 1.00 0.00 29 LEU A CA 10
ATOM 10856 C C . LEU A 1 29 ? -0.934 0.956 -9.278 1.00 0.00 29 LEU A C 10
ATOM 10857 O O . LEU A 1 29 ? -0.962 -0.238 -9.512 1.00 0.00 29 LEU A O 10
ATOM 10873 N N . SER A 1 30 ? -0.104 1.757 -9.881 1.00 0.00 30 SER A N 10
ATOM 10874 C CA . SER A 1 30 ? 0.855 1.241 -10.897 1.00 0.00 30 SER A CA 10
ATOM 10875 C C . SER A 1 30 ? 2.001 0.487 -10.222 1.00 0.00 30 SER A C 10
ATOM 10876 O O . SER A 1 30 ? 2.300 0.678 -9.056 1.00 0.00 30 SER A O 10
ATOM 10884 N N . GLY A 1 31 ? 2.641 -0.371 -10.964 1.00 0.00 31 GLY A N 10
ATOM 10885 C CA . GLY A 1 31 ? 3.774 -1.164 -10.411 1.00 0.00 31 GLY A CA 10
ATOM 10886 C C . GLY A 1 31 ? 4.961 -0.259 -10.071 1.00 0.00 31 GLY A C 10
ATOM 10887 O O . GLY A 1 31 ? 5.114 0.824 -10.607 1.00 0.00 31 GLY A O 10
ATOM 10891 N N . ASN A 1 32 ? 5.798 -0.715 -9.174 1.00 0.00 32 ASN A N 10
ATOM 10892 C CA . ASN A 1 32 ? 6.997 0.076 -8.757 1.00 0.00 32 ASN A CA 10
ATOM 10893 C C . ASN A 1 32 ? 6.549 1.441 -8.229 1.00 0.00 32 ASN A C 10
ATOM 10894 O O . ASN A 1 32 ? 7.232 2.436 -8.383 1.00 0.00 32 ASN A O 10
ATOM 10905 N N . THR A 1 33 ? 5.403 1.493 -7.608 1.00 0.00 33 THR A N 10
ATOM 10906 C CA . THR A 1 33 ? 4.894 2.791 -7.067 1.00 0.00 33 THR A CA 10
ATOM 10907 C C . THR A 1 33 ? 5.284 2.943 -5.594 1.00 0.00 33 THR A C 10
ATOM 10908 O O . THR A 1 33 ? 4.991 2.105 -4.763 1.00 0.00 33 THR A O 10
ATOM 10919 N N . LYS A 1 34 ? 5.939 4.025 -5.278 1.00 0.00 34 LYS A N 10
ATOM 10920 C CA . LYS A 1 34 ? 6.366 4.276 -3.871 1.00 0.00 34 LYS A CA 10
ATOM 10921 C C . LYS A 1 34 ? 5.180 4.796 -3.058 1.00 0.00 34 LYS A C 10
ATOM 10922 O O . LYS A 1 34 ? 4.474 5.697 -3.474 1.00 0.00 34 LYS A O 10
ATOM 10941 N N . VAL A 1 35 ? 4.960 4.232 -1.897 1.00 0.00 35 VAL A N 10
ATOM 10942 C CA . VAL A 1 35 ? 3.822 4.681 -1.031 1.00 0.00 35 VAL A CA 10
ATOM 10943 C C . VAL A 1 35 ? 4.327 4.958 0.382 1.00 0.00 35 VAL A C 10
ATOM 10944 O O . VAL A 1 35 ? 5.078 4.191 0.957 1.00 0.00 35 VAL A O 10
ATOM 10957 N N . THR A 1 36 ? 3.920 6.065 0.936 1.00 0.00 36 THR A N 10
ATOM 10958 C CA . THR A 1 36 ? 4.363 6.438 2.307 1.00 0.00 36 THR A CA 10
ATOM 10959 C C . THR A 1 36 ? 3.556 5.661 3.343 1.00 0.00 36 THR A C 10
ATOM 10960 O O . THR A 1 36 ? 2.337 5.658 3.332 1.00 0.00 36 THR A O 10
ATOM 10971 N N . ILE A 1 37 ? 4.241 5.008 4.243 1.00 0.00 37 ILE A N 10
ATOM 10972 C CA . ILE A 1 37 ? 3.558 4.216 5.304 1.00 0.00 37 ILE A CA 10
ATOM 10973 C C . ILE A 1 37 ? 3.590 4.991 6.619 1.00 0.00 37 ILE A C 10
ATOM 10974 O O . ILE A 1 37 ? 4.641 5.369 7.111 1.00 0.00 37 ILE A O 10
ATOM 10990 N N . VAL A 1 38 ? 2.438 5.220 7.192 1.00 0.00 38 VAL A N 10
ATOM 10991 C CA . VAL A 1 38 ? 2.348 5.959 8.486 1.00 0.00 38 VAL A CA 10
ATOM 10992 C C . VAL A 1 38 ? 1.886 4.985 9.573 1.00 0.00 38 VAL A C 10
ATOM 10993 O O . VAL A 1 38 ? 1.755 5.341 10.727 1.00 0.00 38 VAL A O 10
ATOM 11006 N N . GLY A 1 39 ? 1.646 3.753 9.210 1.00 0.00 39 GLY A N 10
ATOM 11007 C CA . GLY A 1 39 ? 1.196 2.756 10.228 1.00 0.00 39 GLY A CA 10
ATOM 11008 C C . GLY A 1 39 ? 1.137 1.354 9.617 1.00 0.00 39 GLY A C 10
ATOM 11009 O O . GLY A 1 39 ? 1.368 1.162 8.437 1.00 0.00 39 GLY A O 10
ATOM 11013 N N . GLU A 1 40 ? 0.828 0.373 10.424 1.00 0.00 40 GLU A N 10
ATOM 11014 C CA . GLU A 1 40 ? 0.745 -1.035 9.927 1.00 0.00 40 GLU A CA 10
ATOM 11015 C C . GLU A 1 40 ? -0.388 -1.765 10.650 1.00 0.00 40 GLU A C 10
ATOM 11016 O O . GLU A 1 40 ? -0.774 -1.407 11.749 1.00 0.00 40 GLU A O 10
ATOM 11028 N N . GLU A 1 41 ? -0.925 -2.783 10.039 1.00 0.00 41 GLU A N 10
ATOM 11029 C CA . GLU A 1 41 ? -2.037 -3.543 10.681 1.00 0.00 41 GLU A CA 10
ATOM 11030 C C . GLU A 1 41 ? -2.047 -4.985 10.162 1.00 0.00 41 GLU A C 10
ATOM 11031 O O . GLU A 1 41 ? -2.431 -5.257 9.040 1.00 0.00 41 GLU A O 10
ATOM 11043 N N . GLY A 1 42 ? -1.641 -5.904 10.992 1.00 0.00 42 GLY A N 10
ATOM 11044 C CA . GLY A 1 42 ? -1.631 -7.345 10.600 1.00 0.00 42 GLY A CA 10
ATOM 11045 C C . GLY A 1 42 ? -0.728 -7.594 9.391 1.00 0.00 42 GLY A C 10
ATOM 11046 O O . GLY A 1 42 ? 0.381 -7.100 9.302 1.00 0.00 42 GLY A O 10
ATOM 11050 N N . ALA A 1 43 ? -1.204 -8.375 8.461 1.00 0.00 43 ALA A N 10
ATOM 11051 C CA . ALA A 1 43 ? -0.402 -8.690 7.247 1.00 0.00 43 ALA A CA 10
ATOM 11052 C C . ALA A 1 43 ? -0.667 -7.625 6.181 1.00 0.00 43 ALA A C 10
ATOM 11053 O O . ALA A 1 43 ? -0.579 -7.879 4.995 1.00 0.00 43 ALA A O 10
ATOM 11060 N N . PHE A 1 44 ? -1.000 -6.435 6.604 1.00 0.00 44 PHE A N 10
ATOM 11061 C CA . PHE A 1 44 ? -1.282 -5.333 5.631 1.00 0.00 44 PHE A CA 10
ATOM 11062 C C . PHE A 1 44 ? -0.609 -4.049 6.104 1.00 0.00 44 PHE A C 10
ATOM 11063 O O . PHE A 1 44 ? -0.432 -3.826 7.286 1.00 0.00 44 PHE A O 10
ATOM 11080 N N . TYR A 1 45 ? -0.235 -3.207 5.180 1.00 0.00 45 TYR A N 10
ATOM 11081 C CA . TYR A 1 45 ? 0.440 -1.920 5.535 1.00 0.00 45 TYR A CA 10
ATOM 11082 C C . TYR A 1 45 ? -0.519 -0.753 5.319 1.00 0.00 45 TYR A C 10
ATOM 11083 O O . TYR A 1 45 ? -1.343 -0.755 4.422 1.00 0.00 45 TYR A O 10
ATOM 11101 N N . LYS A 1 46 ? -0.402 0.244 6.149 1.00 0.00 46 LYS A N 10
ATOM 11102 C CA . LYS A 1 46 ? -1.280 1.439 6.041 1.00 0.00 46 LYS A CA 10
ATOM 11103 C C . LYS A 1 46 ? -0.529 2.545 5.303 1.00 0.00 46 LYS A C 10
ATOM 11104 O O . LYS A 1 46 ? 0.557 2.935 5.688 1.00 0.00 46 LYS A O 10
ATOM 11123 N N . ILE A 1 47 ? -1.104 3.049 4.243 1.00 0.00 47 ILE A N 10
ATOM 11124 C CA . ILE A 1 47 ? -0.441 4.133 3.453 1.00 0.00 47 ILE A CA 10
ATOM 11125 C C . ILE A 1 47 ? -1.411 5.288 3.227 1.00 0.00 47 ILE A C 10
ATOM 11126 O O . ILE A 1 47 ? -2.616 5.131 3.288 1.00 0.00 47 ILE A O 10
ATOM 11142 N N . GLU A 1 48 ? -0.882 6.451 2.966 1.00 0.00 48 GLU A N 10
ATOM 11143 C CA . GLU A 1 48 ? -1.751 7.643 2.732 1.00 0.00 48 GLU A CA 10
ATOM 11144 C C . GLU A 1 48 ? -2.137 7.721 1.254 1.00 0.00 48 GLU A C 10
ATOM 11145 O O . GLU A 1 48 ? -1.364 8.151 0.418 1.00 0.00 48 GLU A O 10
ATOM 11157 N N . TYR A 1 49 ? -3.337 7.315 0.935 1.00 0.00 49 TYR A N 10
ATOM 11158 C CA . TYR A 1 49 ? -3.812 7.359 -0.482 1.00 0.00 49 TYR A CA 10
ATOM 11159 C C . TYR A 1 49 ? -4.882 8.442 -0.627 1.00 0.00 49 TYR A C 10
ATOM 11160 O O . TYR A 1 49 ? -5.931 8.389 -0.012 1.00 0.00 49 TYR A O 10
ATOM 11178 N N . LYS A 1 50 ? -4.615 9.418 -1.446 1.00 0.00 50 LYS A N 10
ATOM 11179 C CA . LYS A 1 50 ? -5.590 10.527 -1.662 1.00 0.00 50 LYS A CA 10
ATOM 11180 C C . LYS A 1 50 ? -6.023 11.105 -0.313 1.00 0.00 50 LYS A C 10
ATOM 11181 O O . LYS A 1 50 ? -7.120 11.609 -0.154 1.00 0.00 50 LYS A O 10
ATOM 11200 N N . GLY A 1 51 ? -5.154 11.045 0.656 1.00 0.00 51 GLY A N 10
ATOM 11201 C CA . GLY A 1 51 ? -5.477 11.596 2.008 1.00 0.00 51 GLY A CA 10
ATOM 11202 C C . GLY A 1 51 ? -6.096 10.501 2.880 1.00 0.00 51 GLY A C 10
ATOM 11203 O O . GLY A 1 51 ? -6.063 10.562 4.095 1.00 0.00 51 GLY A O 10
ATOM 11207 N N . SER A 1 52 ? -6.668 9.503 2.268 1.00 0.00 52 SER A N 10
ATOM 11208 C CA . SER A 1 52 ? -7.305 8.399 3.048 1.00 0.00 52 SER A CA 10
ATOM 11209 C C . SER A 1 52 ? -6.270 7.326 3.407 1.00 0.00 52 SER A C 10
ATOM 11210 O O . SER A 1 52 ? -5.181 7.281 2.867 1.00 0.00 52 SER A O 10
ATOM 11218 N N . HIS A 1 53 ? -6.614 6.463 4.327 1.00 0.00 53 HIS A N 10
ATOM 11219 C CA . HIS A 1 53 ? -5.672 5.383 4.750 1.00 0.00 53 HIS A CA 10
ATOM 11220 C C . HIS A 1 53 ? -5.962 4.106 3.956 1.00 0.00 53 HIS A C 10
ATOM 11221 O O . HIS A 1 53 ? -6.894 3.374 4.238 1.00 0.00 53 HIS A O 10
ATOM 11235 N N . GLY A 1 54 ? -5.159 3.841 2.965 1.00 0.00 54 GLY A N 10
ATOM 11236 C CA . GLY A 1 54 ? -5.359 2.623 2.125 1.00 0.00 54 GLY A CA 10
ATOM 11237 C C . GLY A 1 54 ? -4.604 1.437 2.723 1.00 0.00 54 GLY A C 10
ATOM 11238 O O . GLY A 1 54 ? -3.558 1.587 3.325 1.00 0.00 54 GLY A O 10
ATOM 11242 N N . TYR A 1 55 ? -5.135 0.254 2.552 1.00 0.00 55 TYR A N 10
ATOM 11243 C CA . TYR A 1 55 ? -4.475 -0.975 3.095 1.00 0.00 55 TYR A CA 10
ATOM 11244 C C . TYR A 1 55 ? -4.049 -1.876 1.938 1.00 0.00 55 TYR A C 10
ATOM 11245 O O . TYR A 1 55 ? -4.798 -2.110 1.007 1.00 0.00 55 TYR A O 10
ATOM 11263 N N . VAL A 1 56 ? -2.843 -2.376 1.990 1.00 0.00 56 VAL A N 10
ATOM 11264 C CA . VAL A 1 56 ? -2.334 -3.265 0.898 1.00 0.00 56 VAL A CA 10
ATOM 11265 C C . VAL A 1 56 ? -1.604 -4.466 1.502 1.00 0.00 56 VAL A C 10
ATOM 11266 O O . VAL A 1 56 ? -0.875 -4.348 2.468 1.00 0.00 56 VAL A O 10
ATOM 11279 N N . ALA A 1 57 ? -1.806 -5.621 0.931 1.00 0.00 57 ALA A N 10
ATOM 11280 C CA . ALA A 1 57 ? -1.146 -6.854 1.448 1.00 0.00 57 ALA A CA 10
ATOM 11281 C C . ALA A 1 57 ? 0.378 -6.731 1.336 1.00 0.00 57 ALA A C 10
ATOM 11282 O O . ALA A 1 57 ? 0.910 -6.145 0.410 1.00 0.00 57 ALA A O 10
ATOM 11289 N N . LYS A 1 58 ? 1.074 -7.283 2.290 1.00 0.00 58 LYS A N 10
ATOM 11290 C CA . LYS A 1 58 ? 2.566 -7.221 2.288 1.00 0.00 58 LYS A CA 10
ATOM 11291 C C . LYS A 1 58 ? 3.133 -7.970 1.073 1.00 0.00 58 LYS A C 10
ATOM 11292 O O . LYS A 1 58 ? 4.130 -7.577 0.493 1.00 0.00 58 LYS A O 10
ATOM 11311 N N . GLU A 1 59 ? 2.517 -9.059 0.699 1.00 0.00 59 GLU A N 10
ATOM 11312 C CA . GLU A 1 59 ? 3.029 -9.856 -0.461 1.00 0.00 59 GLU A CA 10
ATOM 11313 C C . GLU A 1 59 ? 3.348 -8.941 -1.647 1.00 0.00 59 GLU A C 10
ATOM 11314 O O . GLU A 1 59 ? 4.050 -9.327 -2.563 1.00 0.00 59 GLU A O 10
ATOM 11326 N N . TYR A 1 60 ? 2.854 -7.731 -1.637 1.00 0.00 60 TYR A N 10
ATOM 11327 C CA . TYR A 1 60 ? 3.141 -6.785 -2.765 1.00 0.00 60 TYR A CA 10
ATOM 11328 C C . TYR A 1 60 ? 4.100 -5.700 -2.277 1.00 0.00 60 TYR A C 10
ATOM 11329 O O . TYR A 1 60 ? 4.898 -5.173 -3.028 1.00 0.00 60 TYR A O 10
ATOM 11347 N N . ILE A 1 61 ? 4.027 -5.365 -1.018 1.00 0.00 61 ILE A N 10
ATOM 11348 C CA . ILE A 1 61 ? 4.929 -4.307 -0.466 1.00 0.00 61 ILE A CA 10
ATOM 11349 C C . ILE A 1 61 ? 6.183 -4.955 0.129 1.00 0.00 61 ILE A C 10
ATOM 11350 O O . ILE A 1 61 ? 6.111 -5.791 1.009 1.00 0.00 61 ILE A O 10
ATOM 11366 N N . LYS A 1 62 ? 7.332 -4.557 -0.345 1.00 0.00 62 LYS A N 10
ATOM 11367 C CA . LYS A 1 62 ? 8.605 -5.127 0.184 1.00 0.00 62 LYS A CA 10
ATOM 11368 C C . LYS A 1 62 ? 9.717 -4.078 0.111 1.00 0.00 62 LYS A C 10
ATOM 11369 O O . LYS A 1 62 ? 9.536 -2.990 -0.411 1.00 0.00 62 LYS A O 10
ATOM 11388 N N . ASP A 1 63 ? 10.862 -4.414 0.643 1.00 0.00 63 ASP A N 10
ATOM 11389 C CA . ASP A 1 63 ? 12.032 -3.479 0.637 1.00 0.00 63 ASP A CA 10
ATOM 11390 C C . ASP A 1 63 ? 11.655 -2.173 1.343 1.00 0.00 63 ASP A C 10
ATOM 11391 O O . ASP A 1 63 ? 11.849 -1.089 0.827 1.00 0.00 63 ASP A O 10
ATOM 11400 N N . ILE A 1 64 ? 11.122 -2.278 2.530 1.00 0.00 64 ILE A N 10
ATOM 11401 C CA . ILE A 1 64 ? 10.725 -1.055 3.291 1.00 0.00 64 ILE A CA 10
ATOM 11402 C C . ILE A 1 64 ? 11.974 -0.313 3.762 1.00 0.00 64 ILE A C 10
ATOM 11403 O O . ILE A 1 64 ? 12.904 -0.902 4.282 1.00 0.00 64 ILE A O 10
ATOM 11419 N N . LYS A 1 65 ? 12.000 0.981 3.573 1.00 0.00 65 LYS A N 10
ATOM 11420 C CA . LYS A 1 65 ? 13.186 1.792 3.988 1.00 0.00 65 LYS A CA 10
ATOM 11421 C C . LYS A 1 65 ? 12.812 2.726 5.140 1.00 0.00 65 LYS A C 10
ATOM 11422 O O . LYS A 1 65 ? 11.812 3.419 5.106 1.00 0.00 65 LYS A O 10
ATOM 11441 N N . ASP A 1 66 ? 13.627 2.741 6.156 1.00 0.00 66 ASP A N 10
ATOM 11442 C CA . ASP A 1 66 ? 13.364 3.611 7.339 1.00 0.00 66 ASP A CA 10
ATOM 11443 C C . ASP A 1 66 ? 13.934 5.007 7.088 1.00 0.00 66 ASP A C 10
ATOM 11444 O O . ASP A 1 66 ? 15.125 5.191 6.916 1.00 0.00 66 ASP A O 10
ATOM 11453 N N . GLU A 1 67 ? 13.081 5.990 7.065 1.00 0.00 67 GLU A N 10
ATOM 11454 C CA . GLU A 1 67 ? 13.541 7.386 6.818 1.00 0.00 67 GLU A CA 10
ATOM 11455 C C . GLU A 1 67 ? 14.531 7.813 7.902 1.00 0.00 67 GLU A C 10
ATOM 11456 O O . GLU A 1 67 ? 14.332 7.582 9.081 1.00 0.00 67 GLU A O 10
ATOM 11468 N N . VAL A 1 68 ? 15.601 8.441 7.498 1.00 0.00 68 VAL A N 10
ATOM 11469 C CA . VAL A 1 68 ? 16.631 8.898 8.474 1.00 0.00 68 VAL A CA 10
ATOM 11470 C C . VAL A 1 68 ? 16.435 10.390 8.767 1.00 0.00 68 VAL A C 10
ATOM 11471 O O . VAL A 1 68 ? 16.399 11.217 7.875 1.00 0.00 68 VAL A O 10
ATOM 11484 N N . LEU A 1 69 ? 16.303 10.731 10.020 1.00 0.00 69 LEU A N 10
ATOM 11485 C CA . LEU A 1 69 ? 16.106 12.161 10.407 1.00 0.00 69 LEU A CA 10
ATOM 11486 C C . LEU A 1 69 ? 17.468 12.787 10.725 1.00 0.00 69 LEU A C 10
ATOM 11487 O O . LEU A 1 69 ? 17.582 13.973 10.974 1.00 0.00 69 LEU A O 10
ATOM 11503 N N . GLU A 1 70 ? 18.503 11.994 10.716 1.00 0.00 70 GLU A N 10
ATOM 11504 C CA . GLU A 1 70 ? 19.863 12.527 11.020 1.00 0.00 70 GLU A CA 10
ATOM 11505 C C . GLU A 1 70 ? 20.231 13.627 10.021 1.00 0.00 70 GLU A C 10
ATOM 11506 O O . GLU A 1 70 ? 20.023 13.504 8.829 1.00 0.00 70 GLU A O 10
ATOM 11518 N N . HIS A 1 71 ? 20.785 14.702 10.510 1.00 0.00 71 HIS A N 10
ATOM 11519 C CA . HIS A 1 71 ? 21.186 15.824 9.612 1.00 0.00 71 HIS A CA 10
ATOM 11520 C C . HIS A 1 71 ? 22.337 15.371 8.711 1.00 0.00 71 HIS A C 10
ATOM 11521 O O . HIS A 1 71 ? 22.399 15.695 7.540 1.00 0.00 71 HIS A O 10
ATOM 11535 N N . HIS A 1 72 ? 23.258 14.633 9.265 1.00 0.00 72 HIS A N 10
ATOM 11536 C CA . HIS A 1 72 ? 24.425 14.162 8.468 1.00 0.00 72 HIS A CA 10
ATOM 11537 C C . HIS A 1 72 ? 23.971 13.148 7.418 1.00 0.00 72 HIS A C 10
ATOM 11538 O O . HIS A 1 72 ? 23.055 12.375 7.630 1.00 0.00 72 HIS A O 10
ATOM 11552 N N . HIS A 1 73 ? 24.610 13.162 6.278 1.00 0.00 73 HIS A N 10
ATOM 11553 C CA . HIS A 1 73 ? 24.240 12.220 5.181 1.00 0.00 73 HIS A CA 10
ATOM 11554 C C . HIS A 1 73 ? 25.498 11.570 4.611 1.00 0.00 73 HIS A C 10
ATOM 11555 O O . HIS A 1 73 ? 26.606 12.019 4.838 1.00 0.00 73 HIS A O 10
ATOM 11569 N N . HIS A 1 74 ? 25.317 10.511 3.875 1.00 0.00 74 HIS A N 10
ATOM 11570 C CA . HIS A 1 74 ? 26.470 9.789 3.262 1.00 0.00 74 HIS A CA 10
ATOM 11571 C C . HIS A 1 74 ? 27.625 9.682 4.254 1.00 0.00 74 HIS A C 10
ATOM 11572 O O . HIS A 1 74 ? 27.445 9.774 5.454 1.00 0.00 74 HIS A O 10
ATOM 11586 N N . HIS A 1 75 ? 28.815 9.470 3.758 1.00 0.00 75 HIS A N 10
ATOM 11587 C CA . HIS A 1 75 ? 29.999 9.333 4.660 1.00 0.00 75 HIS A CA 10
ATOM 11588 C C . HIS A 1 75 ? 31.200 10.072 4.066 1.00 0.00 75 HIS A C 10
ATOM 11589 O O . HIS A 1 75 ? 31.361 10.160 2.864 1.00 0.00 75 HIS A O 10
ATOM 11603 N N . HIS A 1 76 ? 32.037 10.603 4.911 1.00 0.00 76 HIS A N 10
ATOM 11604 C CA . HIS A 1 76 ? 33.237 11.344 4.427 1.00 0.00 76 HIS A CA 10
ATOM 11605 C C . HIS A 1 76 ? 34.273 11.406 5.551 1.00 0.00 76 HIS A C 10
ATOM 11606 O O . HIS A 1 76 ? 34.622 12.504 5.952 1.00 0.00 76 HIS A O 10
ATOM 11621 N N . ALA A 1 1 ? 7.838 7.540 12.518 1.00 0.00 1 ALA A N 11
ATOM 11622 C CA . ALA A 1 1 ? 8.851 6.954 11.594 1.00 0.00 1 ALA A CA 11
ATOM 11623 C C . ALA A 1 1 ? 8.176 6.595 10.268 1.00 0.00 1 ALA A C 11
ATOM 11624 O O . ALA A 1 1 ? 7.800 5.463 10.034 1.00 0.00 1 ALA A O 11
ATOM 11633 N N . GLU A 1 2 ? 8.014 7.556 9.402 1.00 0.00 2 GLU A N 11
ATOM 11634 C CA . GLU A 1 2 ? 7.356 7.287 8.092 1.00 0.00 2 GLU A CA 11
ATOM 11635 C C . GLU A 1 2 ? 8.261 6.421 7.212 1.00 0.00 2 GLU A C 11
ATOM 11636 O O . GLU A 1 2 ? 9.464 6.593 7.175 1.00 0.00 2 GLU A O 11
ATOM 11648 N N . LYS A 1 3 ? 7.681 5.487 6.499 1.00 0.00 3 LYS A N 11
ATOM 11649 C CA . LYS A 1 3 ? 8.482 4.592 5.608 1.00 0.00 3 LYS A CA 11
ATOM 11650 C C . LYS A 1 3 ? 7.753 4.418 4.276 1.00 0.00 3 LYS A C 11
ATOM 11651 O O . LYS A 1 3 ? 6.547 4.533 4.202 1.00 0.00 3 LYS A O 11
ATOM 11670 N N . THR A 1 4 ? 8.485 4.148 3.222 1.00 0.00 4 THR A N 11
ATOM 11671 C CA . THR A 1 4 ? 7.854 3.969 1.876 1.00 0.00 4 THR A CA 11
ATOM 11672 C C . THR A 1 4 ? 8.057 2.526 1.408 1.00 0.00 4 THR A C 11
ATOM 11673 O O . THR A 1 4 ? 9.168 2.040 1.315 1.00 0.00 4 THR A O 11
ATOM 11684 N N . GLY A 1 5 ? 6.981 1.839 1.115 1.00 0.00 5 GLY A N 11
ATOM 11685 C CA . GLY A 1 5 ? 7.083 0.420 0.652 1.00 0.00 5 GLY A CA 11
ATOM 11686 C C . GLY A 1 5 ? 7.050 0.377 -0.874 1.00 0.00 5 GLY A C 11
ATOM 11687 O O . GLY A 1 5 ? 6.206 0.980 -1.505 1.00 0.00 5 GLY A O 11
ATOM 11691 N N . ILE A 1 6 ? 7.965 -0.336 -1.473 1.00 0.00 6 ILE A N 11
ATOM 11692 C CA . ILE A 1 6 ? 7.986 -0.421 -2.960 1.00 0.00 6 ILE A CA 11
ATOM 11693 C C . ILE A 1 6 ? 6.952 -1.455 -3.422 1.00 0.00 6 ILE A C 11
ATOM 11694 O O . ILE A 1 6 ? 6.951 -2.589 -2.985 1.00 0.00 6 ILE A O 11
ATOM 11710 N N . VAL A 1 7 ? 6.075 -1.063 -4.305 1.00 0.00 7 VAL A N 11
ATOM 11711 C CA . VAL A 1 7 ? 5.039 -2.010 -4.805 1.00 0.00 7 VAL A CA 11
ATOM 11712 C C . VAL A 1 7 ? 5.642 -2.908 -5.885 1.00 0.00 7 VAL A C 11
ATOM 11713 O O . VAL A 1 7 ? 6.308 -2.444 -6.790 1.00 0.00 7 VAL A O 11
ATOM 11726 N N . ASN A 1 8 ? 5.412 -4.195 -5.793 1.00 0.00 8 ASN A N 11
ATOM 11727 C CA . ASN A 1 8 ? 5.962 -5.147 -6.808 1.00 0.00 8 ASN A CA 11
ATOM 11728 C C . ASN A 1 8 ? 4.847 -6.076 -7.284 1.00 0.00 8 ASN A C 11
ATOM 11729 O O . ASN A 1 8 ? 4.463 -7.001 -6.597 1.00 0.00 8 ASN A O 11
ATOM 11740 N N . VAL A 1 9 ? 4.325 -5.835 -8.461 1.00 0.00 9 VAL A N 11
ATOM 11741 C CA . VAL A 1 9 ? 3.229 -6.700 -9.002 1.00 0.00 9 VAL A CA 11
ATOM 11742 C C . VAL A 1 9 ? 3.515 -7.026 -10.468 1.00 0.00 9 VAL A C 11
ATOM 11743 O O . VAL A 1 9 ? 4.225 -6.313 -11.148 1.00 0.00 9 VAL A O 11
ATOM 11756 N N . SER A 1 10 ? 2.964 -8.104 -10.956 1.00 0.00 10 SER A N 11
ATOM 11757 C CA . SER A 1 10 ? 3.195 -8.490 -12.378 1.00 0.00 10 SER A CA 11
ATOM 11758 C C . SER A 1 10 ? 2.217 -7.728 -13.274 1.00 0.00 10 SER A C 11
ATOM 11759 O O . SER A 1 10 ? 2.336 -7.723 -14.482 1.00 0.00 10 SER A O 11
ATOM 11767 N N . SER A 1 11 ? 1.245 -7.082 -12.683 1.00 0.00 11 SER A N 11
ATOM 11768 C CA . SER A 1 11 ? 0.244 -6.311 -13.481 1.00 0.00 11 SER A CA 11
ATOM 11769 C C . SER A 1 11 ? -0.041 -4.981 -12.779 1.00 0.00 11 SER A C 11
ATOM 11770 O O . SER A 1 11 ? 0.385 -3.930 -13.217 1.00 0.00 11 SER A O 11
ATOM 11778 N N . SER A 1 12 ? -0.758 -5.022 -11.690 1.00 0.00 12 SER A N 11
ATOM 11779 C CA . SER A 1 12 ? -1.074 -3.767 -10.951 1.00 0.00 12 SER A CA 11
ATOM 11780 C C . SER A 1 12 ? -1.435 -4.111 -9.503 1.00 0.00 12 SER A C 11
ATOM 11781 O O . SER A 1 12 ? -1.700 -5.251 -9.178 1.00 0.00 12 SER A O 11
ATOM 11789 N N . LEU A 1 13 ? -1.449 -3.129 -8.632 1.00 0.00 13 LEU A N 11
ATOM 11790 C CA . LEU A 1 13 ? -1.795 -3.379 -7.196 1.00 0.00 13 LEU A CA 11
ATOM 11791 C C . LEU A 1 13 ? -3.111 -2.675 -6.871 1.00 0.00 13 LEU A C 11
ATOM 11792 O O . LEU A 1 13 ? -3.304 -1.516 -7.182 1.00 0.00 13 LEU A O 11
ATOM 11808 N N . ASN A 1 14 ? -4.023 -3.374 -6.251 1.00 0.00 14 ASN A N 11
ATOM 11809 C CA . ASN A 1 14 ? -5.338 -2.765 -5.903 1.00 0.00 14 ASN A CA 11
ATOM 11810 C C . ASN A 1 14 ? -5.272 -2.148 -4.504 1.00 0.00 14 ASN A C 11
ATOM 11811 O O . ASN A 1 14 ? -4.592 -2.644 -3.625 1.00 0.00 14 ASN A O 11
ATOM 11822 N N . VAL A 1 15 ? -5.979 -1.069 -4.292 1.00 0.00 15 VAL A N 11
ATOM 11823 C CA . VAL A 1 15 ? -5.973 -0.408 -2.952 1.00 0.00 15 VAL A CA 11
ATOM 11824 C C . VAL A 1 15 ? -7.227 -0.834 -2.191 1.00 0.00 15 VAL A C 11
ATOM 11825 O O . VAL A 1 15 ? -8.322 -0.776 -2.711 1.00 0.00 15 VAL A O 11
ATOM 11838 N N . ARG A 1 16 ? -7.071 -1.275 -0.968 1.00 0.00 16 ARG A N 11
ATOM 11839 C CA . ARG A 1 16 ? -8.248 -1.725 -0.162 1.00 0.00 16 ARG A CA 11
ATOM 11840 C C . ARG A 1 16 ? -8.502 -0.744 0.983 1.00 0.00 16 ARG A C 11
ATOM 11841 O O . ARG A 1 16 ? -7.588 -0.301 1.651 1.00 0.00 16 ARG A O 11
ATOM 11862 N N . GLU A 1 17 ? -9.740 -0.408 1.216 1.00 0.00 17 GLU A N 11
ATOM 11863 C CA . GLU A 1 17 ? -10.067 0.537 2.322 1.00 0.00 17 GLU A CA 11
ATOM 11864 C C . GLU A 1 17 ? -10.079 -0.215 3.655 1.00 0.00 17 GLU A C 11
ATOM 11865 O O . GLU A 1 17 ? -9.698 0.311 4.681 1.00 0.00 17 GLU A O 11
ATOM 11877 N N . GLY A 1 18 ? -10.526 -1.442 3.649 1.00 0.00 18 GLY A N 11
ATOM 11878 C CA . GLY A 1 18 ? -10.576 -2.232 4.916 1.00 0.00 18 GLY A CA 11
ATOM 11879 C C . GLY A 1 18 ? -9.322 -3.099 5.043 1.00 0.00 18 GLY A C 11
ATOM 11880 O O . GLY A 1 18 ? -8.482 -3.130 4.165 1.00 0.00 18 GLY A O 11
ATOM 11884 N N . ALA A 1 19 ? -9.194 -3.809 6.134 1.00 0.00 19 ALA A N 11
ATOM 11885 C CA . ALA A 1 19 ? -8.001 -4.686 6.330 1.00 0.00 19 ALA A CA 11
ATOM 11886 C C . ALA A 1 19 ? -8.351 -6.112 5.895 1.00 0.00 19 ALA A C 11
ATOM 11887 O O . ALA A 1 19 ? -7.514 -6.991 5.873 1.00 0.00 19 ALA A O 11
ATOM 11894 N N . SER A 1 20 ? -9.590 -6.345 5.553 1.00 0.00 20 SER A N 11
ATOM 11895 C CA . SER A 1 20 ? -10.009 -7.710 5.121 1.00 0.00 20 SER A CA 11
ATOM 11896 C C . SER A 1 20 ? -9.753 -7.885 3.622 1.00 0.00 20 SER A C 11
ATOM 11897 O O . SER A 1 20 ? -9.740 -6.933 2.866 1.00 0.00 20 SER A O 11
ATOM 11905 N N . THR A 1 21 ? -9.555 -9.099 3.190 1.00 0.00 21 THR A N 11
ATOM 11906 C CA . THR A 1 21 ? -9.300 -9.351 1.741 1.00 0.00 21 THR A CA 11
ATOM 11907 C C . THR A 1 21 ? -10.531 -8.947 0.921 1.00 0.00 21 THR A C 11
ATOM 11908 O O . THR A 1 21 ? -10.426 -8.308 -0.107 1.00 0.00 21 THR A O 11
ATOM 11919 N N . SER A 1 22 ? -11.699 -9.319 1.370 1.00 0.00 22 SER A N 11
ATOM 11920 C CA . SER A 1 22 ? -12.939 -8.963 0.621 1.00 0.00 22 SER A CA 11
ATOM 11921 C C . SER A 1 22 ? -13.228 -7.470 0.796 1.00 0.00 22 SER A C 11
ATOM 11922 O O . SER A 1 22 ? -14.328 -7.006 0.567 1.00 0.00 22 SER A O 11
ATOM 11930 N N . SER A 1 23 ? -12.248 -6.715 1.208 1.00 0.00 23 SER A N 11
ATOM 11931 C CA . SER A 1 23 ? -12.457 -5.254 1.407 1.00 0.00 23 SER A CA 11
ATOM 11932 C C . SER A 1 23 ? -12.767 -4.586 0.062 1.00 0.00 23 SER A C 11
ATOM 11933 O O . SER A 1 23 ? -12.313 -5.017 -0.980 1.00 0.00 23 SER A O 11
ATOM 11941 N N . LYS A 1 24 ? -13.545 -3.536 0.083 1.00 0.00 24 LYS A N 11
ATOM 11942 C CA . LYS A 1 24 ? -13.901 -2.834 -1.184 1.00 0.00 24 LYS A CA 11
ATOM 11943 C C . LYS A 1 24 ? -12.684 -2.092 -1.742 1.00 0.00 24 LYS A C 11
ATOM 11944 O O . LYS A 1 24 ? -11.875 -1.557 -1.009 1.00 0.00 24 LYS A O 11
ATOM 11963 N N . VAL A 1 25 ? -12.550 -2.066 -3.046 1.00 0.00 25 VAL A N 11
ATOM 11964 C CA . VAL A 1 25 ? -11.390 -1.370 -3.686 1.00 0.00 25 VAL A CA 11
ATOM 11965 C C . VAL A 1 25 ? -11.848 -0.025 -4.257 1.00 0.00 25 VAL A C 11
ATOM 11966 O O . VAL A 1 25 ? -12.838 0.060 -4.956 1.00 0.00 25 VAL A O 11
ATOM 11979 N N . ILE A 1 26 ? -11.127 1.025 -3.966 1.00 0.00 26 ILE A N 11
ATOM 11980 C CA . ILE A 1 26 ? -11.502 2.374 -4.489 1.00 0.00 26 ILE A CA 11
ATOM 11981 C C . ILE A 1 26 ? -10.652 2.700 -5.724 1.00 0.00 26 ILE A C 11
ATOM 11982 O O . ILE A 1 26 ? -10.862 3.696 -6.387 1.00 0.00 26 ILE A O 11
ATOM 11998 N N . GLY A 1 27 ? -9.691 1.870 -6.037 1.00 0.00 27 GLY A N 11
ATOM 11999 C CA . GLY A 1 27 ? -8.832 2.141 -7.226 1.00 0.00 27 GLY A CA 11
ATOM 12000 C C . GLY A 1 27 ? -7.605 1.225 -7.205 1.00 0.00 27 GLY A C 11
ATOM 12001 O O . GLY A 1 27 ? -7.594 0.200 -6.555 1.00 0.00 27 GLY A O 11
ATOM 12005 N N . SER A 1 28 ? -6.570 1.592 -7.920 1.00 0.00 28 SER A N 11
ATOM 12006 C CA . SER A 1 28 ? -5.339 0.748 -7.953 1.00 0.00 28 SER A CA 11
ATOM 12007 C C . SER A 1 28 ? -4.122 1.628 -8.244 1.00 0.00 28 SER A C 11
ATOM 12008 O O . SER A 1 28 ? -4.252 2.773 -8.629 1.00 0.00 28 SER A O 11
ATOM 12016 N N . LEU A 1 29 ? -2.935 1.098 -8.053 1.00 0.00 29 LEU A N 11
ATOM 12017 C CA . LEU A 1 29 ? -1.686 1.887 -8.308 1.00 0.00 29 LEU A CA 11
ATOM 12018 C C . LEU A 1 29 ? -0.765 1.101 -9.246 1.00 0.00 29 LEU A C 11
ATOM 12019 O O . LEU A 1 29 ? -0.824 -0.109 -9.325 1.00 0.00 29 LEU A O 11
ATOM 12035 N N . SER A 1 30 ? 0.070 1.793 -9.975 1.00 0.00 30 SER A N 11
ATOM 12036 C CA . SER A 1 30 ? 0.986 1.108 -10.932 1.00 0.00 30 SER A CA 11
ATOM 12037 C C . SER A 1 30 ? 2.113 0.385 -10.182 1.00 0.00 30 SER A C 11
ATOM 12038 O O . SER A 1 30 ? 2.382 0.650 -9.028 1.00 0.00 30 SER A O 11
ATOM 12046 N N . GLY A 1 31 ? 2.764 -0.536 -10.843 1.00 0.00 31 GLY A N 11
ATOM 12047 C CA . GLY A 1 31 ? 3.870 -1.302 -10.195 1.00 0.00 31 GLY A CA 11
ATOM 12048 C C . GLY A 1 31 ? 5.080 -0.395 -9.942 1.00 0.00 31 GLY A C 11
ATOM 12049 O O . GLY A 1 31 ? 5.194 0.678 -10.496 1.00 0.00 31 GLY A O 11
ATOM 12053 N N . ASN A 1 32 ? 5.979 -0.835 -9.099 1.00 0.00 32 ASN A N 11
ATOM 12054 C CA . ASN A 1 32 ? 7.202 -0.033 -8.775 1.00 0.00 32 ASN A CA 11
ATOM 12055 C C . ASN A 1 32 ? 6.806 1.257 -8.049 1.00 0.00 32 ASN A C 11
ATOM 12056 O O . ASN A 1 32 ? 7.634 1.931 -7.467 1.00 0.00 32 ASN A O 11
ATOM 12067 N N . THR A 1 33 ? 5.550 1.605 -8.070 1.00 0.00 33 THR A N 11
ATOM 12068 C CA . THR A 1 33 ? 5.110 2.843 -7.373 1.00 0.00 33 THR A CA 11
ATOM 12069 C C . THR A 1 33 ? 5.258 2.658 -5.860 1.00 0.00 33 THR A C 11
ATOM 12070 O O . THR A 1 33 ? 4.869 1.647 -5.308 1.00 0.00 33 THR A O 11
ATOM 12081 N N . LYS A 1 34 ? 5.819 3.627 -5.187 1.00 0.00 34 LYS A N 11
ATOM 12082 C CA . LYS A 1 34 ? 5.998 3.516 -3.708 1.00 0.00 34 LYS A CA 11
ATOM 12083 C C . LYS A 1 34 ? 4.813 4.170 -2.996 1.00 0.00 34 LYS A C 11
ATOM 12084 O O . LYS A 1 34 ? 4.254 5.141 -3.470 1.00 0.00 34 LYS A O 11
ATOM 12103 N N . VAL A 1 35 ? 4.427 3.641 -1.859 1.00 0.00 35 VAL A N 11
ATOM 12104 C CA . VAL A 1 35 ? 3.275 4.214 -1.091 1.00 0.00 35 VAL A CA 11
ATOM 12105 C C . VAL A 1 35 ? 3.739 4.589 0.318 1.00 0.00 35 VAL A C 11
ATOM 12106 O O . VAL A 1 35 ? 4.387 3.817 0.999 1.00 0.00 35 VAL A O 11
ATOM 12119 N N . THR A 1 36 ? 3.418 5.779 0.752 1.00 0.00 36 THR A N 11
ATOM 12120 C CA . THR A 1 36 ? 3.841 6.229 2.108 1.00 0.00 36 THR A CA 11
ATOM 12121 C C . THR A 1 36 ? 3.145 5.395 3.187 1.00 0.00 36 THR A C 11
ATOM 12122 O O . THR A 1 36 ? 1.936 5.253 3.191 1.00 0.00 36 THR A O 11
ATOM 12133 N N . ILE A 1 37 ? 3.908 4.859 4.110 1.00 0.00 37 ILE A N 11
ATOM 12134 C CA . ILE A 1 37 ? 3.326 4.037 5.217 1.00 0.00 37 ILE A CA 11
ATOM 12135 C C . ILE A 1 37 ? 3.402 4.825 6.524 1.00 0.00 37 ILE A C 11
ATOM 12136 O O . ILE A 1 37 ? 4.450 5.309 6.904 1.00 0.00 37 ILE A O 11
ATOM 12152 N N . VAL A 1 38 ? 2.296 4.952 7.217 1.00 0.00 38 VAL A N 11
ATOM 12153 C CA . VAL A 1 38 ? 2.284 5.706 8.512 1.00 0.00 38 VAL A CA 11
ATOM 12154 C C . VAL A 1 38 ? 2.046 4.730 9.669 1.00 0.00 38 VAL A C 11
ATOM 12155 O O . VAL A 1 38 ? 2.014 5.114 10.822 1.00 0.00 38 VAL A O 11
ATOM 12168 N N . GLY A 1 39 ? 1.877 3.468 9.371 1.00 0.00 39 GLY A N 11
ATOM 12169 C CA . GLY A 1 39 ? 1.642 2.469 10.453 1.00 0.00 39 GLY A CA 11
ATOM 12170 C C . GLY A 1 39 ? 1.446 1.080 9.839 1.00 0.00 39 GLY A C 11
ATOM 12171 O O . GLY A 1 39 ? 1.576 0.895 8.645 1.00 0.00 39 GLY A O 11
ATOM 12175 N N . GLU A 1 40 ? 1.133 0.099 10.652 1.00 0.00 40 GLU A N 11
ATOM 12176 C CA . GLU A 1 40 ? 0.926 -1.286 10.127 1.00 0.00 40 GLU A CA 11
ATOM 12177 C C . GLU A 1 40 ? -0.250 -1.937 10.858 1.00 0.00 40 GLU A C 11
ATOM 12178 O O . GLU A 1 40 ? -0.556 -1.601 11.984 1.00 0.00 40 GLU A O 11
ATOM 12190 N N . GLU A 1 41 ? -0.907 -2.875 10.226 1.00 0.00 41 GLU A N 11
ATOM 12191 C CA . GLU A 1 41 ? -2.059 -3.558 10.884 1.00 0.00 41 GLU A CA 11
ATOM 12192 C C . GLU A 1 41 ? -2.195 -4.980 10.330 1.00 0.00 41 GLU A C 11
ATOM 12193 O O . GLU A 1 41 ? -2.540 -5.183 9.183 1.00 0.00 41 GLU A O 11
ATOM 12205 N N . GLY A 1 42 ? -1.935 -5.963 11.147 1.00 0.00 42 GLY A N 11
ATOM 12206 C CA . GLY A 1 42 ? -2.057 -7.378 10.694 1.00 0.00 42 GLY A CA 11
ATOM 12207 C C . GLY A 1 42 ? -1.096 -7.659 9.532 1.00 0.00 42 GLY A C 11
ATOM 12208 O O . GLY A 1 42 ? 0.013 -7.163 9.488 1.00 0.00 42 GLY A O 11
ATOM 12212 N N . ALA A 1 43 ? -1.524 -8.463 8.597 1.00 0.00 43 ALA A N 11
ATOM 12213 C CA . ALA A 1 43 ? -0.658 -8.806 7.431 1.00 0.00 43 ALA A CA 11
ATOM 12214 C C . ALA A 1 43 ? -0.805 -7.741 6.343 1.00 0.00 43 ALA A C 11
ATOM 12215 O O . ALA A 1 43 ? -0.457 -7.960 5.200 1.00 0.00 43 ALA A O 11
ATOM 12222 N N . PHE A 1 44 ? -1.328 -6.591 6.689 1.00 0.00 44 PHE A N 11
ATOM 12223 C CA . PHE A 1 44 ? -1.515 -5.501 5.681 1.00 0.00 44 PHE A CA 11
ATOM 12224 C C . PHE A 1 44 ? -0.872 -4.218 6.199 1.00 0.00 44 PHE A C 11
ATOM 12225 O O . PHE A 1 44 ? -0.830 -3.967 7.388 1.00 0.00 44 PHE A O 11
ATOM 12242 N N . TYR A 1 45 ? -0.367 -3.402 5.312 1.00 0.00 45 TYR A N 11
ATOM 12243 C CA . TYR A 1 45 ? 0.284 -2.127 5.735 1.00 0.00 45 TYR A CA 11
ATOM 12244 C C . TYR A 1 45 ? -0.696 -0.969 5.571 1.00 0.00 45 TYR A C 11
ATOM 12245 O O . TYR A 1 45 ? -1.524 -0.956 4.681 1.00 0.00 45 TYR A O 11
ATOM 12263 N N . LYS A 1 46 ? -0.597 0.010 6.427 1.00 0.00 46 LYS A N 11
ATOM 12264 C CA . LYS A 1 46 ? -1.503 1.188 6.343 1.00 0.00 46 LYS A CA 11
ATOM 12265 C C . LYS A 1 46 ? -0.789 2.300 5.579 1.00 0.00 46 LYS A C 11
ATOM 12266 O O . LYS A 1 46 ? 0.319 2.676 5.909 1.00 0.00 46 LYS A O 11
ATOM 12285 N N . ILE A 1 47 ? -1.413 2.825 4.553 1.00 0.00 47 ILE A N 11
ATOM 12286 C CA . ILE A 1 47 ? -0.779 3.917 3.749 1.00 0.00 47 ILE A CA 11
ATOM 12287 C C . ILE A 1 47 ? -1.746 5.087 3.607 1.00 0.00 47 ILE A C 11
ATOM 12288 O O . ILE A 1 47 ? -2.948 4.935 3.710 1.00 0.00 47 ILE A O 11
ATOM 12304 N N . GLU A 1 48 ? -1.225 6.260 3.370 1.00 0.00 48 GLU A N 11
ATOM 12305 C CA . GLU A 1 48 ? -2.104 7.457 3.218 1.00 0.00 48 GLU A CA 11
ATOM 12306 C C . GLU A 1 48 ? -2.488 7.622 1.748 1.00 0.00 48 GLU A C 11
ATOM 12307 O O . GLU A 1 48 ? -1.645 7.825 0.897 1.00 0.00 48 GLU A O 11
ATOM 12319 N N . TYR A 1 49 ? -3.760 7.535 1.446 1.00 0.00 49 TYR A N 11
ATOM 12320 C CA . TYR A 1 49 ? -4.219 7.684 0.030 1.00 0.00 49 TYR A CA 11
ATOM 12321 C C . TYR A 1 49 ? -4.901 9.044 -0.142 1.00 0.00 49 TYR A C 11
ATOM 12322 O O . TYR A 1 49 ? -6.036 9.234 0.238 1.00 0.00 49 TYR A O 11
ATOM 12340 N N . LYS A 1 50 ? -4.204 9.989 -0.717 1.00 0.00 50 LYS A N 11
ATOM 12341 C CA . LYS A 1 50 ? -4.782 11.351 -0.929 1.00 0.00 50 LYS A CA 11
ATOM 12342 C C . LYS A 1 50 ? -5.536 11.819 0.321 1.00 0.00 50 LYS A C 11
ATOM 12343 O O . LYS A 1 50 ? -4.977 12.471 1.180 1.00 0.00 50 LYS A O 11
ATOM 12362 N N . GLY A 1 51 ? -6.806 11.504 0.420 1.00 0.00 51 GLY A N 11
ATOM 12363 C CA . GLY A 1 51 ? -7.617 11.938 1.606 1.00 0.00 51 GLY A CA 11
ATOM 12364 C C . GLY A 1 51 ? -8.337 10.733 2.209 1.00 0.00 51 GLY A C 11
ATOM 12365 O O . GLY A 1 51 ? -9.494 10.805 2.573 1.00 0.00 51 GLY A O 11
ATOM 12369 N N . SER A 1 52 ? -7.663 9.625 2.320 1.00 0.00 52 SER A N 11
ATOM 12370 C CA . SER A 1 52 ? -8.308 8.417 2.902 1.00 0.00 52 SER A CA 11
ATOM 12371 C C . SER A 1 52 ? -7.225 7.433 3.343 1.00 0.00 52 SER A C 11
ATOM 12372 O O . SER A 1 52 ? -6.080 7.539 2.950 1.00 0.00 52 SER A O 11
ATOM 12380 N N . HIS A 1 53 ? -7.574 6.477 4.162 1.00 0.00 53 HIS A N 11
ATOM 12381 C CA . HIS A 1 53 ? -6.562 5.488 4.637 1.00 0.00 53 HIS A CA 11
ATOM 12382 C C . HIS A 1 53 ? -6.605 4.243 3.747 1.00 0.00 53 HIS A C 11
ATOM 12383 O O . HIS A 1 53 ? -7.557 3.489 3.757 1.00 0.00 53 HIS A O 11
ATOM 12397 N N . GLY A 1 54 ? -5.572 4.029 2.973 1.00 0.00 54 GLY A N 11
ATOM 12398 C CA . GLY A 1 54 ? -5.531 2.840 2.069 1.00 0.00 54 GLY A CA 11
ATOM 12399 C C . GLY A 1 54 ? -4.760 1.705 2.745 1.00 0.00 54 GLY A C 11
ATOM 12400 O O . GLY A 1 54 ? -3.869 1.936 3.539 1.00 0.00 54 GLY A O 11
ATOM 12404 N N . TYR A 1 55 ? -5.103 0.478 2.434 1.00 0.00 55 TYR A N 11
ATOM 12405 C CA . TYR A 1 55 ? -4.402 -0.697 3.046 1.00 0.00 55 TYR A CA 11
ATOM 12406 C C . TYR A 1 55 ? -3.940 -1.647 1.941 1.00 0.00 55 TYR A C 11
ATOM 12407 O O . TYR A 1 55 ? -4.644 -1.877 0.977 1.00 0.00 55 TYR A O 11
ATOM 12425 N N . VAL A 1 56 ? -2.757 -2.196 2.070 1.00 0.00 56 VAL A N 11
ATOM 12426 C CA . VAL A 1 56 ? -2.234 -3.133 1.026 1.00 0.00 56 VAL A CA 11
ATOM 12427 C C . VAL A 1 56 ? -1.587 -4.348 1.696 1.00 0.00 56 VAL A C 11
ATOM 12428 O O . VAL A 1 56 ? -1.162 -4.297 2.833 1.00 0.00 56 VAL A O 11
ATOM 12441 N N . ALA A 1 57 ? -1.517 -5.445 0.990 1.00 0.00 57 ALA A N 11
ATOM 12442 C CA . ALA A 1 57 ? -0.908 -6.680 1.564 1.00 0.00 57 ALA A CA 11
ATOM 12443 C C . ALA A 1 57 ? 0.617 -6.562 1.590 1.00 0.00 57 ALA A C 11
ATOM 12444 O O . ALA A 1 57 ? 1.223 -5.952 0.731 1.00 0.00 57 ALA A O 11
ATOM 12451 N N . LYS A 1 58 ? 1.239 -7.155 2.572 1.00 0.00 58 LYS A N 11
ATOM 12452 C CA . LYS A 1 58 ? 2.725 -7.100 2.666 1.00 0.00 58 LYS A CA 11
ATOM 12453 C C . LYS A 1 58 ? 3.342 -7.926 1.534 1.00 0.00 58 LYS A C 11
ATOM 12454 O O . LYS A 1 58 ? 4.528 -7.862 1.278 1.00 0.00 58 LYS A O 11
ATOM 12473 N N . GLU A 1 59 ? 2.548 -8.714 0.865 1.00 0.00 59 GLU A N 11
ATOM 12474 C CA . GLU A 1 59 ? 3.084 -9.558 -0.241 1.00 0.00 59 GLU A CA 11
ATOM 12475 C C . GLU A 1 59 ? 3.529 -8.681 -1.419 1.00 0.00 59 GLU A C 11
ATOM 12476 O O . GLU A 1 59 ? 4.486 -8.988 -2.101 1.00 0.00 59 GLU A O 11
ATOM 12488 N N . TYR A 1 60 ? 2.837 -7.601 -1.679 1.00 0.00 60 TYR A N 11
ATOM 12489 C CA . TYR A 1 60 ? 3.223 -6.724 -2.831 1.00 0.00 60 TYR A CA 11
ATOM 12490 C C . TYR A 1 60 ? 4.134 -5.589 -2.354 1.00 0.00 60 TYR A C 11
ATOM 12491 O O . TYR A 1 60 ? 4.631 -4.812 -3.145 1.00 0.00 60 TYR A O 11
ATOM 12509 N N . ILE A 1 61 ? 4.362 -5.488 -1.068 1.00 0.00 61 ILE A N 11
ATOM 12510 C CA . ILE A 1 61 ? 5.245 -4.403 -0.524 1.00 0.00 61 ILE A CA 11
ATOM 12511 C C . ILE A 1 61 ? 6.568 -5.025 -0.062 1.00 0.00 61 ILE A C 11
ATOM 12512 O O . ILE A 1 61 ? 6.592 -6.003 0.656 1.00 0.00 61 ILE A O 11
ATOM 12528 N N . LYS A 1 62 ? 7.670 -4.455 -0.477 1.00 0.00 62 LYS A N 11
ATOM 12529 C CA . LYS A 1 62 ? 9.002 -4.997 -0.077 1.00 0.00 62 LYS A CA 11
ATOM 12530 C C . LYS A 1 62 ? 9.964 -3.831 0.167 1.00 0.00 62 LYS A C 11
ATOM 12531 O O . LYS A 1 62 ? 9.556 -2.689 0.231 1.00 0.00 62 LYS A O 11
ATOM 12550 N N . ASP A 1 63 ? 11.235 -4.123 0.292 1.00 0.00 63 ASP A N 11
ATOM 12551 C CA . ASP A 1 63 ? 12.256 -3.054 0.525 1.00 0.00 63 ASP A CA 11
ATOM 12552 C C . ASP A 1 63 ? 11.899 -2.243 1.773 1.00 0.00 63 ASP A C 11
ATOM 12553 O O . ASP A 1 63 ? 12.513 -2.389 2.810 1.00 0.00 63 ASP A O 11
ATOM 12562 N N . ILE A 1 64 ? 10.922 -1.385 1.676 1.00 0.00 64 ILE A N 11
ATOM 12563 C CA . ILE A 1 64 ? 10.521 -0.553 2.847 1.00 0.00 64 ILE A CA 11
ATOM 12564 C C . ILE A 1 64 ? 11.725 0.253 3.332 1.00 0.00 64 ILE A C 11
ATOM 12565 O O . ILE A 1 64 ? 12.394 -0.109 4.279 1.00 0.00 64 ILE A O 11
ATOM 12581 N N . LYS A 1 65 ? 12.003 1.353 2.678 1.00 0.00 65 LYS A N 11
ATOM 12582 C CA . LYS A 1 65 ? 13.163 2.210 3.078 1.00 0.00 65 LYS A CA 11
ATOM 12583 C C . LYS A 1 65 ? 12.761 3.681 2.987 1.00 0.00 65 LYS A C 11
ATOM 12584 O O . LYS A 1 65 ? 11.867 4.047 2.249 1.00 0.00 65 LYS A O 11
ATOM 12603 N N . ASP A 1 66 ? 13.408 4.528 3.740 1.00 0.00 66 ASP A N 11
ATOM 12604 C CA . ASP A 1 66 ? 13.057 5.976 3.706 1.00 0.00 66 ASP A CA 11
ATOM 12605 C C . ASP A 1 66 ? 13.724 6.643 2.502 1.00 0.00 66 ASP A C 11
ATOM 12606 O O . ASP A 1 66 ? 14.923 6.845 2.476 1.00 0.00 66 ASP A O 11
ATOM 12615 N N . GLU A 1 67 ? 12.949 6.997 1.507 1.00 0.00 67 GLU A N 11
ATOM 12616 C CA . GLU A 1 67 ? 13.516 7.664 0.295 1.00 0.00 67 GLU A CA 11
ATOM 12617 C C . GLU A 1 67 ? 13.198 9.160 0.350 1.00 0.00 67 GLU A C 11
ATOM 12618 O O . GLU A 1 67 ? 13.717 9.945 -0.419 1.00 0.00 67 GLU A O 11
ATOM 12630 N N . VAL A 1 68 ? 12.348 9.562 1.258 1.00 0.00 68 VAL A N 11
ATOM 12631 C CA . VAL A 1 68 ? 11.991 11.009 1.368 1.00 0.00 68 VAL A CA 11
ATOM 12632 C C . VAL A 1 68 ? 12.922 11.687 2.376 1.00 0.00 68 VAL A C 11
ATOM 12633 O O . VAL A 1 68 ? 13.093 12.890 2.373 1.00 0.00 68 VAL A O 11
ATOM 12646 N N . LEU A 1 69 ? 13.521 10.918 3.244 1.00 0.00 69 LEU A N 11
ATOM 12647 C CA . LEU A 1 69 ? 14.438 11.504 4.265 1.00 0.00 69 LEU A CA 11
ATOM 12648 C C . LEU A 1 69 ? 15.867 11.553 3.716 1.00 0.00 69 LEU A C 11
ATOM 12649 O O . LEU A 1 69 ? 16.340 10.615 3.108 1.00 0.00 69 LEU A O 11
ATOM 12665 N N . GLU A 1 70 ? 16.554 12.644 3.952 1.00 0.00 70 GLU A N 11
ATOM 12666 C CA . GLU A 1 70 ? 17.968 12.799 3.481 1.00 0.00 70 GLU A CA 11
ATOM 12667 C C . GLU A 1 70 ? 18.188 12.113 2.124 1.00 0.00 70 GLU A C 11
ATOM 12668 O O . GLU A 1 70 ? 17.289 11.994 1.317 1.00 0.00 70 GLU A O 11
ATOM 12680 N N . HIS A 1 71 ? 19.390 11.662 1.876 1.00 0.00 71 HIS A N 11
ATOM 12681 C CA . HIS A 1 71 ? 19.694 10.984 0.586 1.00 0.00 71 HIS A CA 11
ATOM 12682 C C . HIS A 1 71 ? 19.302 11.899 -0.575 1.00 0.00 71 HIS A C 11
ATOM 12683 O O . HIS A 1 71 ? 18.178 11.898 -1.035 1.00 0.00 71 HIS A O 11
ATOM 12697 N N . HIS A 1 72 ? 20.230 12.685 -1.047 1.00 0.00 72 HIS A N 11
ATOM 12698 C CA . HIS A 1 72 ? 19.933 13.613 -2.173 1.00 0.00 72 HIS A CA 11
ATOM 12699 C C . HIS A 1 72 ? 19.729 12.821 -3.466 1.00 0.00 72 HIS A C 11
ATOM 12700 O O . HIS A 1 72 ? 20.669 12.337 -4.060 1.00 0.00 72 HIS A O 11
ATOM 12714 N N . HIS A 1 73 ? 18.504 12.702 -3.907 1.00 0.00 73 HIS A N 11
ATOM 12715 C CA . HIS A 1 73 ? 18.209 11.956 -5.169 1.00 0.00 73 HIS A CA 11
ATOM 12716 C C . HIS A 1 73 ? 18.856 10.565 -5.144 1.00 0.00 73 HIS A C 11
ATOM 12717 O O . HIS A 1 73 ? 18.206 9.573 -4.880 1.00 0.00 73 HIS A O 11
ATOM 12731 N N . HIS A 1 74 ? 20.130 10.478 -5.428 1.00 0.00 74 HIS A N 11
ATOM 12732 C CA . HIS A 1 74 ? 20.810 9.150 -5.435 1.00 0.00 74 HIS A CA 11
ATOM 12733 C C . HIS A 1 74 ? 22.262 9.313 -4.977 1.00 0.00 74 HIS A C 11
ATOM 12734 O O . H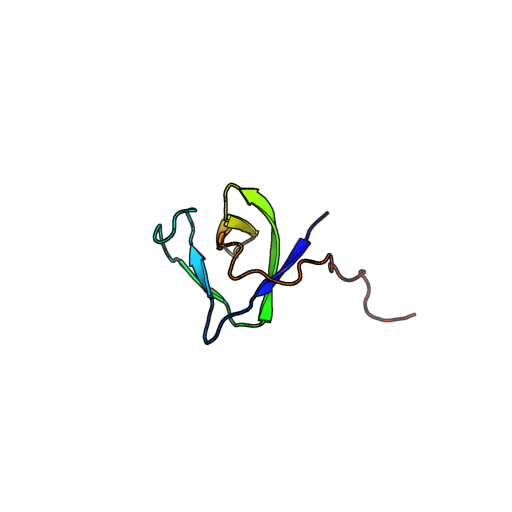IS A 1 74 ? 22.769 10.410 -4.855 1.00 0.00 74 HIS A O 11
ATOM 12748 N N . HIS A 1 75 ? 22.925 8.223 -4.706 1.00 0.00 75 HIS A N 11
ATOM 12749 C CA . HIS A 1 75 ? 24.339 8.296 -4.236 1.00 0.00 75 HIS A CA 11
ATOM 12750 C C . HIS A 1 75 ? 25.243 8.849 -5.347 1.00 0.00 75 HIS A C 11
ATOM 12751 O O . HIS A 1 75 ? 25.085 8.536 -6.509 1.00 0.00 75 HIS A O 11
ATOM 12765 N N . HIS A 1 76 ? 26.194 9.669 -4.983 1.00 0.00 76 HIS A N 11
ATOM 12766 C CA . HIS A 1 76 ? 27.128 10.251 -5.992 1.00 0.00 76 HIS A CA 11
ATOM 12767 C C . HIS A 1 76 ? 26.333 10.953 -7.097 1.00 0.00 76 HIS A C 11
ATOM 12768 O O . HIS A 1 76 ? 25.116 10.905 -7.049 1.00 0.00 76 HIS A O 11
ATOM 12783 N N . ALA A 1 1 ? 8.531 6.922 12.536 1.00 0.00 1 ALA A N 12
ATOM 12784 C CA . ALA A 1 1 ? 8.865 7.684 11.300 1.00 0.00 1 ALA A CA 12
ATOM 12785 C C . ALA A 1 1 ? 8.222 7.012 10.082 1.00 0.00 1 ALA A C 12
ATOM 12786 O O . ALA A 1 1 ? 8.048 5.808 10.034 1.00 0.00 1 ALA A O 12
ATOM 12795 N N . GLU A 1 2 ? 7.865 7.796 9.101 1.00 0.00 2 GLU A N 12
ATOM 12796 C CA . GLU A 1 2 ? 7.221 7.240 7.877 1.00 0.00 2 GLU A CA 12
ATOM 12797 C C . GLU A 1 2 ? 8.245 6.471 7.044 1.00 0.00 2 GLU A C 12
ATOM 12798 O O . GLU A 1 2 ? 9.434 6.714 7.115 1.00 0.00 2 GLU A O 12
ATOM 12810 N N . LYS A 1 3 ? 7.784 5.539 6.249 1.00 0.00 3 LYS A N 12
ATOM 12811 C CA . LYS A 1 3 ? 8.718 4.737 5.396 1.00 0.00 3 LYS A CA 12
ATOM 12812 C C . LYS A 1 3 ? 8.134 4.595 3.992 1.00 0.00 3 LYS A C 12
ATOM 12813 O O . LYS A 1 3 ? 6.937 4.672 3.798 1.00 0.00 3 LYS A O 12
ATOM 12832 N N . THR A 1 4 ? 8.978 4.389 3.008 1.00 0.00 4 THR A N 12
ATOM 12833 C CA . THR A 1 4 ? 8.487 4.236 1.601 1.00 0.00 4 THR A CA 12
ATOM 12834 C C . THR A 1 4 ? 8.610 2.773 1.180 1.00 0.00 4 THR A C 12
ATOM 12835 O O . THR A 1 4 ? 9.695 2.221 1.082 1.00 0.00 4 THR A O 12
ATOM 12846 N N . GLY A 1 5 ? 7.490 2.143 0.939 1.00 0.00 5 GLY A N 12
ATOM 12847 C CA . GLY A 1 5 ? 7.487 0.705 0.530 1.00 0.00 5 GLY A CA 12
ATOM 12848 C C . GLY A 1 5 ? 7.351 0.586 -0.986 1.00 0.00 5 GLY A C 12
ATOM 12849 O O . GLY A 1 5 ? 6.553 1.263 -1.608 1.00 0.00 5 GLY A O 12
ATOM 12853 N N . ILE A 1 6 ? 8.127 -0.279 -1.584 1.00 0.00 6 ILE A N 12
ATOM 12854 C CA . ILE A 1 6 ? 8.057 -0.462 -3.060 1.00 0.00 6 ILE A CA 12
ATOM 12855 C C . ILE A 1 6 ? 6.965 -1.481 -3.396 1.00 0.00 6 ILE A C 12
ATOM 12856 O O . ILE A 1 6 ? 7.004 -2.620 -2.965 1.00 0.00 6 ILE A O 12
ATOM 12872 N N . VAL A 1 7 ? 5.992 -1.074 -4.167 1.00 0.00 7 VAL A N 12
ATOM 12873 C CA . VAL A 1 7 ? 4.889 -2.004 -4.542 1.00 0.00 7 VAL A CA 12
ATOM 12874 C C . VAL A 1 7 ? 5.334 -2.868 -5.721 1.00 0.00 7 VAL A C 12
ATOM 12875 O O . VAL A 1 7 ? 5.391 -2.422 -6.853 1.00 0.00 7 VAL A O 12
ATOM 12888 N N . ASN A 1 8 ? 5.656 -4.107 -5.458 1.00 0.00 8 ASN A N 12
ATOM 12889 C CA . ASN A 1 8 ? 6.112 -5.025 -6.544 1.00 0.00 8 ASN A CA 12
ATOM 12890 C C . ASN A 1 8 ? 4.971 -5.962 -6.942 1.00 0.00 8 ASN A C 12
ATOM 12891 O O . ASN A 1 8 ? 4.655 -6.911 -6.246 1.00 0.00 8 ASN A O 12
ATOM 12902 N N . VAL A 1 9 ? 4.349 -5.697 -8.063 1.00 0.00 9 VAL A N 12
ATOM 12903 C CA . VAL A 1 9 ? 3.219 -6.558 -8.533 1.00 0.00 9 VAL A CA 12
ATOM 12904 C C . VAL A 1 9 ? 3.347 -6.807 -10.037 1.00 0.00 9 VAL A C 12
ATOM 12905 O O . VAL A 1 9 ? 4.076 -6.126 -10.734 1.00 0.00 9 VAL A O 12
ATOM 12918 N N . SER A 1 10 ? 2.638 -7.784 -10.533 1.00 0.00 10 SER A N 12
ATOM 12919 C CA . SER A 1 10 ? 2.696 -8.104 -11.989 1.00 0.00 10 SER A CA 12
ATOM 12920 C C . SER A 1 10 ? 2.169 -6.916 -12.802 1.00 0.00 10 SER A C 12
ATOM 12921 O O . SER A 1 10 ? 2.698 -6.578 -13.846 1.00 0.00 10 SER A O 12
ATOM 12929 N N . SER A 1 11 ? 1.131 -6.282 -12.335 1.00 0.00 11 SER A N 12
ATOM 12930 C CA . SER A 1 11 ? 0.572 -5.119 -13.078 1.00 0.00 11 SER A CA 12
ATOM 12931 C C . SER A 1 11 ? -0.355 -4.313 -12.165 1.00 0.00 11 SER A C 12
ATOM 12932 O O . SER A 1 11 ? -1.443 -4.739 -11.824 1.00 0.00 11 SER A O 12
ATOM 12940 N N . SER A 1 12 ? 0.080 -3.146 -11.783 1.00 0.00 12 SER A N 12
ATOM 12941 C CA . SER A 1 12 ? -0.740 -2.268 -10.899 1.00 0.00 12 SER A CA 12
ATOM 12942 C C . SER A 1 12 ? -1.197 -3.017 -9.649 1.00 0.00 12 SER A C 12
ATOM 12943 O O . SER A 1 12 ? -1.108 -4.227 -9.555 1.00 0.00 12 SER A O 12
ATOM 12951 N N . LEU A 1 13 ? -1.690 -2.287 -8.682 1.00 0.00 13 LEU A N 12
ATOM 12952 C CA . LEU A 1 13 ? -2.167 -2.921 -7.423 1.00 0.00 13 LEU A CA 12
ATOM 12953 C C . LEU A 1 13 ? -3.459 -2.248 -6.960 1.00 0.00 13 LEU A C 12
ATOM 12954 O O . LEU A 1 13 ? -3.557 -1.039 -6.890 1.00 0.00 13 LEU A O 12
ATOM 12970 N N . ASN A 1 14 ? -4.444 -3.039 -6.638 1.00 0.00 14 ASN A N 12
ATOM 12971 C CA . ASN A 1 14 ? -5.744 -2.486 -6.168 1.00 0.00 14 ASN A CA 12
ATOM 12972 C C . ASN A 1 14 ? -5.639 -2.087 -4.694 1.00 0.00 14 ASN A C 12
ATOM 12973 O O . ASN A 1 14 ? -5.004 -2.755 -3.897 1.00 0.00 14 ASN A O 12
ATOM 12984 N N . VAL A 1 15 ? -6.261 -0.998 -4.330 1.00 0.00 15 VAL A N 12
ATOM 12985 C CA . VAL A 1 15 ? -6.212 -0.524 -2.915 1.00 0.00 15 VAL A CA 12
ATOM 12986 C C . VAL A 1 15 ? -7.485 -0.952 -2.183 1.00 0.00 15 VAL A C 12
ATOM 12987 O O . VAL A 1 15 ? -8.588 -0.750 -2.656 1.00 0.00 15 VAL A O 12
ATOM 13000 N N . ARG A 1 16 ? -7.336 -1.543 -1.024 1.00 0.00 16 ARG A N 12
ATOM 13001 C CA . ARG A 1 16 ? -8.523 -1.996 -0.240 1.00 0.00 16 ARG A CA 12
ATOM 13002 C C . ARG A 1 16 ? -8.780 -1.027 0.913 1.00 0.00 16 ARG A C 12
ATOM 13003 O O . ARG A 1 16 ? -7.877 -0.637 1.631 1.00 0.00 16 ARG A O 12
ATOM 13024 N N . GLU A 1 17 ? -10.012 -0.646 1.095 1.00 0.00 17 GLU A N 12
ATOM 13025 C CA . GLU A 1 17 ? -10.359 0.291 2.201 1.00 0.00 17 GLU A CA 12
ATOM 13026 C C . GLU A 1 17 ? -10.246 -0.436 3.546 1.00 0.00 17 GLU A C 12
ATOM 13027 O O . GLU A 1 17 ? -9.808 0.120 4.537 1.00 0.00 17 GLU A O 12
ATOM 13039 N N . GLY A 1 18 ? -10.657 -1.675 3.587 1.00 0.00 18 GLY A N 12
ATOM 13040 C CA . GLY A 1 18 ? -10.600 -2.449 4.863 1.00 0.00 18 GLY A CA 12
ATOM 13041 C C . GLY A 1 18 ? -9.268 -3.192 4.973 1.00 0.00 18 GLY A C 12
ATOM 13042 O O . GLY A 1 18 ? -8.471 -3.213 4.056 1.00 0.00 18 GLY A O 12
ATOM 13046 N N . ALA A 1 19 ? -9.026 -3.810 6.099 1.00 0.00 19 ALA A N 12
ATOM 13047 C CA . ALA A 1 19 ? -7.752 -4.563 6.294 1.00 0.00 19 ALA A CA 12
ATOM 13048 C C . ALA A 1 19 ? -7.947 -6.019 5.847 1.00 0.00 19 ALA A C 12
ATOM 13049 O O . ALA A 1 19 ? -7.076 -6.852 6.006 1.00 0.00 19 ALA A O 12
ATOM 13056 N N . SER A 1 20 ? -9.089 -6.328 5.294 1.00 0.00 20 SER A N 12
ATOM 13057 C CA . SER A 1 20 ? -9.351 -7.730 4.848 1.00 0.00 20 SER A CA 12
ATOM 13058 C C . SER A 1 20 ? -8.656 -8.003 3.510 1.00 0.00 20 SER A C 12
ATOM 13059 O O . SER A 1 20 ? -8.207 -7.100 2.827 1.00 0.00 20 SER A O 12
ATOM 13067 N N . THR A 1 21 ? -8.574 -9.253 3.137 1.00 0.00 21 THR A N 12
ATOM 13068 C CA . THR A 1 21 ? -7.920 -9.622 1.849 1.00 0.00 21 THR A CA 12
ATOM 13069 C C . THR A 1 21 ? -8.791 -9.158 0.677 1.00 0.00 21 THR A C 12
ATOM 13070 O O . THR A 1 21 ? -8.328 -9.005 -0.438 1.00 0.00 21 THR A O 12
ATOM 13081 N N . SER A 1 22 ? -10.051 -8.935 0.922 1.00 0.00 22 SER A N 12
ATOM 13082 C CA . SER A 1 22 ? -10.959 -8.482 -0.170 1.00 0.00 22 SER A CA 12
ATOM 13083 C C . SER A 1 22 ? -12.086 -7.636 0.436 1.00 0.00 22 SER A C 12
ATOM 13084 O O . SER A 1 22 ? -13.247 -7.991 0.381 1.00 0.00 22 SER A O 12
ATOM 13092 N N . SER A 1 23 ? -11.737 -6.515 1.015 1.00 0.00 23 SER A N 12
ATOM 13093 C CA . SER A 1 23 ? -12.767 -5.624 1.630 1.00 0.00 23 SER A CA 12
ATOM 13094 C C . SER A 1 23 ? -13.528 -4.886 0.525 1.00 0.00 23 SER A C 12
ATOM 13095 O O . SER A 1 23 ? -14.627 -5.253 0.152 1.00 0.00 23 SER A O 12
ATOM 13103 N N . LYS A 1 24 ? -12.944 -3.847 -0.009 1.00 0.00 24 LYS A N 12
ATOM 13104 C CA . LYS A 1 24 ? -13.624 -3.082 -1.093 1.00 0.00 24 LYS A CA 12
ATOM 13105 C C . LYS A 1 24 ? -12.600 -2.255 -1.868 1.00 0.00 24 LYS A C 12
ATOM 13106 O O . LYS A 1 24 ? -11.910 -1.416 -1.318 1.00 0.00 24 LYS A O 12
ATOM 13125 N N . VAL A 1 25 ? -12.504 -2.488 -3.146 1.00 0.00 25 VAL A N 12
ATOM 13126 C CA . VAL A 1 25 ? -11.540 -1.725 -3.981 1.00 0.00 25 VAL A CA 12
ATOM 13127 C C . VAL A 1 25 ? -12.071 -0.312 -4.216 1.00 0.00 25 VAL A C 12
ATOM 13128 O O . VAL A 1 25 ? -13.201 -0.117 -4.625 1.00 0.00 25 VAL A O 12
ATOM 13141 N N . ILE A 1 26 ? -11.251 0.672 -3.960 1.00 0.00 26 ILE A N 12
ATOM 13142 C CA . ILE A 1 26 ? -11.658 2.094 -4.155 1.00 0.00 26 ILE A CA 12
ATOM 13143 C C . ILE A 1 26 ? -10.732 2.747 -5.183 1.00 0.00 26 ILE A C 12
ATOM 13144 O O . ILE A 1 26 ? -10.973 3.843 -5.648 1.00 0.00 26 ILE A O 12
ATOM 13160 N N . GLY A 1 27 ? -9.670 2.076 -5.544 1.00 0.00 27 GLY A N 12
ATOM 13161 C CA . GLY A 1 27 ? -8.730 2.664 -6.541 1.00 0.00 27 GLY A CA 12
ATOM 13162 C C . GLY A 1 27 ? -7.563 1.707 -6.794 1.00 0.00 27 GLY A C 12
ATOM 13163 O O . GLY A 1 27 ? -7.583 0.560 -6.391 1.00 0.00 27 GLY A O 12
ATOM 13167 N N . SER A 1 28 ? -6.547 2.178 -7.468 1.00 0.00 28 SER A N 12
ATOM 13168 C CA . SER A 1 28 ? -5.371 1.308 -7.760 1.00 0.00 28 SER A CA 12
ATOM 13169 C C . SER A 1 28 ? -4.124 2.170 -7.955 1.00 0.00 28 SER A C 12
ATOM 13170 O O . SER A 1 28 ? -4.204 3.327 -8.326 1.00 0.00 28 SER A O 12
ATOM 13178 N N . LEU A 1 29 ? -2.969 1.603 -7.709 1.00 0.00 29 LEU A N 12
ATOM 13179 C CA . LEU A 1 29 ? -1.688 2.357 -7.870 1.00 0.00 29 LEU A CA 12
ATOM 13180 C C . LEU A 1 29 ? -0.784 1.623 -8.857 1.00 0.00 29 LEU A C 12
ATOM 13181 O O . LEU A 1 29 ? -0.836 0.414 -8.993 1.00 0.00 29 LEU A O 12
ATOM 13197 N N . SER A 1 30 ? 0.040 2.357 -9.548 1.00 0.00 30 SER A N 12
ATOM 13198 C CA . SER A 1 30 ? 0.958 1.739 -10.542 1.00 0.00 30 SER A CA 12
ATOM 13199 C C . SER A 1 30 ? 2.034 0.914 -9.832 1.00 0.00 30 SER A C 12
ATOM 13200 O O . SER A 1 30 ? 2.416 1.187 -8.708 1.00 0.00 30 SER A O 12
ATOM 13208 N N . GLY A 1 31 ? 2.516 -0.098 -10.495 1.00 0.00 31 GLY A N 12
ATOM 13209 C CA . GLY A 1 31 ? 3.563 -0.971 -9.899 1.00 0.00 31 GLY A CA 12
ATOM 13210 C C . GLY A 1 31 ? 4.877 -0.208 -9.725 1.00 0.00 31 GLY A C 12
ATOM 13211 O O . GLY A 1 31 ? 5.070 0.867 -10.264 1.00 0.00 31 GLY A O 12
ATOM 13215 N N . ASN A 1 32 ? 5.778 -0.773 -8.960 1.00 0.00 32 ASN A N 12
ATOM 13216 C CA . ASN A 1 32 ? 7.101 -0.126 -8.710 1.00 0.00 32 ASN A CA 12
ATOM 13217 C C . ASN A 1 32 ? 6.886 1.268 -8.116 1.00 0.00 32 ASN A C 12
ATOM 13218 O O . ASN A 1 32 ? 7.810 2.045 -7.967 1.00 0.00 32 ASN A O 12
ATOM 13229 N N . THR A 1 33 ? 5.669 1.585 -7.773 1.00 0.00 33 THR A N 12
ATOM 13230 C CA . THR A 1 33 ? 5.372 2.924 -7.187 1.00 0.00 33 THR A CA 12
ATOM 13231 C C . THR A 1 33 ? 5.538 2.885 -5.665 1.00 0.00 33 THR A C 12
ATOM 13232 O O . THR A 1 33 ? 5.078 1.977 -4.994 1.00 0.00 33 THR A O 12
ATOM 13243 N N . LYS A 1 34 ? 6.198 3.871 -5.122 1.00 0.00 34 LYS A N 12
ATOM 13244 C CA . LYS A 1 34 ? 6.413 3.924 -3.649 1.00 0.00 34 LYS A CA 12
ATOM 13245 C C . LYS A 1 34 ? 5.143 4.409 -2.950 1.00 0.00 34 LYS A C 12
ATOM 13246 O O . LYS A 1 34 ? 4.401 5.220 -3.474 1.00 0.00 34 LYS A O 12
ATOM 13265 N N . VAL A 1 35 ? 4.892 3.914 -1.761 1.00 0.00 35 VAL A N 12
ATOM 13266 C CA . VAL A 1 35 ? 3.675 4.332 -0.996 1.00 0.00 35 VAL A CA 12
ATOM 13267 C C . VAL A 1 35 ? 4.086 4.821 0.392 1.00 0.00 35 VAL A C 12
ATOM 13268 O O . VAL A 1 35 ? 4.865 4.190 1.088 1.00 0.00 35 VAL A O 12
ATOM 13281 N N . THR A 1 36 ? 3.565 5.953 0.786 1.00 0.00 36 THR A N 12
ATOM 13282 C CA . THR A 1 36 ? 3.906 6.526 2.116 1.00 0.00 36 THR A CA 12
ATOM 13283 C C . THR A 1 36 ? 3.393 5.616 3.226 1.00 0.00 36 THR A C 12
ATOM 13284 O O . THR A 1 36 ? 2.234 5.237 3.256 1.00 0.00 36 THR A O 12
ATOM 13295 N N . ILE A 1 37 ? 4.255 5.277 4.145 1.00 0.00 37 ILE A N 12
ATOM 13296 C CA . ILE A 1 37 ? 3.859 4.393 5.274 1.00 0.00 37 ILE A CA 12
ATOM 13297 C C . ILE A 1 37 ? 3.659 5.231 6.526 1.00 0.00 37 ILE A C 12
ATOM 13298 O O . ILE A 1 37 ? 4.537 5.968 6.946 1.00 0.00 37 ILE A O 12
ATOM 13314 N N . VAL A 1 38 ? 2.500 5.113 7.121 1.00 0.00 38 VAL A N 12
ATOM 13315 C CA . VAL A 1 38 ? 2.181 5.875 8.361 1.00 0.00 38 VAL A CA 12
ATOM 13316 C C . VAL A 1 38 ? 1.819 4.888 9.470 1.00 0.00 38 VAL A C 12
ATOM 13317 O O . VAL A 1 38 ? 1.730 5.244 10.630 1.00 0.00 38 VAL A O 12
ATOM 13330 N N . GLY A 1 39 ? 1.612 3.643 9.128 1.00 0.00 39 GLY A N 12
ATOM 13331 C CA . GLY A 1 39 ? 1.258 2.642 10.175 1.00 0.00 39 GLY A CA 12
ATOM 13332 C C . GLY A 1 39 ? 1.051 1.259 9.552 1.00 0.00 39 GLY A C 12
ATOM 13333 O O . GLY A 1 39 ? 1.288 1.045 8.379 1.00 0.00 39 GLY A O 12
ATOM 13337 N N . GLU A 1 40 ? 0.613 0.314 10.347 1.00 0.00 40 GLU A N 12
ATOM 13338 C CA . GLU A 1 40 ? 0.387 -1.071 9.835 1.00 0.00 40 GLU A CA 12
ATOM 13339 C C . GLU A 1 40 ? -0.766 -1.725 10.599 1.00 0.00 40 GLU A C 12
ATOM 13340 O O . GLU A 1 40 ? -1.158 -1.281 11.663 1.00 0.00 40 GLU A O 12
ATOM 13352 N N . GLU A 1 41 ? -1.307 -2.784 10.061 1.00 0.00 41 GLU A N 12
ATOM 13353 C CA . GLU A 1 41 ? -2.432 -3.484 10.740 1.00 0.00 41 GLU A CA 12
ATOM 13354 C C . GLU A 1 41 ? -2.484 -4.943 10.272 1.00 0.00 41 GLU A C 12
ATOM 13355 O O . GLU A 1 41 ? -2.757 -5.232 9.122 1.00 0.00 41 GLU A O 12
ATOM 13367 N N . GLY A 1 42 ? -2.227 -5.856 11.168 1.00 0.00 42 GLY A N 12
ATOM 13368 C CA . GLY A 1 42 ? -2.261 -7.306 10.815 1.00 0.00 42 GLY A CA 12
ATOM 13369 C C . GLY A 1 42 ? -1.227 -7.630 9.735 1.00 0.00 42 GLY A C 12
ATOM 13370 O O . GLY A 1 42 ? -0.097 -7.183 9.776 1.00 0.00 42 GLY A O 12
ATOM 13374 N N . ALA A 1 43 ? -1.616 -8.414 8.767 1.00 0.00 43 ALA A N 12
ATOM 13375 C CA . ALA A 1 43 ? -0.680 -8.785 7.670 1.00 0.00 43 ALA A CA 12
ATOM 13376 C C . ALA A 1 43 ? -0.847 -7.788 6.525 1.00 0.00 43 ALA A C 12
ATOM 13377 O O . ALA A 1 43 ? -0.635 -8.105 5.368 1.00 0.00 43 ALA A O 12
ATOM 13384 N N . PHE A 1 44 ? -1.230 -6.578 6.846 1.00 0.00 44 PHE A N 12
ATOM 13385 C CA . PHE A 1 44 ? -1.424 -5.537 5.794 1.00 0.00 44 PHE A CA 12
ATOM 13386 C C . PHE A 1 44 ? -0.774 -4.232 6.245 1.00 0.00 44 PHE A C 12
ATOM 13387 O O . PHE A 1 44 ? -0.687 -3.941 7.423 1.00 0.00 44 PHE A O 12
ATOM 13404 N N . TYR A 1 45 ? -0.320 -3.444 5.307 1.00 0.00 45 TYR A N 12
ATOM 13405 C CA . TYR A 1 45 ? 0.332 -2.143 5.642 1.00 0.00 45 TYR A CA 12
ATOM 13406 C C . TYR A 1 45 ? -0.620 -0.993 5.323 1.00 0.00 45 TYR A C 12
ATOM 13407 O O . TYR A 1 45 ? -1.312 -0.992 4.321 1.00 0.00 45 TYR A O 12
ATOM 13425 N N . LYS A 1 46 ? -0.651 -0.013 6.182 1.00 0.00 46 LYS A N 12
ATOM 13426 C CA . LYS A 1 46 ? -1.541 1.158 5.970 1.00 0.00 46 LYS A CA 12
ATOM 13427 C C . LYS A 1 46 ? -0.740 2.286 5.326 1.00 0.00 46 LYS A C 12
ATOM 13428 O O . LYS A 1 46 ? 0.326 2.650 5.789 1.00 0.00 46 LYS A O 12
ATOM 13447 N N . ILE A 1 47 ? -1.250 2.834 4.254 1.00 0.00 47 ILE A N 12
ATOM 13448 C CA . ILE A 1 47 ? -0.539 3.939 3.542 1.00 0.00 47 ILE A CA 12
ATOM 13449 C C . ILE A 1 47 ? -1.484 5.112 3.314 1.00 0.00 47 ILE A C 12
ATOM 13450 O O . ILE A 1 47 ? -2.691 4.993 3.425 1.00 0.00 47 ILE A O 12
ATOM 13466 N N . GLU A 1 48 ? -0.932 6.249 2.998 1.00 0.00 48 GLU A N 12
ATOM 13467 C CA . GLU A 1 48 ? -1.775 7.453 2.757 1.00 0.00 48 GLU A CA 12
ATOM 13468 C C . GLU A 1 48 ? -2.411 7.375 1.368 1.00 0.00 48 GLU A C 12
ATOM 13469 O O . GLU A 1 48 ? -1.793 7.684 0.364 1.00 0.00 48 GLU A O 12
ATOM 13481 N N . TYR A 1 49 ? -3.651 6.973 1.309 1.00 0.00 49 TYR A N 12
ATOM 13482 C CA . TYR A 1 49 ? -4.356 6.876 0.001 1.00 0.00 49 TYR A CA 12
ATOM 13483 C C . TYR A 1 49 ? -5.053 8.202 -0.302 1.00 0.00 49 TYR A C 12
ATOM 13484 O O . TYR A 1 49 ? -5.692 8.794 0.547 1.00 0.00 49 TYR A O 12
ATOM 13502 N N . LYS A 1 50 ? -4.920 8.670 -1.510 1.00 0.00 50 LYS A N 12
ATOM 13503 C CA . LYS A 1 50 ? -5.552 9.961 -1.892 1.00 0.00 50 LYS A CA 12
ATOM 13504 C C . LYS A 1 50 ? -7.039 9.955 -1.531 1.00 0.00 50 LYS A C 12
ATOM 13505 O O . LYS A 1 50 ? -7.868 9.445 -2.262 1.00 0.00 50 LYS A O 12
ATOM 13524 N N . GLY A 1 51 ? -7.372 10.532 -0.406 1.00 0.00 51 GLY A N 12
ATOM 13525 C CA . GLY A 1 51 ? -8.797 10.591 0.044 1.00 0.00 51 GLY A CA 12
ATOM 13526 C C . GLY A 1 51 ? -8.928 9.911 1.410 1.00 0.00 51 GLY A C 12
ATOM 13527 O O . GLY A 1 51 ? -9.704 10.331 2.250 1.00 0.00 51 GLY A O 12
ATOM 13531 N N . SER A 1 52 ? -8.180 8.868 1.644 1.00 0.00 52 SER A N 12
ATOM 13532 C CA . SER A 1 52 ? -8.268 8.169 2.960 1.00 0.00 52 SER A CA 12
ATOM 13533 C C . SER A 1 52 ? -7.046 7.270 3.160 1.00 0.00 52 SER A C 12
ATOM 13534 O O . SER A 1 52 ? -5.986 7.508 2.613 1.00 0.00 52 SER A O 12
ATOM 13542 N N . HIS A 1 53 ? -7.194 6.233 3.951 1.00 0.00 53 HIS A N 12
ATOM 13543 C CA . HIS A 1 53 ? -6.058 5.296 4.213 1.00 0.00 53 HIS A CA 12
ATOM 13544 C C . HIS A 1 53 ? -6.284 3.978 3.468 1.00 0.00 53 HIS A C 12
ATOM 13545 O O . HIS A 1 53 ? -7.248 3.270 3.698 1.00 0.00 53 HIS A O 12
ATOM 13559 N N . GLY A 1 54 ? -5.391 3.652 2.572 1.00 0.00 54 GLY A N 12
ATOM 13560 C CA . GLY A 1 54 ? -5.522 2.391 1.785 1.00 0.00 54 GLY A CA 12
ATOM 13561 C C . GLY A 1 54 ? -4.760 1.258 2.474 1.00 0.00 54 GLY A C 12
ATOM 13562 O O . GLY A 1 54 ? -3.723 1.465 3.076 1.00 0.00 54 GLY A O 12
ATOM 13566 N N . TYR A 1 55 ? -5.276 0.059 2.381 1.00 0.00 55 TYR A N 12
ATOM 13567 C CA . TYR A 1 55 ? -4.606 -1.119 3.017 1.00 0.00 55 TYR A CA 12
ATOM 13568 C C . TYR A 1 55 ? -4.160 -2.104 1.939 1.00 0.00 55 TYR A C 12
ATOM 13569 O O . TYR A 1 55 ? -4.880 -2.386 0.995 1.00 0.00 55 TYR A O 12
ATOM 13587 N N . VAL A 1 56 ? -2.968 -2.625 2.075 1.00 0.00 56 VAL A N 12
ATOM 13588 C CA . VAL A 1 56 ? -2.440 -3.599 1.074 1.00 0.00 56 VAL A CA 12
ATOM 13589 C C . VAL A 1 56 ? -1.722 -4.740 1.795 1.00 0.00 56 VAL A C 12
ATOM 13590 O O . VAL A 1 56 ? -1.242 -4.588 2.903 1.00 0.00 56 VAL A O 12
ATOM 13603 N N . ALA A 1 57 ? -1.657 -5.881 1.169 1.00 0.00 57 ALA A N 12
ATOM 13604 C CA . ALA A 1 57 ? -0.988 -7.058 1.792 1.00 0.00 57 ALA A CA 12
ATOM 13605 C C . ALA A 1 57 ? 0.532 -6.883 1.796 1.00 0.00 57 ALA A C 12
ATOM 13606 O O . ALA A 1 57 ? 1.109 -6.260 0.924 1.00 0.00 57 ALA A O 12
ATOM 13613 N N . LYS A 1 58 ? 1.174 -7.450 2.778 1.00 0.00 58 LYS A N 12
ATOM 13614 C CA . LYS A 1 58 ? 2.658 -7.360 2.878 1.00 0.00 58 LYS A CA 12
ATOM 13615 C C . LYS A 1 58 ? 3.308 -8.050 1.671 1.00 0.00 58 LYS A C 12
ATOM 13616 O O . LYS A 1 58 ? 4.348 -7.641 1.189 1.00 0.00 58 LYS A O 12
ATOM 13635 N N . GLU A 1 59 ? 2.705 -9.103 1.193 1.00 0.00 59 GLU A N 12
ATOM 13636 C CA . GLU A 1 59 ? 3.281 -9.840 0.027 1.00 0.00 59 GLU A CA 12
ATOM 13637 C C . GLU A 1 59 ? 3.530 -8.874 -1.136 1.00 0.00 59 GLU A C 12
ATOM 13638 O O . GLU A 1 59 ? 4.430 -9.064 -1.934 1.00 0.00 59 GLU A O 12
ATOM 13650 N N . TYR A 1 60 ? 2.745 -7.840 -1.244 1.00 0.00 60 TYR A N 12
ATOM 13651 C CA . TYR A 1 60 ? 2.941 -6.866 -2.357 1.00 0.00 60 TYR A CA 12
ATOM 13652 C C . TYR A 1 60 ? 3.903 -5.770 -1.903 1.00 0.00 60 TYR A C 12
ATOM 13653 O O . TYR A 1 60 ? 4.249 -4.880 -2.661 1.00 0.00 60 TYR A O 12
ATOM 13671 N N . ILE A 1 61 ? 4.340 -5.828 -0.670 1.00 0.00 61 ILE A N 12
ATOM 13672 C CA . ILE A 1 61 ? 5.281 -4.789 -0.149 1.00 0.00 61 ILE A CA 12
ATOM 13673 C C . ILE A 1 61 ? 6.675 -5.384 0.005 1.00 0.00 61 ILE A C 12
ATOM 13674 O O . ILE A 1 61 ? 6.868 -6.414 0.625 1.00 0.00 61 ILE A O 12
ATOM 13690 N N . LYS A 1 62 ? 7.652 -4.732 -0.571 1.00 0.00 62 LYS A N 12
ATOM 13691 C CA . LYS A 1 62 ? 9.053 -5.233 -0.487 1.00 0.00 62 LYS A CA 12
ATOM 13692 C C . LYS A 1 62 ? 10.023 -4.060 -0.315 1.00 0.00 62 LYS A C 12
ATOM 13693 O O . LYS A 1 62 ? 9.780 -2.952 -0.770 1.00 0.00 62 LYS A O 12
ATOM 13712 N N . ASP A 1 63 ? 11.128 -4.314 0.340 1.00 0.00 63 ASP A N 12
ATOM 13713 C CA . ASP A 1 63 ? 12.158 -3.256 0.565 1.00 0.00 63 ASP A CA 12
ATOM 13714 C C . ASP A 1 63 ? 11.529 -2.058 1.282 1.00 0.00 63 ASP A C 12
ATOM 13715 O O . ASP A 1 63 ? 11.535 -0.945 0.791 1.00 0.00 63 ASP A O 12
ATOM 13724 N N . ILE A 1 64 ? 10.993 -2.283 2.450 1.00 0.00 64 ILE A N 12
ATOM 13725 C CA . ILE A 1 64 ? 10.365 -1.170 3.213 1.00 0.00 64 ILE A CA 12
ATOM 13726 C C . ILE A 1 64 ? 11.456 -0.288 3.820 1.00 0.00 64 ILE A C 12
ATOM 13727 O O . ILE A 1 64 ? 12.028 -0.596 4.851 1.00 0.00 64 ILE A O 12
ATOM 13743 N N . LYS A 1 65 ? 11.755 0.809 3.172 1.00 0.00 65 LYS A N 12
ATOM 13744 C CA . LYS A 1 65 ? 12.815 1.728 3.683 1.00 0.00 65 LYS A CA 12
ATOM 13745 C C . LYS A 1 65 ? 12.402 3.182 3.452 1.00 0.00 65 LYS A C 12
ATOM 13746 O O . LYS A 1 65 ? 11.614 3.490 2.577 1.00 0.00 65 LYS A O 12
ATOM 13765 N N . ASP A 1 66 ? 12.942 4.075 4.236 1.00 0.00 66 ASP A N 12
ATOM 13766 C CA . ASP A 1 66 ? 12.607 5.518 4.092 1.00 0.00 66 ASP A CA 12
ATOM 13767 C C . ASP A 1 66 ? 13.484 6.134 2.997 1.00 0.00 66 ASP A C 12
ATOM 13768 O O . ASP A 1 66 ? 14.688 6.250 3.139 1.00 0.00 66 ASP A O 12
ATOM 13777 N N . GLU A 1 67 ? 12.886 6.523 1.904 1.00 0.00 67 GLU A N 12
ATOM 13778 C CA . GLU A 1 67 ? 13.676 7.120 0.792 1.00 0.00 67 GLU A CA 12
ATOM 13779 C C . GLU A 1 67 ? 14.041 8.566 1.133 1.00 0.00 67 GLU A C 12
ATOM 13780 O O . GLU A 1 67 ? 13.252 9.479 0.969 1.00 0.00 67 GLU A O 12
ATOM 13792 N N . VAL A 1 68 ? 15.238 8.772 1.604 1.00 0.00 68 VAL A N 12
ATOM 13793 C CA . VAL A 1 68 ? 15.688 10.146 1.958 1.00 0.00 68 VAL A CA 12
ATOM 13794 C C . VAL A 1 68 ? 17.213 10.219 1.808 1.00 0.00 68 VAL A C 12
ATOM 13795 O O . VAL A 1 68 ? 17.809 11.276 1.898 1.00 0.00 68 VAL A O 12
ATOM 13808 N N . LEU A 1 69 ? 17.848 9.094 1.582 1.00 0.00 69 LEU A N 12
ATOM 13809 C CA . LEU A 1 69 ? 19.336 9.078 1.430 1.00 0.00 69 LEU A CA 12
ATOM 13810 C C . LEU A 1 69 ? 19.724 9.255 -0.047 1.00 0.00 69 LEU A C 12
ATOM 13811 O O . LEU A 1 69 ? 18.986 8.905 -0.949 1.00 0.00 69 LEU A O 12
ATOM 13827 N N . GLU A 1 70 ? 20.889 9.799 -0.282 1.00 0.00 70 GLU A N 12
ATOM 13828 C CA . GLU A 1 70 ? 21.368 10.019 -1.679 1.00 0.00 70 GLU A CA 12
ATOM 13829 C C . GLU A 1 70 ? 21.399 8.699 -2.458 1.00 0.00 70 GLU A C 12
ATOM 13830 O O . GLU A 1 70 ? 21.556 7.629 -1.898 1.00 0.00 70 GLU A O 12
ATOM 13842 N N . HIS A 1 71 ? 21.246 8.777 -3.757 1.00 0.00 71 HIS A N 12
ATOM 13843 C CA . HIS A 1 71 ? 21.260 7.544 -4.596 1.00 0.00 71 HIS A CA 12
ATOM 13844 C C . HIS A 1 71 ? 21.847 7.849 -5.979 1.00 0.00 71 HIS A C 12
ATOM 13845 O O . HIS A 1 71 ? 21.984 8.991 -6.379 1.00 0.00 71 HIS A O 12
ATOM 13859 N N . HIS A 1 72 ? 22.192 6.815 -6.705 1.00 0.00 72 HIS A N 12
ATOM 13860 C CA . HIS A 1 72 ? 22.777 6.981 -8.069 1.00 0.00 72 HIS A CA 12
ATOM 13861 C C . HIS A 1 72 ? 23.816 8.109 -8.062 1.00 0.00 72 HIS A C 12
ATOM 13862 O O . HIS A 1 72 ? 23.506 9.271 -8.248 1.00 0.00 72 HIS A O 12
ATOM 13876 N N . HIS A 1 73 ? 25.057 7.756 -7.845 1.00 0.00 73 HIS A N 12
ATOM 13877 C CA . HIS A 1 73 ? 26.142 8.776 -7.814 1.00 0.00 73 HIS A CA 12
ATOM 13878 C C . HIS A 1 73 ? 26.423 9.291 -9.228 1.00 0.00 73 HIS A C 12
ATOM 13879 O O . HIS A 1 73 ? 26.630 8.528 -10.153 1.00 0.00 73 HIS A O 12
ATOM 13893 N N . HIS A 1 74 ? 26.426 10.591 -9.398 1.00 0.00 74 HIS A N 12
ATOM 13894 C CA . HIS A 1 74 ? 26.686 11.186 -10.745 1.00 0.00 74 HIS A CA 12
ATOM 13895 C C . HIS A 1 74 ? 28.117 11.723 -10.803 1.00 0.00 74 HIS A C 12
ATOM 13896 O O . HIS A 1 74 ? 28.467 12.677 -10.131 1.00 0.00 74 HIS A O 12
ATOM 13910 N N . HIS A 1 75 ? 28.949 11.107 -11.603 1.00 0.00 75 HIS A N 12
ATOM 13911 C CA . HIS A 1 75 ? 30.368 11.558 -11.722 1.00 0.00 75 HIS A CA 12
ATOM 13912 C C . HIS A 1 75 ? 30.849 11.391 -13.164 1.00 0.00 75 HIS A C 12
ATOM 13913 O O . HIS A 1 75 ? 30.428 10.498 -13.877 1.00 0.00 75 HIS A O 12
ATOM 13927 N N . HIS A 1 76 ? 31.737 12.248 -13.590 1.00 0.00 76 HIS A N 12
ATOM 13928 C CA . HIS A 1 76 ? 32.275 12.167 -14.977 1.00 0.00 76 HIS A CA 12
ATOM 13929 C C . HIS A 1 76 ? 33.190 10.945 -15.109 1.00 0.00 76 HIS A C 12
ATOM 13930 O O . HIS A 1 76 ? 32.688 9.836 -15.020 1.00 0.00 76 HIS A O 12
ATOM 13945 N N . ALA A 1 1 ? 7.088 5.606 12.532 1.00 0.00 1 ALA A N 13
ATOM 13946 C CA . ALA A 1 1 ? 8.474 5.952 12.109 1.00 0.00 1 ALA A CA 13
ATOM 13947 C C . ALA A 1 1 ? 8.459 6.298 10.618 1.00 0.00 1 ALA A C 13
ATOM 13948 O O . ALA A 1 1 ? 9.478 6.593 10.025 1.00 0.00 1 ALA A O 13
ATOM 13957 N N . GLU A 1 2 ? 7.297 6.265 10.021 1.00 0.00 2 GLU A N 13
ATOM 13958 C CA . GLU A 1 2 ? 7.169 6.593 8.571 1.00 0.00 2 GLU A CA 13
ATOM 13959 C C . GLU A 1 2 ? 8.084 5.693 7.740 1.00 0.00 2 GLU A C 13
ATOM 13960 O O . GLU A 1 2 ? 9.294 5.763 7.827 1.00 0.00 2 GLU A O 13
ATOM 13972 N N . LYS A 1 3 ? 7.501 4.846 6.924 1.00 0.00 3 LYS A N 13
ATOM 13973 C CA . LYS A 1 3 ? 8.312 3.927 6.067 1.00 0.00 3 LYS A CA 13
ATOM 13974 C C . LYS A 1 3 ? 7.786 3.959 4.634 1.00 0.00 3 LYS A C 13
ATOM 13975 O O . LYS A 1 3 ? 6.619 4.199 4.399 1.00 0.00 3 LYS A O 13
ATOM 13994 N N . THR A 1 4 ? 8.647 3.722 3.670 1.00 0.00 4 THR A N 13
ATOM 13995 C CA . THR A 1 4 ? 8.215 3.738 2.237 1.00 0.00 4 THR A CA 13
ATOM 13996 C C . THR A 1 4 ? 8.392 2.341 1.638 1.00 0.00 4 THR A C 13
ATOM 13997 O O . THR A 1 4 ? 9.485 1.808 1.580 1.00 0.00 4 THR A O 13
ATOM 14008 N N . GLY A 1 5 ? 7.308 1.742 1.206 1.00 0.00 5 GLY A N 13
ATOM 14009 C CA . GLY A 1 5 ? 7.370 0.368 0.616 1.00 0.00 5 GLY A CA 13
ATOM 14010 C C . GLY A 1 5 ? 7.209 0.439 -0.906 1.00 0.00 5 GLY A C 13
ATOM 14011 O O . GLY A 1 5 ? 6.309 1.078 -1.416 1.00 0.00 5 GLY A O 13
ATOM 14015 N N . ILE A 1 6 ? 8.071 -0.222 -1.632 1.00 0.00 6 ILE A N 13
ATOM 14016 C CA . ILE A 1 6 ? 7.974 -0.209 -3.119 1.00 0.00 6 ILE A CA 13
ATOM 14017 C C . ILE A 1 6 ? 6.987 -1.288 -3.576 1.00 0.00 6 ILE A C 13
ATOM 14018 O O . ILE A 1 6 ? 7.106 -2.445 -3.225 1.00 0.00 6 ILE A O 13
ATOM 14034 N N . VAL A 1 7 ? 6.008 -0.912 -4.354 1.00 0.00 7 VAL A N 13
ATOM 14035 C CA . VAL A 1 7 ? 5.010 -1.906 -4.830 1.00 0.00 7 VAL A CA 13
ATOM 14036 C C . VAL A 1 7 ? 5.624 -2.777 -5.929 1.00 0.00 7 VAL A C 13
ATOM 14037 O O . VAL A 1 7 ? 6.177 -2.282 -6.892 1.00 0.00 7 VAL A O 13
ATOM 14050 N N . ASN A 1 8 ? 5.517 -4.075 -5.786 1.00 0.00 8 ASN A N 13
ATOM 14051 C CA . ASN A 1 8 ? 6.079 -5.012 -6.806 1.00 0.00 8 ASN A CA 13
ATOM 14052 C C . ASN A 1 8 ? 4.949 -5.875 -7.372 1.00 0.00 8 ASN A C 13
ATOM 14053 O O . ASN A 1 8 ? 4.499 -6.813 -6.744 1.00 0.00 8 ASN A O 13
ATOM 14064 N N . VAL A 1 9 ? 4.487 -5.561 -8.556 1.00 0.00 9 VAL A N 13
ATOM 14065 C CA . VAL A 1 9 ? 3.382 -6.353 -9.180 1.00 0.00 9 VAL A CA 13
ATOM 14066 C C . VAL A 1 9 ? 3.688 -6.595 -10.656 1.00 0.00 9 VAL A C 13
ATOM 14067 O O . VAL A 1 9 ? 4.491 -5.915 -11.260 1.00 0.00 9 VAL A O 13
ATOM 14080 N N . SER A 1 10 ? 3.045 -7.570 -11.238 1.00 0.00 10 SER A N 13
ATOM 14081 C CA . SER A 1 10 ? 3.280 -7.873 -12.676 1.00 0.00 10 SER A CA 13
ATOM 14082 C C . SER A 1 10 ? 2.430 -6.931 -13.537 1.00 0.00 10 SER A C 13
ATOM 14083 O O . SER A 1 10 ? 2.622 -6.819 -14.733 1.00 0.00 10 SER A O 13
ATOM 14091 N N . SER A 1 11 ? 1.491 -6.249 -12.933 1.00 0.00 11 SER A N 13
ATOM 14092 C CA . SER A 1 11 ? 0.624 -5.307 -13.705 1.00 0.00 11 SER A CA 13
ATOM 14093 C C . SER A 1 11 ? 0.273 -4.107 -12.825 1.00 0.00 11 SER A C 13
ATOM 14094 O O . SER A 1 11 ? 0.719 -3.000 -13.056 1.00 0.00 11 SER A O 13
ATOM 14102 N N . SER A 1 12 ? -0.531 -4.313 -11.815 1.00 0.00 12 SER A N 13
ATOM 14103 C CA . SER A 1 12 ? -0.912 -3.173 -10.932 1.00 0.00 12 SER A CA 13
ATOM 14104 C C . SER A 1 12 ? -1.342 -3.698 -9.566 1.00 0.00 12 SER A C 13
ATOM 14105 O O . SER A 1 12 ? -1.538 -4.883 -9.380 1.00 0.00 12 SER A O 13
ATOM 14113 N N . LEU A 1 13 ? -1.493 -2.815 -8.603 1.00 0.00 13 LEU A N 13
ATOM 14114 C CA . LEU A 1 13 ? -1.918 -3.242 -7.229 1.00 0.00 13 LEU A CA 13
ATOM 14115 C C . LEU A 1 13 ? -3.278 -2.626 -6.891 1.00 0.00 13 LEU A C 13
ATOM 14116 O O . LEU A 1 13 ? -3.491 -1.437 -7.026 1.00 0.00 13 LEU A O 13
ATOM 14132 N N . ASN A 1 14 ? -4.201 -3.438 -6.443 1.00 0.00 14 ASN A N 13
ATOM 14133 C CA . ASN A 1 14 ? -5.555 -2.926 -6.084 1.00 0.00 14 ASN A CA 13
ATOM 14134 C C . ASN A 1 14 ? -5.572 -2.490 -4.613 1.00 0.00 14 ASN A C 13
ATOM 14135 O O . ASN A 1 14 ? -5.279 -3.259 -3.718 1.00 0.00 14 ASN A O 13
ATOM 14146 N N . VAL A 1 15 ? -5.900 -1.250 -4.364 1.00 0.00 15 VAL A N 13
ATOM 14147 C CA . VAL A 1 15 ? -5.929 -0.744 -2.963 1.00 0.00 15 VAL A CA 13
ATOM 14148 C C . VAL A 1 15 ? -7.187 -1.247 -2.255 1.00 0.00 15 VAL A C 13
ATOM 14149 O O . VAL A 1 15 ? -8.190 -1.521 -2.880 1.00 0.00 15 VAL A O 13
ATOM 14162 N N . ARG A 1 16 ? -7.137 -1.367 -0.948 1.00 0.00 16 ARG A N 13
ATOM 14163 C CA . ARG A 1 16 ? -8.326 -1.849 -0.179 1.00 0.00 16 ARG A CA 13
ATOM 14164 C C . ARG A 1 16 ? -8.633 -0.879 0.962 1.00 0.00 16 ARG A C 13
ATOM 14165 O O . ARG A 1 16 ? -7.753 -0.424 1.662 1.00 0.00 16 ARG A O 13
ATOM 14186 N N . GLU A 1 17 ? -9.884 -0.569 1.152 1.00 0.00 17 GLU A N 13
ATOM 14187 C CA . GLU A 1 17 ? -10.268 0.359 2.249 1.00 0.00 17 GLU A CA 13
ATOM 14188 C C . GLU A 1 17 ? -10.054 -0.339 3.595 1.00 0.00 17 GLU A C 13
ATOM 14189 O O . GLU A 1 17 ? -9.632 0.267 4.562 1.00 0.00 17 GLU A O 13
ATOM 14201 N N . GLY A 1 18 ? -10.362 -1.609 3.664 1.00 0.00 18 GLY A N 13
ATOM 14202 C CA . GLY A 1 18 ? -10.201 -2.366 4.944 1.00 0.00 18 GLY A CA 13
ATOM 14203 C C . GLY A 1 18 ? -8.970 -3.271 4.871 1.00 0.00 18 GLY A C 13
ATOM 14204 O O . GLY A 1 18 ? -8.263 -3.308 3.884 1.00 0.00 18 GLY A O 13
ATOM 14208 N N . ALA A 1 19 ? -8.720 -4.012 5.918 1.00 0.00 19 ALA A N 13
ATOM 14209 C CA . ALA A 1 19 ? -7.552 -4.938 5.934 1.00 0.00 19 ALA A CA 13
ATOM 14210 C C . ALA A 1 19 ? -8.025 -6.327 5.497 1.00 0.00 19 ALA A C 13
ATOM 14211 O O . ALA A 1 19 ? -7.255 -7.265 5.417 1.00 0.00 19 ALA A O 13
ATOM 14218 N N . SER A 1 20 ? -9.295 -6.465 5.219 1.00 0.00 20 SER A N 13
ATOM 14219 C CA . SER A 1 20 ? -9.828 -7.790 4.794 1.00 0.00 20 SER A CA 13
ATOM 14220 C C . SER A 1 20 ? -9.630 -7.976 3.285 1.00 0.00 20 SER A C 13
ATOM 14221 O O . SER A 1 20 ? -9.606 -7.029 2.527 1.00 0.00 20 SER A O 13
ATOM 14229 N N . THR A 1 21 ? -9.495 -9.200 2.853 1.00 0.00 21 THR A N 13
ATOM 14230 C CA . THR A 1 21 ? -9.311 -9.472 1.398 1.00 0.00 21 THR A CA 13
ATOM 14231 C C . THR A 1 21 ? -10.609 -9.151 0.646 1.00 0.00 21 THR A C 13
ATOM 14232 O O . THR A 1 21 ? -10.597 -8.799 -0.516 1.00 0.00 21 THR A O 13
ATOM 14243 N N . SER A 1 22 ? -11.729 -9.284 1.302 1.00 0.00 22 SER A N 13
ATOM 14244 C CA . SER A 1 22 ? -13.033 -8.998 0.634 1.00 0.00 22 SER A CA 13
ATOM 14245 C C . SER A 1 22 ? -13.337 -7.498 0.739 1.00 0.00 22 SER A C 13
ATOM 14246 O O . SER A 1 22 ? -14.413 -7.045 0.398 1.00 0.00 22 SER A O 13
ATOM 14254 N N . SER A 1 23 ? -12.399 -6.732 1.222 1.00 0.00 23 SER A N 13
ATOM 14255 C CA . SER A 1 23 ? -12.624 -5.263 1.371 1.00 0.00 23 SER A CA 13
ATOM 14256 C C . SER A 1 23 ? -12.868 -4.609 0.005 1.00 0.00 23 SER A C 13
ATOM 14257 O O . SER A 1 23 ? -12.327 -5.018 -1.004 1.00 0.00 23 SER A O 13
ATOM 14265 N N . LYS A 1 24 ? -13.694 -3.595 -0.023 1.00 0.00 24 LYS A N 13
ATOM 14266 C CA . LYS A 1 24 ? -14.008 -2.901 -1.306 1.00 0.00 24 LYS A CA 13
ATOM 14267 C C . LYS A 1 24 ? -12.788 -2.134 -1.827 1.00 0.00 24 LYS A C 13
ATOM 14268 O O . LYS A 1 24 ? -12.081 -1.480 -1.087 1.00 0.00 24 LYS A O 13
ATOM 14287 N N . VAL A 1 25 ? -12.547 -2.216 -3.107 1.00 0.00 25 VAL A N 13
ATOM 14288 C CA . VAL A 1 25 ? -11.386 -1.502 -3.701 1.00 0.00 25 VAL A CA 13
ATOM 14289 C C . VAL A 1 25 ? -11.733 -0.027 -3.920 1.00 0.00 25 VAL A C 13
ATOM 14290 O O . VAL A 1 25 ? -12.766 0.305 -4.469 1.00 0.00 25 VAL A O 13
ATOM 14303 N N . ILE A 1 26 ? -10.868 0.860 -3.495 1.00 0.00 26 ILE A N 13
ATOM 14304 C CA . ILE A 1 26 ? -11.119 2.321 -3.676 1.00 0.00 26 ILE A CA 13
ATOM 14305 C C . ILE A 1 26 ? -10.279 2.830 -4.850 1.00 0.00 26 ILE A C 13
ATOM 14306 O O . ILE A 1 26 ? -10.376 3.973 -5.249 1.00 0.00 26 ILE A O 13
ATOM 14322 N N . GLY A 1 27 ? -9.458 1.987 -5.418 1.00 0.00 27 GLY A N 13
ATOM 14323 C CA . GLY A 1 27 ? -8.627 2.436 -6.569 1.00 0.00 27 GLY A CA 13
ATOM 14324 C C . GLY A 1 27 ? -7.455 1.475 -6.773 1.00 0.00 27 GLY A C 13
ATOM 14325 O O . GLY A 1 27 ? -7.330 0.478 -6.089 1.00 0.00 27 GLY A O 13
ATOM 14329 N N . SER A 1 28 ? -6.593 1.770 -7.719 1.00 0.00 28 SER A N 13
ATOM 14330 C CA . SER A 1 28 ? -5.419 0.881 -7.993 1.00 0.00 28 SER A CA 13
ATOM 14331 C C . SER A 1 28 ? -4.149 1.724 -8.108 1.00 0.00 28 SER A C 13
ATOM 14332 O O . SER A 1 28 ? -4.201 2.916 -8.347 1.00 0.00 28 SER A O 13
ATOM 14340 N N . LEU A 1 29 ? -3.003 1.107 -7.935 1.00 0.00 29 LEU A N 13
ATOM 14341 C CA . LEU A 1 29 ? -1.706 1.848 -8.024 1.00 0.00 29 LEU A CA 13
ATOM 14342 C C . LEU A 1 29 ? -0.843 1.254 -9.138 1.00 0.00 29 LEU A C 13
ATOM 14343 O O . LEU A 1 29 ? -0.920 0.082 -9.448 1.00 0.00 29 LEU A O 13
ATOM 14359 N N . SER A 1 30 ? -0.032 2.072 -9.751 1.00 0.00 30 SER A N 13
ATOM 14360 C CA . SER A 1 30 ? 0.835 1.592 -10.862 1.00 0.00 30 SER A CA 13
ATOM 14361 C C . SER A 1 30 ? 1.997 0.754 -10.320 1.00 0.00 30 SER A C 13
ATOM 14362 O O . SER A 1 30 ? 2.333 0.802 -9.153 1.00 0.00 30 SER A O 13
ATOM 14370 N N . GLY A 1 31 ? 2.602 -0.024 -11.175 1.00 0.00 31 GLY A N 13
ATOM 14371 C CA . GLY A 1 31 ? 3.738 -0.892 -10.749 1.00 0.00 31 GLY A CA 13
ATOM 14372 C C . GLY A 1 31 ? 4.927 -0.055 -10.259 1.00 0.00 31 GLY A C 13
ATOM 14373 O O . GLY A 1 31 ? 5.162 1.049 -10.710 1.00 0.00 31 GLY A O 13
ATOM 14377 N N . ASN A 1 32 ? 5.678 -0.596 -9.336 1.00 0.00 32 ASN A N 13
ATOM 14378 C CA . ASN A 1 32 ? 6.865 0.128 -8.792 1.00 0.00 32 ASN A CA 13
ATOM 14379 C C . ASN A 1 32 ? 6.429 1.479 -8.221 1.00 0.00 32 ASN A C 13
ATOM 14380 O O . ASN A 1 32 ? 7.163 2.447 -8.264 1.00 0.00 32 ASN A O 13
ATOM 14391 N N . THR A 1 33 ? 5.243 1.552 -7.680 1.00 0.00 33 THR A N 13
ATOM 14392 C CA . THR A 1 33 ? 4.764 2.842 -7.098 1.00 0.00 33 THR A CA 13
ATOM 14393 C C . THR A 1 33 ? 5.141 2.913 -5.614 1.00 0.00 33 THR A C 13
ATOM 14394 O O . THR A 1 33 ? 4.842 2.023 -4.841 1.00 0.00 33 THR A O 13
ATOM 14405 N N . LYS A 1 34 ? 5.799 3.965 -5.217 1.00 0.00 34 LYS A N 13
ATOM 14406 C CA . LYS A 1 34 ? 6.205 4.105 -3.791 1.00 0.00 34 LYS A CA 13
ATOM 14407 C C . LYS A 1 34 ? 5.017 4.599 -2.962 1.00 0.00 34 LYS A C 13
ATOM 14408 O O . LYS A 1 34 ? 4.342 5.538 -3.335 1.00 0.00 34 LYS A O 13
ATOM 14427 N N . VAL A 1 35 ? 4.763 3.974 -1.835 1.00 0.00 35 VAL A N 13
ATOM 14428 C CA . VAL A 1 35 ? 3.622 4.399 -0.965 1.00 0.00 35 VAL A CA 13
ATOM 14429 C C . VAL A 1 35 ? 4.135 4.716 0.442 1.00 0.00 35 VAL A C 13
ATOM 14430 O O . VAL A 1 35 ? 4.889 3.963 1.029 1.00 0.00 35 VAL A O 13
ATOM 14443 N N . THR A 1 36 ? 3.736 5.841 0.974 1.00 0.00 36 THR A N 13
ATOM 14444 C CA . THR A 1 36 ? 4.196 6.240 2.332 1.00 0.00 36 THR A CA 13
ATOM 14445 C C . THR A 1 36 ? 3.380 5.507 3.396 1.00 0.00 36 THR A C 13
ATOM 14446 O O . THR A 1 36 ? 2.163 5.517 3.381 1.00 0.00 36 THR A O 13
ATOM 14457 N N . ILE A 1 37 ? 4.048 4.869 4.322 1.00 0.00 37 ILE A N 13
ATOM 14458 C CA . ILE A 1 37 ? 3.336 4.122 5.399 1.00 0.00 37 ILE A CA 13
ATOM 14459 C C . ILE A 1 37 ? 3.246 4.985 6.658 1.00 0.00 37 ILE A C 13
ATOM 14460 O O . ILE A 1 37 ? 4.243 5.453 7.175 1.00 0.00 37 ILE A O 13
ATOM 14476 N N . VAL A 1 38 ? 2.048 5.187 7.152 1.00 0.00 38 VAL A N 13
ATOM 14477 C CA . VAL A 1 38 ? 1.850 6.005 8.385 1.00 0.00 38 VAL A CA 13
ATOM 14478 C C . VAL A 1 38 ? 1.417 5.076 9.523 1.00 0.00 38 VAL A C 13
ATOM 14479 O O . VAL A 1 38 ? 1.213 5.501 10.643 1.00 0.00 38 VAL A O 13
ATOM 14492 N N . GLY A 1 39 ? 1.281 3.803 9.249 1.00 0.00 39 GLY A N 13
ATOM 14493 C CA . GLY A 1 39 ? 0.865 2.858 10.324 1.00 0.00 39 GLY A CA 13
ATOM 14494 C C . GLY A 1 39 ? 0.889 1.418 9.801 1.00 0.00 39 GLY A C 13
ATOM 14495 O O . GLY A 1 39 ? 1.177 1.168 8.648 1.00 0.00 39 GLY A O 13
ATOM 14499 N N . GLU A 1 40 ? 0.584 0.460 10.647 1.00 0.00 40 GLU A N 13
ATOM 14500 C CA . GLU A 1 40 ? 0.586 -0.969 10.206 1.00 0.00 40 GLU A CA 13
ATOM 14501 C C . GLU A 1 40 ? -0.563 -1.715 10.885 1.00 0.00 40 GLU A C 13
ATOM 14502 O O . GLU A 1 40 ? -0.999 -1.359 11.962 1.00 0.00 40 GLU A O 13
ATOM 14514 N N . GLU A 1 41 ? -1.049 -2.763 10.269 1.00 0.00 41 GLU A N 13
ATOM 14515 C CA . GLU A 1 41 ? -2.160 -3.544 10.882 1.00 0.00 41 GLU A CA 13
ATOM 14516 C C . GLU A 1 41 ? -2.082 -5.000 10.410 1.00 0.00 41 GLU A C 13
ATOM 14517 O O . GLU A 1 41 ? -2.390 -5.320 9.279 1.00 0.00 41 GLU A O 13
ATOM 14529 N N . GLY A 1 42 ? -1.686 -5.885 11.287 1.00 0.00 42 GLY A N 13
ATOM 14530 C CA . GLY A 1 42 ? -1.598 -7.333 10.931 1.00 0.00 42 GLY A CA 13
ATOM 14531 C C . GLY A 1 42 ? -0.710 -7.547 9.699 1.00 0.00 42 GLY A C 13
ATOM 14532 O O . GLY A 1 42 ? 0.350 -6.970 9.565 1.00 0.00 42 GLY A O 13
ATOM 14536 N N . ALA A 1 43 ? -1.140 -8.399 8.806 1.00 0.00 43 ALA A N 13
ATOM 14537 C CA . ALA A 1 43 ? -0.339 -8.683 7.584 1.00 0.00 43 ALA A CA 13
ATOM 14538 C C . ALA A 1 43 ? -0.651 -7.628 6.526 1.00 0.00 43 ALA A C 13
ATOM 14539 O O . ALA A 1 43 ? -0.520 -7.869 5.342 1.00 0.00 43 ALA A O 13
ATOM 14546 N N . PHE A 1 44 ? -1.066 -6.458 6.946 1.00 0.00 44 PHE A N 13
ATOM 14547 C CA . PHE A 1 44 ? -1.393 -5.372 5.969 1.00 0.00 44 PHE A CA 13
ATOM 14548 C C . PHE A 1 44 ? -0.722 -4.074 6.410 1.00 0.00 44 PHE A C 13
ATOM 14549 O O . PHE A 1 44 ? -0.602 -3.792 7.588 1.00 0.00 44 PHE A O 13
ATOM 14566 N N . TYR A 1 45 ? -0.291 -3.277 5.466 1.00 0.00 45 TYR A N 13
ATOM 14567 C CA . TYR A 1 45 ? 0.372 -1.981 5.802 1.00 0.00 45 TYR A CA 13
ATOM 14568 C C . TYR A 1 45 ? -0.575 -0.828 5.483 1.00 0.00 45 TYR A C 13
ATOM 14569 O O . TYR A 1 45 ? -1.265 -0.828 4.481 1.00 0.00 45 TYR A O 13
ATOM 14587 N N . LYS A 1 46 ? -0.612 0.159 6.339 1.00 0.00 46 LYS A N 13
ATOM 14588 C CA . LYS A 1 46 ? -1.506 1.326 6.111 1.00 0.00 46 LYS A CA 13
ATOM 14589 C C . LYS A 1 46 ? -0.730 2.416 5.379 1.00 0.00 46 LYS A C 13
ATOM 14590 O O . LYS A 1 46 ? 0.362 2.781 5.771 1.00 0.00 46 LYS A O 13
ATOM 14609 N N . ILE A 1 47 ? -1.289 2.941 4.317 1.00 0.00 47 ILE A N 13
ATOM 14610 C CA . ILE A 1 47 ? -0.600 4.016 3.542 1.00 0.00 47 ILE A CA 13
ATOM 14611 C C . ILE A 1 47 ? -1.560 5.175 3.288 1.00 0.00 47 ILE A C 13
ATOM 14612 O O . ILE A 1 47 ? -2.763 5.007 3.255 1.00 0.00 47 ILE A O 13
ATOM 14628 N N . GLU A 1 48 ? -1.031 6.353 3.107 1.00 0.00 48 GLU A N 13
ATOM 14629 C CA . GLU A 1 48 ? -1.903 7.535 2.847 1.00 0.00 48 GLU A CA 13
ATOM 14630 C C . GLU A 1 48 ? -2.099 7.691 1.338 1.00 0.00 48 GLU A C 13
ATOM 14631 O O . GLU A 1 48 ? -1.275 8.263 0.652 1.00 0.00 48 GLU A O 13
ATOM 14643 N N . TYR A 1 49 ? -3.189 7.180 0.817 1.00 0.00 49 TYR A N 13
ATOM 14644 C CA . TYR A 1 49 ? -3.457 7.282 -0.651 1.00 0.00 49 TYR A CA 13
ATOM 14645 C C . TYR A 1 49 ? -4.575 8.297 -0.909 1.00 0.00 49 TYR A C 13
ATOM 14646 O O . TYR A 1 49 ? -5.669 8.179 -0.399 1.00 0.00 49 TYR A O 13
ATOM 14664 N N . LYS A 1 50 ? -4.294 9.286 -1.712 1.00 0.00 50 LYS A N 13
ATOM 14665 C CA . LYS A 1 50 ? -5.314 10.327 -2.034 1.00 0.00 50 LYS A CA 13
ATOM 14666 C C . LYS A 1 50 ? -5.916 10.889 -0.738 1.00 0.00 50 LYS A C 13
ATOM 14667 O O . LYS A 1 50 ? -7.078 11.247 -0.684 1.00 0.00 50 LYS A O 13
ATOM 14686 N N . GLY A 1 51 ? -5.126 10.989 0.295 1.00 0.00 51 GLY A N 13
ATOM 14687 C CA . GLY A 1 51 ? -5.636 11.548 1.581 1.00 0.00 51 GLY A CA 13
ATOM 14688 C C . GLY A 1 51 ? -6.490 10.500 2.294 1.00 0.00 51 GLY A C 13
ATOM 14689 O O . GLY A 1 51 ? -6.843 10.652 3.447 1.00 0.00 51 GLY A O 13
ATOM 14693 N N . SER A 1 52 ? -6.834 9.441 1.615 1.00 0.00 52 SER A N 13
ATOM 14694 C CA . SER A 1 52 ? -7.677 8.384 2.249 1.00 0.00 52 SER A CA 13
ATOM 14695 C C . SER A 1 52 ? -6.792 7.309 2.887 1.00 0.00 52 SER A C 13
ATOM 14696 O O . SER A 1 52 ? -5.583 7.318 2.755 1.00 0.00 52 SER A O 13
ATOM 14704 N N . HIS A 1 53 ? -7.394 6.380 3.585 1.00 0.00 53 HIS A N 13
ATOM 14705 C CA . HIS A 1 53 ? -6.609 5.296 4.245 1.00 0.00 53 HIS A CA 13
ATOM 14706 C C . HIS A 1 53 ? -6.617 4.045 3.363 1.00 0.00 53 HIS A C 13
ATOM 14707 O O . HIS A 1 53 ? -7.580 3.303 3.322 1.00 0.00 53 HIS A O 13
ATOM 14721 N N . GLY A 1 54 ? -5.543 3.813 2.652 1.00 0.00 54 GLY A N 13
ATOM 14722 C CA . GLY A 1 54 ? -5.463 2.620 1.759 1.00 0.00 54 GLY A CA 13
ATOM 14723 C C . GLY A 1 54 ? -4.722 1.493 2.478 1.00 0.00 54 GLY A C 13
ATOM 14724 O O . GLY A 1 54 ? -3.719 1.716 3.128 1.00 0.00 54 GLY A O 13
ATOM 14728 N N . TYR A 1 55 ? -5.205 0.279 2.361 1.00 0.00 55 TYR A N 13
ATOM 14729 C CA . TYR A 1 55 ? -4.539 -0.883 3.027 1.00 0.00 55 TYR A CA 13
ATOM 14730 C C . TYR A 1 55 ? -4.107 -1.899 1.972 1.00 0.00 55 TYR A C 13
ATOM 14731 O O . TYR A 1 55 ? -4.838 -2.197 1.047 1.00 0.00 55 TYR A O 13
ATOM 14749 N N . VAL A 1 56 ? -2.920 -2.443 2.105 1.00 0.00 56 VAL A N 13
ATOM 14750 C CA . VAL A 1 56 ? -2.435 -3.454 1.114 1.00 0.00 56 VAL A CA 13
ATOM 14751 C C . VAL A 1 56 ? -1.700 -4.582 1.841 1.00 0.00 56 VAL A C 13
ATOM 14752 O O . VAL A 1 56 ? -1.178 -4.408 2.924 1.00 0.00 56 VAL A O 13
ATOM 14765 N N . ALA A 1 57 ? -1.662 -5.744 1.246 1.00 0.00 57 ALA A N 13
ATOM 14766 C CA . ALA A 1 57 ? -0.972 -6.901 1.884 1.00 0.00 57 ALA A CA 13
ATOM 14767 C C . ALA A 1 57 ? 0.550 -6.732 1.804 1.00 0.00 57 ALA A C 13
ATOM 14768 O O . ALA A 1 57 ? 1.081 -6.188 0.859 1.00 0.00 57 ALA A O 13
ATOM 14775 N N . LYS A 1 58 ? 1.248 -7.214 2.798 1.00 0.00 58 LYS A N 13
ATOM 14776 C CA . LYS A 1 58 ? 2.735 -7.111 2.807 1.00 0.00 58 LYS A CA 13
ATOM 14777 C C . LYS A 1 58 ? 3.319 -7.964 1.673 1.00 0.00 58 LYS A C 13
ATOM 14778 O O . LYS A 1 58 ? 4.490 -7.885 1.360 1.00 0.00 58 LYS A O 13
ATOM 14797 N N . GLU A 1 59 ? 2.511 -8.785 1.064 1.00 0.00 59 GLU A N 13
ATOM 14798 C CA . GLU A 1 59 ? 3.014 -9.649 -0.044 1.00 0.00 59 GLU A CA 13
ATOM 14799 C C . GLU A 1 59 ? 3.392 -8.781 -1.247 1.00 0.00 59 GLU A C 13
ATOM 14800 O O . GLU A 1 59 ? 4.313 -9.083 -1.979 1.00 0.00 59 GLU A O 13
ATOM 14812 N N . TYR A 1 60 ? 2.673 -7.717 -1.470 1.00 0.00 60 TYR A N 13
ATOM 14813 C CA . TYR A 1 60 ? 2.977 -6.838 -2.636 1.00 0.00 60 TYR A CA 13
ATOM 14814 C C . TYR A 1 60 ? 3.963 -5.750 -2.211 1.00 0.00 60 TYR A C 13
ATOM 14815 O O . TYR A 1 60 ? 4.305 -4.876 -2.984 1.00 0.00 60 TYR A O 13
ATOM 14833 N N . ILE A 1 61 ? 4.419 -5.791 -0.984 1.00 0.00 61 ILE A N 13
ATOM 14834 C CA . ILE A 1 61 ? 5.379 -4.752 -0.496 1.00 0.00 61 ILE A CA 13
ATOM 14835 C C . ILE A 1 61 ? 6.790 -5.328 -0.451 1.00 0.00 61 ILE A C 13
ATOM 14836 O O . ILE A 1 61 ? 7.029 -6.388 0.095 1.00 0.00 61 ILE A O 13
ATOM 14852 N N . LYS A 1 62 ? 7.734 -4.630 -1.028 1.00 0.00 62 LYS A N 13
ATOM 14853 C CA . LYS A 1 62 ? 9.143 -5.121 -1.032 1.00 0.00 62 LYS A CA 13
ATOM 14854 C C . LYS A 1 62 ? 10.108 -3.936 -0.956 1.00 0.00 62 LYS A C 13
ATOM 14855 O O . LYS A 1 62 ? 9.788 -2.833 -1.348 1.00 0.00 62 LYS A O 13
ATOM 14874 N N . ASP A 1 63 ? 11.294 -4.175 -0.453 1.00 0.00 63 ASP A N 13
ATOM 14875 C CA . ASP A 1 63 ? 12.316 -3.093 -0.338 1.00 0.00 63 ASP A CA 13
ATOM 14876 C C . ASP A 1 63 ? 11.804 -2.008 0.614 1.00 0.00 63 ASP A C 13
ATOM 14877 O O . ASP A 1 63 ? 11.770 -0.839 0.286 1.00 0.00 63 ASP A O 13
ATOM 14886 N N . ILE A 1 64 ? 11.402 -2.398 1.793 1.00 0.00 64 ILE A N 13
ATOM 14887 C CA . ILE A 1 64 ? 10.888 -1.403 2.771 1.00 0.00 64 ILE A CA 13
ATOM 14888 C C . ILE A 1 64 ? 12.057 -0.665 3.414 1.00 0.00 64 ILE A C 13
ATOM 14889 O O . ILE A 1 64 ? 12.940 -1.265 3.999 1.00 0.00 64 ILE A O 13
ATOM 14905 N N . LYS A 1 65 ? 12.070 0.639 3.316 1.00 0.00 65 LYS A N 13
ATOM 14906 C CA . LYS A 1 65 ? 13.181 1.428 3.927 1.00 0.00 65 LYS A CA 13
ATOM 14907 C C . LYS A 1 65 ? 12.623 2.701 4.558 1.00 0.00 65 LYS A C 13
ATOM 14908 O O . LYS A 1 65 ? 11.709 3.317 4.046 1.00 0.00 65 LYS A O 13
ATOM 14927 N N . ASP A 1 66 ? 13.166 3.095 5.679 1.00 0.00 66 ASP A N 13
ATOM 14928 C CA . ASP A 1 66 ? 12.672 4.321 6.364 1.00 0.00 66 ASP A CA 13
ATOM 14929 C C . ASP A 1 66 ? 13.356 5.565 5.786 1.00 0.00 66 ASP A C 13
ATOM 14930 O O . ASP A 1 66 ? 14.557 5.721 5.868 1.00 0.00 66 ASP A O 13
ATOM 14939 N N . GLU A 1 67 ? 12.590 6.459 5.211 1.00 0.00 67 GLU A N 13
ATOM 14940 C CA . GLU A 1 67 ? 13.178 7.705 4.636 1.00 0.00 67 GLU A CA 13
ATOM 14941 C C . GLU A 1 67 ? 13.086 8.819 5.681 1.00 0.00 67 GLU A C 13
ATOM 14942 O O . GLU A 1 67 ? 13.730 9.844 5.579 1.00 0.00 67 GLU A O 13
ATOM 14954 N N . VAL A 1 68 ? 12.299 8.607 6.695 1.00 0.00 68 VAL A N 13
ATOM 14955 C CA . VAL A 1 68 ? 12.153 9.627 7.774 1.00 0.00 68 VAL A CA 13
ATOM 14956 C C . VAL A 1 68 ? 11.814 11.001 7.185 1.00 0.00 68 VAL A C 13
ATOM 14957 O O . VAL A 1 68 ? 11.863 11.217 5.990 1.00 0.00 68 VAL A O 13
ATOM 14970 N N . LEU A 1 69 ? 11.449 11.929 8.030 1.00 0.00 69 LEU A N 13
ATOM 14971 C CA . LEU A 1 69 ? 11.083 13.287 7.544 1.00 0.00 69 LEU A CA 13
ATOM 14972 C C . LEU A 1 69 ? 12.329 13.998 7.004 1.00 0.00 69 LEU A C 13
ATOM 14973 O O . LEU A 1 69 ? 13.168 14.459 7.752 1.00 0.00 69 LEU A O 13
ATOM 14989 N N . GLU A 1 70 ? 12.438 14.096 5.701 1.00 0.00 70 GLU A N 13
ATOM 14990 C CA . GLU A 1 70 ? 13.612 14.780 5.075 1.00 0.00 70 GLU A CA 13
ATOM 14991 C C . GLU A 1 70 ? 14.900 14.424 5.822 1.00 0.00 70 GLU A C 13
ATOM 14992 O O . GLU A 1 70 ? 15.338 15.130 6.710 1.00 0.00 70 GLU A O 13
ATOM 15004 N N . HIS A 1 71 ? 15.505 13.323 5.466 1.00 0.00 71 HIS A N 13
ATOM 15005 C CA . HIS A 1 71 ? 16.762 12.899 6.146 1.00 0.00 71 HIS A CA 13
ATOM 15006 C C . HIS A 1 71 ? 17.971 13.470 5.408 1.00 0.00 71 HIS A C 13
ATOM 15007 O O . HIS A 1 71 ? 17.877 13.910 4.278 1.00 0.00 71 HIS A O 13
ATOM 15021 N N . HIS A 1 72 ? 19.116 13.458 6.037 1.00 0.00 72 HIS A N 13
ATOM 15022 C CA . HIS A 1 72 ? 20.342 13.988 5.376 1.00 0.00 72 HIS A CA 13
ATOM 15023 C C . HIS A 1 72 ? 21.553 13.184 5.851 1.00 0.00 72 HIS A C 13
ATOM 15024 O O . HIS A 1 72 ? 21.721 12.936 7.029 1.00 0.00 72 HIS A O 13
ATOM 15038 N N . HIS A 1 73 ? 22.402 12.769 4.934 1.00 0.00 73 HIS A N 13
ATOM 15039 C CA . HIS A 1 73 ? 23.613 11.973 5.313 1.00 0.00 73 HIS A CA 13
ATOM 15040 C C . HIS A 1 73 ? 24.874 12.799 5.050 1.00 0.00 73 HIS A C 13
ATOM 15041 O O . HIS A 1 73 ? 25.252 13.037 3.920 1.00 0.00 73 HIS A O 13
ATOM 15055 N N . HIS A 1 74 ? 25.522 13.237 6.095 1.00 0.00 74 HIS A N 13
ATOM 15056 C CA . HIS A 1 74 ? 26.761 14.055 5.934 1.00 0.00 74 HIS A CA 13
ATOM 15057 C C . HIS A 1 74 ? 26.477 15.251 5.019 1.00 0.00 74 HIS A C 13
ATOM 15058 O O . HIS A 1 74 ? 27.369 15.995 4.658 1.00 0.00 74 HIS A O 13
ATOM 15072 N N . HIS A 1 75 ? 25.243 15.441 4.641 1.00 0.00 75 HIS A N 13
ATOM 15073 C CA . HIS A 1 75 ? 24.902 16.587 3.750 1.00 0.00 75 HIS A CA 13
ATOM 15074 C C . HIS A 1 75 ? 24.560 17.819 4.598 1.00 0.00 75 HIS A C 13
ATOM 15075 O O . HIS A 1 75 ? 23.853 17.736 5.582 1.00 0.00 75 HIS A O 13
ATOM 15089 N N . HIS A 1 76 ? 25.070 18.958 4.222 1.00 0.00 76 HIS A N 13
ATOM 15090 C CA . HIS A 1 76 ? 24.796 20.204 4.993 1.00 0.00 76 HIS A CA 13
ATOM 15091 C C . HIS A 1 76 ? 23.287 20.465 5.056 1.00 0.00 76 HIS A C 13
ATOM 15092 O O . HIS A 1 76 ? 22.772 21.073 4.134 1.00 0.00 76 HIS A O 13
ATOM 15107 N N . ALA A 1 1 ? 9.606 8.238 12.275 1.00 0.00 1 ALA A N 14
ATOM 15108 C CA . ALA A 1 1 ? 8.532 7.213 12.386 1.00 0.00 1 ALA A CA 14
ATOM 15109 C C . ALA A 1 1 ? 7.933 6.970 11.002 1.00 0.00 1 ALA A C 14
ATOM 15110 O O . ALA A 1 1 ? 7.071 6.136 10.823 1.00 0.00 1 ALA A O 14
ATOM 15119 N N . GLU A 1 2 ? 8.386 7.703 10.022 1.00 0.00 2 GLU A N 14
ATOM 15120 C CA . GLU A 1 2 ? 7.848 7.530 8.645 1.00 0.00 2 GLU A CA 14
ATOM 15121 C C . GLU A 1 2 ? 8.418 6.263 8.007 1.00 0.00 2 GLU A C 14
ATOM 15122 O O . GLU A 1 2 ? 9.592 5.972 8.118 1.00 0.00 2 GLU A O 14
ATOM 15134 N N . LYS A 1 3 ? 7.584 5.509 7.335 1.00 0.00 3 LYS A N 14
ATOM 15135 C CA . LYS A 1 3 ? 8.044 4.250 6.674 1.00 0.00 3 LYS A CA 14
ATOM 15136 C C . LYS A 1 3 ? 7.558 4.244 5.228 1.00 0.00 3 LYS A C 14
ATOM 15137 O O . LYS A 1 3 ? 6.500 4.753 4.926 1.00 0.00 3 LYS A O 14
ATOM 15156 N N . THR A 1 4 ? 8.331 3.683 4.330 1.00 0.00 4 THR A N 14
ATOM 15157 C CA . THR A 1 4 ? 7.922 3.650 2.890 1.00 0.00 4 THR A CA 14
ATOM 15158 C C . THR A 1 4 ? 8.107 2.239 2.336 1.00 0.00 4 THR A C 14
ATOM 15159 O O . THR A 1 4 ? 9.128 1.611 2.544 1.00 0.00 4 THR A O 14
ATOM 15170 N N . GLY A 1 5 ? 7.118 1.744 1.632 1.00 0.00 5 GLY A N 14
ATOM 15171 C CA . GLY A 1 5 ? 7.200 0.367 1.045 1.00 0.00 5 GLY A CA 14
ATOM 15172 C C . GLY A 1 5 ? 7.032 0.455 -0.473 1.00 0.00 5 GLY A C 14
ATOM 15173 O O . GLY A 1 5 ? 6.135 1.108 -0.967 1.00 0.00 5 GLY A O 14
ATOM 15177 N N . ILE A 1 6 ? 7.893 -0.185 -1.222 1.00 0.00 6 ILE A N 14
ATOM 15178 C CA . ILE A 1 6 ? 7.783 -0.122 -2.710 1.00 0.00 6 ILE A CA 14
ATOM 15179 C C . ILE A 1 6 ? 6.821 -1.205 -3.211 1.00 0.00 6 ILE A C 14
ATOM 15180 O O . ILE A 1 6 ? 6.955 -2.368 -2.886 1.00 0.00 6 ILE A O 14
ATOM 15196 N N . VAL A 1 7 ? 5.848 -0.829 -3.998 1.00 0.00 7 VAL A N 14
ATOM 15197 C CA . VAL A 1 7 ? 4.875 -1.830 -4.518 1.00 0.00 7 VAL A CA 14
ATOM 15198 C C . VAL A 1 7 ? 5.515 -2.658 -5.634 1.00 0.00 7 VAL A C 14
ATOM 15199 O O . VAL A 1 7 ? 6.097 -2.123 -6.556 1.00 0.00 7 VAL A O 14
ATOM 15212 N N . ASN A 1 8 ? 5.397 -3.961 -5.557 1.00 0.00 8 ASN A N 14
ATOM 15213 C CA . ASN A 1 8 ? 5.981 -4.853 -6.608 1.00 0.00 8 ASN A CA 14
ATOM 15214 C C . ASN A 1 8 ? 4.879 -5.741 -7.188 1.00 0.00 8 ASN A C 14
ATOM 15215 O O . ASN A 1 8 ? 4.404 -6.656 -6.547 1.00 0.00 8 ASN A O 14
ATOM 15226 N N . VAL A 1 9 ? 4.477 -5.481 -8.402 1.00 0.00 9 VAL A N 14
ATOM 15227 C CA . VAL A 1 9 ? 3.412 -6.309 -9.038 1.00 0.00 9 VAL A CA 14
ATOM 15228 C C . VAL A 1 9 ? 3.602 -6.269 -10.554 1.00 0.00 9 VAL A C 14
ATOM 15229 O O . VAL A 1 9 ? 3.107 -7.113 -11.268 1.00 0.00 9 VAL A O 14
ATOM 15242 N N . SER A 1 10 ? 4.320 -5.288 -11.041 1.00 0.00 10 SER A N 14
ATOM 15243 C CA . SER A 1 10 ? 4.553 -5.163 -12.509 1.00 0.00 10 SER A CA 14
ATOM 15244 C C . SER A 1 10 ? 3.236 -4.814 -13.213 1.00 0.00 10 SER A C 14
ATOM 15245 O O . SER A 1 10 ? 3.158 -3.862 -13.962 1.00 0.00 10 SER A O 14
ATOM 15253 N N . SER A 1 11 ? 2.207 -5.580 -12.979 1.00 0.00 11 SER A N 14
ATOM 15254 C CA . SER A 1 11 ? 0.900 -5.302 -13.630 1.00 0.00 11 SER A CA 14
ATOM 15255 C C . SER A 1 11 ? 0.201 -4.146 -12.913 1.00 0.00 11 SER A C 14
ATOM 15256 O O . SER A 1 11 ? 0.218 -3.020 -13.368 1.00 0.00 11 SER A O 14
ATOM 15264 N N . SER A 1 12 ? -0.415 -4.419 -11.797 1.00 0.00 12 SER A N 14
ATOM 15265 C CA . SER A 1 12 ? -1.117 -3.342 -11.047 1.00 0.00 12 SER A CA 14
ATOM 15266 C C . SER A 1 12 ? -1.498 -3.857 -9.661 1.00 0.00 12 SER A C 14
ATOM 15267 O O . SER A 1 12 ? -1.637 -5.046 -9.458 1.00 0.00 12 SER A O 14
ATOM 15275 N N . LEU A 1 13 ? -1.675 -2.973 -8.709 1.00 0.00 13 LEU A N 14
ATOM 15276 C CA . LEU A 1 13 ? -2.059 -3.403 -7.323 1.00 0.00 13 LEU A CA 14
ATOM 15277 C C . LEU A 1 13 ? -3.354 -2.700 -6.916 1.00 0.00 13 LEU A C 14
ATOM 15278 O O . LEU A 1 13 ? -3.489 -1.499 -7.039 1.00 0.00 13 LEU A O 14
ATOM 15294 N N . ASN A 1 14 ? -4.310 -3.445 -6.431 1.00 0.00 14 ASN A N 14
ATOM 15295 C CA . ASN A 1 14 ? -5.606 -2.834 -6.010 1.00 0.00 14 ASN A CA 14
ATOM 15296 C C . ASN A 1 14 ? -5.486 -2.297 -4.582 1.00 0.00 14 ASN A C 14
ATOM 15297 O O . ASN A 1 14 ? -4.678 -2.758 -3.802 1.00 0.00 14 ASN A O 14
ATOM 15308 N N . VAL A 1 15 ? -6.287 -1.318 -4.238 1.00 0.00 15 VAL A N 14
ATOM 15309 C CA . VAL A 1 15 ? -6.232 -0.728 -2.864 1.00 0.00 15 VAL A CA 14
ATOM 15310 C C . VAL A 1 15 ? -7.446 -1.200 -2.063 1.00 0.00 15 VAL A C 14
ATOM 15311 O O . VAL A 1 15 ? -8.570 -1.117 -2.515 1.00 0.00 15 VAL A O 14
ATOM 15324 N N . ARG A 1 16 ? -7.223 -1.696 -0.872 1.00 0.00 16 ARG A N 14
ATOM 15325 C CA . ARG A 1 16 ? -8.352 -2.182 -0.020 1.00 0.00 16 ARG A CA 14
ATOM 15326 C C . ARG A 1 16 ? -8.634 -1.169 1.088 1.00 0.00 16 ARG A C 14
ATOM 15327 O O . ARG A 1 16 ? -7.751 -0.764 1.816 1.00 0.00 16 ARG A O 14
ATOM 15348 N N . GLU A 1 17 ? -9.866 -0.763 1.221 1.00 0.00 17 GLU A N 14
ATOM 15349 C CA . GLU A 1 17 ? -10.222 0.217 2.281 1.00 0.00 17 GLU A CA 14
ATOM 15350 C C . GLU A 1 17 ? -10.167 -0.464 3.649 1.00 0.00 17 GLU A C 14
ATOM 15351 O O . GLU A 1 17 ? -9.678 0.091 4.610 1.00 0.00 17 GLU A O 14
ATOM 15363 N N . GLY A 1 18 ? -10.686 -1.663 3.742 1.00 0.00 18 GLY A N 14
ATOM 15364 C CA . GLY A 1 18 ? -10.694 -2.396 5.045 1.00 0.00 18 GLY A CA 14
ATOM 15365 C C . GLY A 1 18 ? -9.563 -3.420 5.084 1.00 0.00 18 GLY A C 14
ATOM 15366 O O . GLY A 1 18 ? -8.757 -3.513 4.181 1.00 0.00 18 GLY A O 14
ATOM 15370 N N . ALA A 1 19 ? -9.507 -4.199 6.133 1.00 0.00 19 ALA A N 14
ATOM 15371 C CA . ALA A 1 19 ? -8.444 -5.236 6.257 1.00 0.00 19 ALA A CA 14
ATOM 15372 C C . ALA A 1 19 ? -9.006 -6.581 5.794 1.00 0.00 19 ALA A C 14
ATOM 15373 O O . ALA A 1 19 ? -8.735 -7.608 6.381 1.00 0.00 19 ALA A O 14
ATOM 15380 N N . SER A 1 20 ? -9.796 -6.577 4.745 1.00 0.00 20 SER A N 14
ATOM 15381 C CA . SER A 1 20 ? -10.396 -7.851 4.228 1.00 0.00 20 SER A CA 14
ATOM 15382 C C . SER A 1 20 ? -10.197 -7.938 2.713 1.00 0.00 20 SER A C 14
ATOM 15383 O O . SER A 1 20 ? -10.147 -6.941 2.023 1.00 0.00 20 SER A O 14
ATOM 15391 N N . THR A 1 21 ? -10.085 -9.130 2.197 1.00 0.00 21 THR A N 14
ATOM 15392 C CA . THR A 1 21 ? -9.889 -9.305 0.731 1.00 0.00 21 THR A CA 14
ATOM 15393 C C . THR A 1 21 ? -11.130 -8.813 -0.016 1.00 0.00 21 THR A C 14
ATOM 15394 O O . THR A 1 21 ? -11.049 -8.329 -1.127 1.00 0.00 21 THR A O 14
ATOM 15405 N N . SER A 1 22 ? -12.281 -8.934 0.588 1.00 0.00 22 SER A N 14
ATOM 15406 C CA . SER A 1 22 ? -13.536 -8.476 -0.076 1.00 0.00 22 SER A CA 14
ATOM 15407 C C . SER A 1 22 ? -13.740 -6.989 0.217 1.00 0.00 22 SER A C 14
ATOM 15408 O O . SER A 1 22 ? -14.804 -6.444 0.006 1.00 0.00 22 SER A O 14
ATOM 15416 N N . SER A 1 23 ? -12.726 -6.334 0.718 1.00 0.00 23 SER A N 14
ATOM 15417 C CA . SER A 1 23 ? -12.849 -4.886 1.048 1.00 0.00 23 SER A CA 14
ATOM 15418 C C . SER A 1 23 ? -13.143 -4.073 -0.215 1.00 0.00 23 SER A C 14
ATOM 15419 O O . SER A 1 23 ? -12.768 -4.441 -1.311 1.00 0.00 23 SER A O 14
ATOM 15427 N N . LYS A 1 24 ? -13.825 -2.970 -0.062 1.00 0.00 24 LYS A N 14
ATOM 15428 C CA . LYS A 1 24 ? -14.174 -2.116 -1.232 1.00 0.00 24 LYS A CA 14
ATOM 15429 C C . LYS A 1 24 ? -12.917 -1.530 -1.875 1.00 0.00 24 LYS A C 14
ATOM 15430 O O . LYS A 1 24 ? -12.016 -1.065 -1.204 1.00 0.00 24 LYS A O 14
ATOM 15449 N N . VAL A 1 25 ? -12.863 -1.543 -3.180 1.00 0.00 25 VAL A N 14
ATOM 15450 C CA . VAL A 1 25 ? -11.684 -0.981 -3.898 1.00 0.00 25 VAL A CA 14
ATOM 15451 C C . VAL A 1 25 ? -11.937 0.497 -4.198 1.00 0.00 25 VAL A C 14
ATOM 15452 O O . VAL A 1 25 ? -12.844 0.846 -4.926 1.00 0.00 25 VAL A O 14
ATOM 15465 N N . ILE A 1 26 ? -11.137 1.367 -3.637 1.00 0.00 26 ILE A N 14
ATOM 15466 C CA . ILE A 1 26 ? -11.312 2.832 -3.871 1.00 0.00 26 ILE A CA 14
ATOM 15467 C C . ILE A 1 26 ? -10.249 3.328 -4.854 1.00 0.00 26 ILE A C 14
ATOM 15468 O O . ILE A 1 26 ? -10.257 4.472 -5.257 1.00 0.00 26 ILE A O 14
ATOM 15484 N N . GLY A 1 27 ? -9.335 2.481 -5.248 1.00 0.00 27 GLY A N 14
ATOM 15485 C CA . GLY A 1 27 ? -8.287 2.932 -6.206 1.00 0.00 27 GLY A CA 14
ATOM 15486 C C . GLY A 1 27 ? -7.343 1.777 -6.556 1.00 0.00 27 GLY A C 14
ATOM 15487 O O . GLY A 1 27 ? -7.539 0.652 -6.143 1.00 0.00 27 GLY A O 14
ATOM 15491 N N . SER A 1 28 ? -6.319 2.057 -7.320 1.00 0.00 28 SER A N 14
ATOM 15492 C CA . SER A 1 28 ? -5.351 0.993 -7.710 1.00 0.00 28 SER A CA 14
ATOM 15493 C C . SER A 1 28 ? -4.029 1.647 -8.117 1.00 0.00 28 SER A C 14
ATOM 15494 O O . SER A 1 28 ? -3.966 2.841 -8.324 1.00 0.00 28 SER A O 14
ATOM 15502 N N . LEU A 1 29 ? -2.971 0.876 -8.225 1.00 0.00 29 LEU A N 14
ATOM 15503 C CA . LEU A 1 29 ? -1.639 1.448 -8.610 1.00 0.00 29 LEU A CA 14
ATOM 15504 C C . LEU A 1 29 ? -1.110 0.742 -9.859 1.00 0.00 29 LEU A C 14
ATOM 15505 O O . LEU A 1 29 ? -1.446 -0.391 -10.137 1.00 0.00 29 LEU A O 14
ATOM 15521 N N . SER A 1 30 ? -0.283 1.416 -10.612 1.00 0.00 30 SER A N 14
ATOM 15522 C CA . SER A 1 30 ? 0.281 0.813 -11.848 1.00 0.00 30 SER A CA 14
ATOM 15523 C C . SER A 1 30 ? 1.451 -0.103 -11.477 1.00 0.00 30 SER A C 14
ATOM 15524 O O . SER A 1 30 ? 2.022 -0.767 -12.317 1.00 0.00 30 SER A O 14
ATOM 15532 N N . GLY A 1 31 ? 1.801 -0.153 -10.218 1.00 0.00 31 GLY A N 14
ATOM 15533 C CA . GLY A 1 31 ? 2.921 -1.043 -9.775 1.00 0.00 31 GLY A CA 14
ATOM 15534 C C . GLY A 1 31 ? 4.244 -0.270 -9.706 1.00 0.00 31 GLY A C 14
ATOM 15535 O O . GLY A 1 31 ? 4.379 0.812 -10.240 1.00 0.00 31 GLY A O 14
ATOM 15539 N N . ASN A 1 32 ? 5.219 -0.836 -9.039 1.00 0.00 32 ASN A N 14
ATOM 15540 C CA . ASN A 1 32 ? 6.550 -0.175 -8.907 1.00 0.00 32 ASN A CA 14
ATOM 15541 C C . ASN A 1 32 ? 6.384 1.222 -8.307 1.00 0.00 32 ASN A C 14
ATOM 15542 O O . ASN A 1 32 ? 7.340 1.951 -8.148 1.00 0.00 32 ASN A O 14
ATOM 15553 N N . THR A 1 33 ? 5.181 1.602 -7.967 1.00 0.00 33 THR A N 14
ATOM 15554 C CA . THR A 1 33 ? 4.966 2.955 -7.376 1.00 0.00 33 THR A CA 14
ATOM 15555 C C . THR A 1 33 ? 5.215 2.901 -5.868 1.00 0.00 33 THR A C 14
ATOM 15556 O O . THR A 1 33 ? 4.741 2.018 -5.181 1.00 0.00 33 THR A O 14
ATOM 15567 N N . LYS A 1 34 ? 5.961 3.837 -5.350 1.00 0.00 34 LYS A N 14
ATOM 15568 C CA . LYS A 1 34 ? 6.250 3.844 -3.889 1.00 0.00 34 LYS A CA 14
ATOM 15569 C C . LYS A 1 34 ? 5.068 4.442 -3.126 1.00 0.00 34 LYS A C 14
ATOM 15570 O O . LYS A 1 34 ? 4.502 5.437 -3.529 1.00 0.00 34 LYS A O 14
ATOM 15589 N N . VAL A 1 35 ? 4.693 3.834 -2.025 1.00 0.00 35 VAL A N 14
ATOM 15590 C CA . VAL A 1 35 ? 3.542 4.347 -1.216 1.00 0.00 35 VAL A CA 14
ATOM 15591 C C . VAL A 1 35 ? 4.023 4.668 0.201 1.00 0.00 35 VAL A C 14
ATOM 15592 O O . VAL A 1 35 ? 4.685 3.874 0.843 1.00 0.00 35 VAL A O 14
ATOM 15605 N N . THR A 1 36 ? 3.699 5.836 0.683 1.00 0.00 36 THR A N 14
ATOM 15606 C CA . THR A 1 36 ? 4.134 6.235 2.048 1.00 0.00 36 THR A CA 14
ATOM 15607 C C . THR A 1 36 ? 3.323 5.481 3.098 1.00 0.00 36 THR A C 14
ATOM 15608 O O . THR A 1 36 ? 2.113 5.405 3.021 1.00 0.00 36 THR A O 14
ATOM 15619 N N . ILE A 1 37 ? 3.986 4.934 4.084 1.00 0.00 37 ILE A N 14
ATOM 15620 C CA . ILE A 1 37 ? 3.279 4.179 5.165 1.00 0.00 37 ILE A CA 14
ATOM 15621 C C . ILE A 1 37 ? 3.339 4.976 6.466 1.00 0.00 37 ILE A C 14
ATOM 15622 O O . ILE A 1 37 ? 4.394 5.385 6.909 1.00 0.00 37 ILE A O 14
ATOM 15638 N N . VAL A 1 38 ? 2.206 5.193 7.079 1.00 0.00 38 VAL A N 14
ATOM 15639 C CA . VAL A 1 38 ? 2.154 5.958 8.362 1.00 0.00 38 VAL A CA 14
ATOM 15640 C C . VAL A 1 38 ? 1.763 5.007 9.494 1.00 0.00 38 VAL A C 14
ATOM 15641 O O . VAL A 1 38 ? 1.675 5.398 10.639 1.00 0.00 38 VAL A O 14
ATOM 15654 N N . GLY A 1 39 ? 1.526 3.758 9.186 1.00 0.00 39 GLY A N 14
ATOM 15655 C CA . GLY A 1 39 ? 1.143 2.795 10.257 1.00 0.00 39 GLY A CA 14
ATOM 15656 C C . GLY A 1 39 ? 1.101 1.370 9.698 1.00 0.00 39 GLY A C 14
ATOM 15657 O O . GLY A 1 39 ? 1.290 1.152 8.519 1.00 0.00 39 GLY A O 14
ATOM 15661 N N . GLU A 1 40 ? 0.855 0.396 10.541 1.00 0.00 40 GLU A N 14
ATOM 15662 C CA . GLU A 1 40 ? 0.799 -1.024 10.070 1.00 0.00 40 GLU A CA 14
ATOM 15663 C C . GLU A 1 40 ? -0.340 -1.760 10.776 1.00 0.00 40 GLU A C 14
ATOM 15664 O O . GLU A 1 40 ? -0.725 -1.416 11.876 1.00 0.00 40 GLU A O 14
ATOM 15676 N N . GLU A 1 41 ? -0.883 -2.775 10.154 1.00 0.00 41 GLU A N 14
ATOM 15677 C CA . GLU A 1 41 ? -1.995 -3.539 10.793 1.00 0.00 41 GLU A CA 14
ATOM 15678 C C . GLU A 1 41 ? -1.968 -4.987 10.296 1.00 0.00 41 GLU A C 14
ATOM 15679 O O . GLU A 1 41 ? -2.329 -5.275 9.173 1.00 0.00 41 GLU A O 14
ATOM 15691 N N . GLY A 1 42 ? -1.554 -5.899 11.135 1.00 0.00 42 GLY A N 14
ATOM 15692 C CA . GLY A 1 42 ? -1.514 -7.335 10.735 1.00 0.00 42 GLY A CA 14
ATOM 15693 C C . GLY A 1 42 ? -0.616 -7.537 9.513 1.00 0.00 42 GLY A C 14
ATOM 15694 O O . GLY A 1 42 ? 0.447 -6.959 9.403 1.00 0.00 42 GLY A O 14
ATOM 15698 N N . ALA A 1 43 ? -1.045 -8.361 8.595 1.00 0.00 43 ALA A N 14
ATOM 15699 C CA . ALA A 1 43 ? -0.239 -8.623 7.372 1.00 0.00 43 ALA A CA 14
ATOM 15700 C C . ALA A 1 43 ? -0.508 -7.524 6.346 1.00 0.00 43 ALA A C 14
ATOM 15701 O O . ALA A 1 43 ? -0.034 -7.578 5.228 1.00 0.00 43 ALA A O 14
ATOM 15708 N N . PHE A 1 44 ? -1.273 -6.531 6.721 1.00 0.00 44 PHE A N 14
ATOM 15709 C CA . PHE A 1 44 ? -1.599 -5.412 5.781 1.00 0.00 44 PHE A CA 14
ATOM 15710 C C . PHE A 1 44 ? -0.984 -4.113 6.300 1.00 0.00 44 PHE A C 14
ATOM 15711 O O . PHE A 1 44 ? -0.963 -3.858 7.488 1.00 0.00 44 PHE A O 14
ATOM 15728 N N . TYR A 1 45 ? -0.483 -3.292 5.412 1.00 0.00 45 TYR A N 14
ATOM 15729 C CA . TYR A 1 45 ? 0.141 -1.997 5.826 1.00 0.00 45 TYR A CA 14
ATOM 15730 C C . TYR A 1 45 ? -0.772 -0.839 5.435 1.00 0.00 45 TYR A C 14
ATOM 15731 O O . TYR A 1 45 ? -1.508 -0.910 4.473 1.00 0.00 45 TYR A O 14
ATOM 15749 N N . LYS A 1 46 ? -0.722 0.232 6.177 1.00 0.00 46 LYS A N 14
ATOM 15750 C CA . LYS A 1 46 ? -1.576 1.408 5.860 1.00 0.00 46 LYS A CA 14
ATOM 15751 C C . LYS A 1 46 ? -0.804 2.350 4.942 1.00 0.00 46 LYS A C 14
ATOM 15752 O O . LYS A 1 46 ? 0.378 2.569 5.119 1.00 0.00 46 LYS A O 14
ATOM 15771 N N . ILE A 1 47 ? -1.462 2.905 3.958 1.00 0.00 47 ILE A N 14
ATOM 15772 C CA . ILE A 1 47 ? -0.777 3.838 3.014 1.00 0.00 47 ILE A CA 14
ATOM 15773 C C . ILE A 1 47 ? -1.636 5.079 2.798 1.00 0.00 47 ILE A C 14
ATOM 15774 O O . ILE A 1 47 ? -2.848 5.026 2.857 1.00 0.00 47 ILE A O 14
ATOM 15790 N N . GLU A 1 48 ? -1.018 6.196 2.541 1.00 0.00 48 GLU A N 14
ATOM 15791 C CA . GLU A 1 48 ? -1.796 7.443 2.313 1.00 0.00 48 GLU A CA 14
ATOM 15792 C C . GLU A 1 48 ? -2.180 7.524 0.838 1.00 0.00 48 GLU A C 14
ATOM 15793 O O . GLU A 1 48 ? -1.414 7.987 0.018 1.00 0.00 48 GLU A O 14
ATOM 15805 N N . TYR A 1 49 ? -3.361 7.074 0.491 1.00 0.00 49 TYR A N 14
ATOM 15806 C CA . TYR A 1 49 ? -3.802 7.122 -0.937 1.00 0.00 49 TYR A CA 14
ATOM 15807 C C . TYR A 1 49 ? -4.813 8.255 -1.113 1.00 0.00 49 TYR A C 14
ATOM 15808 O O . TYR A 1 49 ? -5.887 8.239 -0.547 1.00 0.00 49 TYR A O 14
ATOM 15826 N N . LYS A 1 50 ? -4.467 9.240 -1.896 1.00 0.00 50 LYS A N 14
ATOM 15827 C CA . LYS A 1 50 ? -5.385 10.392 -2.120 1.00 0.00 50 LYS A CA 14
ATOM 15828 C C . LYS A 1 50 ? -5.831 10.967 -0.771 1.00 0.00 50 LYS A C 14
ATOM 15829 O O . LYS A 1 50 ? -6.928 11.469 -0.634 1.00 0.00 50 LYS A O 14
ATOM 15848 N N . GLY A 1 51 ? -4.981 10.903 0.222 1.00 0.00 51 GLY A N 14
ATOM 15849 C CA . GLY A 1 51 ? -5.341 11.452 1.563 1.00 0.00 51 GLY A CA 14
ATOM 15850 C C . GLY A 1 51 ? -6.041 10.380 2.395 1.00 0.00 51 GLY A C 14
ATOM 15851 O O . GLY A 1 51 ? -6.094 10.460 3.605 1.00 0.00 51 GLY A O 14
ATOM 15855 N N . SER A 1 52 ? -6.586 9.381 1.759 1.00 0.00 52 SER A N 14
ATOM 15856 C CA . SER A 1 52 ? -7.293 8.309 2.515 1.00 0.00 52 SER A CA 14
ATOM 15857 C C . SER A 1 52 ? -6.289 7.275 3.031 1.00 0.00 52 SER A C 14
ATOM 15858 O O . SER A 1 52 ? -5.150 7.236 2.611 1.00 0.00 52 SER A O 14
ATOM 15866 N N . HIS A 1 53 ? -6.712 6.431 3.939 1.00 0.00 53 HIS A N 14
ATOM 15867 C CA . HIS A 1 53 ? -5.801 5.385 4.496 1.00 0.00 53 HIS A CA 14
ATOM 15868 C C . HIS A 1 53 ? -6.119 4.046 3.830 1.00 0.00 53 HIS A C 14
ATOM 15869 O O . HIS A 1 53 ? -7.021 3.339 4.231 1.00 0.00 53 HIS A O 14
ATOM 15883 N N . GLY A 1 54 ? -5.389 3.701 2.802 1.00 0.00 54 GLY A N 14
ATOM 15884 C CA . GLY A 1 54 ? -5.649 2.418 2.086 1.00 0.00 54 GLY A CA 14
ATOM 15885 C C . GLY A 1 54 ? -4.862 1.278 2.734 1.00 0.00 54 GLY A C 14
ATOM 15886 O O . GLY A 1 54 ? -3.925 1.499 3.473 1.00 0.00 54 GLY A O 14
ATOM 15890 N N . TYR A 1 55 ? -5.242 0.057 2.448 1.00 0.00 55 TYR A N 14
ATOM 15891 C CA . TYR A 1 55 ? -4.535 -1.131 3.023 1.00 0.00 55 TYR A CA 14
ATOM 15892 C C . TYR A 1 55 ? -4.020 -2.009 1.885 1.00 0.00 55 TYR A C 14
ATOM 15893 O O . TYR A 1 55 ? -4.706 -2.225 0.906 1.00 0.00 55 TYR A O 14
ATOM 15911 N N . VAL A 1 56 ? -2.817 -2.517 2.000 1.00 0.00 56 VAL A N 14
ATOM 15912 C CA . VAL A 1 56 ? -2.257 -3.388 0.917 1.00 0.00 56 VAL A CA 14
ATOM 15913 C C . VAL A 1 56 ? -1.547 -4.588 1.539 1.00 0.00 56 VAL A C 14
ATOM 15914 O O . VAL A 1 56 ? -1.079 -4.538 2.658 1.00 0.00 56 VAL A O 14
ATOM 15927 N N . ALA A 1 57 ? -1.473 -5.670 0.818 1.00 0.00 57 ALA A N 14
ATOM 15928 C CA . ALA A 1 57 ? -0.808 -6.888 1.354 1.00 0.00 57 ALA A CA 14
ATOM 15929 C C . ALA A 1 57 ? 0.710 -6.693 1.386 1.00 0.00 57 ALA A C 14
ATOM 15930 O O . ALA A 1 57 ? 1.295 -6.147 0.474 1.00 0.00 57 ALA A O 14
ATOM 15937 N N . LYS A 1 58 ? 1.352 -7.154 2.427 1.00 0.00 58 LYS A N 14
ATOM 15938 C CA . LYS A 1 58 ? 2.834 -7.018 2.529 1.00 0.00 58 LYS A CA 14
ATOM 15939 C C . LYS A 1 58 ? 3.506 -7.922 1.490 1.00 0.00 58 LYS A C 14
ATOM 15940 O O . LYS A 1 58 ? 4.690 -7.827 1.238 1.00 0.00 58 LYS A O 14
ATOM 15959 N N . GLU A 1 59 ? 2.754 -8.806 0.898 1.00 0.00 59 GLU A N 14
ATOM 15960 C CA . GLU A 1 59 ? 3.328 -9.736 -0.113 1.00 0.00 59 GLU A CA 14
ATOM 15961 C C . GLU A 1 59 ? 3.855 -8.952 -1.320 1.00 0.00 59 GLU A C 14
ATOM 15962 O O . GLU A 1 59 ? 4.808 -9.350 -1.959 1.00 0.00 59 GLU A O 14
ATOM 15974 N N . TYR A 1 60 ? 3.233 -7.847 -1.645 1.00 0.00 60 TYR A N 14
ATOM 15975 C CA . TYR A 1 60 ? 3.686 -7.042 -2.819 1.00 0.00 60 TYR A CA 14
ATOM 15976 C C . TYR A 1 60 ? 4.548 -5.872 -2.344 1.00 0.00 60 TYR A C 14
ATOM 15977 O O . TYR A 1 60 ? 4.935 -5.025 -3.124 1.00 0.00 60 TYR A O 14
ATOM 15995 N N . ILE A 1 61 ? 4.853 -5.815 -1.070 1.00 0.00 61 ILE A N 14
ATOM 15996 C CA . ILE A 1 61 ? 5.693 -4.695 -0.538 1.00 0.00 61 ILE A CA 14
ATOM 15997 C C . ILE A 1 61 ? 7.102 -5.206 -0.252 1.00 0.00 61 ILE A C 14
ATOM 15998 O O . ILE A 1 61 ? 7.290 -6.207 0.411 1.00 0.00 61 ILE A O 14
ATOM 16014 N N . LYS A 1 62 ? 8.098 -4.528 -0.763 1.00 0.00 62 LYS A N 14
ATOM 16015 C CA . LYS A 1 62 ? 9.507 -4.967 -0.543 1.00 0.00 62 LYS A CA 14
ATOM 16016 C C . LYS A 1 62 ? 10.413 -3.750 -0.336 1.00 0.00 62 LYS A C 14
ATOM 16017 O O . LYS A 1 62 ? 10.047 -2.628 -0.636 1.00 0.00 62 LYS A O 14
ATOM 16036 N N . ASP A 1 63 ? 11.595 -3.978 0.176 1.00 0.00 63 ASP A N 14
ATOM 16037 C CA . ASP A 1 63 ? 12.558 -2.864 0.413 1.00 0.00 63 ASP A CA 14
ATOM 16038 C C . ASP A 1 63 ? 11.922 -1.800 1.306 1.00 0.00 63 ASP A C 14
ATOM 16039 O O . ASP A 1 63 ? 11.925 -0.629 0.988 1.00 0.00 63 ASP A O 14
ATOM 16048 N N . ILE A 1 64 ? 11.389 -2.195 2.430 1.00 0.00 64 ILE A N 14
ATOM 16049 C CA . ILE A 1 64 ? 10.768 -1.199 3.346 1.00 0.00 64 ILE A CA 14
ATOM 16050 C C . ILE A 1 64 ? 11.865 -0.490 4.141 1.00 0.00 64 ILE A C 14
ATOM 16051 O O . ILE A 1 64 ? 12.639 -1.116 4.836 1.00 0.00 64 ILE A O 14
ATOM 16067 N N . LYS A 1 65 ? 11.939 0.814 4.045 1.00 0.00 65 LYS A N 14
ATOM 16068 C CA . LYS A 1 65 ? 12.989 1.567 4.799 1.00 0.00 65 LYS A CA 14
ATOM 16069 C C . LYS A 1 65 ? 12.418 2.894 5.301 1.00 0.00 65 LYS A C 14
ATOM 16070 O O . LYS A 1 65 ? 11.524 3.463 4.711 1.00 0.00 65 LYS A O 14
ATOM 16089 N N . ASP A 1 66 ? 12.926 3.379 6.400 1.00 0.00 66 ASP A N 14
ATOM 16090 C CA . ASP A 1 66 ? 12.419 4.659 6.965 1.00 0.00 66 ASP A CA 14
ATOM 16091 C C . ASP A 1 66 ? 12.815 5.832 6.065 1.00 0.00 66 ASP A C 14
ATOM 16092 O O . ASP A 1 66 ? 13.907 5.883 5.536 1.00 0.00 66 ASP A O 14
ATOM 16101 N N . GLU A 1 67 ? 11.931 6.778 5.891 1.00 0.00 67 GLU A N 14
ATOM 16102 C CA . GLU A 1 67 ? 12.245 7.952 5.031 1.00 0.00 67 GLU A CA 14
ATOM 16103 C C . GLU A 1 67 ? 13.096 8.951 5.825 1.00 0.00 67 GLU A C 14
ATOM 16104 O O . GLU A 1 67 ? 12.702 10.076 6.055 1.00 0.00 67 GLU A O 14
ATOM 16116 N N . VAL A 1 68 ? 14.262 8.534 6.239 1.00 0.00 68 VAL A N 14
ATOM 16117 C CA . VAL A 1 68 ? 15.170 9.430 7.017 1.00 0.00 68 VAL A CA 14
ATOM 16118 C C . VAL A 1 68 ? 14.486 9.915 8.297 1.00 0.00 68 VAL A C 14
ATOM 16119 O O . VAL A 1 68 ? 13.397 10.447 8.274 1.00 0.00 68 VAL A O 14
ATOM 16132 N N . LEU A 1 69 ? 15.133 9.736 9.416 1.00 0.00 69 LEU A N 14
ATOM 16133 C CA . LEU A 1 69 ? 14.543 10.183 10.707 1.00 0.00 69 LEU A CA 14
ATOM 16134 C C . LEU A 1 69 ? 14.586 11.709 10.788 1.00 0.00 69 LEU A C 14
ATOM 16135 O O . LEU A 1 69 ? 15.530 12.338 10.358 1.00 0.00 69 LEU A O 14
ATOM 16151 N N . GLU A 1 70 ? 13.568 12.307 11.343 1.00 0.00 70 GLU A N 14
ATOM 16152 C CA . GLU A 1 70 ? 13.543 13.791 11.464 1.00 0.00 70 GLU A CA 14
ATOM 16153 C C . GLU A 1 70 ? 12.602 14.179 12.604 1.00 0.00 70 GLU A C 14
ATOM 16154 O O . GLU A 1 70 ? 11.436 14.444 12.397 1.00 0.00 70 GLU A O 14
ATOM 16166 N N . HIS A 1 71 ? 13.109 14.206 13.811 1.00 0.00 71 HIS A N 14
ATOM 16167 C CA . HIS A 1 71 ? 12.267 14.568 14.991 1.00 0.00 71 HIS A CA 14
ATOM 16168 C C . HIS A 1 71 ? 10.894 13.897 14.884 1.00 0.00 71 HIS A C 14
ATOM 16169 O O . HIS A 1 71 ? 9.968 14.440 14.317 1.00 0.00 71 HIS A O 14
ATOM 16183 N N . HIS A 1 72 ? 10.762 12.711 15.422 1.00 0.00 72 HIS A N 14
ATOM 16184 C CA . HIS A 1 72 ? 9.460 11.988 15.351 1.00 0.00 72 HIS A CA 14
ATOM 16185 C C . HIS A 1 72 ? 8.410 12.712 16.198 1.00 0.00 72 HIS A C 14
ATOM 16186 O O . HIS A 1 72 ? 8.683 13.178 17.286 1.00 0.00 72 HIS A O 14
ATOM 16200 N N . HIS A 1 73 ? 7.209 12.819 15.696 1.00 0.00 73 HIS A N 14
ATOM 16201 C CA . HIS A 1 73 ? 6.139 13.523 16.454 1.00 0.00 73 HIS A CA 14
ATOM 16202 C C . HIS A 1 73 ? 5.644 12.653 17.613 1.00 0.00 73 HIS A C 14
ATOM 16203 O O . HIS A 1 73 ? 5.355 11.486 17.448 1.00 0.00 73 HIS A O 14
ATOM 16217 N N . HIS A 1 74 ? 5.538 13.223 18.784 1.00 0.00 74 HIS A N 14
ATOM 16218 C CA . HIS A 1 74 ? 5.054 12.450 19.964 1.00 0.00 74 HIS A CA 14
ATOM 16219 C C . HIS A 1 74 ? 4.381 13.411 20.940 1.00 0.00 74 HIS A C 14
ATOM 16220 O O . HIS A 1 74 ? 4.847 14.511 21.155 1.00 0.00 74 HIS A O 14
ATOM 16234 N N . HIS A 1 75 ? 3.282 13.009 21.530 1.00 0.00 75 HIS A N 14
ATOM 16235 C CA . HIS A 1 75 ? 2.561 13.902 22.492 1.00 0.00 75 HIS A CA 14
ATOM 16236 C C . HIS A 1 75 ? 2.772 13.403 23.922 1.00 0.00 75 HIS A C 14
ATOM 16237 O O . HIS A 1 75 ? 2.701 12.222 24.197 1.00 0.00 75 HIS A O 14
ATOM 16251 N N . HIS A 1 76 ? 3.033 14.300 24.833 1.00 0.00 76 HIS A N 14
ATOM 16252 C CA . HIS A 1 76 ? 3.250 13.896 26.249 1.00 0.00 76 HIS A CA 14
ATOM 16253 C C . HIS A 1 76 ? 1.909 13.536 26.893 1.00 0.00 76 HIS A C 14
ATOM 16254 O O . HIS A 1 76 ? 0.928 14.187 26.574 1.00 0.00 76 HIS A O 14
ATOM 16269 N N . ALA A 1 1 ? 9.126 8.230 13.001 1.00 0.00 1 ALA A N 15
ATOM 16270 C CA . ALA A 1 1 ? 9.782 8.199 11.664 1.00 0.00 1 ALA A CA 15
ATOM 16271 C C . ALA A 1 1 ? 8.827 7.585 10.638 1.00 0.00 1 ALA A C 15
ATOM 16272 O O . ALA A 1 1 ? 8.160 6.601 10.896 1.00 0.00 1 ALA A O 15
ATOM 16281 N N . GLU A 1 2 ? 8.752 8.171 9.475 1.00 0.00 2 GLU A N 15
ATOM 16282 C CA . GLU A 1 2 ? 7.837 7.648 8.420 1.00 0.00 2 GLU A CA 15
ATOM 16283 C C . GLU A 1 2 ? 8.541 6.563 7.603 1.00 0.00 2 GLU A C 15
ATOM 16284 O O . GLU A 1 2 ? 9.752 6.536 7.496 1.00 0.00 2 GLU A O 15
ATOM 16296 N N . LYS A 1 3 ? 7.777 5.668 7.023 1.00 0.00 3 LYS A N 15
ATOM 16297 C CA . LYS A 1 3 ? 8.368 4.569 6.200 1.00 0.00 3 LYS A CA 15
ATOM 16298 C C . LYS A 1 3 ? 7.773 4.608 4.796 1.00 0.00 3 LYS A C 15
ATOM 16299 O O . LYS A 1 3 ? 6.699 5.135 4.582 1.00 0.00 3 LYS A O 15
ATOM 16318 N N . THR A 1 4 ? 8.468 4.055 3.835 1.00 0.00 4 THR A N 15
ATOM 16319 C CA . THR A 1 4 ? 7.959 4.045 2.430 1.00 0.00 4 THR A CA 15
ATOM 16320 C C . THR A 1 4 ? 8.079 2.634 1.858 1.00 0.00 4 THR A C 15
ATOM 16321 O O . THR A 1 4 ? 9.162 2.101 1.695 1.00 0.00 4 THR A O 15
ATOM 16332 N N . GLY A 1 5 ? 6.962 2.024 1.565 1.00 0.00 5 GLY A N 15
ATOM 16333 C CA . GLY A 1 5 ? 6.971 0.640 1.012 1.00 0.00 5 GLY A CA 15
ATOM 16334 C C . GLY A 1 5 ? 7.003 0.682 -0.514 1.00 0.00 5 GLY A C 15
ATOM 16335 O O . GLY A 1 5 ? 6.316 1.471 -1.143 1.00 0.00 5 GLY A O 15
ATOM 16339 N N . ILE A 1 6 ? 7.800 -0.165 -1.115 1.00 0.00 6 ILE A N 15
ATOM 16340 C CA . ILE A 1 6 ? 7.889 -0.190 -2.603 1.00 0.00 6 ILE A CA 15
ATOM 16341 C C . ILE A 1 6 ? 6.890 -1.210 -3.155 1.00 0.00 6 ILE A C 15
ATOM 16342 O O . ILE A 1 6 ? 6.929 -2.382 -2.822 1.00 0.00 6 ILE A O 15
ATOM 16358 N N . VAL A 1 7 ? 5.997 -0.770 -3.999 1.00 0.00 7 VAL A N 15
ATOM 16359 C CA . VAL A 1 7 ? 4.992 -1.700 -4.580 1.00 0.00 7 VAL A CA 15
ATOM 16360 C C . VAL A 1 7 ? 5.627 -2.525 -5.699 1.00 0.00 7 VAL A C 15
ATOM 16361 O O . VAL A 1 7 ? 6.297 -2.002 -6.570 1.00 0.00 7 VAL A O 15
ATOM 16374 N N . ASN A 1 8 ? 5.416 -3.815 -5.681 1.00 0.00 8 ASN A N 15
ATOM 16375 C CA . ASN A 1 8 ? 5.995 -4.697 -6.738 1.00 0.00 8 ASN A CA 15
ATOM 16376 C C . ASN A 1 8 ? 4.949 -5.723 -7.170 1.00 0.00 8 ASN A C 15
ATOM 16377 O O . ASN A 1 8 ? 4.598 -6.622 -6.430 1.00 0.00 8 ASN A O 15
ATOM 16388 N N . VAL A 1 9 ? 4.445 -5.592 -8.369 1.00 0.00 9 VAL A N 15
ATOM 16389 C CA . VAL A 1 9 ? 3.416 -6.553 -8.866 1.00 0.00 9 VAL A CA 15
ATOM 16390 C C . VAL A 1 9 ? 3.616 -6.790 -10.363 1.00 0.00 9 VAL A C 15
ATOM 16391 O O . VAL A 1 9 ? 4.075 -5.929 -11.088 1.00 0.00 9 VAL A O 15
ATOM 16404 N N . SER A 1 10 ? 3.269 -7.957 -10.826 1.00 0.00 10 SER A N 15
ATOM 16405 C CA . SER A 1 10 ? 3.424 -8.278 -12.273 1.00 0.00 10 SER A CA 15
ATOM 16406 C C . SER A 1 10 ? 2.527 -7.365 -13.112 1.00 0.00 10 SER A C 15
ATOM 16407 O O . SER A 1 10 ? 2.929 -6.857 -14.141 1.00 0.00 10 SER A O 15
ATOM 16415 N N . SER A 1 11 ? 1.305 -7.171 -12.684 1.00 0.00 11 SER A N 15
ATOM 16416 C CA . SER A 1 11 ? 0.351 -6.307 -13.450 1.00 0.00 11 SER A CA 15
ATOM 16417 C C . SER A 1 11 ? 0.096 -5.006 -12.691 1.00 0.00 11 SER A C 15
ATOM 16418 O O . SER A 1 11 ? 0.601 -3.958 -13.039 1.00 0.00 11 SER A O 15
ATOM 16426 N N . SER A 1 12 ? -0.698 -5.063 -11.658 1.00 0.00 12 SER A N 15
ATOM 16427 C CA . SER A 1 12 ? -1.000 -3.825 -10.886 1.00 0.00 12 SER A CA 15
ATOM 16428 C C . SER A 1 12 ? -1.431 -4.200 -9.471 1.00 0.00 12 SER A C 15
ATOM 16429 O O . SER A 1 12 ? -1.734 -5.344 -9.188 1.00 0.00 12 SER A O 15
ATOM 16437 N N . LEU A 1 13 ? -1.453 -3.239 -8.575 1.00 0.00 13 LEU A N 15
ATOM 16438 C CA . LEU A 1 13 ? -1.854 -3.520 -7.159 1.00 0.00 13 LEU A CA 15
ATOM 16439 C C . LEU A 1 13 ? -3.148 -2.777 -6.826 1.00 0.00 13 LEU A C 15
ATOM 16440 O O . LEU A 1 13 ? -3.271 -1.584 -7.027 1.00 0.00 13 LEU A O 15
ATOM 16456 N N . ASN A 1 14 ? -4.115 -3.487 -6.310 1.00 0.00 14 ASN A N 15
ATOM 16457 C CA . ASN A 1 14 ? -5.414 -2.855 -5.950 1.00 0.00 14 ASN A CA 15
ATOM 16458 C C . ASN A 1 14 ? -5.324 -2.227 -4.557 1.00 0.00 14 ASN A C 15
ATOM 16459 O O . ASN A 1 14 ? -4.595 -2.688 -3.699 1.00 0.00 14 ASN A O 15
ATOM 16470 N N . VAL A 1 15 ? -6.067 -1.175 -4.325 1.00 0.00 15 VAL A N 15
ATOM 16471 C CA . VAL A 1 15 ? -6.039 -0.506 -2.991 1.00 0.00 15 VAL A CA 15
ATOM 16472 C C . VAL A 1 15 ? -7.251 -0.957 -2.175 1.00 0.00 15 VAL A C 15
ATOM 16473 O O . VAL A 1 15 ? -8.370 -0.954 -2.652 1.00 0.00 15 VAL A O 15
ATOM 16486 N N . ARG A 1 16 ? -7.033 -1.357 -0.947 1.00 0.00 16 ARG A N 15
ATOM 16487 C CA . ARG A 1 16 ? -8.160 -1.829 -0.087 1.00 0.00 16 ARG A CA 15
ATOM 16488 C C . ARG A 1 16 ? -8.531 -0.751 0.931 1.00 0.00 16 ARG A C 15
ATOM 16489 O O . ARG A 1 16 ? -7.684 -0.146 1.561 1.00 0.00 16 ARG A O 15
ATOM 16510 N N . GLU A 1 17 ? -9.801 -0.515 1.093 1.00 0.00 17 GLU A N 15
ATOM 16511 C CA . GLU A 1 17 ? -10.266 0.511 2.065 1.00 0.00 17 GLU A CA 15
ATOM 16512 C C . GLU A 1 17 ? -10.029 0.009 3.490 1.00 0.00 17 GLU A C 15
ATOM 16513 O O . GLU A 1 17 ? -9.554 0.730 4.349 1.00 0.00 17 GLU A O 15
ATOM 16525 N N . GLY A 1 18 ? -10.373 -1.225 3.752 1.00 0.00 18 GLY A N 15
ATOM 16526 C CA . GLY A 1 18 ? -10.189 -1.788 5.124 1.00 0.00 18 GLY A CA 15
ATOM 16527 C C . GLY A 1 18 ? -8.910 -2.623 5.189 1.00 0.00 18 GLY A C 15
ATOM 16528 O O . GLY A 1 18 ? -8.264 -2.879 4.192 1.00 0.00 18 GLY A O 15
ATOM 16532 N N . ALA A 1 19 ? -8.549 -3.059 6.366 1.00 0.00 19 ALA A N 15
ATOM 16533 C CA . ALA A 1 19 ? -7.324 -3.892 6.526 1.00 0.00 19 ALA A CA 15
ATOM 16534 C C . ALA A 1 19 ? -7.716 -5.370 6.416 1.00 0.00 19 ALA A C 15
ATOM 16535 O O . ALA A 1 19 ? -6.941 -6.259 6.716 1.00 0.00 19 ALA A O 15
ATOM 16542 N N . SER A 1 20 ? -8.922 -5.635 5.993 1.00 0.00 20 SER A N 15
ATOM 16543 C CA . SER A 1 20 ? -9.385 -7.046 5.867 1.00 0.00 20 SER A CA 15
ATOM 16544 C C . SER A 1 20 ? -8.731 -7.714 4.652 1.00 0.00 20 SER A C 15
ATOM 16545 O O . SER A 1 20 ? -8.084 -7.076 3.845 1.00 0.00 20 SER A O 15
ATOM 16553 N N . THR A 1 21 ? -8.902 -9.002 4.526 1.00 0.00 21 THR A N 15
ATOM 16554 C CA . THR A 1 21 ? -8.306 -9.737 3.373 1.00 0.00 21 THR A CA 15
ATOM 16555 C C . THR A 1 21 ? -8.906 -9.228 2.062 1.00 0.00 21 THR A C 15
ATOM 16556 O O . THR A 1 21 ? -8.204 -8.999 1.096 1.00 0.00 21 THR A O 15
ATOM 16567 N N . SER A 1 22 ? -10.202 -9.058 2.017 1.00 0.00 22 SER A N 15
ATOM 16568 C CA . SER A 1 22 ? -10.864 -8.570 0.766 1.00 0.00 22 SER A CA 15
ATOM 16569 C C . SER A 1 22 ? -11.808 -7.419 1.112 1.00 0.00 22 SER A C 15
ATOM 16570 O O . SER A 1 22 ? -13.017 -7.553 1.078 1.00 0.00 22 SER A O 15
ATOM 16578 N N . SER A 1 23 ? -11.255 -6.287 1.455 1.00 0.00 23 SER A N 15
ATOM 16579 C CA . SER A 1 23 ? -12.099 -5.112 1.818 1.00 0.00 23 SER A CA 15
ATOM 16580 C C . SER A 1 23 ? -12.550 -4.367 0.556 1.00 0.00 23 SER A C 15
ATOM 16581 O O . SER A 1 23 ? -12.178 -4.704 -0.551 1.00 0.00 23 SER A O 15
ATOM 16589 N N . LYS A 1 24 ? -13.353 -3.354 0.731 1.00 0.00 24 LYS A N 15
ATOM 16590 C CA . LYS A 1 24 ? -13.853 -2.568 -0.431 1.00 0.00 24 LYS A CA 15
ATOM 16591 C C . LYS A 1 24 ? -12.693 -1.872 -1.149 1.00 0.00 24 LYS A C 15
ATOM 16592 O O . LYS A 1 24 ? -11.836 -1.260 -0.539 1.00 0.00 24 LYS A O 15
ATOM 16611 N N . VAL A 1 25 ? -12.671 -1.962 -2.454 1.00 0.00 25 VAL A N 15
ATOM 16612 C CA . VAL A 1 25 ? -11.584 -1.314 -3.241 1.00 0.00 25 VAL A CA 15
ATOM 16613 C C . VAL A 1 25 ? -12.073 0.037 -3.767 1.00 0.00 25 VAL A C 15
ATOM 16614 O O . VAL A 1 25 ? -13.122 0.140 -4.374 1.00 0.00 25 VAL A O 15
ATOM 16627 N N . ILE A 1 26 ? -11.308 1.072 -3.538 1.00 0.00 26 ILE A N 15
ATOM 16628 C CA . ILE A 1 26 ? -11.692 2.433 -4.018 1.00 0.00 26 ILE A CA 15
ATOM 16629 C C . ILE A 1 26 ? -10.832 2.805 -5.229 1.00 0.00 26 ILE A C 15
ATOM 16630 O O . ILE A 1 26 ? -11.018 3.838 -5.842 1.00 0.00 26 ILE A O 15
ATOM 16646 N N . GLY A 1 27 ? -9.888 1.973 -5.582 1.00 0.00 27 GLY A N 15
ATOM 16647 C CA . GLY A 1 27 ? -9.024 2.301 -6.753 1.00 0.00 27 GLY A CA 15
ATOM 16648 C C . GLY A 1 27 ? -7.855 1.315 -6.850 1.00 0.00 27 GLY A C 15
ATOM 16649 O O . GLY A 1 27 ? -7.916 0.206 -6.357 1.00 0.00 27 GLY A O 15
ATOM 16653 N N . SER A 1 28 ? -6.790 1.717 -7.496 1.00 0.00 28 SER A N 15
ATOM 16654 C CA . SER A 1 28 ? -5.611 0.813 -7.643 1.00 0.00 28 SER A CA 15
ATOM 16655 C C . SER A 1 28 ? -4.355 1.649 -7.907 1.00 0.00 28 SER A C 15
ATOM 16656 O O . SER A 1 28 ? -4.436 2.816 -8.240 1.00 0.00 28 SER A O 15
ATOM 16664 N N . LEU A 1 29 ? -3.194 1.054 -7.761 1.00 0.00 29 LEU A N 15
ATOM 16665 C CA . LEU A 1 29 ? -1.914 1.798 -7.997 1.00 0.00 29 LEU A CA 15
ATOM 16666 C C . LEU A 1 29 ? -1.043 1.037 -8.996 1.00 0.00 29 LEU A C 15
ATOM 16667 O O . LEU A 1 29 ? -1.073 -0.176 -9.077 1.00 0.00 29 LEU A O 15
ATOM 16683 N N . SER A 1 30 ? -0.273 1.759 -9.762 1.00 0.00 30 SER A N 15
ATOM 16684 C CA . SER A 1 30 ? 0.606 1.120 -10.779 1.00 0.00 30 SER A CA 15
ATOM 16685 C C . SER A 1 30 ? 1.797 0.434 -10.105 1.00 0.00 30 SER A C 15
ATOM 16686 O O . SER A 1 30 ? 2.190 0.768 -9.003 1.00 0.00 30 SER A O 15
ATOM 16694 N N . GLY A 1 31 ? 2.366 -0.529 -10.774 1.00 0.00 31 GLY A N 15
ATOM 16695 C CA . GLY A 1 31 ? 3.530 -1.268 -10.209 1.00 0.00 31 GLY A CA 15
ATOM 16696 C C . GLY A 1 31 ? 4.722 -0.332 -9.980 1.00 0.00 31 GLY A C 15
ATOM 16697 O O . GLY A 1 31 ? 4.856 0.705 -10.603 1.00 0.00 31 GLY A O 15
ATOM 16701 N N . ASN A 1 32 ? 5.593 -0.711 -9.082 1.00 0.00 32 ASN A N 15
ATOM 16702 C CA . ASN A 1 32 ? 6.796 0.115 -8.776 1.00 0.00 32 ASN A CA 15
ATOM 16703 C C . ASN A 1 32 ? 6.366 1.513 -8.323 1.00 0.00 32 ASN A C 15
ATOM 16704 O O . ASN A 1 32 ? 7.035 2.496 -8.580 1.00 0.00 32 ASN A O 15
ATOM 16715 N N . THR A 1 33 ? 5.256 1.606 -7.638 1.00 0.00 33 THR A N 15
ATOM 16716 C CA . THR A 1 33 ? 4.776 2.936 -7.151 1.00 0.00 33 THR A CA 15
ATOM 16717 C C . THR A 1 33 ? 5.193 3.134 -5.689 1.00 0.00 33 THR A C 15
ATOM 16718 O O . THR A 1 33 ? 5.025 2.263 -4.854 1.00 0.00 33 THR A O 15
ATOM 16729 N N . LYS A 1 34 ? 5.746 4.277 -5.382 1.00 0.00 34 LYS A N 15
ATOM 16730 C CA . LYS A 1 34 ? 6.188 4.551 -3.986 1.00 0.00 34 LYS A CA 15
ATOM 16731 C C . LYS A 1 34 ? 4.995 4.980 -3.132 1.00 0.00 34 LYS A C 15
ATOM 16732 O O . LYS A 1 34 ? 4.257 5.881 -3.486 1.00 0.00 34 LYS A O 15
ATOM 16751 N N . VAL A 1 35 ? 4.811 4.346 -1.997 1.00 0.00 35 VAL A N 15
ATOM 16752 C CA . VAL A 1 35 ? 3.675 4.709 -1.093 1.00 0.00 35 VAL A CA 15
ATOM 16753 C C . VAL A 1 35 ? 4.206 4.956 0.321 1.00 0.00 35 VAL A C 15
ATOM 16754 O O . VAL A 1 35 ? 5.006 4.200 0.839 1.00 0.00 35 VAL A O 15
ATOM 16767 N N . THR A 1 36 ? 3.772 6.020 0.942 1.00 0.00 36 THR A N 15
ATOM 16768 C CA . THR A 1 36 ? 4.248 6.333 2.318 1.00 0.00 36 THR A CA 15
ATOM 16769 C C . THR A 1 36 ? 3.443 5.523 3.330 1.00 0.00 36 THR A C 15
ATOM 16770 O O . THR A 1 36 ? 2.223 5.573 3.356 1.00 0.00 36 THR A O 15
ATOM 16781 N N . ILE A 1 37 ? 4.130 4.776 4.159 1.00 0.00 37 ILE A N 15
ATOM 16782 C CA . ILE A 1 37 ? 3.454 3.932 5.185 1.00 0.00 37 ILE A CA 15
ATOM 16783 C C . ILE A 1 37 ? 3.477 4.626 6.546 1.00 0.00 37 ILE A C 15
ATOM 16784 O O . ILE A 1 37 ? 4.486 5.160 6.974 1.00 0.00 37 ILE A O 15
ATOM 16800 N N . VAL A 1 38 ? 2.362 4.595 7.234 1.00 0.00 38 VAL A N 15
ATOM 16801 C CA . VAL A 1 38 ? 2.271 5.214 8.587 1.00 0.00 38 VAL A CA 15
ATOM 16802 C C . VAL A 1 38 ? 2.137 4.090 9.617 1.00 0.00 38 VAL A C 15
ATOM 16803 O O . VAL A 1 38 ? 2.178 4.314 10.810 1.00 0.00 38 VAL A O 15
ATOM 16816 N N . GLY A 1 39 ? 1.986 2.874 9.160 1.00 0.00 39 GLY A N 15
ATOM 16817 C CA . GLY A 1 39 ? 1.858 1.739 10.115 1.00 0.00 39 GLY A CA 15
ATOM 16818 C C . GLY A 1 39 ? 1.346 0.491 9.393 1.00 0.00 39 GLY A C 15
ATOM 16819 O O . GLY A 1 39 ? 1.187 0.472 8.188 1.00 0.00 39 GLY A O 15
ATOM 16823 N N . GLU A 1 40 ? 1.083 -0.557 10.134 1.00 0.00 40 GLU A N 15
ATOM 16824 C CA . GLU A 1 40 ? 0.577 -1.822 9.519 1.00 0.00 40 GLU A CA 15
ATOM 16825 C C . GLU A 1 40 ? -0.483 -2.434 10.430 1.00 0.00 40 GLU A C 15
ATOM 16826 O O . GLU A 1 40 ? -0.422 -2.309 11.638 1.00 0.00 40 GLU A O 15
ATOM 16838 N N . GLU A 1 41 ? -1.462 -3.089 9.864 1.00 0.00 41 GLU A N 15
ATOM 16839 C CA . GLU A 1 41 ? -2.535 -3.699 10.706 1.00 0.00 41 GLU A CA 15
ATOM 16840 C C . GLU A 1 41 ? -3.023 -5.004 10.074 1.00 0.00 41 GLU A C 15
ATOM 16841 O O . GLU A 1 41 ? -3.510 -5.030 8.961 1.00 0.00 41 GLU A O 15
ATOM 16853 N N . GLY A 1 42 ? -2.902 -6.087 10.794 1.00 0.00 42 GLY A N 15
ATOM 16854 C CA . GLY A 1 42 ? -3.361 -7.405 10.269 1.00 0.00 42 GLY A CA 15
ATOM 16855 C C . GLY A 1 42 ? -2.441 -7.872 9.141 1.00 0.00 42 GLY A C 15
ATOM 16856 O O . GLY A 1 42 ? -2.867 -8.550 8.227 1.00 0.00 42 GLY A O 15
ATOM 16860 N N . ALA A 1 43 ? -1.186 -7.513 9.198 1.00 0.00 43 ALA A N 15
ATOM 16861 C CA . ALA A 1 43 ? -0.226 -7.932 8.130 1.00 0.00 43 ALA A CA 15
ATOM 16862 C C . ALA A 1 43 ? -0.438 -7.055 6.892 1.00 0.00 43 ALA A C 15
ATOM 16863 O O . ALA A 1 43 ? 0.084 -7.327 5.825 1.00 0.00 43 ALA A O 15
ATOM 16870 N N . PHE A 1 44 ? -1.203 -6.002 7.034 1.00 0.00 44 PHE A N 15
ATOM 16871 C CA . PHE A 1 44 ? -1.468 -5.086 5.881 1.00 0.00 44 PHE A CA 15
ATOM 16872 C C . PHE A 1 44 ? -0.844 -3.724 6.165 1.00 0.00 44 PHE A C 15
ATOM 16873 O O . PHE A 1 44 ? -1.016 -3.156 7.226 1.00 0.00 44 PHE A O 15
ATOM 16890 N N . TYR A 1 45 ? -0.119 -3.198 5.218 1.00 0.00 45 TYR A N 15
ATOM 16891 C CA . TYR A 1 45 ? 0.528 -1.875 5.417 1.00 0.00 45 TYR A CA 15
ATOM 16892 C C . TYR A 1 45 ? -0.492 -0.759 5.206 1.00 0.00 45 TYR A C 15
ATOM 16893 O O . TYR A 1 45 ? -1.308 -0.810 4.308 1.00 0.00 45 TYR A O 15
ATOM 16911 N N . LYS A 1 46 ? -0.441 0.258 6.025 1.00 0.00 46 LYS A N 15
ATOM 16912 C CA . LYS A 1 46 ? -1.395 1.393 5.878 1.00 0.00 46 LYS A CA 15
ATOM 16913 C C . LYS A 1 46 ? -0.679 2.534 5.169 1.00 0.00 46 LYS A C 15
ATOM 16914 O O . LYS A 1 46 ? 0.324 3.037 5.638 1.00 0.00 46 LYS A O 15
ATOM 16933 N N . ILE A 1 47 ? -1.185 2.935 4.030 1.00 0.00 47 ILE A N 15
ATOM 16934 C CA . ILE A 1 47 ? -0.541 4.034 3.251 1.00 0.00 47 ILE A CA 15
ATOM 16935 C C . ILE A 1 47 ? -1.544 5.141 2.965 1.00 0.00 47 ILE A C 15
ATOM 16936 O O . ILE A 1 47 ? -2.742 4.956 3.050 1.00 0.00 47 ILE A O 15
ATOM 16952 N N . GLU A 1 48 ? -1.047 6.298 2.631 1.00 0.00 48 GLU A N 15
ATOM 16953 C CA . GLU A 1 48 ? -1.945 7.456 2.338 1.00 0.00 48 GLU A CA 15
ATOM 16954 C C . GLU A 1 48 ? -2.293 7.474 0.843 1.00 0.00 48 GLU A C 15
ATOM 16955 O O . GLU A 1 48 ? -1.424 7.502 -0.007 1.00 0.00 48 GLU A O 15
ATOM 16967 N N . TYR A 1 49 ? -3.564 7.466 0.522 1.00 0.00 49 TYR A N 15
ATOM 16968 C CA . TYR A 1 49 ? -3.992 7.491 -0.909 1.00 0.00 49 TYR A CA 15
ATOM 16969 C C . TYR A 1 49 ? -5.093 8.535 -1.104 1.00 0.00 49 TYR A C 15
ATOM 16970 O O . TYR A 1 49 ? -6.148 8.464 -0.502 1.00 0.00 49 TYR A O 15
ATOM 16988 N N . LYS A 1 50 ? -4.846 9.495 -1.957 1.00 0.00 50 LYS A N 15
ATOM 16989 C CA . LYS A 1 50 ? -5.854 10.564 -2.238 1.00 0.00 50 LYS A CA 15
ATOM 16990 C C . LYS A 1 50 ? -6.572 10.976 -0.946 1.00 0.00 50 LYS A C 15
ATOM 16991 O O . LYS A 1 50 ? -7.784 11.087 -0.895 1.00 0.00 50 LYS A O 15
ATOM 17010 N N . GLY A 1 51 ? -5.823 11.211 0.096 1.00 0.00 51 GLY A N 15
ATOM 17011 C CA . GLY A 1 51 ? -6.438 11.625 1.390 1.00 0.00 51 GLY A CA 15
ATOM 17012 C C . GLY A 1 51 ? -6.845 10.386 2.190 1.00 0.00 51 GLY A C 15
ATOM 17013 O O . GLY A 1 51 ? -6.523 10.250 3.354 1.00 0.00 51 GLY A O 15
ATOM 17017 N N . SER A 1 52 ? -7.561 9.484 1.575 1.00 0.00 52 SER A N 15
ATOM 17018 C CA . SER A 1 52 ? -8.007 8.261 2.300 1.00 0.00 52 SER A CA 15
ATOM 17019 C C . SER A 1 52 ? -6.836 7.293 2.490 1.00 0.00 52 SER A C 15
ATOM 17020 O O . SER A 1 52 ? -5.962 7.175 1.653 1.00 0.00 52 SER A O 15
ATOM 17028 N N . HIS A 1 53 ? -6.817 6.598 3.597 1.00 0.00 53 HIS A N 15
ATOM 17029 C CA . HIS A 1 53 ? -5.711 5.639 3.866 1.00 0.00 53 HIS A CA 15
ATOM 17030 C C . HIS A 1 53 ? -6.006 4.299 3.187 1.00 0.00 53 HIS A C 15
ATOM 17031 O O . HIS A 1 53 ? -7.005 3.656 3.451 1.00 0.00 53 HIS A O 15
ATOM 17045 N N . GLY A 1 54 ? -5.136 3.882 2.309 1.00 0.00 54 GLY A N 15
ATOM 17046 C CA . GLY A 1 54 ? -5.334 2.590 1.590 1.00 0.00 54 GLY A CA 15
ATOM 17047 C C . GLY A 1 54 ? -4.538 1.483 2.281 1.00 0.00 54 GLY A C 15
ATOM 17048 O O . GLY A 1 54 ? -3.488 1.721 2.846 1.00 0.00 54 GLY A O 15
ATOM 17052 N N . TYR A 1 55 ? -5.035 0.272 2.234 1.00 0.00 55 TYR A N 15
ATOM 17053 C CA . TYR A 1 55 ? -4.328 -0.878 2.880 1.00 0.00 55 TYR A CA 15
ATOM 17054 C C . TYR A 1 55 ? -3.881 -1.877 1.814 1.00 0.00 55 TYR A C 15
ATOM 17055 O O . TYR A 1 55 ? -4.572 -2.121 0.844 1.00 0.00 55 TYR A O 15
ATOM 17073 N N . VAL A 1 56 ? -2.725 -2.462 1.994 1.00 0.00 56 VAL A N 15
ATOM 17074 C CA . VAL A 1 56 ? -2.218 -3.457 1.004 1.00 0.00 56 VAL A CA 15
ATOM 17075 C C . VAL A 1 56 ? -1.530 -4.606 1.741 1.00 0.00 56 VAL A C 15
ATOM 17076 O O . VAL A 1 56 ? -1.029 -4.448 2.837 1.00 0.00 56 VAL A O 15
ATOM 17089 N N . ALA A 1 57 ? -1.503 -5.764 1.142 1.00 0.00 57 ALA A N 15
ATOM 17090 C CA . ALA A 1 57 ? -0.851 -6.934 1.793 1.00 0.00 57 ALA A CA 15
ATOM 17091 C C . ALA A 1 57 ? 0.672 -6.799 1.722 1.00 0.00 57 ALA A C 15
ATOM 17092 O O . ALA A 1 57 ? 1.229 -6.377 0.727 1.00 0.00 57 ALA A O 15
ATOM 17099 N N . LYS A 1 58 ? 1.346 -7.164 2.778 1.00 0.00 58 LYS A N 15
ATOM 17100 C CA . LYS A 1 58 ? 2.835 -7.077 2.800 1.00 0.00 58 LYS A CA 15
ATOM 17101 C C . LYS A 1 58 ? 3.426 -8.053 1.776 1.00 0.00 58 LYS A C 15
ATOM 17102 O O . LYS A 1 58 ? 4.610 -8.042 1.498 1.00 0.00 58 LYS A O 15
ATOM 17121 N N . GLU A 1 59 ? 2.606 -8.895 1.218 1.00 0.00 59 GLU A N 15
ATOM 17122 C CA . GLU A 1 59 ? 3.102 -9.877 0.211 1.00 0.00 59 GLU A CA 15
ATOM 17123 C C . GLU A 1 59 ? 3.478 -9.158 -1.086 1.00 0.00 59 GLU A C 15
ATOM 17124 O O . GLU A 1 59 ? 4.231 -9.669 -1.894 1.00 0.00 59 GLU A O 15
ATOM 17136 N N . TYR A 1 60 ? 2.952 -7.980 -1.299 1.00 0.00 60 TYR A N 15
ATOM 17137 C CA . TYR A 1 60 ? 3.262 -7.220 -2.551 1.00 0.00 60 TYR A CA 15
ATOM 17138 C C . TYR A 1 60 ? 4.234 -6.083 -2.233 1.00 0.00 60 TYR A C 15
ATOM 17139 O O . TYR A 1 60 ? 4.942 -5.595 -3.093 1.00 0.00 60 TYR A O 15
ATOM 17157 N N . ILE A 1 61 ? 4.268 -5.650 -1.000 1.00 0.00 61 ILE A N 15
ATOM 17158 C CA . ILE A 1 61 ? 5.187 -4.537 -0.612 1.00 0.00 61 ILE A CA 15
ATOM 17159 C C . ILE A 1 61 ? 6.467 -5.109 -0.006 1.00 0.00 61 ILE A C 15
ATOM 17160 O O . ILE A 1 61 ? 6.433 -5.946 0.876 1.00 0.00 61 ILE A O 15
ATOM 17176 N N . LYS A 1 62 ? 7.599 -4.646 -0.473 1.00 0.00 62 LYS A N 15
ATOM 17177 C CA . LYS A 1 62 ? 8.904 -5.137 0.063 1.00 0.00 62 LYS A CA 15
ATOM 17178 C C . LYS A 1 62 ? 9.837 -3.953 0.311 1.00 0.00 62 LYS A C 15
ATOM 17179 O O . LYS A 1 62 ? 9.418 -2.805 0.338 1.00 0.00 62 LYS A O 15
ATOM 17198 N N . ASP A 1 63 ? 11.102 -4.244 0.495 1.00 0.00 63 ASP A N 15
ATOM 17199 C CA . ASP A 1 63 ? 12.122 -3.182 0.750 1.00 0.00 63 ASP A CA 15
ATOM 17200 C C . ASP A 1 63 ? 11.754 -2.395 2.010 1.00 0.00 63 ASP A C 15
ATOM 17201 O O . ASP A 1 63 ? 12.324 -2.594 3.064 1.00 0.00 63 ASP A O 15
ATOM 17210 N N . ILE A 1 64 ? 10.818 -1.495 1.896 1.00 0.00 64 ILE A N 15
ATOM 17211 C CA . ILE A 1 64 ? 10.403 -0.669 3.068 1.00 0.00 64 ILE A CA 15
ATOM 17212 C C . ILE A 1 64 ? 11.612 0.082 3.628 1.00 0.00 64 ILE A C 15
ATOM 17213 O O . ILE A 1 64 ? 12.286 -0.382 4.528 1.00 0.00 64 ILE A O 15
ATOM 17229 N N . LYS A 1 65 ? 11.887 1.252 3.102 1.00 0.00 65 LYS A N 15
ATOM 17230 C CA . LYS A 1 65 ? 13.051 2.049 3.599 1.00 0.00 65 LYS A CA 15
ATOM 17231 C C . LYS A 1 65 ? 12.668 3.530 3.679 1.00 0.00 65 LYS A C 15
ATOM 17232 O O . LYS A 1 65 ? 12.085 4.089 2.769 1.00 0.00 65 LYS A O 15
ATOM 17251 N N . ASP A 1 66 ? 12.996 4.163 4.775 1.00 0.00 66 ASP A N 15
ATOM 17252 C CA . ASP A 1 66 ? 12.661 5.605 4.948 1.00 0.00 66 ASP A CA 15
ATOM 17253 C C . ASP A 1 66 ? 13.466 6.456 3.963 1.00 0.00 66 ASP A C 15
ATOM 17254 O O . ASP A 1 66 ? 14.681 6.426 3.941 1.00 0.00 66 ASP A O 15
ATOM 17263 N N . GLU A 1 67 ? 12.788 7.221 3.147 1.00 0.00 67 GLU A N 15
ATOM 17264 C CA . GLU A 1 67 ? 13.490 8.087 2.157 1.00 0.00 67 GLU A CA 15
ATOM 17265 C C . GLU A 1 67 ? 13.565 9.515 2.706 1.00 0.00 67 GLU A C 15
ATOM 17266 O O . GLU A 1 67 ? 14.295 10.349 2.206 1.00 0.00 67 GLU A O 15
ATOM 17278 N N . VAL A 1 68 ? 12.809 9.804 3.734 1.00 0.00 68 VAL A N 15
ATOM 17279 C CA . VAL A 1 68 ? 12.832 11.178 4.316 1.00 0.00 68 VAL A CA 15
ATOM 17280 C C . VAL A 1 68 ? 13.921 11.260 5.389 1.00 0.00 68 VAL A C 15
ATOM 17281 O O . VAL A 1 68 ? 13.738 10.837 6.514 1.00 0.00 68 VAL A O 15
ATOM 17294 N N . LEU A 1 69 ? 15.060 11.799 5.038 1.00 0.00 69 LEU A N 15
ATOM 17295 C CA . LEU A 1 69 ? 16.187 11.918 6.012 1.00 0.00 69 LEU A CA 15
ATOM 17296 C C . LEU A 1 69 ? 16.228 13.348 6.562 1.00 0.00 69 LEU A C 15
ATOM 17297 O O . LEU A 1 69 ? 17.178 13.749 7.206 1.00 0.00 69 LEU A O 15
ATOM 17313 N N . GLU A 1 70 ? 15.200 14.116 6.302 1.00 0.00 70 GLU A N 15
ATOM 17314 C CA . GLU A 1 70 ? 15.152 15.526 6.798 1.00 0.00 70 GLU A CA 15
ATOM 17315 C C . GLU A 1 70 ? 16.368 16.303 6.278 1.00 0.00 70 GLU A C 15
ATOM 17316 O O . GLU A 1 70 ? 17.430 16.301 6.873 1.00 0.00 70 GLU A O 15
ATOM 17328 N N . HIS A 1 71 ? 16.211 16.961 5.160 1.00 0.00 71 HIS A N 15
ATOM 17329 C CA . HIS A 1 71 ? 17.340 17.735 4.570 1.00 0.00 71 HIS A CA 15
ATOM 17330 C C . HIS A 1 71 ? 17.680 18.944 5.440 1.00 0.00 71 HIS A C 15
ATOM 17331 O O . HIS A 1 71 ? 16.813 19.623 5.959 1.00 0.00 71 HIS A O 15
ATOM 17345 N N . HIS A 1 72 ? 18.946 19.226 5.590 1.00 0.00 72 HIS A N 15
ATOM 17346 C CA . HIS A 1 72 ? 19.364 20.396 6.406 1.00 0.00 72 HIS A CA 15
ATOM 17347 C C . HIS A 1 72 ? 20.785 20.806 6.012 1.00 0.00 72 HIS A C 15
ATOM 17348 O O . HIS A 1 72 ? 21.159 21.960 6.107 1.00 0.00 72 HIS A O 15
ATOM 17362 N N . HIS A 1 73 ? 21.586 19.870 5.569 1.00 0.00 73 HIS A N 15
ATOM 17363 C CA . HIS A 1 73 ? 22.986 20.211 5.171 1.00 0.00 73 HIS A CA 15
ATOM 17364 C C . HIS A 1 73 ? 23.476 19.255 4.082 1.00 0.00 73 HIS A C 15
ATOM 17365 O O . HIS A 1 73 ? 22.947 18.175 3.902 1.00 0.00 73 HIS A O 15
ATOM 17379 N N . HIS A 1 74 ? 24.490 19.646 3.350 1.00 0.00 74 HIS A N 15
ATOM 17380 C CA . HIS A 1 74 ? 25.021 18.765 2.267 1.00 0.00 74 HIS A CA 15
ATOM 17381 C C . HIS A 1 74 ? 26.510 19.041 2.053 1.00 0.00 74 HIS A C 15
ATOM 17382 O O . HIS A 1 74 ? 27.029 20.064 2.459 1.00 0.00 74 HIS A O 15
ATOM 17396 N N . HIS A 1 75 ? 27.203 18.129 1.411 1.00 0.00 75 HIS A N 15
ATOM 17397 C CA . HIS A 1 75 ? 28.664 18.319 1.157 1.00 0.00 75 HIS A CA 15
ATOM 17398 C C . HIS A 1 75 ? 28.993 17.905 -0.282 1.00 0.00 75 HIS A C 15
ATOM 17399 O O . HIS A 1 75 ? 29.326 16.768 -0.557 1.00 0.00 75 HIS A O 15
ATOM 17413 N N . HIS A 1 76 ? 28.907 18.833 -1.198 1.00 0.00 76 HIS A N 15
ATOM 17414 C CA . HIS A 1 76 ? 29.215 18.527 -2.627 1.00 0.00 76 HIS A CA 15
ATOM 17415 C C . HIS A 1 76 ? 28.490 17.251 -3.067 1.00 0.00 76 HIS A C 15
ATOM 17416 O O . HIS A 1 76 ? 29.142 16.224 -3.166 1.00 0.00 76 HIS A O 15
ATOM 17431 N N . ALA A 1 1 ? 9.424 8.486 11.453 1.00 0.00 1 ALA A N 16
ATOM 17432 C CA . ALA A 1 1 ? 8.463 7.353 11.560 1.00 0.00 1 ALA A CA 16
ATOM 17433 C C . ALA A 1 1 ? 7.918 7.023 10.173 1.00 0.00 1 ALA A C 16
ATOM 17434 O O . ALA A 1 1 ? 7.425 5.942 9.928 1.00 0.00 1 ALA A O 16
ATOM 17443 N N . GLU A 1 2 ? 7.998 7.955 9.265 1.00 0.00 2 GLU A N 16
ATOM 17444 C CA . GLU A 1 2 ? 7.478 7.712 7.893 1.00 0.00 2 GLU A CA 16
ATOM 17445 C C . GLU A 1 2 ? 8.319 6.648 7.185 1.00 0.00 2 GLU A C 16
ATOM 17446 O O . GLU A 1 2 ? 9.530 6.652 7.259 1.00 0.00 2 GLU A O 16
ATOM 17458 N N . LYS A 1 3 ? 7.676 5.741 6.492 1.00 0.00 3 LYS A N 16
ATOM 17459 C CA . LYS A 1 3 ? 8.413 4.665 5.759 1.00 0.00 3 LYS A CA 16
ATOM 17460 C C . LYS A 1 3 ? 7.792 4.493 4.375 1.00 0.00 3 LYS A C 16
ATOM 17461 O O . LYS A 1 3 ? 6.622 4.753 4.186 1.00 0.00 3 LYS A O 16
ATOM 17480 N N . THR A 1 4 ? 8.566 4.069 3.404 1.00 0.00 4 THR A N 16
ATOM 17481 C CA . THR A 1 4 ? 8.022 3.890 2.019 1.00 0.00 4 THR A CA 16
ATOM 17482 C C . THR A 1 4 ? 8.258 2.453 1.555 1.00 0.00 4 THR A C 16
ATOM 17483 O O . THR A 1 4 ? 9.360 1.943 1.619 1.00 0.00 4 THR A O 16
ATOM 17494 N N . GLY A 1 5 ? 7.220 1.800 1.086 1.00 0.00 5 GLY A N 16
ATOM 17495 C CA . GLY A 1 5 ? 7.352 0.388 0.606 1.00 0.00 5 GLY A CA 16
ATOM 17496 C C . GLY A 1 5 ? 7.248 0.351 -0.916 1.00 0.00 5 GLY A C 16
ATOM 17497 O O . GLY A 1 5 ? 6.338 0.906 -1.496 1.00 0.00 5 GLY A O 16
ATOM 17501 N N . ILE A 1 6 ? 8.173 -0.296 -1.572 1.00 0.00 6 ILE A N 16
ATOM 17502 C CA . ILE A 1 6 ? 8.122 -0.359 -3.059 1.00 0.00 6 ILE A CA 16
ATOM 17503 C C . ILE A 1 6 ? 7.119 -1.436 -3.486 1.00 0.00 6 ILE A C 16
ATOM 17504 O O . ILE A 1 6 ? 7.195 -2.572 -3.063 1.00 0.00 6 ILE A O 16
ATOM 17520 N N . VAL A 1 7 ? 6.176 -1.084 -4.315 1.00 0.00 7 VAL A N 16
ATOM 17521 C CA . VAL A 1 7 ? 5.161 -2.078 -4.765 1.00 0.00 7 VAL A CA 16
ATOM 17522 C C . VAL A 1 7 ? 5.724 -2.928 -5.905 1.00 0.00 7 VAL A C 16
ATOM 17523 O O . VAL A 1 7 ? 6.266 -2.415 -6.861 1.00 0.00 7 VAL A O 16
ATOM 17536 N N . ASN A 1 8 ? 5.583 -4.228 -5.808 1.00 0.00 8 ASN A N 16
ATOM 17537 C CA . ASN A 1 8 ? 6.092 -5.139 -6.881 1.00 0.00 8 ASN A CA 16
ATOM 17538 C C . ASN A 1 8 ? 4.923 -5.941 -7.449 1.00 0.00 8 ASN A C 16
ATOM 17539 O O . ASN A 1 8 ? 4.496 -6.917 -6.867 1.00 0.00 8 ASN A O 16
ATOM 17550 N N . VAL A 1 9 ? 4.400 -5.541 -8.582 1.00 0.00 9 VAL A N 16
ATOM 17551 C CA . VAL A 1 9 ? 3.254 -6.287 -9.190 1.00 0.00 9 VAL A CA 16
ATOM 17552 C C . VAL A 1 9 ? 3.428 -6.345 -10.707 1.00 0.00 9 VAL A C 16
ATOM 17553 O O . VAL A 1 9 ? 3.777 -5.370 -11.342 1.00 0.00 9 VAL A O 16
ATOM 17566 N N . SER A 1 10 ? 3.188 -7.487 -11.287 1.00 0.00 10 SER A N 16
ATOM 17567 C CA . SER A 1 10 ? 3.338 -7.628 -12.760 1.00 0.00 10 SER A CA 16
ATOM 17568 C C . SER A 1 10 ? 2.358 -6.693 -13.470 1.00 0.00 10 SER A C 16
ATOM 17569 O O . SER A 1 10 ? 2.709 -6.016 -14.415 1.00 0.00 10 SER A O 16
ATOM 17577 N N . SER A 1 11 ? 1.131 -6.656 -13.020 1.00 0.00 11 SER A N 16
ATOM 17578 C CA . SER A 1 11 ? 0.110 -5.774 -13.659 1.00 0.00 11 SER A CA 16
ATOM 17579 C C . SER A 1 11 ? -0.041 -4.495 -12.840 1.00 0.00 11 SER A C 16
ATOM 17580 O O . SER A 1 11 ? 0.502 -3.465 -13.178 1.00 0.00 11 SER A O 16
ATOM 17588 N N . SER A 1 12 ? -0.774 -4.554 -11.763 1.00 0.00 12 SER A N 16
ATOM 17589 C CA . SER A 1 12 ? -0.962 -3.343 -10.921 1.00 0.00 12 SER A CA 16
ATOM 17590 C C . SER A 1 12 ? -1.382 -3.763 -9.517 1.00 0.00 12 SER A C 16
ATOM 17591 O O . SER A 1 12 ? -1.649 -4.920 -9.267 1.00 0.00 12 SER A O 16
ATOM 17599 N N . LEU A 1 13 ? -1.441 -2.828 -8.600 1.00 0.00 13 LEU A N 16
ATOM 17600 C CA . LEU A 1 13 ? -1.845 -3.160 -7.194 1.00 0.00 13 LEU A CA 16
ATOM 17601 C C . LEU A 1 13 ? -3.149 -2.442 -6.855 1.00 0.00 13 LEU A C 16
ATOM 17602 O O . LEU A 1 13 ? -3.298 -1.258 -7.080 1.00 0.00 13 LEU A O 16
ATOM 17618 N N . ASN A 1 14 ? -4.098 -3.156 -6.309 1.00 0.00 14 ASN A N 16
ATOM 17619 C CA . ASN A 1 14 ? -5.401 -2.531 -5.942 1.00 0.00 14 ASN A CA 16
ATOM 17620 C C . ASN A 1 14 ? -5.340 -2.023 -4.501 1.00 0.00 14 ASN A C 16
ATOM 17621 O O . ASN A 1 14 ? -4.587 -2.521 -3.689 1.00 0.00 14 ASN A O 16
ATOM 17632 N N . VAL A 1 15 ? -6.130 -1.028 -4.179 1.00 0.00 15 VAL A N 16
ATOM 17633 C CA . VAL A 1 15 ? -6.132 -0.467 -2.792 1.00 0.00 15 VAL A CA 16
ATOM 17634 C C . VAL A 1 15 ? -7.393 -0.937 -2.072 1.00 0.00 15 VAL A C 16
ATOM 17635 O O . VAL A 1 15 ? -8.485 -0.832 -2.591 1.00 0.00 15 VAL A O 16
ATOM 17648 N N . ARG A 1 16 ? -7.248 -1.464 -0.880 1.00 0.00 16 ARG A N 16
ATOM 17649 C CA . ARG A 1 16 ? -8.434 -1.958 -0.114 1.00 0.00 16 ARG A CA 16
ATOM 17650 C C . ARG A 1 16 ? -8.660 -1.067 1.107 1.00 0.00 16 ARG A C 16
ATOM 17651 O O . ARG A 1 16 ? -7.730 -0.686 1.790 1.00 0.00 16 ARG A O 16
ATOM 17672 N N . GLU A 1 17 ? -9.891 -0.738 1.388 1.00 0.00 17 GLU A N 16
ATOM 17673 C CA . GLU A 1 17 ? -10.189 0.121 2.567 1.00 0.00 17 GLU A CA 16
ATOM 17674 C C . GLU A 1 17 ? -10.329 -0.760 3.808 1.00 0.00 17 GLU A C 16
ATOM 17675 O O . GLU A 1 17 ? -10.057 -0.339 4.913 1.00 0.00 17 GLU A O 16
ATOM 17687 N N . GLY A 1 18 ? -10.760 -1.983 3.629 1.00 0.00 18 GLY A N 16
ATOM 17688 C CA . GLY A 1 18 ? -10.932 -2.909 4.791 1.00 0.00 18 GLY A CA 16
ATOM 17689 C C . GLY A 1 18 ? -9.718 -3.830 4.902 1.00 0.00 18 GLY A C 16
ATOM 17690 O O . GLY A 1 18 ? -9.103 -4.185 3.918 1.00 0.00 18 GLY A O 16
ATOM 17694 N N . ALA A 1 19 ? -9.371 -4.223 6.097 1.00 0.00 19 ALA A N 16
ATOM 17695 C CA . ALA A 1 19 ? -8.198 -5.124 6.276 1.00 0.00 19 ALA A CA 16
ATOM 17696 C C . ALA A 1 19 ? -8.629 -6.573 6.027 1.00 0.00 19 ALA A C 16
ATOM 17697 O O . ALA A 1 19 ? -8.749 -7.360 6.943 1.00 0.00 19 ALA A O 16
ATOM 17704 N N . SER A 1 20 ? -8.864 -6.933 4.790 1.00 0.00 20 SER A N 16
ATOM 17705 C CA . SER A 1 20 ? -9.284 -8.331 4.480 1.00 0.00 20 SER A CA 16
ATOM 17706 C C . SER A 1 20 ? -8.995 -8.638 3.011 1.00 0.00 20 SER A C 16
ATOM 17707 O O . SER A 1 20 ? -8.328 -7.887 2.328 1.00 0.00 20 SER A O 16
ATOM 17715 N N . THR A 1 21 ? -9.492 -9.740 2.519 1.00 0.00 21 THR A N 16
ATOM 17716 C CA . THR A 1 21 ? -9.248 -10.101 1.100 1.00 0.00 21 THR A CA 16
ATOM 17717 C C . THR A 1 21 ? -10.215 -9.332 0.196 1.00 0.00 21 THR A C 16
ATOM 17718 O O . THR A 1 21 ? -11.369 -9.683 0.064 1.00 0.00 21 THR A O 16
ATOM 17729 N N . SER A 1 22 ? -9.739 -8.289 -0.426 1.00 0.00 22 SER A N 16
ATOM 17730 C CA . SER A 1 22 ? -10.601 -7.480 -1.342 1.00 0.00 22 SER A CA 16
ATOM 17731 C C . SER A 1 22 ? -11.837 -6.982 -0.588 1.00 0.00 22 SER A C 16
ATOM 17732 O O . SER A 1 22 ? -12.956 -7.160 -1.025 1.00 0.00 22 SER A O 16
ATOM 17740 N N . SER A 1 23 ? -11.641 -6.351 0.538 1.00 0.00 23 SER A N 16
ATOM 17741 C CA . SER A 1 23 ? -12.797 -5.831 1.318 1.00 0.00 23 SER A CA 16
ATOM 17742 C C . SER A 1 23 ? -13.538 -4.787 0.487 1.00 0.00 23 SER A C 16
ATOM 17743 O O . SER A 1 23 ? -14.750 -4.770 0.434 1.00 0.00 23 SER A O 16
ATOM 17751 N N . LYS A 1 24 ? -12.820 -3.920 -0.170 1.00 0.00 24 LYS A N 16
ATOM 17752 C CA . LYS A 1 24 ? -13.486 -2.883 -1.006 1.00 0.00 24 LYS A CA 16
ATOM 17753 C C . LYS A 1 24 ? -12.437 -2.154 -1.843 1.00 0.00 24 LYS A C 16
ATOM 17754 O O . LYS A 1 24 ? -11.566 -1.490 -1.318 1.00 0.00 24 LYS A O 16
ATOM 17773 N N . VAL A 1 25 ? -12.514 -2.276 -3.142 1.00 0.00 25 VAL A N 16
ATOM 17774 C CA . VAL A 1 25 ? -11.521 -1.595 -4.024 1.00 0.00 25 VAL A CA 16
ATOM 17775 C C . VAL A 1 25 ? -12.031 -0.203 -4.397 1.00 0.00 25 VAL A C 16
ATOM 17776 O O . VAL A 1 25 ? -13.151 -0.041 -4.840 1.00 0.00 25 VAL A O 16
ATOM 17789 N N . ILE A 1 26 ? -11.203 0.799 -4.232 1.00 0.00 26 ILE A N 16
ATOM 17790 C CA . ILE A 1 26 ? -11.602 2.197 -4.584 1.00 0.00 26 ILE A CA 16
ATOM 17791 C C . ILE A 1 26 ? -10.690 2.708 -5.701 1.00 0.00 26 ILE A C 16
ATOM 17792 O O . ILE A 1 26 ? -10.944 3.733 -6.300 1.00 0.00 26 ILE A O 16
ATOM 17808 N N . GLY A 1 27 ? -9.627 2.003 -5.987 1.00 0.00 27 GLY A N 16
ATOM 17809 C CA . GLY A 1 27 ? -8.706 2.459 -7.067 1.00 0.00 27 GLY A CA 16
ATOM 17810 C C . GLY A 1 27 ? -7.493 1.527 -7.156 1.00 0.00 27 GLY A C 16
ATOM 17811 O O . GLY A 1 27 ? -7.511 0.420 -6.659 1.00 0.00 27 GLY A O 16
ATOM 17815 N N . SER A 1 28 ? -6.438 1.970 -7.794 1.00 0.00 28 SER A N 16
ATOM 17816 C CA . SER A 1 28 ? -5.222 1.113 -7.922 1.00 0.00 28 SER A CA 16
ATOM 17817 C C . SER A 1 28 ? -3.988 1.990 -8.128 1.00 0.00 28 SER A C 16
ATOM 17818 O O . SER A 1 28 ? -4.094 3.174 -8.374 1.00 0.00 28 SER A O 16
ATOM 17826 N N . LEU A 1 29 ? -2.813 1.410 -8.027 1.00 0.00 29 LEU A N 16
ATOM 17827 C CA . LEU A 1 29 ? -1.549 2.191 -8.213 1.00 0.00 29 LEU A CA 16
ATOM 17828 C C . LEU A 1 29 ? -0.666 1.503 -9.254 1.00 0.00 29 LEU A C 16
ATOM 17829 O O . LEU A 1 29 ? -0.735 0.306 -9.451 1.00 0.00 29 LEU A O 16
ATOM 17845 N N . SER A 1 30 ? 0.158 2.262 -9.928 1.00 0.00 30 SER A N 16
ATOM 17846 C CA . SER A 1 30 ? 1.046 1.674 -10.969 1.00 0.00 30 SER A CA 16
ATOM 17847 C C . SER A 1 30 ? 2.151 0.839 -10.317 1.00 0.00 30 SER A C 16
ATOM 17848 O O . SER A 1 30 ? 2.535 1.069 -9.189 1.00 0.00 30 SER A O 16
ATOM 17856 N N . GLY A 1 31 ? 2.651 -0.140 -11.024 1.00 0.00 31 GLY A N 16
ATOM 17857 C CA . GLY A 1 31 ? 3.719 -1.020 -10.466 1.00 0.00 31 GLY A CA 16
ATOM 17858 C C . GLY A 1 31 ? 4.985 -0.221 -10.138 1.00 0.00 31 GLY A C 16
ATOM 17859 O O . GLY A 1 31 ? 5.197 0.866 -10.634 1.00 0.00 31 GLY A O 16
ATOM 17863 N N . ASN A 1 32 ? 5.825 -0.776 -9.299 1.00 0.00 32 ASN A N 16
ATOM 17864 C CA . ASN A 1 32 ? 7.096 -0.095 -8.908 1.00 0.00 32 ASN A CA 16
ATOM 17865 C C . ASN A 1 32 ? 6.783 1.222 -8.200 1.00 0.00 32 ASN A C 16
ATOM 17866 O O . ASN A 1 32 ? 7.671 1.981 -7.870 1.00 0.00 32 ASN A O 16
ATOM 17877 N N . THR A 1 33 ? 5.531 1.503 -7.957 1.00 0.00 33 THR A N 16
ATOM 17878 C CA . THR A 1 33 ? 5.171 2.776 -7.268 1.00 0.00 33 THR A CA 16
ATOM 17879 C C . THR A 1 33 ? 5.319 2.610 -5.751 1.00 0.00 33 THR A C 16
ATOM 17880 O O . THR A 1 33 ? 4.827 1.665 -5.169 1.00 0.00 33 THR A O 16
ATOM 17891 N N . LYS A 1 34 ? 5.992 3.529 -5.108 1.00 0.00 34 LYS A N 16
ATOM 17892 C CA . LYS A 1 34 ? 6.176 3.438 -3.628 1.00 0.00 34 LYS A CA 16
ATOM 17893 C C . LYS A 1 34 ? 4.984 4.089 -2.922 1.00 0.00 34 LYS A C 16
ATOM 17894 O O . LYS A 1 34 ? 4.407 5.036 -3.417 1.00 0.00 34 LYS A O 16
ATOM 17913 N N . VAL A 1 35 ? 4.610 3.586 -1.766 1.00 0.00 35 VAL A N 16
ATOM 17914 C CA . VAL A 1 35 ? 3.450 4.167 -1.012 1.00 0.00 35 VAL A CA 16
ATOM 17915 C C . VAL A 1 35 ? 3.907 4.580 0.385 1.00 0.00 35 VAL A C 16
ATOM 17916 O O . VAL A 1 35 ? 4.589 3.845 1.074 1.00 0.00 35 VAL A O 16
ATOM 17929 N N . THR A 1 36 ? 3.545 5.765 0.795 1.00 0.00 36 THR A N 16
ATOM 17930 C CA . THR A 1 36 ? 3.956 6.258 2.136 1.00 0.00 36 THR A CA 16
ATOM 17931 C C . THR A 1 36 ? 3.222 5.482 3.227 1.00 0.00 36 THR A C 16
ATOM 17932 O O . THR A 1 36 ? 2.014 5.335 3.191 1.00 0.00 36 THR A O 16
ATOM 17943 N N . ILE A 1 37 ? 3.950 4.996 4.200 1.00 0.00 37 ILE A N 16
ATOM 17944 C CA . ILE A 1 37 ? 3.331 4.223 5.319 1.00 0.00 37 ILE A CA 16
ATOM 17945 C C . ILE A 1 37 ? 3.379 5.050 6.601 1.00 0.00 37 ILE A C 16
ATOM 17946 O O . ILE A 1 37 ? 4.417 5.556 6.985 1.00 0.00 37 ILE A O 16
ATOM 17962 N N . VAL A 1 38 ? 2.258 5.182 7.266 1.00 0.00 38 VAL A N 16
ATOM 17963 C CA . VAL A 1 38 ? 2.201 5.965 8.539 1.00 0.00 38 VAL A CA 16
ATOM 17964 C C . VAL A 1 38 ? 1.725 5.046 9.664 1.00 0.00 38 VAL A C 16
ATOM 17965 O O . VAL A 1 38 ? 1.507 5.480 10.776 1.00 0.00 38 VAL A O 16
ATOM 17978 N N . GLY A 1 39 ? 1.559 3.780 9.388 1.00 0.00 39 GLY A N 16
ATOM 17979 C CA . GLY A 1 39 ? 1.096 2.851 10.455 1.00 0.00 39 GLY A CA 16
ATOM 17980 C C . GLY A 1 39 ? 1.146 1.402 9.962 1.00 0.00 39 GLY A C 16
ATOM 17981 O O . GLY A 1 39 ? 1.480 1.131 8.826 1.00 0.00 39 GLY A O 16
ATOM 17985 N N . GLU A 1 40 ? 0.813 0.470 10.823 1.00 0.00 40 GLU A N 16
ATOM 17986 C CA . GLU A 1 40 ? 0.828 -0.978 10.446 1.00 0.00 40 GLU A CA 16
ATOM 17987 C C . GLU A 1 40 ? -0.530 -1.597 10.771 1.00 0.00 40 GLU A C 16
ATOM 17988 O O . GLU A 1 40 ? -1.235 -1.134 11.643 1.00 0.00 40 GLU A O 16
ATOM 18000 N N . GLU A 1 41 ? -0.907 -2.640 10.079 1.00 0.00 41 GLU A N 16
ATOM 18001 C CA . GLU A 1 41 ? -2.224 -3.280 10.359 1.00 0.00 41 GLU A CA 16
ATOM 18002 C C . GLU A 1 41 ? -2.161 -4.773 10.019 1.00 0.00 41 GLU A C 16
ATOM 18003 O O . GLU A 1 41 ? -2.394 -5.176 8.897 1.00 0.00 41 GLU A O 16
ATOM 18015 N N . GLY A 1 42 ? -1.860 -5.593 10.992 1.00 0.00 42 GLY A N 16
ATOM 18016 C CA . GLY A 1 42 ? -1.801 -7.066 10.759 1.00 0.00 42 GLY A CA 16
ATOM 18017 C C . GLY A 1 42 ? -0.904 -7.396 9.564 1.00 0.00 42 GLY A C 16
ATOM 18018 O O . GLY A 1 42 ? 0.197 -6.896 9.437 1.00 0.00 42 GLY A O 16
ATOM 18022 N N . ALA A 1 43 ? -1.375 -8.247 8.691 1.00 0.00 43 ALA A N 16
ATOM 18023 C CA . ALA A 1 43 ? -0.573 -8.634 7.500 1.00 0.00 43 ALA A CA 16
ATOM 18024 C C . ALA A 1 43 ? -0.810 -7.612 6.389 1.00 0.00 43 ALA A C 16
ATOM 18025 O O . ALA A 1 43 ? -0.663 -7.906 5.219 1.00 0.00 43 ALA A O 16
ATOM 18032 N N . PHE A 1 44 ? -1.176 -6.410 6.756 1.00 0.00 44 PHE A N 16
ATOM 18033 C CA . PHE A 1 44 ? -1.424 -5.342 5.740 1.00 0.00 44 PHE A CA 16
ATOM 18034 C C . PHE A 1 44 ? -0.823 -4.031 6.243 1.00 0.00 44 PHE A C 16
ATOM 18035 O O . PHE A 1 44 ? -0.990 -3.662 7.387 1.00 0.00 44 PHE A O 16
ATOM 18052 N N . TYR A 1 45 ? -0.125 -3.322 5.400 1.00 0.00 45 TYR A N 16
ATOM 18053 C CA . TYR A 1 45 ? 0.489 -2.033 5.833 1.00 0.00 45 TYR A CA 16
ATOM 18054 C C . TYR A 1 45 ? -0.496 -0.890 5.608 1.00 0.00 45 TYR A C 16
ATOM 18055 O O . TYR A 1 45 ? -1.254 -0.882 4.658 1.00 0.00 45 TYR A O 16
ATOM 18073 N N . LYS A 1 46 ? -0.487 0.081 6.480 1.00 0.00 46 LYS A N 16
ATOM 18074 C CA . LYS A 1 46 ? -1.413 1.236 6.331 1.00 0.00 46 LYS A CA 16
ATOM 18075 C C . LYS A 1 46 ? -0.722 2.326 5.516 1.00 0.00 46 LYS A C 16
ATOM 18076 O O . LYS A 1 46 ? 0.394 2.707 5.804 1.00 0.00 46 LYS A O 16
ATOM 18095 N N . ILE A 1 47 ? -1.376 2.825 4.495 1.00 0.00 47 ILE A N 16
ATOM 18096 C CA . ILE A 1 47 ? -0.765 3.893 3.641 1.00 0.00 47 ILE A CA 16
ATOM 18097 C C . ILE A 1 47 ? -1.727 5.068 3.505 1.00 0.00 47 ILE A C 16
ATOM 18098 O O . ILE A 1 47 ? -2.927 4.922 3.617 1.00 0.00 47 ILE A O 16
ATOM 18114 N N . GLU A 1 48 ? -1.203 6.235 3.262 1.00 0.00 48 GLU A N 16
ATOM 18115 C CA . GLU A 1 48 ? -2.079 7.434 3.116 1.00 0.00 48 GLU A CA 16
ATOM 18116 C C . GLU A 1 48 ? -2.528 7.552 1.656 1.00 0.00 48 GLU A C 16
ATOM 18117 O O . GLU A 1 48 ? -1.841 8.119 0.830 1.00 0.00 48 GLU A O 16
ATOM 18129 N N . TYR A 1 49 ? -3.675 7.010 1.329 1.00 0.00 49 TYR A N 16
ATOM 18130 C CA . TYR A 1 49 ? -4.170 7.077 -0.081 1.00 0.00 49 TYR A CA 16
ATOM 18131 C C . TYR A 1 49 ? -5.072 8.301 -0.262 1.00 0.00 49 TYR A C 16
ATOM 18132 O O . TYR A 1 49 ? -5.691 8.776 0.669 1.00 0.00 49 TYR A O 16
ATOM 18150 N N . LYS A 1 50 ? -5.142 8.819 -1.459 1.00 0.00 50 LYS A N 16
ATOM 18151 C CA . LYS A 1 50 ? -5.988 10.020 -1.711 1.00 0.00 50 LYS A CA 16
ATOM 18152 C C . LYS A 1 50 ? -7.432 9.761 -1.267 1.00 0.00 50 LYS A C 16
ATOM 18153 O O . LYS A 1 50 ? -8.097 8.873 -1.761 1.00 0.00 50 LYS A O 16
ATOM 18172 N N . GLY A 1 51 ? -7.916 10.549 -0.338 1.00 0.00 51 GLY A N 16
ATOM 18173 C CA . GLY A 1 51 ? -9.317 10.385 0.160 1.00 0.00 51 GLY A CA 16
ATOM 18174 C C . GLY A 1 51 ? -9.296 9.723 1.538 1.00 0.00 51 GLY A C 16
ATOM 18175 O O . GLY A 1 51 ? -9.967 10.161 2.450 1.00 0.00 51 GLY A O 16
ATOM 18179 N N . SER A 1 52 ? -8.532 8.677 1.704 1.00 0.00 52 SER A N 16
ATOM 18180 C CA . SER A 1 52 ? -8.481 8.005 3.033 1.00 0.00 52 SER A CA 16
ATOM 18181 C C . SER A 1 52 ? -7.251 7.099 3.113 1.00 0.00 52 SER A C 16
ATOM 18182 O O . SER A 1 52 ? -6.499 6.971 2.169 1.00 0.00 52 SER A O 16
ATOM 18190 N N . HIS A 1 53 ? -7.040 6.468 4.236 1.00 0.00 53 HIS A N 16
ATOM 18191 C CA . HIS A 1 53 ? -5.858 5.570 4.378 1.00 0.00 53 HIS A CA 16
ATOM 18192 C C . HIS A 1 53 ? -6.171 4.211 3.745 1.00 0.00 53 HIS A C 16
ATOM 18193 O O . HIS A 1 53 ? -7.097 3.531 4.139 1.00 0.00 53 HIS A O 16
ATOM 18207 N N . GLY A 1 54 ? -5.410 3.819 2.753 1.00 0.00 54 GLY A N 16
ATOM 18208 C CA . GLY A 1 54 ? -5.662 2.510 2.073 1.00 0.00 54 GLY A CA 16
ATOM 18209 C C . GLY A 1 54 ? -4.880 1.391 2.766 1.00 0.00 54 GLY A C 16
ATOM 18210 O O . GLY A 1 54 ? -3.984 1.639 3.545 1.00 0.00 54 GLY A O 16
ATOM 18214 N N . TYR A 1 55 ? -5.221 0.157 2.475 1.00 0.00 55 TYR A N 16
ATOM 18215 C CA . TYR A 1 55 ? -4.515 -1.011 3.094 1.00 0.00 55 TYR A CA 16
ATOM 18216 C C . TYR A 1 55 ? -3.954 -1.909 1.992 1.00 0.00 55 TYR A C 16
ATOM 18217 O O . TYR A 1 55 ? -4.604 -2.156 0.995 1.00 0.00 55 TYR A O 16
ATOM 18235 N N . VAL A 1 56 ? -2.749 -2.398 2.164 1.00 0.00 56 VAL A N 16
ATOM 18236 C CA . VAL A 1 56 ? -2.128 -3.287 1.130 1.00 0.00 56 VAL A CA 16
ATOM 18237 C C . VAL A 1 56 ? -1.425 -4.458 1.818 1.00 0.00 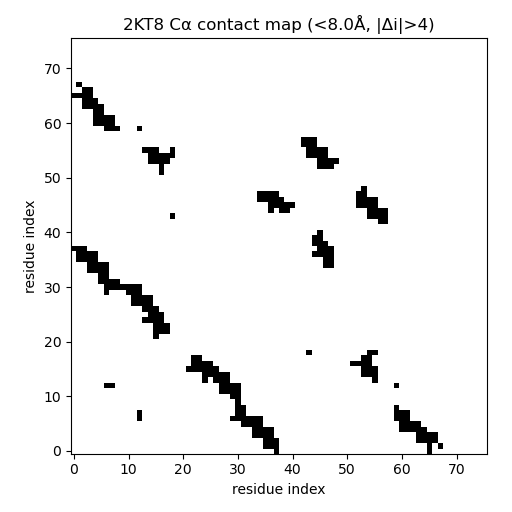56 VAL A C 16
ATOM 18238 O O . VAL A 1 56 ? -0.814 -4.307 2.856 1.00 0.00 56 VAL A O 16
ATOM 18251 N N . ALA A 1 57 ? -1.523 -5.628 1.248 1.00 0.00 57 ALA A N 16
ATOM 18252 C CA . ALA A 1 57 ? -0.881 -6.828 1.860 1.00 0.00 57 ALA A CA 16
ATOM 18253 C C . ALA A 1 57 ? 0.648 -6.724 1.788 1.00 0.00 57 ALA A C 16
ATOM 18254 O O . ALA A 1 57 ? 1.200 -6.121 0.891 1.00 0.00 57 ALA A O 16
ATOM 18261 N N . LYS A 1 58 ? 1.329 -7.328 2.728 1.00 0.00 58 LYS A N 16
ATOM 18262 C CA . LYS A 1 58 ? 2.819 -7.290 2.732 1.00 0.00 58 LYS A CA 16
ATOM 18263 C C . LYS A 1 58 ? 3.344 -7.981 1.468 1.00 0.00 58 LYS A C 16
ATOM 18264 O O . LYS A 1 58 ? 4.413 -7.674 0.979 1.00 0.00 58 LYS A O 16
ATOM 18283 N N . GLU A 1 59 ? 2.606 -8.927 0.954 1.00 0.00 59 GLU A N 16
ATOM 18284 C CA . GLU A 1 59 ? 3.056 -9.665 -0.261 1.00 0.00 59 GLU A CA 16
ATOM 18285 C C . GLU A 1 59 ? 3.270 -8.697 -1.424 1.00 0.00 59 GLU A C 16
ATOM 18286 O O . GLU A 1 59 ? 4.143 -8.891 -2.245 1.00 0.00 59 GLU A O 16
ATOM 18298 N N . TYR A 1 60 ? 2.479 -7.663 -1.515 1.00 0.00 60 TYR A N 16
ATOM 18299 C CA . TYR A 1 60 ? 2.642 -6.700 -2.642 1.00 0.00 60 TYR A CA 16
ATOM 18300 C C . TYR A 1 60 ? 3.623 -5.601 -2.235 1.00 0.00 60 TYR A C 16
ATOM 18301 O O . TYR A 1 60 ? 3.936 -4.725 -3.017 1.00 0.00 60 TYR A O 16
ATOM 18319 N N . ILE A 1 61 ? 4.111 -5.643 -1.018 1.00 0.00 61 ILE A N 16
ATOM 18320 C CA . ILE A 1 61 ? 5.078 -4.602 -0.540 1.00 0.00 61 ILE A CA 16
ATOM 18321 C C . ILE A 1 61 ? 6.448 -5.233 -0.315 1.00 0.00 61 ILE A C 16
ATOM 18322 O O . ILE A 1 61 ? 6.575 -6.251 0.334 1.00 0.00 61 ILE A O 16
ATOM 18338 N N . LYS A 1 62 ? 7.477 -4.629 -0.854 1.00 0.00 62 LYS A N 16
ATOM 18339 C CA . LYS A 1 62 ? 8.857 -5.174 -0.687 1.00 0.00 62 LYS A CA 16
ATOM 18340 C C . LYS A 1 62 ? 9.827 -4.034 -0.376 1.00 0.00 62 LYS A C 16
ATOM 18341 O O . LYS A 1 62 ? 9.718 -2.945 -0.907 1.00 0.00 62 LYS A O 16
ATOM 18360 N N . ASP A 1 63 ? 10.776 -4.290 0.487 1.00 0.00 63 ASP A N 16
ATOM 18361 C CA . ASP A 1 63 ? 11.779 -3.252 0.864 1.00 0.00 63 ASP A CA 16
ATOM 18362 C C . ASP A 1 63 ? 11.077 -2.068 1.533 1.00 0.00 63 ASP A C 16
ATOM 18363 O O . ASP A 1 63 ? 10.868 -1.035 0.929 1.00 0.00 63 ASP A O 16
ATOM 18372 N N . ILE A 1 64 ? 10.720 -2.212 2.785 1.00 0.00 64 ILE A N 16
ATOM 18373 C CA . ILE A 1 64 ? 10.037 -1.098 3.504 1.00 0.00 64 ILE A CA 16
ATOM 18374 C C . ILE A 1 64 ? 11.088 -0.101 4.000 1.00 0.00 64 ILE A C 16
ATOM 18375 O O . ILE A 1 64 ? 11.432 -0.083 5.163 1.00 0.00 64 ILE A O 16
ATOM 18391 N N . LYS A 1 65 ? 11.599 0.731 3.126 1.00 0.00 65 LYS A N 16
ATOM 18392 C CA . LYS A 1 65 ? 12.629 1.733 3.546 1.00 0.00 65 LYS A CA 16
ATOM 18393 C C . LYS A 1 65 ? 12.414 3.041 2.789 1.00 0.00 65 LYS A C 16
ATOM 18394 O O . LYS A 1 65 ? 11.819 3.068 1.733 1.00 0.00 65 LYS A O 16
ATOM 18413 N N . ASP A 1 66 ? 12.899 4.127 3.325 1.00 0.00 66 ASP A N 16
ATOM 18414 C CA . ASP A 1 66 ? 12.729 5.441 2.642 1.00 0.00 66 ASP A CA 16
ATOM 18415 C C . ASP A 1 66 ? 13.864 5.639 1.635 1.00 0.00 66 ASP A C 16
ATOM 18416 O O . ASP A 1 66 ? 15.003 5.841 2.004 1.00 0.00 66 ASP A O 16
ATOM 18425 N N . GLU A 1 67 ? 13.561 5.580 0.363 1.00 0.00 67 GLU A N 16
ATOM 18426 C CA . GLU A 1 67 ? 14.620 5.758 -0.676 1.00 0.00 67 GLU A CA 16
ATOM 18427 C C . GLU A 1 67 ? 14.732 7.240 -1.042 1.00 0.00 67 GLU A C 16
ATOM 18428 O O . GLU A 1 67 ? 15.638 7.924 -0.612 1.00 0.00 67 GLU A O 16
ATOM 18440 N N . VAL A 1 68 ? 13.819 7.741 -1.834 1.00 0.00 68 VAL A N 16
ATOM 18441 C CA . VAL A 1 68 ? 13.879 9.179 -2.226 1.00 0.00 68 VAL A CA 16
ATOM 18442 C C . VAL A 1 68 ? 12.608 9.561 -2.990 1.00 0.00 68 VAL A C 16
ATOM 18443 O O . VAL A 1 68 ? 11.971 8.735 -3.611 1.00 0.00 68 VAL A O 16
ATOM 18456 N N . LEU A 1 69 ? 12.230 10.810 -2.935 1.00 0.00 69 LEU A N 16
ATOM 18457 C CA . LEU A 1 69 ? 10.993 11.260 -3.636 1.00 0.00 69 LEU A CA 16
ATOM 18458 C C . LEU A 1 69 ? 11.170 11.148 -5.153 1.00 0.00 69 LEU A C 16
ATOM 18459 O O . LEU A 1 69 ? 12.242 11.351 -5.685 1.00 0.00 69 LEU A O 16
ATOM 18475 N N . GLU A 1 70 ? 10.113 10.813 -5.846 1.00 0.00 70 GLU A N 16
ATOM 18476 C CA . GLU A 1 70 ? 10.189 10.662 -7.327 1.00 0.00 70 GLU A CA 16
ATOM 18477 C C . GLU A 1 70 ? 10.736 11.940 -7.964 1.00 0.00 70 GLU A C 16
ATOM 18478 O O . GLU A 1 70 ? 10.370 13.038 -7.600 1.00 0.00 70 GLU A O 16
ATOM 18490 N N . HIS A 1 71 ? 11.621 11.797 -8.912 1.00 0.00 71 HIS A N 16
ATOM 18491 C CA . HIS A 1 71 ? 12.213 12.986 -9.579 1.00 0.00 71 HIS A CA 16
ATOM 18492 C C . HIS A 1 71 ? 11.262 13.527 -10.650 1.00 0.00 71 HIS A C 16
ATOM 18493 O O . HIS A 1 71 ? 10.327 12.870 -11.059 1.00 0.00 71 HIS A O 16
ATOM 18507 N N . HIS A 1 72 ? 11.506 14.726 -11.105 1.00 0.00 72 HIS A N 16
ATOM 18508 C CA . HIS A 1 72 ? 10.637 15.332 -12.148 1.00 0.00 72 HIS A CA 16
ATOM 18509 C C . HIS A 1 72 ? 10.768 14.544 -13.455 1.00 0.00 72 HIS A C 16
ATOM 18510 O O . HIS A 1 72 ? 9.798 14.331 -14.152 1.00 0.00 72 HIS A O 16
ATOM 18524 N N . HIS A 1 73 ? 11.964 14.121 -13.797 1.00 0.00 73 HIS A N 16
ATOM 18525 C CA . HIS A 1 73 ? 12.170 13.357 -15.069 1.00 0.00 73 HIS A CA 16
ATOM 18526 C C . HIS A 1 73 ? 12.383 11.870 -14.753 1.00 0.00 73 HIS A C 16
ATOM 18527 O O . HIS A 1 73 ? 13.070 11.512 -13.820 1.00 0.00 73 HIS A O 16
ATOM 18541 N N . HIS A 1 74 ? 11.774 11.012 -15.524 1.00 0.00 74 HIS A N 16
ATOM 18542 C CA . HIS A 1 74 ? 11.894 9.543 -15.290 1.00 0.00 74 HIS A CA 16
ATOM 18543 C C . HIS A 1 74 ? 13.355 9.123 -15.099 1.00 0.00 74 HIS A C 16
ATOM 18544 O O . HIS A 1 74 ? 14.272 9.897 -15.282 1.00 0.00 74 HIS A O 16
ATOM 18558 N N . HIS A 1 75 ? 13.565 7.883 -14.729 1.00 0.00 75 HIS A N 16
ATOM 18559 C CA . HIS A 1 75 ? 14.947 7.367 -14.514 1.00 0.00 75 HIS A CA 16
ATOM 18560 C C . HIS A 1 75 ? 15.755 7.500 -15.806 1.00 0.00 75 HIS A C 16
ATOM 18561 O O . HIS A 1 75 ? 16.912 7.867 -15.787 1.00 0.00 75 HIS A O 16
ATOM 18575 N N . HIS A 1 76 ? 15.158 7.203 -16.927 1.00 0.00 76 HIS A N 16
ATOM 18576 C CA . HIS A 1 76 ? 15.897 7.316 -18.214 1.00 0.00 76 HIS A CA 16
ATOM 18577 C C . HIS A 1 76 ? 14.894 7.430 -19.363 1.00 0.00 76 HIS A C 16
ATOM 18578 O O . HIS A 1 76 ? 14.842 6.516 -20.168 1.00 0.00 76 HIS A O 16
ATOM 18593 N N . ALA A 1 1 ? 11.129 8.084 11.551 1.00 0.00 1 ALA A N 17
ATOM 18594 C CA . ALA A 1 1 ? 9.648 7.953 11.475 1.00 0.00 1 ALA A CA 17
ATOM 18595 C C . ALA A 1 1 ? 9.213 7.764 10.020 1.00 0.00 1 ALA A C 17
ATOM 18596 O O . ALA A 1 1 ? 9.972 7.982 9.096 1.00 0.00 1 ALA A O 17
ATOM 18605 N N . GLU A 1 2 ? 7.991 7.348 9.832 1.00 0.00 2 GLU A N 17
ATOM 18606 C CA . GLU A 1 2 ? 7.444 7.115 8.464 1.00 0.00 2 GLU A CA 17
ATOM 18607 C C . GLU A 1 2 ? 8.288 6.081 7.731 1.00 0.00 2 GLU A C 17
ATOM 18608 O O . GLU A 1 2 ? 9.482 5.983 7.924 1.00 0.00 2 GLU A O 17
ATOM 18620 N N . LYS A 1 3 ? 7.662 5.306 6.885 1.00 0.00 3 LYS A N 17
ATOM 18621 C CA . LYS A 1 3 ? 8.404 4.261 6.116 1.00 0.00 3 LYS A CA 17
ATOM 18622 C C . LYS A 1 3 ? 7.925 4.248 4.668 1.00 0.00 3 LYS A C 17
ATOM 18623 O O . LYS A 1 3 ? 6.798 4.593 4.373 1.00 0.00 3 LYS A O 17
ATOM 18642 N N . THR A 1 4 ? 8.788 3.855 3.764 1.00 0.00 4 THR A N 17
ATOM 18643 C CA . THR A 1 4 ? 8.420 3.814 2.312 1.00 0.00 4 THR A CA 17
ATOM 18644 C C . THR A 1 4 ? 8.484 2.380 1.797 1.00 0.00 4 THR A C 17
ATOM 18645 O O . THR A 1 4 ? 9.535 1.770 1.721 1.00 0.00 4 THR A O 17
ATOM 18656 N N . GLY A 1 5 ? 7.344 1.852 1.436 1.00 0.00 5 GLY A N 17
ATOM 18657 C CA . GLY A 1 5 ? 7.260 0.458 0.905 1.00 0.00 5 GLY A CA 17
ATOM 18658 C C . GLY A 1 5 ? 7.097 0.496 -0.615 1.00 0.00 5 GLY A C 17
ATOM 18659 O O . GLY A 1 5 ? 6.264 1.206 -1.149 1.00 0.00 5 GLY A O 17
ATOM 18663 N N . ILE A 1 6 ? 7.898 -0.268 -1.307 1.00 0.00 6 ILE A N 17
ATOM 18664 C CA . ILE A 1 6 ? 7.824 -0.305 -2.798 1.00 0.00 6 ILE A CA 17
ATOM 18665 C C . ILE A 1 6 ? 6.796 -1.346 -3.244 1.00 0.00 6 ILE A C 17
ATOM 18666 O O . ILE A 1 6 ? 6.833 -2.492 -2.839 1.00 0.00 6 ILE A O 17
ATOM 18682 N N . VAL A 1 7 ? 5.876 -0.940 -4.082 1.00 0.00 7 VAL A N 17
ATOM 18683 C CA . VAL A 1 7 ? 4.824 -1.876 -4.578 1.00 0.00 7 VAL A CA 17
ATOM 18684 C C . VAL A 1 7 ? 5.440 -2.872 -5.553 1.00 0.00 7 VAL A C 17
ATOM 18685 O O . VAL A 1 7 ? 6.141 -2.506 -6.475 1.00 0.00 7 VAL A O 17
ATOM 18698 N N . ASN A 1 8 ? 5.171 -4.136 -5.348 1.00 0.00 8 ASN A N 17
ATOM 18699 C CA . ASN A 1 8 ? 5.722 -5.201 -6.244 1.00 0.00 8 ASN A CA 17
ATOM 18700 C C . ASN A 1 8 ? 4.574 -6.029 -6.825 1.00 0.00 8 ASN A C 17
ATOM 18701 O O . ASN A 1 8 ? 4.026 -6.893 -6.172 1.00 0.00 8 ASN A O 17
ATOM 18712 N N . VAL A 1 9 ? 4.222 -5.772 -8.060 1.00 0.00 9 VAL A N 17
ATOM 18713 C CA . VAL A 1 9 ? 3.125 -6.547 -8.717 1.00 0.00 9 VAL A CA 17
ATOM 18714 C C . VAL A 1 9 ? 3.394 -6.672 -10.218 1.00 0.00 9 VAL A C 17
ATOM 18715 O O . VAL A 1 9 ? 4.127 -5.898 -10.800 1.00 0.00 9 VAL A O 17
ATOM 18728 N N . SER A 1 10 ? 2.797 -7.655 -10.838 1.00 0.00 10 SER A N 17
ATOM 18729 C CA . SER A 1 10 ? 2.991 -7.876 -12.302 1.00 0.00 10 SER A CA 17
ATOM 18730 C C . SER A 1 10 ? 1.970 -7.057 -13.094 1.00 0.00 10 SER A C 17
ATOM 18731 O O . SER A 1 10 ? 2.124 -6.848 -14.280 1.00 0.00 10 SER A O 17
ATOM 18739 N N . SER A 1 11 ? 0.927 -6.598 -12.450 1.00 0.00 11 SER A N 17
ATOM 18740 C CA . SER A 1 11 ? -0.105 -5.793 -13.171 1.00 0.00 11 SER A CA 17
ATOM 18741 C C . SER A 1 11 ? -0.851 -4.885 -12.191 1.00 0.00 11 SER A C 17
ATOM 18742 O O . SER A 1 11 ? -1.892 -5.230 -11.666 1.00 0.00 11 SER A O 17
ATOM 18750 N N . SER A 1 12 ? -0.319 -3.714 -11.972 1.00 0.00 12 SER A N 17
ATOM 18751 C CA . SER A 1 12 ? -0.955 -2.723 -11.057 1.00 0.00 12 SER A CA 17
ATOM 18752 C C . SER A 1 12 ? -1.379 -3.383 -9.744 1.00 0.00 12 SER A C 17
ATOM 18753 O O . SER A 1 12 ? -1.186 -4.562 -9.531 1.00 0.00 12 SER A O 17
ATOM 18761 N N . LEU A 1 13 ? -1.951 -2.609 -8.859 1.00 0.00 13 LEU A N 17
ATOM 18762 C CA . LEU A 1 13 ? -2.400 -3.152 -7.546 1.00 0.00 13 LEU A CA 17
ATOM 18763 C C . LEU A 1 13 ? -3.685 -2.456 -7.110 1.00 0.00 13 LEU A C 17
ATOM 18764 O O . LEU A 1 13 ? -3.783 -1.245 -7.100 1.00 0.00 13 LEU A O 17
ATOM 18780 N N . ASN A 1 14 ? -4.663 -3.230 -6.731 1.00 0.00 14 ASN A N 17
ATOM 18781 C CA . ASN A 1 14 ? -5.961 -2.658 -6.278 1.00 0.00 14 ASN A CA 17
ATOM 18782 C C . ASN A 1 14 ? -5.873 -2.261 -4.807 1.00 0.00 14 ASN A C 17
ATOM 18783 O O . ASN A 1 14 ? -5.411 -3.011 -3.969 1.00 0.00 14 ASN A O 17
ATOM 18794 N N . VAL A 1 15 ? -6.320 -1.074 -4.501 1.00 0.00 15 VAL A N 17
ATOM 18795 C CA . VAL A 1 15 ? -6.276 -0.578 -3.099 1.00 0.00 15 VAL A CA 17
ATOM 18796 C C . VAL A 1 15 ? -7.455 -1.140 -2.318 1.00 0.00 15 VAL A C 17
ATOM 18797 O O . VAL A 1 15 ? -8.587 -1.104 -2.757 1.00 0.00 15 VAL A O 17
ATOM 18810 N N . ARG A 1 16 ? -7.180 -1.661 -1.153 1.00 0.00 16 ARG A N 17
ATOM 18811 C CA . ARG A 1 16 ? -8.255 -2.247 -0.299 1.00 0.00 16 ARG A CA 17
ATOM 18812 C C . ARG A 1 16 ? -8.549 -1.320 0.873 1.00 0.00 16 ARG A C 17
ATOM 18813 O O . ARG A 1 16 ? -7.659 -0.814 1.527 1.00 0.00 16 ARG A O 17
ATOM 18834 N N . GLU A 1 17 ? -9.808 -1.108 1.140 1.00 0.00 17 GLU A N 17
ATOM 18835 C CA . GLU A 1 17 ? -10.218 -0.225 2.269 1.00 0.00 17 GLU A CA 17
ATOM 18836 C C . GLU A 1 17 ? -10.586 -1.097 3.466 1.00 0.00 17 GLU A C 17
ATOM 18837 O O . GLU A 1 17 ? -11.743 -1.307 3.771 1.00 0.00 17 GLU A O 17
ATOM 18849 N N . GLY A 1 18 ? -9.590 -1.598 4.147 1.00 0.00 18 GLY A N 17
ATOM 18850 C CA . GLY A 1 18 ? -9.832 -2.455 5.345 1.00 0.00 18 GLY A CA 17
ATOM 18851 C C . GLY A 1 18 ? -8.718 -3.494 5.482 1.00 0.00 18 GLY A C 17
ATOM 18852 O O . GLY A 1 18 ? -7.890 -3.661 4.606 1.00 0.00 18 GLY A O 17
ATOM 18856 N N . ALA A 1 19 ? -8.700 -4.192 6.585 1.00 0.00 19 ALA A N 17
ATOM 18857 C CA . ALA A 1 19 ? -7.654 -5.228 6.819 1.00 0.00 19 ALA A CA 17
ATOM 18858 C C . ALA A 1 19 ? -8.135 -6.566 6.252 1.00 0.00 19 ALA A C 17
ATOM 18859 O O . ALA A 1 19 ? -7.483 -7.583 6.396 1.00 0.00 19 ALA A O 17
ATOM 18866 N N . SER A 1 20 ? -9.269 -6.565 5.602 1.00 0.00 20 SER A N 17
ATOM 18867 C CA . SER A 1 20 ? -9.814 -7.824 5.009 1.00 0.00 20 SER A CA 17
ATOM 18868 C C . SER A 1 20 ? -9.027 -8.192 3.752 1.00 0.00 20 SER A C 17
ATOM 18869 O O . SER A 1 20 ? -8.421 -7.355 3.111 1.00 0.00 20 SER A O 17
ATOM 18877 N N . THR A 1 21 ? -9.039 -9.449 3.408 1.00 0.00 21 THR A N 17
ATOM 18878 C CA . THR A 1 21 ? -8.303 -9.926 2.204 1.00 0.00 21 THR A CA 17
ATOM 18879 C C . THR A 1 21 ? -8.950 -9.346 0.949 1.00 0.00 21 THR A C 17
ATOM 18880 O O . THR A 1 21 ? -8.296 -9.127 -0.051 1.00 0.00 21 THR A O 17
ATOM 18891 N N . SER A 1 22 ? -10.234 -9.103 0.997 1.00 0.00 22 SER A N 17
ATOM 18892 C CA . SER A 1 22 ? -10.954 -8.537 -0.187 1.00 0.00 22 SER A CA 17
ATOM 18893 C C . SER A 1 22 ? -11.913 -7.434 0.278 1.00 0.00 22 SER A C 17
ATOM 18894 O O . SER A 1 22 ? -13.119 -7.574 0.214 1.00 0.00 22 SER A O 17
ATOM 18902 N N . SER A 1 23 ? -11.370 -6.336 0.739 1.00 0.00 23 SER A N 17
ATOM 18903 C CA . SER A 1 23 ? -12.211 -5.193 1.219 1.00 0.00 23 SER A CA 17
ATOM 18904 C C . SER A 1 23 ? -12.661 -4.325 0.043 1.00 0.00 23 SER A C 17
ATOM 18905 O O . SER A 1 23 ? -12.304 -4.554 -1.095 1.00 0.00 23 SER A O 17
ATOM 18913 N N . LYS A 1 24 ? -13.458 -3.330 0.336 1.00 0.00 24 LYS A N 17
ATOM 18914 C CA . LYS A 1 24 ? -13.983 -2.423 -0.724 1.00 0.00 24 LYS A CA 17
ATOM 18915 C C . LYS A 1 24 ? -12.846 -1.750 -1.483 1.00 0.00 24 LYS A C 17
ATOM 18916 O O . LYS A 1 24 ? -11.932 -1.190 -0.910 1.00 0.00 24 LYS A O 17
ATOM 18935 N N . VAL A 1 25 ? -12.924 -1.802 -2.782 1.00 0.00 25 VAL A N 17
ATOM 18936 C CA . VAL A 1 25 ? -11.886 -1.181 -3.644 1.00 0.00 25 VAL A CA 17
ATOM 18937 C C . VAL A 1 25 ? -12.206 0.297 -3.821 1.00 0.00 25 VAL A C 17
ATOM 18938 O O . VAL A 1 25 ? -13.308 0.669 -4.167 1.00 0.00 25 VAL A O 17
ATOM 18951 N N . ILE A 1 26 ? -11.238 1.141 -3.579 1.00 0.00 26 ILE A N 17
ATOM 18952 C CA . ILE A 1 26 ? -11.444 2.615 -3.719 1.00 0.00 26 ILE A CA 17
ATOM 18953 C C . ILE A 1 26 ? -10.548 3.143 -4.836 1.00 0.00 26 ILE A C 17
ATOM 18954 O O . ILE A 1 26 ? -10.628 4.295 -5.212 1.00 0.00 26 ILE A O 17
ATOM 18970 N N . GLY A 1 27 ? -9.697 2.308 -5.370 1.00 0.00 27 GLY A N 17
ATOM 18971 C CA . GLY A 1 27 ? -8.794 2.763 -6.468 1.00 0.00 27 GLY A CA 17
ATOM 18972 C C . GLY A 1 27 ? -7.712 1.719 -6.744 1.00 0.00 27 GLY A C 17
ATOM 18973 O O . GLY A 1 27 ? -7.787 0.585 -6.311 1.00 0.00 27 GLY A O 17
ATOM 18977 N N . SER A 1 28 ? -6.703 2.112 -7.475 1.00 0.00 28 SER A N 17
ATOM 18978 C CA . SER A 1 28 ? -5.591 1.182 -7.815 1.00 0.00 28 SER A CA 17
ATOM 18979 C C . SER A 1 28 ? -4.301 1.969 -8.027 1.00 0.00 28 SER A C 17
ATOM 18980 O O . SER A 1 28 ? -4.315 3.133 -8.377 1.00 0.00 28 SER A O 17
ATOM 18988 N N . LEU A 1 29 ? -3.187 1.324 -7.808 1.00 0.00 29 LEU A N 17
ATOM 18989 C CA . LEU A 1 29 ? -1.857 1.985 -7.976 1.00 0.00 29 LEU A CA 17
ATOM 18990 C C . LEU A 1 29 ? -1.016 1.198 -8.974 1.00 0.00 29 LEU A C 17
ATOM 18991 O O . LEU A 1 29 ? -1.147 -0.001 -9.116 1.00 0.00 29 LEU A O 17
ATOM 19007 N N . SER A 1 30 ? -0.159 1.885 -9.677 1.00 0.00 30 SER A N 17
ATOM 19008 C CA . SER A 1 30 ? 0.704 1.224 -10.692 1.00 0.00 30 SER A CA 17
ATOM 19009 C C . SER A 1 30 ? 1.821 0.436 -10.011 1.00 0.00 30 SER A C 17
ATOM 19010 O O . SER A 1 30 ? 2.150 0.656 -8.863 1.00 0.00 30 SER A O 17
ATOM 19018 N N . GLY A 1 31 ? 2.397 -0.486 -10.729 1.00 0.00 31 GLY A N 17
ATOM 19019 C CA . GLY A 1 31 ? 3.493 -1.320 -10.168 1.00 0.00 31 GLY A CA 17
ATOM 19020 C C . GLY A 1 31 ? 4.745 -0.474 -9.938 1.00 0.00 31 GLY A C 17
ATOM 19021 O O . GLY A 1 31 ? 4.946 0.547 -10.566 1.00 0.00 31 GLY A O 17
ATOM 19025 N N . ASN A 1 32 ? 5.585 -0.910 -9.034 1.00 0.00 32 ASN A N 17
ATOM 19026 C CA . ASN A 1 32 ? 6.845 -0.176 -8.719 1.00 0.00 32 ASN A CA 17
ATOM 19027 C C . ASN A 1 32 ? 6.519 1.247 -8.270 1.00 0.00 32 ASN A C 17
ATOM 19028 O O . ASN A 1 32 ? 7.259 2.174 -8.533 1.00 0.00 32 ASN A O 17
ATOM 19039 N N . THR A 1 33 ? 5.419 1.423 -7.577 1.00 0.00 33 THR A N 17
ATOM 19040 C CA . THR A 1 33 ? 5.032 2.785 -7.088 1.00 0.00 33 THR A CA 17
ATOM 19041 C C . THR A 1 33 ? 5.356 2.916 -5.602 1.00 0.00 33 THR A C 17
ATOM 19042 O O . THR A 1 33 ? 4.962 2.107 -4.783 1.00 0.00 33 THR A O 17
ATOM 19053 N N . LYS A 1 34 ? 6.078 3.945 -5.269 1.00 0.00 34 LYS A N 17
ATOM 19054 C CA . LYS A 1 34 ? 6.471 4.189 -3.857 1.00 0.00 34 LYS A CA 17
ATOM 19055 C C . LYS A 1 34 ? 5.289 4.760 -3.081 1.00 0.00 34 LYS A C 17
ATOM 19056 O O . LYS A 1 34 ? 4.648 5.703 -3.502 1.00 0.00 34 LYS A O 17
ATOM 19075 N N . VAL A 1 35 ? 5.004 4.182 -1.944 1.00 0.00 35 VAL A N 17
ATOM 19076 C CA . VAL A 1 35 ? 3.865 4.657 -1.099 1.00 0.00 35 VAL A CA 17
ATOM 19077 C C . VAL A 1 35 ? 4.340 4.860 0.336 1.00 0.00 35 VAL A C 17
ATOM 19078 O O . VAL A 1 35 ? 4.977 4.008 0.926 1.00 0.00 35 VAL A O 17
ATOM 19091 N N . THR A 1 36 ? 4.026 5.996 0.894 1.00 0.00 36 THR A N 17
ATOM 19092 C CA . THR A 1 36 ? 4.439 6.306 2.291 1.00 0.00 36 THR A CA 17
ATOM 19093 C C . THR A 1 36 ? 3.538 5.569 3.273 1.00 0.00 36 THR A C 17
ATOM 19094 O O . THR A 1 36 ? 2.330 5.561 3.142 1.00 0.00 36 THR A O 17
ATOM 19105 N N . ILE A 1 37 ? 4.131 4.958 4.262 1.00 0.00 37 ILE A N 17
ATOM 19106 C CA . ILE A 1 37 ? 3.349 4.205 5.286 1.00 0.00 37 ILE A CA 17
ATOM 19107 C C . ILE A 1 37 ? 3.325 4.995 6.589 1.00 0.00 37 ILE A C 17
ATOM 19108 O O . ILE A 1 37 ? 4.349 5.402 7.104 1.00 0.00 37 ILE A O 17
ATOM 19124 N N . VAL A 1 38 ? 2.148 5.213 7.116 1.00 0.00 38 VAL A N 17
ATOM 19125 C CA . VAL A 1 38 ? 2.000 5.975 8.393 1.00 0.00 38 VAL A CA 17
ATOM 19126 C C . VAL A 1 38 ? 1.511 5.027 9.488 1.00 0.00 38 VAL A C 17
ATOM 19127 O O . VAL A 1 38 ? 1.339 5.420 10.624 1.00 0.00 38 VAL A O 17
ATOM 19140 N N . GLY A 1 39 ? 1.289 3.778 9.157 1.00 0.00 39 GLY A N 17
ATOM 19141 C CA . GLY A 1 39 ? 0.813 2.805 10.187 1.00 0.00 39 GLY A CA 17
ATOM 19142 C C . GLY A 1 39 ? 0.789 1.383 9.621 1.00 0.00 39 GLY A C 17
ATOM 19143 O O . GLY A 1 39 ? 0.991 1.158 8.442 1.00 0.00 39 GLY A O 17
ATOM 19147 N N . GLU A 1 40 ? 0.548 0.422 10.476 1.00 0.00 40 GLU A N 17
ATOM 19148 C CA . GLU A 1 40 ? 0.509 -1.006 10.052 1.00 0.00 40 GLU A CA 17
ATOM 19149 C C . GLU A 1 40 ? -0.660 -1.719 10.730 1.00 0.00 40 GLU A C 17
ATOM 19150 O O . GLU A 1 40 ? -1.024 -1.423 11.851 1.00 0.00 40 GLU A O 17
ATOM 19162 N N . GLU A 1 41 ? -1.247 -2.666 10.046 1.00 0.00 41 GLU A N 17
ATOM 19163 C CA . GLU A 1 41 ? -2.396 -3.432 10.616 1.00 0.00 41 GLU A CA 17
ATOM 19164 C C . GLU A 1 41 ? -2.328 -4.887 10.157 1.00 0.00 41 GLU A C 17
ATOM 19165 O O . GLU A 1 41 ? -2.557 -5.211 9.007 1.00 0.00 41 GLU A O 17
ATOM 19177 N N . GLY A 1 42 ? -2.019 -5.761 11.073 1.00 0.00 42 GLY A N 17
ATOM 19178 C CA . GLY A 1 42 ? -1.931 -7.215 10.758 1.00 0.00 42 GLY A CA 17
ATOM 19179 C C . GLY A 1 42 ? -0.964 -7.451 9.608 1.00 0.00 42 GLY A C 17
ATOM 19180 O O . GLY A 1 42 ? 0.118 -6.901 9.561 1.00 0.00 42 GLY A O 17
ATOM 19184 N N . ALA A 1 43 ? -1.356 -8.275 8.677 1.00 0.00 43 ALA A N 17
ATOM 19185 C CA . ALA A 1 43 ? -0.485 -8.577 7.507 1.00 0.00 43 ALA A CA 17
ATOM 19186 C C . ALA A 1 43 ? -0.779 -7.566 6.403 1.00 0.00 43 ALA A C 17
ATOM 19187 O O . ALA A 1 43 ? -0.660 -7.857 5.227 1.00 0.00 43 ALA A O 17
ATOM 19194 N N . PHE A 1 44 ? -1.162 -6.373 6.784 1.00 0.00 44 PHE A N 17
ATOM 19195 C CA . PHE A 1 44 ? -1.469 -5.313 5.779 1.00 0.00 44 PHE A CA 17
ATOM 19196 C C . PHE A 1 44 ? -0.818 -3.999 6.198 1.00 0.00 44 PHE A C 17
ATOM 19197 O O . PHE A 1 44 ? -0.760 -3.662 7.364 1.00 0.00 44 PHE A O 17
ATOM 19214 N N . TYR A 1 45 ? -0.344 -3.249 5.239 1.00 0.00 45 TYR A N 17
ATOM 19215 C CA . TYR A 1 45 ? 0.302 -1.933 5.534 1.00 0.00 45 TYR A CA 17
ATOM 19216 C C . TYR A 1 45 ? -0.604 -0.806 5.071 1.00 0.00 45 TYR A C 17
ATOM 19217 O O . TYR A 1 45 ? -1.224 -0.868 4.028 1.00 0.00 45 TYR A O 17
ATOM 19235 N N . LYS A 1 46 ? -0.668 0.234 5.852 1.00 0.00 46 LYS A N 17
ATOM 19236 C CA . LYS A 1 46 ? -1.518 1.401 5.496 1.00 0.00 46 LYS A CA 17
ATOM 19237 C C . LYS A 1 46 ? -0.686 2.434 4.754 1.00 0.00 46 LYS A C 17
ATOM 19238 O O . LYS A 1 46 ? 0.477 2.637 5.035 1.00 0.00 46 LYS A O 17
ATOM 19257 N N . ILE A 1 47 ? -1.291 3.085 3.799 1.00 0.00 47 ILE A N 17
ATOM 19258 C CA . ILE A 1 47 ? -0.577 4.121 2.998 1.00 0.00 47 ILE A CA 17
ATOM 19259 C C . ILE A 1 47 ? -1.433 5.378 2.887 1.00 0.00 47 ILE A C 17
ATOM 19260 O O . ILE A 1 47 ? -2.649 5.330 2.941 1.00 0.00 47 ILE A O 17
ATOM 19276 N N . GLU A 1 48 ? -0.791 6.504 2.733 1.00 0.00 48 GLU A N 17
ATOM 19277 C CA . GLU A 1 48 ? -1.528 7.793 2.620 1.00 0.00 48 GLU A CA 17
ATOM 19278 C C . GLU A 1 48 ? -2.154 7.909 1.238 1.00 0.00 48 GLU A C 17
ATOM 19279 O O . GLU A 1 48 ? -1.534 8.366 0.298 1.00 0.00 48 GLU A O 17
ATOM 19291 N N . TYR A 1 49 ? -3.390 7.504 1.121 1.00 0.00 49 TYR A N 17
ATOM 19292 C CA . TYR A 1 49 ? -4.102 7.581 -0.187 1.00 0.00 49 TYR A CA 17
ATOM 19293 C C . TYR A 1 49 ? -5.163 8.675 -0.128 1.00 0.00 49 TYR A C 17
ATOM 19294 O O . TYR A 1 49 ? -5.817 8.881 0.877 1.00 0.00 49 TYR A O 17
ATOM 19312 N N . LYS A 1 50 ? -5.325 9.376 -1.209 1.00 0.00 50 LYS A N 17
ATOM 19313 C CA . LYS A 1 50 ? -6.324 10.474 -1.271 1.00 0.00 50 LYS A CA 17
ATOM 19314 C C . LYS A 1 50 ? -7.706 9.955 -0.887 1.00 0.00 50 LYS A C 17
ATOM 19315 O O . LYS A 1 50 ? -8.258 9.077 -1.517 1.00 0.00 50 LYS A O 17
ATOM 19334 N N . GLY A 1 51 ? -8.262 10.512 0.152 1.00 0.00 51 GLY A N 17
ATOM 19335 C CA . GLY A 1 51 ? -9.618 10.098 0.623 1.00 0.00 51 GLY A CA 17
ATOM 19336 C C . GLY A 1 51 ? -9.487 9.367 1.959 1.00 0.00 51 GLY A C 17
ATOM 19337 O O . GLY A 1 51 ? -10.200 9.651 2.901 1.00 0.00 51 GLY A O 17
ATOM 19341 N N . SER A 1 52 ? -8.580 8.428 2.041 1.00 0.00 52 SER A N 17
ATOM 19342 C CA . SER A 1 52 ? -8.393 7.665 3.310 1.00 0.00 52 SER A CA 17
ATOM 19343 C C . SER A 1 52 ? -7.095 6.850 3.257 1.00 0.00 52 SER A C 17
ATOM 19344 O O . SER A 1 52 ? -6.214 7.103 2.455 1.00 0.00 52 SER A O 17
ATOM 19352 N N . HIS A 1 53 ? -6.973 5.876 4.124 1.00 0.00 53 HIS A N 17
ATOM 19353 C CA . HIS A 1 53 ? -5.736 5.034 4.166 1.00 0.00 53 HIS A CA 17
ATOM 19354 C C . HIS A 1 53 ? -5.982 3.713 3.446 1.00 0.00 53 HIS A C 17
ATOM 19355 O O . HIS A 1 53 ? -6.850 2.940 3.803 1.00 0.00 53 HIS A O 17
ATOM 19369 N N . GLY A 1 54 ? -5.210 3.468 2.428 1.00 0.00 54 GLY A N 17
ATOM 19370 C CA . GLY A 1 54 ? -5.356 2.219 1.633 1.00 0.00 54 GLY A CA 17
ATOM 19371 C C . GLY A 1 54 ? -4.617 1.072 2.308 1.00 0.00 54 GLY A C 17
ATOM 19372 O O . GLY A 1 54 ? -3.575 1.249 2.901 1.00 0.00 54 GLY A O 17
ATOM 19376 N N . TYR A 1 55 ? -5.160 -0.110 2.202 1.00 0.00 55 TYR A N 17
ATOM 19377 C CA . TYR A 1 55 ? -4.524 -1.312 2.817 1.00 0.00 55 TYR A CA 17
ATOM 19378 C C . TYR A 1 55 ? -3.947 -2.204 1.724 1.00 0.00 55 TYR A C 17
ATOM 19379 O O . TYR A 1 55 ? -4.558 -2.428 0.693 1.00 0.00 55 TYR A O 17
ATOM 19397 N N . VAL A 1 56 ? -2.764 -2.711 1.952 1.00 0.00 56 VAL A N 17
ATOM 19398 C CA . VAL A 1 56 ? -2.103 -3.598 0.949 1.00 0.00 56 VAL A CA 17
ATOM 19399 C C . VAL A 1 56 ? -1.379 -4.744 1.653 1.00 0.00 56 VAL A C 17
ATOM 19400 O O . VAL A 1 56 ? -0.820 -4.587 2.721 1.00 0.00 56 VAL A O 17
ATOM 19413 N N . ALA A 1 57 ? -1.395 -5.897 1.043 1.00 0.00 57 ALA A N 17
ATOM 19414 C CA . ALA A 1 57 ? -0.730 -7.096 1.629 1.00 0.00 57 ALA A CA 17
ATOM 19415 C C . ALA A 1 57 ? 0.783 -6.900 1.662 1.00 0.00 57 ALA A C 17
ATOM 19416 O O . ALA A 1 57 ? 1.363 -6.265 0.802 1.00 0.00 57 ALA A O 17
ATOM 19423 N N . LYS A 1 58 ? 1.417 -7.450 2.659 1.00 0.00 58 LYS A N 17
ATOM 19424 C CA . LYS A 1 58 ? 2.895 -7.321 2.791 1.00 0.00 58 LYS A CA 17
ATOM 19425 C C . LYS A 1 58 ? 3.574 -7.992 1.596 1.00 0.00 58 LYS A C 17
ATOM 19426 O O . LYS A 1 58 ? 4.616 -7.564 1.139 1.00 0.00 58 LYS A O 17
ATOM 19445 N N . GLU A 1 59 ? 2.995 -9.056 1.111 1.00 0.00 59 GLU A N 17
ATOM 19446 C CA . GLU A 1 59 ? 3.588 -9.802 -0.036 1.00 0.00 59 GLU A CA 17
ATOM 19447 C C . GLU A 1 59 ? 3.897 -8.843 -1.185 1.00 0.00 59 GLU A C 17
ATOM 19448 O O . GLU A 1 59 ? 4.852 -9.027 -1.914 1.00 0.00 59 GLU A O 17
ATOM 19460 N N . TYR A 1 60 ? 3.093 -7.829 -1.355 1.00 0.00 60 TYR A N 17
ATOM 19461 C CA . TYR A 1 60 ? 3.323 -6.858 -2.465 1.00 0.00 60 TYR A CA 17
ATOM 19462 C C . TYR A 1 60 ? 4.233 -5.730 -1.986 1.00 0.00 60 TYR A C 17
ATOM 19463 O O . TYR A 1 60 ? 4.541 -4.821 -2.730 1.00 0.00 60 TYR A O 17
ATOM 19481 N N . ILE A 1 61 ? 4.666 -5.781 -0.752 1.00 0.00 61 ILE A N 17
ATOM 19482 C CA . ILE A 1 61 ? 5.563 -4.709 -0.212 1.00 0.00 61 ILE A CA 17
ATOM 19483 C C . ILE A 1 61 ? 6.974 -5.249 -0.024 1.00 0.00 61 ILE A C 17
ATOM 19484 O O . ILE A 1 61 ? 7.192 -6.251 0.626 1.00 0.00 61 ILE A O 17
ATOM 19500 N N . LYS A 1 62 ? 7.936 -4.577 -0.605 1.00 0.00 62 LYS A N 17
ATOM 19501 C CA . LYS A 1 62 ? 9.356 -5.019 -0.492 1.00 0.00 62 LYS A CA 17
ATOM 19502 C C . LYS A 1 62 ? 10.295 -3.808 -0.458 1.00 0.00 62 LYS A C 17
ATOM 19503 O O . LYS A 1 62 ? 9.930 -2.704 -0.818 1.00 0.00 62 LYS A O 17
ATOM 19522 N N . ASP A 1 63 ? 11.509 -4.039 -0.030 1.00 0.00 63 ASP A N 17
ATOM 19523 C CA . ASP A 1 63 ? 12.538 -2.961 0.053 1.00 0.00 63 ASP A CA 17
ATOM 19524 C C . ASP A 1 63 ? 12.031 -1.837 0.952 1.00 0.00 63 ASP A C 17
ATOM 19525 O O . ASP A 1 63 ? 11.979 -0.686 0.561 1.00 0.00 63 ASP A O 17
ATOM 19534 N N . ILE A 1 64 ? 11.658 -2.175 2.157 1.00 0.00 64 ILE A N 17
ATOM 19535 C CA . ILE A 1 64 ? 11.145 -1.152 3.109 1.00 0.00 64 ILE A CA 17
ATOM 19536 C C . ILE A 1 64 ? 12.311 -0.335 3.658 1.00 0.00 64 ILE A C 17
ATOM 19537 O O . ILE A 1 64 ? 13.276 -0.866 4.170 1.00 0.00 64 ILE A O 17
ATOM 19553 N N . LYS A 1 65 ? 12.219 0.965 3.537 1.00 0.00 65 LYS A N 17
ATOM 19554 C CA . LYS A 1 65 ? 13.308 1.868 4.027 1.00 0.00 65 LYS A CA 17
ATOM 19555 C C . LYS A 1 65 ? 12.724 2.964 4.911 1.00 0.00 65 LYS A C 17
ATOM 19556 O O . LYS A 1 65 ? 11.623 3.435 4.702 1.00 0.00 65 LYS A O 17
ATOM 19575 N N . ASP A 1 66 ? 13.469 3.362 5.905 1.00 0.00 66 ASP A N 17
ATOM 19576 C CA . ASP A 1 66 ? 12.996 4.421 6.841 1.00 0.00 66 ASP A CA 17
ATOM 19577 C C . ASP A 1 66 ? 13.416 5.792 6.321 1.00 0.00 66 ASP A C 17
ATOM 19578 O O . ASP A 1 66 ? 14.568 6.169 6.406 1.00 0.00 66 ASP A O 17
ATOM 19587 N N . GLU A 1 67 ? 12.471 6.534 5.796 1.00 0.00 67 GLU A N 17
ATOM 19588 C CA . GLU A 1 67 ? 12.748 7.900 5.258 1.00 0.00 67 GLU A CA 17
ATOM 19589 C C . GLU A 1 67 ? 14.145 7.949 4.639 1.00 0.00 67 GLU A C 17
ATOM 19590 O O . GLU A 1 67 ? 15.086 8.419 5.244 1.00 0.00 67 GLU A O 17
ATOM 19602 N N . VAL A 1 68 ? 14.278 7.449 3.439 1.00 0.00 68 VAL A N 17
ATOM 19603 C CA . VAL A 1 68 ? 15.609 7.441 2.755 1.00 0.00 68 VAL A CA 17
ATOM 19604 C C . VAL A 1 68 ? 15.645 8.517 1.673 1.00 0.00 68 VAL A C 17
ATOM 19605 O O . VAL A 1 68 ? 14.936 8.454 0.688 1.00 0.00 68 VAL A O 17
ATOM 19618 N N . LEU A 1 69 ? 16.481 9.505 1.855 1.00 0.00 69 LEU A N 17
ATOM 19619 C CA . LEU A 1 69 ? 16.605 10.609 0.852 1.00 0.00 69 LEU A CA 17
ATOM 19620 C C . LEU A 1 69 ? 17.798 10.332 -0.064 1.00 0.00 69 LEU A C 17
ATOM 19621 O O . LEU A 1 69 ? 18.020 11.031 -1.031 1.00 0.00 69 LEU A O 17
ATOM 19637 N N . GLU A 1 70 ? 18.555 9.317 0.241 1.00 0.00 70 GLU A N 17
ATOM 19638 C CA . GLU A 1 70 ? 19.741 8.965 -0.592 1.00 0.00 70 GLU A CA 17
ATOM 19639 C C . GLU A 1 70 ? 20.695 10.154 -0.660 1.00 0.00 70 GLU A C 17
ATOM 19640 O O . GLU A 1 70 ? 20.750 10.874 -1.639 1.00 0.00 70 GLU A O 17
ATOM 19652 N N . HIS A 1 71 ? 21.449 10.348 0.387 1.00 0.00 71 HIS A N 17
ATOM 19653 C CA . HIS A 1 71 ? 22.420 11.475 0.437 1.00 0.00 71 HIS A CA 17
ATOM 19654 C C . HIS A 1 71 ? 23.697 11.101 -0.309 1.00 0.00 71 HIS A C 17
ATOM 19655 O O . HIS A 1 71 ? 24.128 9.964 -0.310 1.00 0.00 71 HIS A O 17
ATOM 19669 N N . HIS A 1 72 ? 24.294 12.074 -0.943 1.00 0.00 72 HIS A N 17
ATOM 19670 C CA . HIS A 1 72 ? 25.551 11.856 -1.716 1.00 0.00 72 HIS A CA 17
ATOM 19671 C C . HIS A 1 72 ? 25.482 10.526 -2.464 1.00 0.00 72 HIS A C 17
ATOM 19672 O O . HIS A 1 72 ? 25.979 9.513 -2.013 1.00 0.00 72 HIS A O 17
ATOM 19686 N N . HIS A 1 73 ? 24.861 10.538 -3.613 1.00 0.00 73 HIS A N 17
ATOM 19687 C CA . HIS A 1 73 ? 24.735 9.299 -4.429 1.00 0.00 73 HIS A CA 17
ATOM 19688 C C . HIS A 1 73 ? 25.979 9.154 -5.310 1.00 0.00 73 HIS A C 17
ATOM 19689 O O . HIS A 1 73 ? 26.252 8.097 -5.844 1.00 0.00 73 HIS A O 17
ATOM 19703 N N . HIS A 1 74 ? 26.729 10.217 -5.459 1.00 0.00 74 HIS A N 17
ATOM 19704 C CA . HIS A 1 74 ? 27.961 10.174 -6.301 1.00 0.00 74 HIS A CA 17
ATOM 19705 C C . HIS A 1 74 ? 28.992 9.250 -5.652 1.00 0.00 74 HIS A C 17
ATOM 19706 O O . HIS A 1 74 ? 29.617 8.442 -6.313 1.00 0.00 74 HIS A O 17
ATOM 19720 N N . HIS A 1 75 ? 29.174 9.372 -4.367 1.00 0.00 75 HIS A N 17
ATOM 19721 C CA . HIS A 1 75 ? 30.166 8.516 -3.656 1.00 0.00 75 HIS A CA 17
ATOM 19722 C C . HIS A 1 75 ? 29.580 7.132 -3.397 1.00 0.00 75 HIS A C 17
ATOM 19723 O O . HIS A 1 75 ? 28.410 6.976 -3.107 1.00 0.00 75 HIS A O 17
ATOM 19737 N N . HIS A 1 76 ? 30.404 6.128 -3.508 1.00 0.00 76 HIS A N 17
ATOM 19738 C CA . HIS A 1 76 ? 29.946 4.729 -3.287 1.00 0.00 76 HIS A CA 17
ATOM 19739 C C . HIS A 1 76 ? 29.172 4.642 -1.970 1.00 0.00 76 HIS A C 17
ATOM 19740 O O . HIS A 1 76 ? 27.960 4.787 -2.010 1.00 0.00 76 HIS A O 17
ATOM 19755 N N . ALA A 1 1 ? 6.764 11.959 8.889 1.00 0.00 1 ALA A N 18
ATOM 19756 C CA . ALA A 1 1 ? 5.627 11.012 8.740 1.00 0.00 1 ALA A CA 18
ATOM 19757 C C . ALA A 1 1 ? 5.717 10.362 7.377 1.00 0.00 1 ALA A C 18
ATOM 19758 O O . ALA A 1 1 ? 4.848 10.505 6.531 1.00 0.00 1 ALA A O 18
ATOM 19767 N N . GLU A 1 2 ? 6.765 9.637 7.176 1.00 0.00 2 GLU A N 18
ATOM 19768 C CA . GLU A 1 2 ? 6.950 8.940 5.885 1.00 0.00 2 GLU A CA 18
ATOM 19769 C C . GLU A 1 2 ? 7.901 7.783 6.059 1.00 0.00 2 GLU A C 18
ATOM 19770 O O . GLU A 1 2 ? 9.108 7.924 6.045 1.00 0.00 2 GLU A O 18
ATOM 19782 N N . LYS A 1 3 ? 7.330 6.637 6.119 1.00 0.00 3 LYS A N 18
ATOM 19783 C CA . LYS A 1 3 ? 8.102 5.376 6.165 1.00 0.00 3 LYS A CA 18
ATOM 19784 C C . LYS A 1 3 ? 7.702 4.796 4.834 1.00 0.00 3 LYS A C 18
ATOM 19785 O O . LYS A 1 3 ? 6.704 5.252 4.308 1.00 0.00 3 LYS A O 18
ATOM 19804 N N . THR A 1 4 ? 8.436 3.915 4.192 1.00 0.00 4 THR A N 18
ATOM 19805 C CA . THR A 1 4 ? 7.948 3.568 2.810 1.00 0.00 4 THR A CA 18
ATOM 19806 C C . THR A 1 4 ? 8.087 2.109 2.383 1.00 0.00 4 THR A C 18
ATOM 19807 O O . THR A 1 4 ? 9.114 1.454 2.535 1.00 0.00 4 THR A O 18
ATOM 19818 N N . GLY A 1 5 ? 6.988 1.667 1.791 1.00 0.00 5 GLY A N 18
ATOM 19819 C CA . GLY A 1 5 ? 6.845 0.295 1.220 1.00 0.00 5 GLY A CA 18
ATOM 19820 C C . GLY A 1 5 ? 6.931 0.446 -0.300 1.00 0.00 5 GLY A C 18
ATOM 19821 O O . GLY A 1 5 ? 6.343 1.351 -0.877 1.00 0.00 5 GLY A O 18
ATOM 19825 N N . ILE A 1 6 ? 7.662 -0.404 -0.953 1.00 0.00 6 ILE A N 18
ATOM 19826 C CA . ILE A 1 6 ? 7.797 -0.299 -2.427 1.00 0.00 6 ILE A CA 18
ATOM 19827 C C . ILE A 1 6 ? 6.819 -1.279 -3.073 1.00 0.00 6 ILE A C 18
ATOM 19828 O O . ILE A 1 6 ? 6.856 -2.467 -2.819 1.00 0.00 6 ILE A O 18
ATOM 19844 N N . VAL A 1 7 ? 5.932 -0.791 -3.889 1.00 0.00 7 VAL A N 18
ATOM 19845 C CA . VAL A 1 7 ? 4.937 -1.689 -4.536 1.00 0.00 7 VAL A CA 18
ATOM 19846 C C . VAL A 1 7 ? 5.577 -2.381 -5.742 1.00 0.00 7 VAL A C 18
ATOM 19847 O O . VAL A 1 7 ? 6.214 -1.754 -6.565 1.00 0.00 7 VAL A O 18
ATOM 19860 N N . ASN A 1 8 ? 5.412 -3.672 -5.853 1.00 0.00 8 ASN A N 18
ATOM 19861 C CA . ASN A 1 8 ? 6.003 -4.415 -7.007 1.00 0.00 8 ASN A CA 18
ATOM 19862 C C . ASN A 1 8 ? 5.058 -5.550 -7.413 1.00 0.00 8 ASN A C 18
ATOM 19863 O O . ASN A 1 8 ? 4.920 -6.532 -6.708 1.00 0.00 8 ASN A O 18
ATOM 19874 N N . VAL A 1 9 ? 4.398 -5.425 -8.540 1.00 0.00 9 VAL A N 18
ATOM 19875 C CA . VAL A 1 9 ? 3.453 -6.499 -8.991 1.00 0.00 9 VAL A CA 18
ATOM 19876 C C . VAL A 1 9 ? 3.648 -6.781 -10.479 1.00 0.00 9 VAL A C 18
ATOM 19877 O O . VAL A 1 9 ? 4.222 -5.996 -11.210 1.00 0.00 9 VAL A O 18
ATOM 19890 N N . SER A 1 10 ? 3.169 -7.907 -10.929 1.00 0.00 10 SER A N 18
ATOM 19891 C CA . SER A 1 10 ? 3.312 -8.269 -12.365 1.00 0.00 10 SER A CA 18
ATOM 19892 C C . SER A 1 10 ? 2.591 -7.240 -13.239 1.00 0.00 10 SER A C 18
ATOM 19893 O O . SER A 1 10 ? 3.097 -6.825 -14.265 1.00 0.00 10 SER A O 18
ATOM 19901 N N . SER A 1 11 ? 1.404 -6.835 -12.848 1.00 0.00 11 SER A N 18
ATOM 19902 C CA . SER A 1 11 ? 0.627 -5.839 -13.656 1.00 0.00 11 SER A CA 18
ATOM 19903 C C . SER A 1 11 ? 0.265 -4.623 -12.794 1.00 0.00 11 SER A C 18
ATOM 19904 O O . SER A 1 11 ? 1.004 -3.659 -12.724 1.00 0.00 11 SER A O 18
ATOM 19912 N N . SER A 1 12 ? -0.876 -4.660 -12.151 1.00 0.00 12 SER A N 18
ATOM 19913 C CA . SER A 1 12 ? -1.319 -3.509 -11.298 1.00 0.00 12 SER A CA 18
ATOM 19914 C C . SER A 1 12 ? -1.736 -4.019 -9.916 1.00 0.00 12 SER A C 18
ATOM 19915 O O . SER A 1 12 ? -2.081 -5.172 -9.745 1.00 0.00 12 SER A O 18
ATOM 19923 N N . LEU A 1 13 ? -1.710 -3.158 -8.926 1.00 0.00 13 LEU A N 18
ATOM 19924 C CA . LEU A 1 13 ? -2.105 -3.563 -7.537 1.00 0.00 13 LEU A CA 18
ATOM 19925 C C . LEU A 1 13 ? -3.381 -2.816 -7.144 1.00 0.00 13 LEU A C 18
ATOM 19926 O O . LEU A 1 13 ? -3.481 -1.614 -7.294 1.00 0.00 13 LEU A O 18
ATOM 19942 N N . ASN A 1 14 ? -4.356 -3.522 -6.642 1.00 0.00 14 ASN A N 18
ATOM 19943 C CA . ASN A 1 14 ? -5.633 -2.867 -6.237 1.00 0.00 14 ASN A CA 18
ATOM 19944 C C . ASN A 1 14 ? -5.529 -2.392 -4.787 1.00 0.00 14 ASN A C 18
ATOM 19945 O O . ASN A 1 14 ? -4.906 -3.026 -3.958 1.00 0.00 14 ASN A O 18
ATOM 19956 N N . VAL A 1 15 ? -6.135 -1.278 -4.474 1.00 0.00 15 VAL A N 18
ATOM 19957 C CA . VAL A 1 15 ? -6.075 -0.752 -3.077 1.00 0.00 15 VAL A CA 18
ATOM 19958 C C . VAL A 1 15 ? -7.283 -1.274 -2.299 1.00 0.00 15 VAL A C 18
ATOM 19959 O O . VAL A 1 15 ? -8.406 -1.206 -2.759 1.00 0.00 15 VAL A O 18
ATOM 19972 N N . ARG A 1 16 ? -7.057 -1.804 -1.125 1.00 0.00 16 ARG A N 18
ATOM 19973 C CA . ARG A 1 16 ? -8.183 -2.351 -0.301 1.00 0.00 16 ARG A CA 18
ATOM 19974 C C . ARG A 1 16 ? -8.453 -1.418 0.882 1.00 0.00 16 ARG A C 18
ATOM 19975 O O . ARG A 1 16 ? -7.543 -0.938 1.530 1.00 0.00 16 ARG A O 18
ATOM 19996 N N . GLU A 1 17 ? -9.701 -1.147 1.164 1.00 0.00 17 GLU A N 18
ATOM 19997 C CA . GLU A 1 17 ? -10.036 -0.233 2.298 1.00 0.00 17 GLU A CA 18
ATOM 19998 C C . GLU A 1 17 ? -10.281 -1.046 3.573 1.00 0.00 17 GLU A C 18
ATOM 19999 O O . GLU A 1 17 ? -11.392 -1.438 3.862 1.00 0.00 17 GLU A O 18
ATOM 20011 N N . GLY A 1 18 ? -9.252 -1.286 4.348 1.00 0.00 18 GLY A N 18
ATOM 20012 C CA . GLY A 1 18 ? -9.417 -2.061 5.620 1.00 0.00 18 GLY A CA 18
ATOM 20013 C C . GLY A 1 18 ? -8.375 -3.175 5.684 1.00 0.00 18 GLY A C 18
ATOM 20014 O O . GLY A 1 18 ? -7.502 -3.277 4.843 1.00 0.00 18 GLY A O 18
ATOM 20018 N N . ALA A 1 19 ? -8.466 -4.014 6.680 1.00 0.00 19 ALA A N 18
ATOM 20019 C CA . ALA A 1 19 ? -7.494 -5.139 6.828 1.00 0.00 19 ALA A CA 18
ATOM 20020 C C . ALA A 1 19 ? -8.175 -6.451 6.422 1.00 0.00 19 ALA A C 18
ATOM 20021 O O . ALA A 1 19 ? -7.868 -7.507 6.942 1.00 0.00 19 ALA A O 18
ATOM 20028 N N . SER A 1 20 ? -9.102 -6.390 5.497 1.00 0.00 20 SER A N 18
ATOM 20029 C CA . SER A 1 20 ? -9.820 -7.627 5.046 1.00 0.00 20 SER A CA 18
ATOM 20030 C C . SER A 1 20 ? -9.886 -7.656 3.517 1.00 0.00 20 SER A C 18
ATOM 20031 O O . SER A 1 20 ? -9.940 -6.635 2.862 1.00 0.00 20 SER A O 18
ATOM 20039 N N . THR A 1 21 ? -9.880 -8.829 2.945 1.00 0.00 21 THR A N 18
ATOM 20040 C CA . THR A 1 21 ? -9.938 -8.947 1.461 1.00 0.00 21 THR A CA 18
ATOM 20041 C C . THR A 1 21 ? -11.303 -8.481 0.944 1.00 0.00 21 THR A C 18
ATOM 20042 O O . THR A 1 21 ? -11.418 -7.973 -0.157 1.00 0.00 21 THR A O 18
ATOM 20053 N N . SER A 1 22 ? -12.336 -8.654 1.721 1.00 0.00 22 SER A N 18
ATOM 20054 C CA . SER A 1 22 ? -13.692 -8.228 1.269 1.00 0.00 22 SER A CA 18
ATOM 20055 C C . SER A 1 22 ? -13.809 -6.704 1.361 1.00 0.00 22 SER A C 18
ATOM 20056 O O . SER A 1 22 ? -14.870 -6.140 1.175 1.00 0.00 22 SER A O 18
ATOM 20064 N N . SER A 1 23 ? -12.727 -6.036 1.655 1.00 0.00 23 SER A N 18
ATOM 20065 C CA . SER A 1 23 ? -12.774 -4.549 1.773 1.00 0.00 23 SER A CA 18
ATOM 20066 C C . SER A 1 23 ? -13.103 -3.923 0.413 1.00 0.00 23 SER A C 18
ATOM 20067 O O . SER A 1 23 ? -12.766 -4.452 -0.630 1.00 0.00 23 SER A O 18
ATOM 20075 N N . LYS A 1 24 ? -13.771 -2.801 0.424 1.00 0.00 24 LYS A N 18
ATOM 20076 C CA . LYS A 1 24 ? -14.144 -2.124 -0.853 1.00 0.00 24 LYS A CA 18
ATOM 20077 C C . LYS A 1 24 ? -12.906 -1.521 -1.516 1.00 0.00 24 LYS A C 18
ATOM 20078 O O . LYS A 1 24 ? -12.023 -1.004 -0.858 1.00 0.00 24 LYS A O 18
ATOM 20097 N N . VAL A 1 25 ? -12.843 -1.573 -2.820 1.00 0.00 25 VAL A N 18
ATOM 20098 C CA . VAL A 1 25 ? -11.672 -0.996 -3.543 1.00 0.00 25 VAL A CA 18
ATOM 20099 C C . VAL A 1 25 ? -11.907 0.496 -3.775 1.00 0.00 25 VAL A C 18
ATOM 20100 O O . VAL A 1 25 ? -12.934 0.898 -4.286 1.00 0.00 25 VAL A O 18
ATOM 20113 N N . ILE A 1 26 ? -10.964 1.323 -3.402 1.00 0.00 26 ILE A N 18
ATOM 20114 C CA . ILE A 1 26 ? -11.120 2.799 -3.595 1.00 0.00 26 ILE A CA 18
ATOM 20115 C C . ILE A 1 26 ? -10.202 3.277 -4.722 1.00 0.00 26 ILE A C 18
ATOM 20116 O O . ILE A 1 26 ? -10.209 4.437 -5.088 1.00 0.00 26 ILE A O 18
ATOM 20132 N N . GLY A 1 27 ? -9.414 2.400 -5.284 1.00 0.00 27 GLY A N 18
ATOM 20133 C CA . GLY A 1 27 ? -8.508 2.825 -6.393 1.00 0.00 27 GLY A CA 18
ATOM 20134 C C . GLY A 1 27 ? -7.456 1.743 -6.654 1.00 0.00 27 GLY A C 18
ATOM 20135 O O . GLY A 1 27 ? -7.416 0.724 -5.991 1.00 0.00 27 GLY A O 18
ATOM 20139 N N . SER A 1 28 ? -6.600 1.966 -7.620 1.00 0.00 28 SER A N 18
ATOM 20140 C CA . SER A 1 28 ? -5.531 0.968 -7.949 1.00 0.00 28 SER A CA 18
ATOM 20141 C C . SER A 1 28 ? -4.196 1.697 -8.122 1.00 0.00 28 SER A C 18
ATOM 20142 O O . SER A 1 28 ? -4.157 2.861 -8.463 1.00 0.00 28 SER A O 18
ATOM 20150 N N . LEU A 1 29 ? -3.097 1.018 -7.884 1.00 0.00 29 LEU A N 18
ATOM 20151 C CA . LEU A 1 29 ? -1.750 1.662 -8.028 1.00 0.00 29 LEU A CA 18
ATOM 20152 C C . LEU A 1 29 ? -0.898 0.851 -9.008 1.00 0.00 29 LEU A C 18
ATOM 20153 O O . LEU A 1 29 ? -1.008 -0.355 -9.098 1.00 0.00 29 LEU A O 18
ATOM 20169 N N . SER A 1 30 ? -0.058 1.516 -9.755 1.00 0.00 30 SER A N 18
ATOM 20170 C CA . SER A 1 30 ? 0.795 0.804 -10.751 1.00 0.00 30 SER A CA 18
ATOM 20171 C C . SER A 1 30 ? 2.003 0.156 -10.063 1.00 0.00 30 SER A C 18
ATOM 20172 O O . SER A 1 30 ? 2.343 0.476 -8.941 1.00 0.00 30 SER A O 18
ATOM 20180 N N . GLY A 1 31 ? 2.648 -0.765 -10.737 1.00 0.00 31 GLY A N 18
ATOM 20181 C CA . GLY A 1 31 ? 3.833 -1.456 -10.143 1.00 0.00 31 GLY A CA 18
ATOM 20182 C C . GLY A 1 31 ? 4.987 -0.469 -9.946 1.00 0.00 31 GLY A C 18
ATOM 20183 O O . GLY A 1 31 ? 5.014 0.599 -10.532 1.00 0.00 31 GLY A O 18
ATOM 20187 N N . ASN A 1 32 ? 5.939 -0.821 -9.116 1.00 0.00 32 ASN A N 18
ATOM 20188 C CA . ASN A 1 32 ? 7.101 0.081 -8.858 1.00 0.00 32 ASN A CA 18
ATOM 20189 C C . ASN A 1 32 ? 6.596 1.452 -8.410 1.00 0.00 32 ASN A C 18
ATOM 20190 O O . ASN A 1 32 ? 7.208 2.470 -8.672 1.00 0.00 32 ASN A O 18
ATOM 20201 N N . THR A 1 33 ? 5.483 1.483 -7.727 1.00 0.00 33 THR A N 18
ATOM 20202 C CA . THR A 1 33 ? 4.922 2.780 -7.242 1.00 0.00 33 THR A CA 18
ATOM 20203 C C . THR A 1 33 ? 5.280 2.955 -5.764 1.00 0.00 33 THR A C 18
ATOM 20204 O O . THR A 1 33 ? 5.013 2.097 -4.945 1.00 0.00 33 THR A O 18
ATOM 20215 N N . LYS A 1 34 ? 5.883 4.055 -5.419 1.00 0.00 34 LYS A N 18
ATOM 20216 C CA . LYS A 1 34 ? 6.263 4.287 -3.997 1.00 0.00 34 LYS A CA 18
ATOM 20217 C C . LYS A 1 34 ? 5.037 4.747 -3.210 1.00 0.00 34 LYS A C 18
ATOM 20218 O O . LYS A 1 34 ? 4.323 5.637 -3.630 1.00 0.00 34 LYS A O 18
ATOM 20237 N N . VAL A 1 35 ? 4.791 4.156 -2.062 1.00 0.00 35 VAL A N 18
ATOM 20238 C CA . VAL A 1 35 ? 3.612 4.566 -1.232 1.00 0.00 35 VAL A CA 18
ATOM 20239 C C . VAL A 1 35 ? 4.089 4.889 0.185 1.00 0.00 35 VAL A C 18
ATOM 20240 O O . VAL A 1 35 ? 4.842 4.141 0.795 1.00 0.00 35 VAL A O 18
ATOM 20253 N N . THR A 1 36 ? 3.664 6.011 0.702 1.00 0.00 36 THR A N 18
ATOM 20254 C CA . THR A 1 36 ? 4.086 6.425 2.069 1.00 0.00 36 THR A CA 18
ATOM 20255 C C . THR A 1 36 ? 3.335 5.604 3.115 1.00 0.00 36 THR A C 18
ATOM 20256 O O . THR A 1 36 ? 2.134 5.430 3.037 1.00 0.00 36 THR A O 18
ATOM 20267 N N . ILE A 1 37 ? 4.040 5.114 4.102 1.00 0.00 37 ILE A N 18
ATOM 20268 C CA . ILE A 1 37 ? 3.394 4.305 5.183 1.00 0.00 37 ILE A CA 18
ATOM 20269 C C . ILE A 1 37 ? 3.426 5.091 6.492 1.00 0.00 37 ILE A C 18
ATOM 20270 O O . ILE A 1 37 ? 4.458 5.575 6.915 1.00 0.00 37 ILE A O 18
ATOM 20286 N N . VAL A 1 38 ? 2.295 5.214 7.136 1.00 0.00 38 VAL A N 18
ATOM 20287 C CA . VAL A 1 38 ? 2.224 5.959 8.429 1.00 0.00 38 VAL A CA 18
ATOM 20288 C C . VAL A 1 38 ? 1.894 4.977 9.556 1.00 0.00 38 VAL A C 18
ATOM 20289 O O . VAL A 1 38 ? 1.818 5.348 10.711 1.00 0.00 38 VAL A O 18
ATOM 20302 N N . GLY A 1 39 ? 1.704 3.724 9.232 1.00 0.00 39 GLY A N 18
ATOM 20303 C CA . GLY A 1 39 ? 1.383 2.722 10.294 1.00 0.00 39 GLY A CA 18
ATOM 20304 C C . GLY A 1 39 ? 1.220 1.332 9.667 1.00 0.00 39 GLY A C 18
ATOM 20305 O O . GLY A 1 39 ? 1.372 1.155 8.473 1.00 0.00 39 GLY A O 18
ATOM 20309 N N . GLU A 1 40 ? 0.909 0.343 10.466 1.00 0.00 40 GLU A N 18
ATOM 20310 C CA . GLU A 1 40 ? 0.729 -1.044 9.928 1.00 0.00 40 GLU A CA 18
ATOM 20311 C C . GLU A 1 40 ? -0.415 -1.741 10.671 1.00 0.00 40 GLU A C 18
ATOM 20312 O O . GLU A 1 40 ? -0.777 -1.363 11.769 1.00 0.00 40 GLU A O 18
ATOM 20324 N N . GLU A 1 41 ? -0.981 -2.766 10.088 1.00 0.00 41 GLU A N 18
ATOM 20325 C CA . GLU A 1 41 ? -2.095 -3.493 10.770 1.00 0.00 41 GLU A CA 18
ATOM 20326 C C . GLU A 1 41 ? -2.160 -4.938 10.260 1.00 0.00 41 GLU A C 18
ATOM 20327 O O . GLU A 1 41 ? -2.485 -5.193 9.116 1.00 0.00 41 GLU A O 18
ATOM 20339 N N . GLY A 1 42 ? -1.866 -5.886 11.109 1.00 0.00 42 GLY A N 18
ATOM 20340 C CA . GLY A 1 42 ? -1.922 -7.317 10.690 1.00 0.00 42 GLY A CA 18
ATOM 20341 C C . GLY A 1 42 ? -0.956 -7.572 9.533 1.00 0.00 42 GLY A C 18
ATOM 20342 O O . GLY A 1 42 ? 0.136 -7.041 9.489 1.00 0.00 42 GLY A O 18
ATOM 20346 N N . ALA A 1 43 ? -1.355 -8.395 8.599 1.00 0.00 43 ALA A N 18
ATOM 20347 C CA . ALA A 1 43 ? -0.476 -8.709 7.433 1.00 0.00 43 ALA A CA 18
ATOM 20348 C C . ALA A 1 43 ? -0.705 -7.672 6.333 1.00 0.00 43 ALA A C 18
ATOM 20349 O O . ALA A 1 43 ? -0.479 -7.929 5.165 1.00 0.00 43 ALA A O 18
ATOM 20356 N N . PHE A 1 44 ? -1.154 -6.501 6.701 1.00 0.00 44 PHE A N 18
ATOM 20357 C CA . PHE A 1 44 ? -1.411 -5.426 5.694 1.00 0.00 44 PHE A CA 18
ATOM 20358 C C . PHE A 1 44 ? -0.729 -4.138 6.153 1.00 0.00 44 PHE A C 18
ATOM 20359 O O . PHE A 1 44 ? -0.617 -3.873 7.333 1.00 0.00 44 PHE A O 18
ATOM 20376 N N . TYR A 1 45 ? -0.278 -3.334 5.228 1.00 0.00 45 TYR A N 18
ATOM 20377 C CA . TYR A 1 45 ? 0.399 -2.050 5.595 1.00 0.00 45 TYR A CA 18
ATOM 20378 C C . TYR A 1 45 ? -0.554 -0.882 5.356 1.00 0.00 45 TYR A C 18
ATOM 20379 O O . TYR A 1 45 ? -1.315 -0.865 4.410 1.00 0.00 45 TYR A O 18
ATOM 20397 N N . LYS A 1 46 ? -0.510 0.097 6.215 1.00 0.00 46 LYS A N 18
ATOM 20398 C CA . LYS A 1 46 ? -1.401 1.281 6.059 1.00 0.00 46 LYS A CA 18
ATOM 20399 C C . LYS A 1 46 ? -0.664 2.343 5.243 1.00 0.00 46 LYS A C 18
ATOM 20400 O O . LYS A 1 46 ? 0.450 2.710 5.560 1.00 0.00 46 LYS A O 18
ATOM 20419 N N . ILE A 1 47 ? -1.273 2.843 4.197 1.00 0.00 47 ILE A N 18
ATOM 20420 C CA . ILE A 1 47 ? -0.607 3.889 3.357 1.00 0.00 47 ILE A CA 18
ATOM 20421 C C . ILE A 1 47 ? -1.563 5.062 3.156 1.00 0.00 47 ILE A C 18
ATOM 20422 O O . ILE A 1 47 ? -2.768 4.915 3.215 1.00 0.00 47 ILE A O 18
ATOM 20438 N N . GLU A 1 48 ? -1.031 6.228 2.926 1.00 0.00 48 GLU A N 18
ATOM 20439 C CA . GLU A 1 48 ? -1.902 7.420 2.730 1.00 0.00 48 GLU A CA 18
ATOM 20440 C C . GLU A 1 48 ? -2.379 7.459 1.279 1.00 0.00 48 GLU A C 18
ATOM 20441 O O . GLU A 1 48 ? -1.605 7.692 0.371 1.00 0.00 48 GLU A O 18
ATOM 20453 N N . TYR A 1 49 ? -3.649 7.233 1.052 1.00 0.00 49 TYR A N 18
ATOM 20454 C CA . TYR A 1 49 ? -4.187 7.255 -0.344 1.00 0.00 49 TYR A CA 18
ATOM 20455 C C . TYR A 1 49 ? -5.026 8.521 -0.548 1.00 0.00 49 TYR A C 18
ATOM 20456 O O . TYR A 1 49 ? -6.040 8.715 0.099 1.00 0.00 49 TYR A O 18
ATOM 20474 N N . LYS A 1 50 ? -4.615 9.376 -1.450 1.00 0.00 50 LYS A N 18
ATOM 20475 C CA . LYS A 1 50 ? -5.380 10.633 -1.715 1.00 0.00 50 LYS A CA 18
ATOM 20476 C C . LYS A 1 50 ? -5.799 11.285 -0.390 1.00 0.00 50 LYS A C 18
ATOM 20477 O O . LYS A 1 50 ? -5.103 12.134 0.134 1.00 0.00 50 LYS A O 18
ATOM 20496 N N . GLY A 1 51 ? -6.931 10.904 0.152 1.00 0.00 51 GLY A N 18
ATOM 20497 C CA . GLY A 1 51 ? -7.406 11.497 1.442 1.00 0.00 51 GLY A CA 18
ATOM 20498 C C . GLY A 1 51 ? -7.636 10.376 2.460 1.00 0.00 51 GLY A C 18
ATOM 20499 O O . GLY A 1 51 ? -7.425 10.544 3.647 1.00 0.00 51 GLY A O 18
ATOM 20503 N N . SER A 1 52 ? -8.068 9.231 2.002 1.00 0.00 52 SER A N 18
ATOM 20504 C CA . SER A 1 52 ? -8.319 8.092 2.934 1.00 0.00 52 SER A CA 18
ATOM 20505 C C . SER A 1 52 ? -7.044 7.262 3.094 1.00 0.00 52 SER A C 18
ATOM 20506 O O . SER A 1 52 ? -6.084 7.435 2.370 1.00 0.00 52 SER A O 18
ATOM 20514 N N . HIS A 1 53 ? -7.035 6.357 4.036 1.00 0.00 53 HIS A N 18
ATOM 20515 C CA . HIS A 1 53 ? -5.832 5.498 4.254 1.00 0.00 53 HIS A CA 18
ATOM 20516 C C . HIS A 1 53 ? -6.028 4.165 3.524 1.00 0.00 53 HIS A C 18
ATOM 20517 O O . HIS A 1 53 ? -6.915 3.396 3.837 1.00 0.00 53 HIS A O 18
ATOM 20531 N N . GLY A 1 54 ? -5.210 3.892 2.540 1.00 0.00 54 GLY A N 18
ATOM 20532 C CA . GLY A 1 54 ? -5.349 2.616 1.773 1.00 0.00 54 GLY A CA 18
ATOM 20533 C C . GLY A 1 54 ? -4.587 1.493 2.482 1.00 0.00 54 GLY A C 18
ATOM 20534 O O . GLY A 1 54 ? -3.622 1.730 3.183 1.00 0.00 54 GLY A O 18
ATOM 20538 N N . TYR A 1 55 ? -5.015 0.271 2.291 1.00 0.00 55 TYR A N 18
ATOM 20539 C CA . TYR A 1 55 ? -4.335 -0.900 2.933 1.00 0.00 55 TYR A CA 18
ATOM 20540 C C . TYR A 1 55 ? -3.853 -1.858 1.842 1.00 0.00 55 TYR A C 18
ATOM 20541 O O . TYR A 1 55 ? -4.545 -2.104 0.874 1.00 0.00 55 TYR A O 18
ATOM 20559 N N . VAL A 1 56 ? -2.670 -2.398 1.987 1.00 0.00 56 VAL A N 18
ATOM 20560 C CA . VAL A 1 56 ? -2.136 -3.342 0.955 1.00 0.00 56 VAL A CA 18
ATOM 20561 C C . VAL A 1 56 ? -1.483 -4.538 1.647 1.00 0.00 56 VAL A C 18
ATOM 20562 O O . VAL A 1 56 ? -1.009 -4.445 2.760 1.00 0.00 56 VAL A O 18
ATOM 20575 N N . ALA A 1 57 ? -1.464 -5.662 0.991 1.00 0.00 57 ALA A N 18
ATOM 20576 C CA . ALA A 1 57 ? -0.859 -6.884 1.597 1.00 0.00 57 ALA A CA 18
ATOM 20577 C C . ALA A 1 57 ? 0.670 -6.796 1.578 1.00 0.00 57 ALA A C 18
ATOM 20578 O O . ALA A 1 57 ? 1.263 -6.234 0.677 1.00 0.00 57 ALA A O 18
ATOM 20585 N N . LYS A 1 58 ? 1.311 -7.364 2.566 1.00 0.00 58 LYS A N 18
ATOM 20586 C CA . LYS A 1 58 ? 2.801 -7.337 2.609 1.00 0.00 58 LYS A CA 18
ATOM 20587 C C . LYS A 1 58 ? 3.359 -8.257 1.520 1.00 0.00 58 LYS A C 18
ATOM 20588 O O . LYS A 1 58 ? 4.533 -8.222 1.198 1.00 0.00 58 LYS A O 18
ATOM 20607 N N . GLU A 1 59 ? 2.524 -9.092 0.962 1.00 0.00 59 GLU A N 18
ATOM 20608 C CA . GLU A 1 59 ? 2.993 -10.034 -0.095 1.00 0.00 59 GLU A CA 18
ATOM 20609 C C . GLU A 1 59 ? 3.434 -9.259 -1.339 1.00 0.00 59 GLU A C 18
ATOM 20610 O O . GLU A 1 59 ? 4.387 -9.623 -1.999 1.00 0.00 59 GLU A O 18
ATOM 20622 N N . TYR A 1 60 ? 2.739 -8.204 -1.676 1.00 0.00 60 TYR A N 18
ATOM 20623 C CA . TYR A 1 60 ? 3.111 -7.420 -2.894 1.00 0.00 60 TYR A CA 18
ATOM 20624 C C . TYR A 1 60 ? 3.974 -6.215 -2.510 1.00 0.00 60 TYR A C 18
ATOM 20625 O O . TYR A 1 60 ? 4.491 -5.520 -3.363 1.00 0.00 60 TYR A O 18
ATOM 20643 N N . ILE A 1 61 ? 4.128 -5.957 -1.234 1.00 0.00 61 ILE A N 18
ATOM 20644 C CA . ILE A 1 61 ? 4.950 -4.787 -0.780 1.00 0.00 61 ILE A CA 18
ATOM 20645 C C . ILE A 1 61 ? 6.260 -5.305 -0.172 1.00 0.00 61 ILE A C 18
ATOM 20646 O O . ILE A 1 61 ? 6.262 -6.169 0.681 1.00 0.00 61 ILE A O 18
ATOM 20662 N N . LYS A 1 62 ? 7.377 -4.781 -0.609 1.00 0.00 62 LYS A N 18
ATOM 20663 C CA . LYS A 1 62 ? 8.689 -5.239 -0.059 1.00 0.00 62 LYS A CA 18
ATOM 20664 C C . LYS A 1 62 ? 9.667 -4.064 -0.012 1.00 0.00 62 LYS A C 18
ATOM 20665 O O . LYS A 1 62 ? 9.332 -2.948 -0.364 1.00 0.00 62 LYS A O 18
ATOM 20684 N N . ASP A 1 63 ? 10.874 -4.311 0.426 1.00 0.00 63 ASP A N 18
ATOM 20685 C CA . ASP A 1 63 ? 11.889 -3.224 0.507 1.00 0.00 63 ASP A CA 18
ATOM 20686 C C . ASP A 1 63 ? 11.390 -2.134 1.456 1.00 0.00 63 ASP A C 18
ATOM 20687 O O . ASP A 1 63 ? 11.453 -0.957 1.158 1.00 0.00 63 ASP A O 18
ATOM 20696 N N . ILE A 1 64 ? 10.899 -2.516 2.602 1.00 0.00 64 ILE A N 18
ATOM 20697 C CA . ILE A 1 64 ? 10.401 -1.508 3.579 1.00 0.00 64 ILE A CA 18
ATOM 20698 C C . ILE A 1 64 ? 11.597 -0.830 4.249 1.00 0.00 64 ILE A C 18
ATOM 20699 O O . ILE A 1 64 ? 12.517 -1.482 4.700 1.00 0.00 64 ILE A O 18
ATOM 20715 N N . LYS A 1 65 ? 11.595 0.478 4.305 1.00 0.00 65 LYS A N 18
ATOM 20716 C CA . LYS A 1 65 ? 12.738 1.221 4.929 1.00 0.00 65 LYS A CA 18
ATOM 20717 C C . LYS A 1 65 ? 12.315 1.800 6.280 1.00 0.00 65 LYS A C 18
ATOM 20718 O O . LYS A 1 65 ? 11.183 2.199 6.475 1.00 0.00 65 LYS A O 18
ATOM 20737 N N . ASP A 1 66 ? 13.227 1.852 7.210 1.00 0.00 66 ASP A N 18
ATOM 20738 C CA . ASP A 1 66 ? 12.907 2.406 8.557 1.00 0.00 66 ASP A CA 18
ATOM 20739 C C . ASP A 1 66 ? 12.766 3.927 8.478 1.00 0.00 66 ASP A C 18
ATOM 20740 O O . ASP A 1 66 ? 13.394 4.582 7.665 1.00 0.00 66 ASP A O 18
ATOM 20749 N N . GLU A 1 67 ? 11.942 4.492 9.318 1.00 0.00 67 GLU A N 18
ATOM 20750 C CA . GLU A 1 67 ? 11.746 5.970 9.304 1.00 0.00 67 GLU A CA 18
ATOM 20751 C C . GLU A 1 67 ? 13.077 6.672 9.597 1.00 0.00 67 GLU A C 18
ATOM 20752 O O . GLU A 1 67 ? 13.758 7.135 8.701 1.00 0.00 67 GLU A O 18
ATOM 20764 N N . VAL A 1 68 ? 13.446 6.769 10.846 1.00 0.00 68 VAL A N 18
ATOM 20765 C CA . VAL A 1 68 ? 14.722 7.455 11.204 1.00 0.00 68 VAL A CA 18
ATOM 20766 C C . VAL A 1 68 ? 15.898 6.485 11.080 1.00 0.00 68 VAL A C 18
ATOM 20767 O O . VAL A 1 68 ? 15.855 5.366 11.554 1.00 0.00 68 VAL A O 18
ATOM 20780 N N . LEU A 1 69 ? 16.953 6.916 10.441 1.00 0.00 69 LEU A N 18
ATOM 20781 C CA . LEU A 1 69 ? 18.148 6.042 10.272 1.00 0.00 69 LEU A CA 18
ATOM 20782 C C . LEU A 1 69 ? 19.079 6.213 11.476 1.00 0.00 69 LEU A C 18
ATOM 20783 O O . LEU A 1 69 ? 20.104 5.568 11.579 1.00 0.00 69 LEU A O 18
ATOM 20799 N N . GLU A 1 70 ? 18.730 7.080 12.386 1.00 0.00 70 GLU A N 18
ATOM 20800 C CA . GLU A 1 70 ? 19.597 7.298 13.580 1.00 0.00 70 GLU A CA 18
ATOM 20801 C C . GLU A 1 70 ? 19.414 6.152 14.575 1.00 0.00 70 GLU A C 18
ATOM 20802 O O . GLU A 1 70 ? 18.310 5.735 14.869 1.00 0.00 70 GLU A O 18
ATOM 20814 N N . HIS A 1 71 ? 20.497 5.647 15.100 1.00 0.00 71 HIS A N 18
ATOM 20815 C CA . HIS A 1 71 ? 20.426 4.528 16.092 1.00 0.00 71 HIS A CA 18
ATOM 20816 C C . HIS A 1 71 ? 20.700 5.082 17.491 1.00 0.00 71 HIS A C 18
ATOM 20817 O O . HIS A 1 71 ? 20.943 4.344 18.429 1.00 0.00 71 HIS A O 18
ATOM 20831 N N . HIS A 1 72 ? 20.668 6.381 17.628 1.00 0.00 72 HIS A N 18
ATOM 20832 C CA . HIS A 1 72 ? 20.932 7.014 18.953 1.00 0.00 72 HIS A CA 18
ATOM 20833 C C . HIS A 1 72 ? 22.279 6.543 19.495 1.00 0.00 72 HIS A C 18
ATOM 20834 O O . HIS A 1 72 ? 22.663 6.870 20.603 1.00 0.00 72 HIS A O 18
ATOM 20848 N N . HIS A 1 73 ? 23.007 5.781 18.722 1.00 0.00 73 HIS A N 18
ATOM 20849 C CA . HIS A 1 73 ? 24.340 5.291 19.186 1.00 0.00 73 HIS A CA 18
ATOM 20850 C C . HIS A 1 73 ? 25.319 5.291 18.010 1.00 0.00 73 HIS A C 18
ATOM 20851 O O . HIS A 1 73 ? 25.144 4.577 17.042 1.00 0.00 73 HIS A O 18
ATOM 20865 N N . HIS A 1 74 ? 26.351 6.082 18.088 1.00 0.00 74 HIS A N 18
ATOM 20866 C CA . HIS A 1 74 ? 27.345 6.123 16.977 1.00 0.00 74 HIS A CA 18
ATOM 20867 C C . HIS A 1 74 ? 28.595 6.864 17.453 1.00 0.00 74 HIS A C 18
ATOM 20868 O O . HIS A 1 74 ? 28.744 8.054 17.253 1.00 0.00 74 HIS A O 18
ATOM 20882 N N . HIS A 1 75 ? 29.488 6.164 18.093 1.00 0.00 75 HIS A N 18
ATOM 20883 C CA . HIS A 1 75 ? 30.731 6.811 18.602 1.00 0.00 75 HIS A CA 18
ATOM 20884 C C . HIS A 1 75 ? 31.591 7.287 17.428 1.00 0.00 75 HIS A C 18
ATOM 20885 O O . HIS A 1 75 ? 32.139 8.374 17.445 1.00 0.00 75 HIS A O 18
ATOM 20899 N N . HIS A 1 76 ? 31.716 6.477 16.416 1.00 0.00 76 HIS A N 18
ATOM 20900 C CA . HIS A 1 76 ? 32.542 6.863 15.236 1.00 0.00 76 HIS A CA 18
ATOM 20901 C C . HIS A 1 76 ? 32.042 8.190 14.662 1.00 0.00 76 HIS A C 18
ATOM 20902 O O . HIS A 1 76 ? 32.334 9.218 15.253 1.00 0.00 76 HIS A O 18
ATOM 20917 N N . ALA A 1 1 ? 6.590 9.080 12.068 1.00 0.00 1 ALA A N 19
ATOM 20918 C CA . ALA A 1 1 ? 7.421 7.974 11.514 1.00 0.00 1 ALA A CA 19
ATOM 20919 C C . ALA A 1 1 ? 7.043 7.749 10.048 1.00 0.00 1 ALA A C 19
ATOM 20920 O O . ALA A 1 1 ? 6.098 7.053 9.740 1.00 0.00 1 ALA A O 19
ATOM 20929 N N . GLU A 1 2 ? 7.772 8.347 9.142 1.00 0.00 2 GLU A N 19
ATOM 20930 C CA . GLU A 1 2 ? 7.456 8.187 7.692 1.00 0.00 2 GLU A CA 19
ATOM 20931 C C . GLU A 1 2 ? 8.190 6.974 7.128 1.00 0.00 2 GLU A C 19
ATOM 20932 O O . GLU A 1 2 ? 9.372 6.795 7.344 1.00 0.00 2 GLU A O 19
ATOM 20944 N N . LYS A 1 3 ? 7.494 6.146 6.392 1.00 0.00 3 LYS A N 19
ATOM 20945 C CA . LYS A 1 3 ? 8.136 4.940 5.787 1.00 0.00 3 LYS A CA 19
ATOM 20946 C C . LYS A 1 3 ? 7.655 4.789 4.349 1.00 0.00 3 LYS A C 19
ATOM 20947 O O . LYS A 1 3 ? 6.571 5.216 4.004 1.00 0.00 3 LYS A O 19
ATOM 20966 N N . THR A 1 4 ? 8.461 4.198 3.503 1.00 0.00 4 THR A N 19
ATOM 20967 C CA . THR A 1 4 ? 8.071 4.021 2.070 1.00 0.00 4 THR A CA 19
ATOM 20968 C C . THR A 1 4 ? 8.113 2.541 1.703 1.00 0.00 4 THR A C 19
ATOM 20969 O O . THR A 1 4 ? 9.020 1.821 2.078 1.00 0.00 4 THR A O 19
ATOM 20980 N N . GLY A 1 5 ? 7.125 2.089 0.969 1.00 0.00 5 GLY A N 19
ATOM 20981 C CA . GLY A 1 5 ? 7.064 0.655 0.551 1.00 0.00 5 GLY A CA 19
ATOM 20982 C C . GLY A 1 5 ? 7.082 0.569 -0.975 1.00 0.00 5 GLY A C 19
ATOM 20983 O O . GLY A 1 5 ? 6.338 1.255 -1.653 1.00 0.00 5 GLY A O 19
ATOM 20987 N N . ILE A 1 6 ? 7.926 -0.266 -1.522 1.00 0.00 6 ILE A N 19
ATOM 20988 C CA . ILE A 1 6 ? 7.997 -0.400 -3.007 1.00 0.00 6 ILE A CA 19
ATOM 20989 C C . ILE A 1 6 ? 6.969 -1.428 -3.474 1.00 0.00 6 ILE A C 19
ATOM 20990 O O . ILE A 1 6 ? 6.973 -2.569 -3.049 1.00 0.00 6 ILE A O 19
ATOM 21006 N N . VAL A 1 7 ? 6.083 -1.029 -4.342 1.00 0.00 7 VAL A N 19
ATOM 21007 C CA . VAL A 1 7 ? 5.043 -1.968 -4.841 1.00 0.00 7 VAL A CA 19
ATOM 21008 C C . VAL A 1 7 ? 5.634 -2.884 -5.913 1.00 0.00 7 VAL A C 19
ATOM 21009 O O . VAL A 1 7 ? 6.281 -2.433 -6.839 1.00 0.00 7 VAL A O 19
ATOM 21022 N N . ASN A 1 8 ? 5.406 -4.168 -5.793 1.00 0.00 8 ASN A N 19
ATOM 21023 C CA . ASN A 1 8 ? 5.935 -5.143 -6.799 1.00 0.00 8 ASN A CA 19
ATOM 21024 C C . ASN A 1 8 ? 4.769 -5.915 -7.411 1.00 0.00 8 ASN A C 19
ATOM 21025 O O . ASN A 1 8 ? 4.233 -6.826 -6.811 1.00 0.00 8 ASN A O 19
ATOM 21036 N N . VAL A 1 9 ? 4.366 -5.552 -8.603 1.00 0.00 9 VAL A N 19
ATOM 21037 C CA . VAL A 1 9 ? 3.228 -6.256 -9.269 1.00 0.00 9 VAL A CA 19
ATOM 21038 C C . VAL A 1 9 ? 3.524 -6.438 -10.756 1.00 0.00 9 VAL A C 19
ATOM 21039 O O . VAL A 1 9 ? 4.361 -5.764 -11.325 1.00 0.00 9 VAL A O 19
ATOM 21052 N N . SER A 1 10 ? 2.833 -7.346 -11.386 1.00 0.00 10 SER A N 19
ATOM 21053 C CA . SER A 1 10 ? 3.049 -7.590 -12.836 1.00 0.00 10 SER A CA 19
ATOM 21054 C C . SER A 1 10 ? 2.272 -6.546 -13.642 1.00 0.00 10 SER A C 19
ATOM 21055 O O . SER A 1 10 ? 2.453 -6.408 -14.835 1.00 0.00 10 SER A O 19
ATOM 21063 N N . SER A 1 11 ? 1.404 -5.811 -12.993 1.00 0.00 11 SER A N 19
ATOM 21064 C CA . SER A 1 11 ? 0.607 -4.767 -13.707 1.00 0.00 11 SER A CA 19
ATOM 21065 C C . SER A 1 11 ? 0.304 -3.618 -12.745 1.00 0.00 11 SER A C 19
ATOM 21066 O O . SER A 1 11 ? 0.827 -2.532 -12.880 1.00 0.00 11 SER A O 19
ATOM 21074 N N . SER A 1 12 ? -0.544 -3.847 -11.776 1.00 0.00 12 SER A N 19
ATOM 21075 C CA . SER A 1 12 ? -0.888 -2.764 -10.810 1.00 0.00 12 SER A CA 19
ATOM 21076 C C . SER A 1 12 ? -1.328 -3.368 -9.479 1.00 0.00 12 SER A C 19
ATOM 21077 O O . SER A 1 12 ? -1.554 -4.558 -9.370 1.00 0.00 12 SER A O 19
ATOM 21085 N N . LEU A 1 13 ? -1.446 -2.545 -8.465 1.00 0.00 13 LEU A N 19
ATOM 21086 C CA . LEU A 1 13 ? -1.869 -3.036 -7.115 1.00 0.00 13 LEU A CA 19
ATOM 21087 C C . LEU A 1 13 ? -3.217 -2.418 -6.747 1.00 0.00 13 LEU A C 19
ATOM 21088 O O . LEU A 1 13 ? -3.419 -1.224 -6.856 1.00 0.00 13 LEU A O 19
ATOM 21104 N N . ASN A 1 14 ? -4.143 -3.229 -6.315 1.00 0.00 14 ASN A N 19
ATOM 21105 C CA . ASN A 1 14 ? -5.488 -2.711 -5.941 1.00 0.00 14 ASN A CA 19
ATOM 21106 C C . ASN A 1 14 ? -5.471 -2.186 -4.504 1.00 0.00 14 ASN A C 19
ATOM 21107 O O . ASN A 1 14 ? -4.943 -2.814 -3.606 1.00 0.00 14 ASN A O 19
ATOM 21118 N N . VAL A 1 15 ? -6.052 -1.039 -4.283 1.00 0.00 15 VAL A N 19
ATOM 21119 C CA . VAL A 1 15 ? -6.084 -0.454 -2.910 1.00 0.00 15 VAL A CA 19
ATOM 21120 C C . VAL A 1 15 ? -7.345 -0.931 -2.189 1.00 0.00 15 VAL A C 19
ATOM 21121 O O . VAL A 1 15 ? -8.433 -0.880 -2.730 1.00 0.00 15 VAL A O 19
ATOM 21134 N N . ARG A 1 16 ? -7.206 -1.402 -0.974 1.00 0.00 16 ARG A N 19
ATOM 21135 C CA . ARG A 1 16 ? -8.391 -1.897 -0.205 1.00 0.00 16 ARG A CA 19
ATOM 21136 C C . ARG A 1 16 ? -8.776 -0.889 0.877 1.00 0.00 16 ARG A C 19
ATOM 21137 O O . ARG A 1 16 ? -7.940 -0.386 1.604 1.00 0.00 16 ARG A O 19
ATOM 21158 N N . GLU A 1 17 ? -10.042 -0.594 0.986 1.00 0.00 17 GLU A N 19
ATOM 21159 C CA . GLU A 1 17 ? -10.509 0.378 2.012 1.00 0.00 17 GLU A CA 19
ATOM 21160 C C . GLU A 1 17 ? -10.309 -0.211 3.407 1.00 0.00 17 GLU A C 19
ATOM 21161 O O . GLU A 1 17 ? -9.815 0.444 4.300 1.00 0.00 17 GLU A O 19
ATOM 21173 N N . GLY A 1 18 ? -10.703 -1.444 3.602 1.00 0.00 18 GLY A N 19
ATOM 21174 C CA . GLY A 1 18 ? -10.556 -2.087 4.943 1.00 0.00 18 GLY A CA 19
ATOM 21175 C C . GLY A 1 18 ? -9.317 -2.981 4.966 1.00 0.00 18 GLY A C 19
ATOM 21176 O O . GLY A 1 18 ? -8.622 -3.129 3.981 1.00 0.00 18 GLY A O 19
ATOM 21180 N N . ALA A 1 19 ? -9.049 -3.589 6.091 1.00 0.00 19 ALA A N 19
ATOM 21181 C CA . ALA A 1 19 ? -7.866 -4.490 6.205 1.00 0.00 19 ALA A CA 19
ATOM 21182 C C . ALA A 1 19 ? -8.310 -5.923 5.901 1.00 0.00 19 ALA A C 19
ATOM 21183 O O . ALA A 1 19 ? -7.673 -6.879 6.291 1.00 0.00 19 ALA A O 19
ATOM 21190 N N . SER A 1 20 ? -9.412 -6.070 5.213 1.00 0.00 20 SER A N 19
ATOM 21191 C CA . SER A 1 20 ? -9.923 -7.432 4.884 1.00 0.00 20 SER A CA 19
ATOM 21192 C C . SER A 1 20 ? -9.158 -8.016 3.693 1.00 0.00 20 SER A C 19
ATOM 21193 O O . SER A 1 20 ? -8.463 -7.318 2.981 1.00 0.00 20 SER A O 19
ATOM 21201 N N . THR A 1 21 ? -9.286 -9.298 3.482 1.00 0.00 21 THR A N 19
ATOM 21202 C CA . THR A 1 21 ? -8.577 -9.959 2.349 1.00 0.00 21 THR A CA 19
ATOM 21203 C C . THR A 1 21 ? -9.078 -9.395 1.019 1.00 0.00 21 THR A C 19
ATOM 21204 O O . THR A 1 21 ? -8.303 -9.082 0.139 1.00 0.00 21 THR A O 19
ATOM 21215 N N . SER A 1 22 ? -10.374 -9.276 0.864 1.00 0.00 22 SER A N 19
ATOM 21216 C CA . SER A 1 22 ? -10.951 -8.742 -0.411 1.00 0.00 22 SER A CA 19
ATOM 21217 C C . SER A 1 22 ? -11.944 -7.627 -0.080 1.00 0.00 22 SER A C 19
ATOM 21218 O O . SER A 1 22 ? -13.140 -7.785 -0.211 1.00 0.00 22 SER A O 19
ATOM 21226 N N . SER A 1 23 ? -11.445 -6.501 0.358 1.00 0.00 23 SER A N 19
ATOM 21227 C CA . SER A 1 23 ? -12.338 -5.363 0.715 1.00 0.00 23 SER A CA 19
ATOM 21228 C C . SER A 1 23 ? -12.724 -4.577 -0.548 1.00 0.00 23 SER A C 19
ATOM 21229 O O . SER A 1 23 ? -12.323 -4.905 -1.646 1.00 0.00 23 SER A O 19
ATOM 21237 N N . LYS A 1 24 ? -13.509 -3.545 -0.386 1.00 0.00 24 LYS A N 19
ATOM 21238 C CA . LYS A 1 24 ? -13.944 -2.732 -1.559 1.00 0.00 24 LYS A CA 19
ATOM 21239 C C . LYS A 1 24 ? -12.750 -1.995 -2.169 1.00 0.00 24 LYS A C 19
ATOM 21240 O O . LYS A 1 24 ? -11.961 -1.379 -1.479 1.00 0.00 2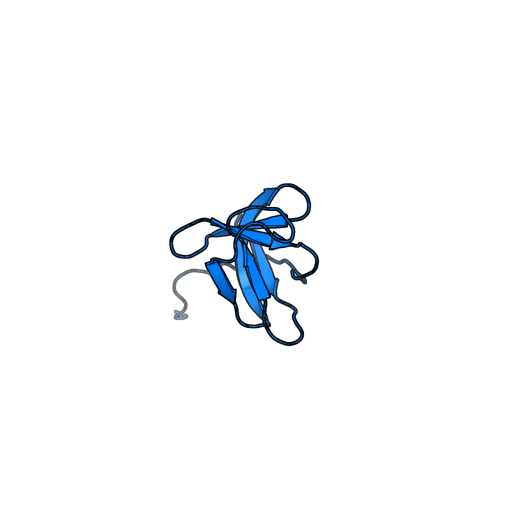4 LYS A O 19
ATOM 21259 N N . VAL A 1 25 ? -12.621 -2.052 -3.467 1.00 0.00 25 VAL A N 19
ATOM 21260 C CA . VAL A 1 25 ? -11.492 -1.358 -4.144 1.00 0.00 25 VAL A CA 19
ATOM 21261 C C . VAL A 1 25 ? -11.829 0.123 -4.311 1.00 0.00 25 VAL A C 19
ATOM 21262 O O . VAL A 1 25 ? -12.883 0.477 -4.807 1.00 0.00 25 VAL A O 19
ATOM 21275 N N . ILE A 1 26 ? -10.937 0.988 -3.900 1.00 0.00 26 ILE A N 19
ATOM 21276 C CA . ILE A 1 26 ? -11.177 2.460 -4.024 1.00 0.00 26 ILE A CA 19
ATOM 21277 C C . ILE A 1 26 ? -10.245 3.041 -5.088 1.00 0.00 26 ILE A C 19
ATOM 21278 O O . ILE A 1 26 ? -10.329 4.204 -5.4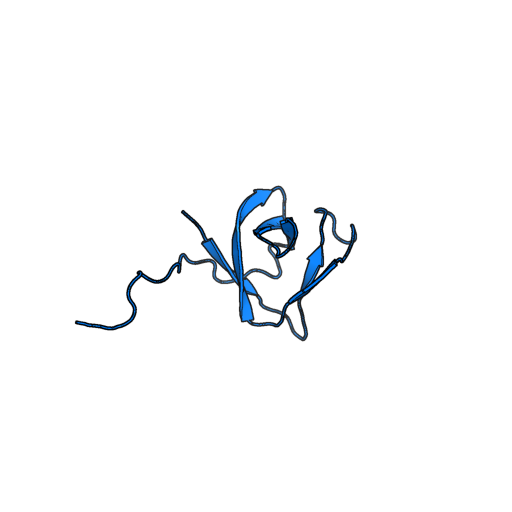25 1.00 0.00 26 ILE A O 19
ATOM 21294 N N . GLY A 1 27 ? -9.359 2.244 -5.622 1.00 0.00 27 GLY A N 19
ATOM 21295 C CA . GLY A 1 27 ? -8.435 2.769 -6.665 1.00 0.00 27 GLY A CA 19
ATOM 21296 C C . GLY A 1 27 ? -7.283 1.790 -6.894 1.00 0.00 27 GLY A C 19
ATOM 21297 O O . GLY A 1 27 ? -7.179 0.770 -6.239 1.00 0.00 27 GLY A O 19
ATOM 21301 N N . SER A 1 28 ? -6.417 2.101 -7.828 1.00 0.00 28 SER A N 19
ATOM 21302 C CA . SER A 1 28 ? -5.254 1.209 -8.131 1.00 0.00 28 SER A CA 19
ATOM 21303 C C . SER A 1 28 ? -3.977 2.046 -8.201 1.00 0.00 28 SER A C 19
ATOM 21304 O O . SER A 1 28 ? -4.019 3.233 -8.458 1.00 0.00 28 SER A O 19
ATOM 21312 N N . LEU A 1 29 ? -2.842 1.431 -7.970 1.00 0.00 29 LEU A N 19
ATOM 21313 C CA . LEU A 1 29 ? -1.542 2.173 -8.010 1.00 0.00 29 LEU A CA 19
ATOM 21314 C C . LEU A 1 29 ? -0.600 1.513 -9.016 1.00 0.00 29 LEU A C 19
ATOM 21315 O O . LEU A 1 29 ? -0.662 0.323 -9.257 1.00 0.00 29 LEU A O 19
ATOM 21331 N N . SER A 1 30 ? 0.263 2.290 -9.608 1.00 0.00 30 SER A N 19
ATOM 21332 C CA . SER A 1 30 ? 1.214 1.740 -10.610 1.00 0.00 30 SER A CA 19
ATOM 21333 C C . SER A 1 30 ? 2.279 0.890 -9.916 1.00 0.00 30 SER A C 19
ATOM 21334 O O . SER A 1 30 ? 2.599 1.091 -8.762 1.00 0.00 30 SER A O 19
ATOM 21342 N N . GLY A 1 31 ? 2.817 -0.067 -10.620 1.00 0.00 31 GLY A N 19
ATOM 21343 C CA . GLY A 1 31 ? 3.852 -0.956 -10.025 1.00 0.00 31 GLY A CA 19
ATOM 21344 C C . GLY A 1 31 ? 5.145 -0.183 -9.752 1.00 0.00 31 GLY A C 19
ATOM 21345 O O . GLY A 1 31 ? 5.369 0.890 -10.275 1.00 0.00 31 GLY A O 19
ATOM 21349 N N . ASN A 1 32 ? 5.995 -0.744 -8.927 1.00 0.00 32 ASN A N 19
ATOM 21350 C CA . ASN A 1 32 ? 7.292 -0.090 -8.583 1.00 0.00 32 ASN A CA 19
ATOM 21351 C C . ASN A 1 32 ? 7.035 1.307 -8.016 1.00 0.00 32 ASN A C 19
ATOM 21352 O O . ASN A 1 32 ? 7.953 2.054 -7.748 1.00 0.00 32 ASN A O 19
ATOM 21363 N N . THR A 1 33 ? 5.794 1.664 -7.827 1.00 0.00 33 THR A N 19
ATOM 21364 C CA . THR A 1 33 ? 5.480 3.012 -7.275 1.00 0.00 33 THR A CA 19
ATOM 21365 C C . THR A 1 33 ? 5.631 3.006 -5.753 1.00 0.00 33 THR A C 19
ATOM 21366 O O . THR A 1 33 ? 5.216 2.082 -5.076 1.00 0.00 33 THR A O 19
ATOM 21377 N N . LYS A 1 34 ? 6.228 4.034 -5.212 1.00 0.00 34 LYS A N 19
ATOM 21378 C CA . LYS A 1 34 ? 6.416 4.111 -3.735 1.00 0.00 34 LYS A CA 19
ATOM 21379 C C . LYS A 1 34 ? 5.168 4.691 -3.075 1.00 0.00 34 LYS A C 19
ATOM 21380 O O . LYS A 1 34 ? 4.564 5.620 -3.579 1.00 0.00 34 LYS A O 19
ATOM 21399 N N . VAL A 1 35 ? 4.781 4.152 -1.944 1.00 0.00 35 VAL A N 19
ATOM 21400 C CA . VAL A 1 35 ? 3.573 4.664 -1.222 1.00 0.00 35 VAL A CA 19
ATOM 21401 C C . VAL A 1 35 ? 3.945 4.987 0.224 1.00 0.00 35 VAL A C 19
ATOM 21402 O O . VAL A 1 35 ? 4.585 4.206 0.904 1.00 0.00 35 VAL A O 19
ATOM 21415 N N . THR A 1 36 ? 3.556 6.143 0.689 1.00 0.00 36 THR A N 19
ATOM 21416 C CA . THR A 1 36 ? 3.884 6.545 2.083 1.00 0.00 36 THR A CA 19
ATOM 21417 C C . THR A 1 36 ? 3.169 5.632 3.072 1.00 0.00 36 THR A C 19
ATOM 21418 O O . THR A 1 36 ? 1.967 5.448 3.002 1.00 0.00 36 THR A O 19
ATOM 21429 N N . ILE A 1 37 ? 3.903 5.074 4.000 1.00 0.00 37 ILE A N 19
ATOM 21430 C CA . ILE A 1 37 ? 3.297 4.171 5.025 1.00 0.00 37 ILE A CA 19
ATOM 21431 C C . ILE A 1 37 ? 3.441 4.797 6.409 1.00 0.00 37 ILE A C 19
ATOM 21432 O O . ILE A 1 37 ? 4.530 5.131 6.845 1.00 0.00 37 ILE A O 19
ATOM 21448 N N . VAL A 1 38 ? 2.341 4.947 7.103 1.00 0.00 38 VAL A N 19
ATOM 21449 C CA . VAL A 1 38 ? 2.365 5.536 8.475 1.00 0.00 38 VAL A CA 19
ATOM 21450 C C . VAL A 1 38 ? 1.974 4.454 9.485 1.00 0.00 38 VAL A C 19
ATOM 21451 O O . VAL A 1 38 ? 2.621 4.272 10.495 1.00 0.00 38 VAL A O 19
ATOM 21464 N N . GLY A 1 39 ? 0.910 3.739 9.219 1.00 0.00 39 GLY A N 19
ATOM 21465 C CA . GLY A 1 39 ? 0.456 2.670 10.160 1.00 0.00 39 GLY A CA 19
ATOM 21466 C C . GLY A 1 39 ? 1.009 1.312 9.729 1.00 0.00 39 GLY A C 19
ATOM 21467 O O . GLY A 1 39 ? 1.432 1.125 8.605 1.00 0.00 39 GLY A O 19
ATOM 21471 N N . GLU A 1 40 ? 0.997 0.357 10.622 1.00 0.00 40 GLU A N 19
ATOM 21472 C CA . GLU A 1 40 ? 1.509 -1.007 10.291 1.00 0.00 40 GLU A CA 19
ATOM 21473 C C . GLU A 1 40 ? 0.627 -2.054 10.965 1.00 0.00 40 GLU A C 19
ATOM 21474 O O . GLU A 1 40 ? 0.421 -2.024 12.162 1.00 0.00 40 GLU A O 19
ATOM 21486 N N . GLU A 1 41 ? 0.106 -2.984 10.199 1.00 0.00 41 GLU A N 19
ATOM 21487 C CA . GLU A 1 41 ? -0.771 -4.050 10.776 1.00 0.00 41 GLU A CA 19
ATOM 21488 C C . GLU A 1 41 ? -0.080 -5.405 10.617 1.00 0.00 41 GLU A C 19
ATOM 21489 O O . GLU A 1 41 ? 0.580 -5.660 9.629 1.00 0.00 41 GLU A O 19
ATOM 21501 N N . GLY A 1 42 ? -0.222 -6.266 11.590 1.00 0.00 42 GLY A N 19
ATOM 21502 C CA . GLY A 1 42 ? 0.427 -7.607 11.523 1.00 0.00 42 GLY A CA 19
ATOM 21503 C C . GLY A 1 42 ? -0.177 -8.434 10.388 1.00 0.00 42 GLY A C 19
ATOM 21504 O O . GLY A 1 42 ? -0.712 -9.500 10.611 1.00 0.00 42 GLY A O 19
ATOM 21508 N N . ALA A 1 43 ? -0.088 -7.949 9.175 1.00 0.00 43 ALA A N 19
ATOM 21509 C CA . ALA A 1 43 ? -0.644 -8.691 8.004 1.00 0.00 43 ALA A CA 19
ATOM 21510 C C . ALA A 1 43 ? -0.834 -7.707 6.843 1.00 0.00 43 ALA A C 19
ATOM 21511 O O . ALA A 1 43 ? -0.727 -8.069 5.687 1.00 0.00 43 ALA A O 19
ATOM 21518 N N . PHE A 1 44 ? -1.129 -6.465 7.149 1.00 0.00 44 PHE A N 19
ATOM 21519 C CA . PHE A 1 44 ? -1.353 -5.447 6.074 1.00 0.00 44 PHE A CA 19
ATOM 21520 C C . PHE A 1 44 ? -0.614 -4.154 6.410 1.00 0.00 44 PHE A C 19
ATOM 21521 O O . PHE A 1 44 ? -0.253 -3.908 7.543 1.00 0.00 44 PHE A O 19
ATOM 21538 N N . TYR A 1 45 ? -0.390 -3.323 5.423 1.00 0.00 45 TYR A N 19
ATOM 21539 C CA . TYR A 1 45 ? 0.320 -2.027 5.652 1.00 0.00 45 TYR A CA 19
ATOM 21540 C C . TYR A 1 45 ? -0.635 -0.865 5.394 1.00 0.00 45 TYR A C 19
ATOM 21541 O O . TYR A 1 45 ? -1.433 -0.889 4.474 1.00 0.00 45 TYR A O 19
ATOM 21559 N N . LYS A 1 46 ? -0.560 0.153 6.210 1.00 0.00 46 LYS A N 19
ATOM 21560 C CA . LYS A 1 46 ? -1.457 1.329 6.038 1.00 0.00 46 LYS A CA 19
ATOM 21561 C C . LYS A 1 46 ? -0.774 2.350 5.132 1.00 0.00 46 LYS A C 19
ATOM 21562 O O . LYS A 1 46 ? 0.369 2.705 5.344 1.00 0.00 46 LYS A O 19
ATOM 21581 N N . ILE A 1 47 ? -1.464 2.821 4.120 1.00 0.00 47 ILE A N 19
ATOM 21582 C CA . ILE A 1 47 ? -0.860 3.821 3.182 1.00 0.00 47 ILE A CA 19
ATOM 21583 C C . ILE A 1 47 ? -1.780 5.033 3.043 1.00 0.00 47 ILE A C 19
ATOM 21584 O O . ILE A 1 47 ? -2.969 4.961 3.287 1.00 0.00 47 ILE A O 19
ATOM 21600 N N . GLU A 1 48 ? -1.225 6.151 2.659 1.00 0.00 48 GLU A N 19
ATOM 21601 C CA . GLU A 1 48 ? -2.042 7.388 2.507 1.00 0.00 48 GLU A CA 19
ATOM 21602 C C . GLU A 1 48 ? -2.652 7.441 1.105 1.00 0.00 48 GLU A C 19
ATOM 21603 O O . GLU A 1 48 ? -2.041 7.912 0.165 1.00 0.00 48 GLU A O 19
ATOM 21615 N N . TYR A 1 49 ? -3.860 6.962 0.961 1.00 0.00 49 TYR A N 19
ATOM 21616 C CA . TYR A 1 49 ? -4.530 6.980 -0.372 1.00 0.00 49 TYR A CA 19
ATOM 21617 C C . TYR A 1 49 ? -5.246 8.319 -0.565 1.00 0.00 49 TYR A C 19
ATOM 21618 O O . TYR A 1 49 ? -5.837 8.855 0.350 1.00 0.00 49 TYR A O 19
ATOM 21636 N N . LYS A 1 50 ? -5.187 8.864 -1.748 1.00 0.00 50 LYS A N 19
ATOM 21637 C CA . LYS A 1 50 ? -5.850 10.173 -2.004 1.00 0.00 50 LYS A CA 19
ATOM 21638 C C . LYS A 1 50 ? -7.327 10.099 -1.610 1.00 0.00 50 LYS A C 19
ATOM 21639 O O . LYS A 1 50 ? -8.152 9.590 -2.344 1.00 0.00 50 LYS A O 19
ATOM 21658 N N . GLY A 1 51 ? -7.658 10.617 -0.453 1.00 0.00 51 GLY A N 19
ATOM 21659 C CA . GLY A 1 51 ? -9.075 10.603 0.027 1.00 0.00 51 GLY A CA 19
ATOM 21660 C C . GLY A 1 51 ? -9.136 9.930 1.399 1.00 0.00 51 GLY A C 19
ATOM 21661 O O . GLY A 1 51 ? -9.930 10.296 2.243 1.00 0.00 51 GLY A O 19
ATOM 21665 N N . SER A 1 52 ? -8.302 8.953 1.633 1.00 0.00 52 SER A N 19
ATOM 21666 C CA . SER A 1 52 ? -8.318 8.265 2.954 1.00 0.00 52 SER A CA 19
ATOM 21667 C C . SER A 1 52 ? -7.119 7.320 3.065 1.00 0.00 52 SER A C 19
ATOM 21668 O O . SER A 1 52 ? -6.213 7.355 2.258 1.00 0.00 52 SER A O 19
ATOM 21676 N N . HIS A 1 53 ? -7.113 6.474 4.065 1.00 0.00 53 HIS A N 19
ATOM 21677 C CA . HIS A 1 53 ? -5.979 5.518 4.246 1.00 0.00 53 HIS A CA 19
ATOM 21678 C C . HIS A 1 53 ? -6.382 4.138 3.725 1.00 0.00 53 HIS A C 19
ATOM 21679 O O . HIS A 1 53 ? -7.331 3.538 4.190 1.00 0.00 53 HIS A O 19
ATOM 21693 N N . GLY A 1 54 ? -5.663 3.635 2.757 1.00 0.00 54 GLY A N 19
ATOM 21694 C CA . GLY A 1 54 ? -5.984 2.293 2.185 1.00 0.00 54 GLY A CA 19
ATOM 21695 C C . GLY A 1 54 ? -5.083 1.232 2.813 1.00 0.00 54 GLY A C 19
ATOM 21696 O O . GLY A 1 54 ? -4.050 1.535 3.378 1.00 0.00 54 GLY A O 19
ATOM 21700 N N . TYR A 1 55 ? -5.473 -0.014 2.712 1.00 0.00 55 TYR A N 19
ATOM 21701 C CA . TYR A 1 55 ? -4.661 -1.131 3.290 1.00 0.00 55 TYR A CA 19
ATOM 21702 C C . TYR A 1 55 ? -4.211 -2.069 2.173 1.00 0.00 55 TYR A C 19
ATOM 21703 O O . TYR A 1 55 ? -4.905 -2.257 1.189 1.00 0.00 55 TYR A O 19
ATOM 21721 N N . VAL A 1 56 ? -3.049 -2.652 2.316 1.00 0.00 56 VAL A N 19
ATOM 21722 C CA . VAL A 1 56 ? -2.528 -3.583 1.269 1.00 0.00 56 VAL A CA 19
ATOM 21723 C C . VAL A 1 56 ? -1.861 -4.790 1.934 1.00 0.00 56 VAL A C 19
ATOM 21724 O O . VAL A 1 56 ? -1.382 -4.714 3.049 1.00 0.00 56 VAL A O 19
ATOM 21737 N N . ALA A 1 57 ? -1.837 -5.903 1.255 1.00 0.00 57 ALA A N 19
ATOM 21738 C CA . ALA A 1 57 ? -1.214 -7.131 1.829 1.00 0.00 57 ALA A CA 19
ATOM 21739 C C . ALA A 1 57 ? 0.314 -7.012 1.826 1.00 0.00 57 ALA A C 19
ATOM 21740 O O . ALA A 1 57 ? 0.909 -6.505 0.896 1.00 0.00 57 ALA A O 19
ATOM 21747 N N . LYS A 1 58 ? 0.945 -7.494 2.863 1.00 0.00 58 LYS A N 19
ATOM 21748 C CA . LYS A 1 58 ? 2.434 -7.433 2.948 1.00 0.00 58 LYS A CA 19
ATOM 21749 C C . LYS A 1 58 ? 3.058 -8.289 1.841 1.00 0.00 58 LYS A C 19
ATOM 21750 O O . LYS A 1 58 ? 4.244 -8.228 1.590 1.00 0.00 58 LYS A O 19
ATOM 21769 N N . GLU A 1 59 ? 2.270 -9.098 1.191 1.00 0.00 59 GLU A N 19
ATOM 21770 C CA . GLU A 1 59 ? 2.816 -9.972 0.113 1.00 0.00 59 GLU A CA 19
ATOM 21771 C C . GLU A 1 59 ? 3.243 -9.132 -1.096 1.00 0.00 59 GLU A C 19
ATOM 21772 O O . GLU A 1 59 ? 4.207 -9.446 -1.763 1.00 0.00 59 GLU A O 19
ATOM 21784 N N . TYR A 1 60 ? 2.525 -8.082 -1.399 1.00 0.00 60 TYR A N 19
ATOM 21785 C CA . TYR A 1 60 ? 2.885 -7.242 -2.582 1.00 0.00 60 TYR A CA 19
ATOM 21786 C C . TYR A 1 60 ? 3.781 -6.080 -2.150 1.00 0.00 60 TYR A C 19
ATOM 21787 O O . TYR A 1 60 ? 4.160 -5.255 -2.956 1.00 0.00 60 TYR A O 19
ATOM 21805 N N . ILE A 1 61 ? 4.127 -6.013 -0.888 1.00 0.00 61 ILE A N 19
ATOM 21806 C CA . ILE A 1 61 ? 5.006 -4.903 -0.396 1.00 0.00 61 ILE A CA 19
ATOM 21807 C C . ILE A 1 61 ? 6.410 -5.439 -0.135 1.00 0.00 61 ILE A C 19
ATOM 21808 O O . ILE A 1 61 ? 6.593 -6.432 0.543 1.00 0.00 61 ILE A O 19
ATOM 21824 N N . LYS A 1 62 ? 7.406 -4.787 -0.677 1.00 0.00 62 LYS A N 19
ATOM 21825 C CA . LYS A 1 62 ? 8.812 -5.248 -0.476 1.00 0.00 62 LYS A CA 19
ATOM 21826 C C . LYS A 1 62 ? 9.746 -4.042 -0.357 1.00 0.00 62 LYS A C 19
ATOM 21827 O O . LYS A 1 62 ? 9.444 -2.959 -0.818 1.00 0.00 62 LYS A O 19
ATOM 21846 N N . ASP A 1 63 ? 10.882 -4.239 0.264 1.00 0.00 63 ASP A N 19
ATOM 21847 C CA . ASP A 1 63 ? 11.873 -3.138 0.435 1.00 0.00 63 ASP A CA 19
ATOM 21848 C C . ASP A 1 63 ? 11.276 -2.040 1.318 1.00 0.00 63 ASP A C 19
ATOM 21849 O O . ASP A 1 63 ? 11.371 -0.866 1.025 1.00 0.00 63 ASP A O 19
ATOM 21858 N N . ILE A 1 64 ? 10.662 -2.429 2.405 1.00 0.00 64 ILE A N 19
ATOM 21859 C CA . ILE A 1 64 ? 10.048 -1.437 3.333 1.00 0.00 64 ILE A CA 19
ATOM 21860 C C . ILE A 1 64 ? 11.140 -0.606 4.011 1.00 0.00 64 ILE A C 19
ATOM 21861 O O . ILE A 1 64 ? 12.233 -1.077 4.257 1.00 0.00 64 ILE A O 19
ATOM 21877 N N . LYS A 1 65 ? 10.854 0.637 4.295 1.00 0.00 65 LYS A N 19
ATOM 21878 C CA . LYS A 1 65 ? 11.875 1.516 4.934 1.00 0.00 65 LYS A CA 19
ATOM 21879 C C . LYS A 1 65 ? 11.938 1.258 6.444 1.00 0.00 65 LYS A C 19
ATOM 21880 O O . LYS A 1 65 ? 10.933 1.058 7.097 1.00 0.00 65 LYS A O 19
ATOM 21899 N N . ASP A 1 66 ? 13.125 1.256 6.991 1.00 0.00 66 ASP A N 19
ATOM 21900 C CA . ASP A 1 66 ? 13.298 1.001 8.452 1.00 0.00 66 ASP A CA 19
ATOM 21901 C C . ASP A 1 66 ? 12.605 2.086 9.277 1.00 0.00 66 ASP A C 19
ATOM 21902 O O . ASP A 1 66 ? 12.564 3.243 8.899 1.00 0.00 66 ASP A O 19
ATOM 21911 N N . GLU A 1 67 ? 12.061 1.708 10.407 1.00 0.00 67 GLU A N 19
ATOM 21912 C CA . GLU A 1 67 ? 11.358 2.685 11.298 1.00 0.00 67 GLU A CA 19
ATOM 21913 C C . GLU A 1 67 ? 11.858 2.487 12.735 1.00 0.00 67 GLU A C 19
ATOM 21914 O O . GLU A 1 67 ? 12.741 3.181 13.199 1.00 0.00 67 GLU A O 19
ATOM 21926 N N . VAL A 1 68 ? 11.291 1.543 13.439 1.00 0.00 68 VAL A N 19
ATOM 21927 C CA . VAL A 1 68 ? 11.718 1.291 14.841 1.00 0.00 68 VAL A CA 19
ATOM 21928 C C . VAL A 1 68 ? 11.132 -0.038 15.331 1.00 0.00 68 VAL A C 19
ATOM 21929 O O . VAL A 1 68 ? 9.958 -0.309 15.167 1.00 0.00 68 VAL A O 19
ATOM 21942 N N . LEU A 1 69 ? 11.949 -0.870 15.919 1.00 0.00 69 LEU A N 19
ATOM 21943 C CA . LEU A 1 69 ? 11.461 -2.190 16.414 1.00 0.00 69 LEU A CA 19
ATOM 21944 C C . LEU A 1 69 ? 10.733 -2.023 17.754 1.00 0.00 69 LEU A C 19
ATOM 21945 O O . LEU A 1 69 ? 11.131 -1.249 18.601 1.00 0.00 69 LEU A O 19
ATOM 21961 N N . GLU A 1 70 ? 9.671 -2.761 17.941 1.00 0.00 70 GLU A N 19
ATOM 21962 C CA . GLU A 1 70 ? 8.893 -2.684 19.212 1.00 0.00 70 GLU A CA 19
ATOM 21963 C C . GLU A 1 70 ? 8.462 -1.242 19.480 1.00 0.00 70 GLU A C 19
ATOM 21964 O O . GLU A 1 70 ? 9.239 -0.414 19.912 1.00 0.00 70 GLU A O 19
ATOM 21976 N N . HIS A 1 71 ? 7.215 -0.946 19.228 1.00 0.00 71 HIS A N 19
ATOM 21977 C CA . HIS A 1 71 ? 6.699 0.429 19.463 1.00 0.00 71 HIS A CA 19
ATOM 21978 C C . HIS A 1 71 ? 6.512 0.639 20.967 1.00 0.00 71 HIS A C 19
ATOM 21979 O O . HIS A 1 71 ? 6.304 1.741 21.428 1.00 0.00 71 HIS A O 19
ATOM 21993 N N . HIS A 1 72 ? 6.596 -0.421 21.728 1.00 0.00 72 HIS A N 19
ATOM 21994 C CA . HIS A 1 72 ? 6.439 -0.318 23.208 1.00 0.00 72 HIS A CA 19
ATOM 21995 C C . HIS A 1 72 ? 5.049 0.224 23.549 1.00 0.00 72 HIS A C 19
ATOM 21996 O O . HIS A 1 72 ? 4.804 1.413 23.506 1.00 0.00 72 HIS A O 19
ATOM 22010 N N . HIS A 1 73 ? 4.141 -0.653 23.890 1.00 0.00 73 HIS A N 19
ATOM 22011 C CA . HIS A 1 73 ? 2.762 -0.218 24.241 1.00 0.00 73 HIS A CA 19
ATOM 22012 C C . HIS A 1 73 ? 2.738 0.260 25.693 1.00 0.00 73 HIS A C 19
ATOM 22013 O O . HIS A 1 73 ? 1.709 0.641 26.212 1.00 0.00 73 HIS A O 19
ATOM 22027 N N . HIS A 1 74 ? 3.867 0.243 26.356 1.00 0.00 74 HIS A N 19
ATOM 22028 C CA . HIS A 1 74 ? 3.908 0.699 27.776 1.00 0.00 74 HIS A CA 19
ATOM 22029 C C . HIS A 1 74 ? 5.273 1.306 28.091 1.00 0.00 74 HIS A C 19
ATOM 22030 O O . HIS A 1 74 ? 6.234 1.110 27.375 1.00 0.00 74 HIS A O 19
ATOM 22044 N N . HIS A 1 75 ? 5.353 2.043 29.170 1.00 0.00 75 HIS A N 19
ATOM 22045 C CA . HIS A 1 75 ? 6.639 2.682 29.578 1.00 0.00 75 HIS A CA 19
ATOM 22046 C C . HIS A 1 75 ? 7.116 2.057 30.891 1.00 0.00 75 HIS A C 19
ATOM 22047 O O . HIS A 1 75 ? 6.336 1.805 31.789 1.00 0.00 75 HIS A O 19
ATOM 22061 N N . HIS A 1 76 ? 8.391 1.807 31.007 1.00 0.00 76 HIS A N 19
ATOM 22062 C CA . HIS A 1 76 ? 8.927 1.199 32.256 1.00 0.00 76 HIS A CA 19
ATOM 22063 C C . HIS A 1 76 ? 10.419 1.518 32.366 1.00 0.00 76 HIS A C 19
ATOM 22064 O O . HIS A 1 76 ? 11.082 1.505 31.341 1.00 0.00 76 HIS A O 19
ATOM 22079 N N . ALA A 1 1 ? 8.087 7.510 12.785 1.00 0.00 1 ALA A N 20
ATOM 22080 C CA . ALA A 1 1 ? 8.809 6.386 12.126 1.00 0.00 1 ALA A CA 20
ATOM 22081 C C . ALA A 1 1 ? 8.243 6.201 10.714 1.00 0.00 1 ALA A C 20
ATOM 22082 O O . ALA A 1 1 ? 7.673 5.179 10.379 1.00 0.00 1 ALA A O 20
ATOM 22091 N N . GLU A 1 2 ? 8.391 7.202 9.888 1.00 0.00 2 GLU A N 20
ATOM 22092 C CA . GLU A 1 2 ? 7.858 7.122 8.499 1.00 0.00 2 GLU A CA 20
ATOM 22093 C C . GLU A 1 2 ? 8.635 6.083 7.688 1.00 0.00 2 GLU A C 20
ATOM 22094 O O . GLU A 1 2 ? 9.848 5.997 7.751 1.00 0.00 2 GLU A O 20
ATOM 22106 N N . LYS A 1 3 ? 7.934 5.296 6.918 1.00 0.00 3 LYS A N 20
ATOM 22107 C CA . LYS A 1 3 ? 8.597 4.256 6.080 1.00 0.00 3 LYS A CA 20
ATOM 22108 C C . LYS A 1 3 ? 7.954 4.239 4.698 1.00 0.00 3 LYS A C 20
ATOM 22109 O O . LYS A 1 3 ? 6.798 4.587 4.542 1.00 0.00 3 LYS A O 20
ATOM 22128 N N . THR A 1 4 ? 8.688 3.831 3.694 1.00 0.00 4 THR A N 20
ATOM 22129 C CA . THR A 1 4 ? 8.124 3.776 2.309 1.00 0.00 4 THR A CA 20
ATOM 22130 C C . THR A 1 4 ? 8.250 2.353 1.767 1.00 0.00 4 THR A C 20
ATOM 22131 O O . THR A 1 4 ? 9.321 1.771 1.731 1.00 0.00 4 THR A O 20
ATOM 22142 N N . GLY A 1 5 ? 7.145 1.788 1.354 1.00 0.00 5 GLY A N 20
ATOM 22143 C CA . GLY A 1 5 ? 7.143 0.394 0.817 1.00 0.00 5 GLY A CA 20
ATOM 22144 C C . GLY A 1 5 ? 7.082 0.417 -0.710 1.00 0.00 5 GLY A C 20
ATOM 22145 O O . GLY A 1 5 ? 6.296 1.134 -1.308 1.00 0.00 5 GLY A O 20
ATOM 22149 N N . ILE A 1 6 ? 7.912 -0.368 -1.342 1.00 0.00 6 ILE A N 20
ATOM 22150 C CA . ILE A 1 6 ? 7.923 -0.414 -2.831 1.00 0.00 6 ILE A CA 20
ATOM 22151 C C . ILE A 1 6 ? 6.849 -1.382 -3.333 1.00 0.00 6 ILE A C 20
ATOM 22152 O O . ILE A 1 6 ? 6.792 -2.532 -2.937 1.00 0.00 6 ILE A O 20
ATOM 22168 N N . VAL A 1 7 ? 5.996 -0.921 -4.210 1.00 0.00 7 VAL A N 20
ATOM 22169 C CA . VAL A 1 7 ? 4.924 -1.805 -4.749 1.00 0.00 7 VAL A CA 20
ATOM 22170 C C . VAL A 1 7 ? 5.490 -2.647 -5.891 1.00 0.00 7 VAL A C 20
ATOM 22171 O O . VAL A 1 7 ? 5.603 -2.198 -7.019 1.00 0.00 7 VAL A O 20
ATOM 22184 N N . ASN A 1 8 ? 5.852 -3.869 -5.603 1.00 0.00 8 ASN A N 20
ATOM 22185 C CA . ASN A 1 8 ? 6.424 -4.761 -6.655 1.00 0.00 8 ASN A CA 20
ATOM 22186 C C . ASN A 1 8 ? 5.355 -5.740 -7.145 1.00 0.00 8 ASN A C 20
ATOM 22187 O O . ASN A 1 8 ? 4.980 -6.672 -6.456 1.00 0.00 8 ASN A O 20
ATOM 22198 N N . VAL A 1 9 ? 4.859 -5.534 -8.338 1.00 0.00 9 VAL A N 20
ATOM 22199 C CA . VAL A 1 9 ? 3.814 -6.445 -8.892 1.00 0.00 9 VAL A CA 20
ATOM 22200 C C . VAL A 1 9 ? 4.070 -6.672 -10.381 1.00 0.00 9 VAL A C 20
ATOM 22201 O O . VAL A 1 9 ? 4.498 -5.785 -11.096 1.00 0.00 9 VAL A O 20
ATOM 22214 N N . SER A 1 10 ? 3.799 -7.856 -10.847 1.00 0.00 10 SER A N 20
ATOM 22215 C CA . SER A 1 10 ? 4.008 -8.168 -12.288 1.00 0.00 10 SER A CA 20
ATOM 22216 C C . SER A 1 10 ? 3.021 -7.360 -13.134 1.00 0.00 10 SER A C 20
ATOM 22217 O O . SER A 1 10 ? 3.152 -7.260 -14.340 1.00 0.00 10 SER A O 20
ATOM 22225 N N . SER A 1 11 ? 2.024 -6.787 -12.512 1.00 0.00 11 SER A N 20
ATOM 22226 C CA . SER A 1 11 ? 1.012 -5.990 -13.274 1.00 0.00 11 SER A CA 20
ATOM 22227 C C . SER A 1 11 ? 0.605 -4.751 -12.476 1.00 0.00 11 SER A C 20
ATOM 22228 O O . SER A 1 11 ? 1.329 -3.777 -12.411 1.00 0.00 11 SER A O 20
ATOM 22236 N N . SER A 1 12 ? -0.560 -4.778 -11.878 1.00 0.00 12 SER A N 20
ATOM 22237 C CA . SER A 1 12 ? -1.044 -3.601 -11.092 1.00 0.00 12 SER A CA 20
ATOM 22238 C C . SER A 1 12 ? -1.459 -4.038 -9.692 1.00 0.00 12 SER A C 20
ATOM 22239 O O . SER A 1 12 ? -1.768 -5.190 -9.451 1.00 0.00 12 SER A O 20
ATOM 22247 N N . LEU A 1 13 ? -1.464 -3.111 -8.765 1.00 0.00 13 LEU A N 20
ATOM 22248 C CA . LEU A 1 13 ? -1.852 -3.432 -7.359 1.00 0.00 13 LEU A CA 20
ATOM 22249 C C . LEU A 1 13 ? -3.161 -2.721 -7.005 1.00 0.00 13 LEU A C 20
ATOM 22250 O O . LEU A 1 13 ? -3.311 -1.526 -7.189 1.00 0.00 13 LEU A O 20
ATOM 22266 N N . ASN A 1 14 ? -4.107 -3.461 -6.493 1.00 0.00 14 ASN A N 20
ATOM 22267 C CA . ASN A 1 14 ? -5.418 -2.861 -6.113 1.00 0.00 14 ASN A CA 20
ATOM 22268 C C . ASN A 1 14 ? -5.336 -2.273 -4.703 1.00 0.00 14 ASN A C 20
ATOM 22269 O O . ASN A 1 14 ? -4.588 -2.738 -3.863 1.00 0.00 14 ASN A O 20
ATOM 22280 N N . VAL A 1 15 ? -6.110 -1.253 -4.437 1.00 0.00 15 VAL A N 20
ATOM 22281 C CA . VAL A 1 15 ? -6.094 -0.619 -3.085 1.00 0.00 15 VAL A CA 20
ATOM 22282 C C . VAL A 1 15 ? -7.344 -1.043 -2.314 1.00 0.00 15 VAL A C 20
ATOM 22283 O O . VAL A 1 15 ? -8.455 -0.954 -2.805 1.00 0.00 15 VAL A O 20
ATOM 22296 N N . ARG A 1 16 ? -7.164 -1.504 -1.104 1.00 0.00 16 ARG A N 20
ATOM 22297 C CA . ARG A 1 16 ? -8.323 -1.942 -0.273 1.00 0.00 16 ARG A CA 20
ATOM 22298 C C . ARG A 1 16 ? -8.611 -0.898 0.806 1.00 0.00 16 ARG A C 20
ATOM 22299 O O . ARG A 1 16 ? -7.720 -0.429 1.494 1.00 0.00 16 ARG A O 20
ATOM 22320 N N . GLU A 1 17 ? -9.854 -0.535 0.957 1.00 0.00 17 GLU A N 20
ATOM 22321 C CA . GLU A 1 17 ? -10.229 0.473 1.992 1.00 0.00 17 GLU A CA 20
ATOM 22322 C C . GLU A 1 17 ? -10.094 -0.151 3.383 1.00 0.00 17 GLU A C 20
ATOM 22323 O O . GLU A 1 17 ? -9.698 0.491 4.339 1.00 0.00 17 GLU A O 20
ATOM 22335 N N . GLY A 1 18 ? -10.436 -1.405 3.501 1.00 0.00 18 GLY A N 20
ATOM 22336 C CA . GLY A 1 18 ? -10.351 -2.095 4.822 1.00 0.00 18 GLY A CA 20
ATOM 22337 C C . GLY A 1 18 ? -9.086 -2.951 4.885 1.00 0.00 18 GLY A C 20
ATOM 22338 O O . GLY A 1 18 ? -8.318 -3.025 3.946 1.00 0.00 18 GLY A O 20
ATOM 22342 N N . ALA A 1 19 ? -8.868 -3.609 5.989 1.00 0.00 19 ALA A N 20
ATOM 22343 C CA . ALA A 1 19 ? -7.664 -4.479 6.130 1.00 0.00 19 ALA A CA 20
ATOM 22344 C C . ALA A 1 19 ? -8.046 -5.917 5.757 1.00 0.00 19 ALA A C 20
ATOM 22345 O O . ALA A 1 19 ? -7.228 -6.818 5.770 1.00 0.00 19 ALA A O 20
ATOM 22352 N N . SER A 1 20 ? -9.290 -6.135 5.428 1.00 0.00 20 SER A N 20
ATOM 22353 C CA . SER A 1 20 ? -9.744 -7.507 5.059 1.00 0.00 20 SER A CA 20
ATOM 22354 C C . SER A 1 20 ? -9.435 -7.788 3.583 1.00 0.00 20 SER A C 20
ATOM 22355 O O . SER A 1 20 ? -9.419 -6.897 2.754 1.00 0.00 20 SER A O 20
ATOM 22363 N N . THR A 1 21 ? -9.193 -9.028 3.254 1.00 0.00 21 THR A N 20
ATOM 22364 C CA . THR A 1 21 ? -8.894 -9.395 1.838 1.00 0.00 21 THR A CA 20
ATOM 22365 C C . THR A 1 21 ? -10.121 -9.131 0.955 1.00 0.00 21 THR A C 20
ATOM 22366 O O . THR A 1 21 ? -10.020 -8.600 -0.136 1.00 0.00 21 THR A O 20
ATOM 22377 N N . SER A 1 22 ? -11.280 -9.512 1.413 1.00 0.00 22 SER A N 20
ATOM 22378 C CA . SER A 1 22 ? -12.518 -9.300 0.605 1.00 0.00 22 SER A CA 20
ATOM 22379 C C . SER A 1 22 ? -12.964 -7.836 0.724 1.00 0.00 22 SER A C 20
ATOM 22380 O O . SER A 1 22 ? -14.086 -7.483 0.414 1.00 0.00 22 SER A O 20
ATOM 22388 N N . SER A 1 23 ? -12.088 -6.983 1.174 1.00 0.00 23 SER A N 20
ATOM 22389 C CA . SER A 1 23 ? -12.446 -5.544 1.323 1.00 0.00 23 SER A CA 20
ATOM 22390 C C . SER A 1 23 ? -12.760 -4.932 -0.044 1.00 0.00 23 SER A C 20
ATOM 22391 O O . SER A 1 23 ? -12.230 -5.331 -1.063 1.00 0.00 23 SER A O 20
ATOM 22399 N N . LYS A 1 24 ? -13.629 -3.958 -0.063 1.00 0.00 24 LYS A N 20
ATOM 22400 C CA . LYS A 1 24 ? -14.000 -3.303 -1.347 1.00 0.00 24 LYS A CA 20
ATOM 22401 C C . LYS A 1 24 ? -12.840 -2.454 -1.871 1.00 0.00 24 LYS A C 20
ATOM 22402 O O . LYS A 1 24 ? -12.166 -1.753 -1.132 1.00 0.00 24 LYS A O 20
ATOM 22421 N N . VAL A 1 25 ? -12.606 -2.517 -3.154 1.00 0.00 25 VAL A N 20
ATOM 22422 C CA . VAL A 1 25 ? -11.502 -1.726 -3.757 1.00 0.00 25 VAL A CA 20
ATOM 22423 C C . VAL A 1 25 ? -12.004 -0.328 -4.128 1.00 0.00 25 VAL A C 20
ATOM 22424 O O . VAL A 1 25 ? -13.018 -0.165 -4.783 1.00 0.00 25 VAL A O 20
ATOM 22437 N N . ILE A 1 26 ? -11.283 0.681 -3.720 1.00 0.00 26 ILE A N 20
ATOM 22438 C CA . ILE A 1 26 ? -11.669 2.085 -4.045 1.00 0.00 26 ILE A CA 20
ATOM 22439 C C . ILE A 1 26 ? -10.762 2.599 -5.168 1.00 0.00 26 ILE A C 20
ATOM 22440 O O . ILE A 1 26 ? -10.931 3.694 -5.668 1.00 0.00 26 ILE A O 20
ATOM 22456 N N . GLY A 1 27 ? -9.797 1.814 -5.568 1.00 0.00 27 GLY A N 20
ATOM 22457 C CA . GLY A 1 27 ? -8.883 2.269 -6.657 1.00 0.00 27 GLY A CA 20
ATOM 22458 C C . GLY A 1 27 ? -7.718 1.287 -6.823 1.00 0.00 27 GLY A C 20
ATOM 22459 O O . GLY A 1 27 ? -7.757 0.168 -6.351 1.00 0.00 27 GLY A O 20
ATOM 22463 N N . SER A 1 28 ? -6.680 1.707 -7.500 1.00 0.00 28 SER A N 20
ATOM 22464 C CA . SER A 1 28 ? -5.504 0.811 -7.711 1.00 0.00 28 SER A CA 20
ATOM 22465 C C . SER A 1 28 ? -4.257 1.654 -7.984 1.00 0.00 28 SER A C 20
ATOM 22466 O O . SER A 1 28 ? -4.344 2.825 -8.307 1.00 0.00 28 SER A O 20
ATOM 22474 N N . LEU A 1 29 ? -3.094 1.061 -7.853 1.00 0.00 29 LEU A N 20
ATOM 22475 C CA . LEU A 1 29 ? -1.815 1.805 -8.090 1.00 0.00 29 LEU A CA 20
ATOM 22476 C C . LEU A 1 29 ? -0.975 1.075 -9.136 1.00 0.00 29 LEU A C 20
ATOM 22477 O O . LEU A 1 29 ? -1.047 -0.130 -9.286 1.00 0.00 29 LEU A O 20
ATOM 22493 N N . SER A 1 30 ? -0.184 1.811 -9.865 1.00 0.00 30 SER A N 20
ATOM 22494 C CA . SER A 1 30 ? 0.668 1.198 -10.923 1.00 0.00 30 SER A CA 20
ATOM 22495 C C . SER A 1 30 ? 1.876 0.485 -10.311 1.00 0.00 30 SER A C 20
ATOM 22496 O O . SER A 1 30 ? 2.219 0.669 -9.157 1.00 0.00 30 SER A O 20
ATOM 22504 N N . GLY A 1 31 ? 2.517 -0.340 -11.093 1.00 0.00 31 GLY A N 20
ATOM 22505 C CA . GLY A 1 31 ? 3.704 -1.095 -10.604 1.00 0.00 31 GLY A CA 20
ATOM 22506 C C . GLY A 1 31 ? 4.847 -0.153 -10.197 1.00 0.00 31 GLY A C 20
ATOM 22507 O O . GLY A 1 31 ? 4.988 0.947 -10.698 1.00 0.00 31 GLY A O 20
ATOM 22511 N N . ASN A 1 32 ? 5.667 -0.610 -9.284 1.00 0.00 32 ASN A N 20
ATOM 22512 C CA . ASN A 1 32 ? 6.826 0.200 -8.802 1.00 0.00 32 ASN A CA 20
ATOM 22513 C C . ASN A 1 32 ? 6.336 1.537 -8.234 1.00 0.00 32 ASN A C 20
ATOM 22514 O O . ASN A 1 32 ? 7.015 2.545 -8.298 1.00 0.00 32 ASN A O 20
ATOM 22525 N N . THR A 1 33 ? 5.163 1.547 -7.656 1.00 0.00 33 THR A N 20
ATOM 22526 C CA . THR A 1 33 ? 4.628 2.808 -7.060 1.00 0.00 33 THR A CA 20
ATOM 22527 C C . THR A 1 33 ? 5.063 2.907 -5.596 1.00 0.00 33 THR A C 20
ATOM 22528 O O . THR A 1 33 ? 4.859 2.003 -4.804 1.00 0.00 33 THR A O 20
ATOM 22539 N N . LYS A 1 34 ? 5.665 4.004 -5.232 1.00 0.00 34 LYS A N 20
ATOM 22540 C CA . LYS A 1 34 ? 6.120 4.180 -3.828 1.00 0.00 34 LYS A CA 20
ATOM 22541 C C . LYS A 1 34 ? 4.952 4.657 -2.966 1.00 0.00 34 LYS A C 20
ATOM 22542 O O . LYS A 1 34 ? 4.225 5.562 -3.336 1.00 0.00 34 LYS A O 20
ATOM 22561 N N . VAL A 1 35 ? 4.764 4.048 -1.820 1.00 0.00 35 VAL A N 20
ATOM 22562 C CA . VAL A 1 35 ? 3.637 4.451 -0.920 1.00 0.00 35 VAL A CA 20
ATOM 22563 C C . VAL A 1 35 ? 4.171 4.777 0.473 1.00 0.00 35 VAL A C 20
ATOM 22564 O O . VAL A 1 35 ? 4.971 4.055 1.038 1.00 0.00 35 VAL A O 20
ATOM 22577 N N . THR A 1 36 ? 3.731 5.876 1.020 1.00 0.00 36 THR A N 20
ATOM 22578 C CA . THR A 1 36 ? 4.195 6.287 2.370 1.00 0.00 36 THR A CA 20
ATOM 22579 C C . THR A 1 36 ? 3.426 5.514 3.438 1.00 0.00 36 THR A C 20
ATOM 22580 O O . THR A 1 36 ? 2.206 5.487 3.449 1.00 0.00 36 THR A O 20
ATOM 22591 N N . ILE A 1 37 ? 4.135 4.889 4.339 1.00 0.00 37 ILE A N 20
ATOM 22592 C CA . ILE A 1 37 ? 3.478 4.106 5.423 1.00 0.00 37 ILE A CA 20
ATOM 22593 C C . ILE A 1 37 ? 3.572 4.875 6.740 1.00 0.00 37 ILE A C 20
ATOM 22594 O O . ILE A 1 37 ? 4.642 5.267 7.173 1.00 0.00 37 ILE A O 20
ATOM 22610 N N . VAL A 1 38 ? 2.452 5.080 7.386 1.00 0.00 38 VAL A N 20
ATOM 22611 C CA . VAL A 1 38 ? 2.432 5.807 8.691 1.00 0.00 38 VAL A CA 20
ATOM 22612 C C . VAL A 1 38 ? 2.032 4.822 9.792 1.00 0.00 38 VAL A C 20
ATOM 22613 O O . VAL A 1 38 ? 1.984 5.159 10.959 1.00 0.00 38 VAL A O 20
ATOM 22626 N N . GLY A 1 39 ? 1.751 3.598 9.431 1.00 0.00 39 GLY A N 20
ATOM 22627 C CA . GLY A 1 39 ? 1.357 2.596 10.465 1.00 0.00 39 GLY A CA 20
ATOM 22628 C C . GLY A 1 39 ? 1.232 1.204 9.838 1.00 0.00 39 GLY A C 20
ATOM 22629 O O . GLY A 1 39 ? 1.406 1.025 8.648 1.00 0.00 39 GLY A O 20
ATOM 22633 N N . GLU A 1 40 ? 0.933 0.211 10.641 1.00 0.00 40 GLU A N 20
ATOM 22634 C CA . GLU A 1 40 ? 0.796 -1.183 10.113 1.00 0.00 40 GLU A CA 20
ATOM 22635 C C . GLU A 1 40 ? -0.355 -1.895 10.820 1.00 0.00 40 GLU A C 20
ATOM 22636 O O . GLU A 1 40 ? -0.769 -1.518 11.900 1.00 0.00 40 GLU A O 20
ATOM 22648 N N . GLU A 1 41 ? -0.865 -2.933 10.218 1.00 0.00 41 GLU A N 20
ATOM 22649 C CA . GLU A 1 41 ? -1.981 -3.691 10.848 1.00 0.00 41 GLU A CA 20
ATOM 22650 C C . GLU A 1 41 ? -1.964 -5.131 10.332 1.00 0.00 41 GLU A C 20
ATOM 22651 O O . GLU A 1 41 ? -2.279 -5.404 9.189 1.00 0.00 41 GLU A O 20
ATOM 22663 N N . GLY A 1 42 ? -1.604 -6.051 11.179 1.00 0.00 42 GLY A N 20
ATOM 22664 C CA . GLY A 1 42 ? -1.565 -7.486 10.776 1.00 0.00 42 GLY A CA 20
ATOM 22665 C C . GLY A 1 42 ? -0.681 -7.686 9.542 1.00 0.00 42 GLY A C 20
ATOM 22666 O O . GLY A 1 42 ? 0.394 -7.129 9.424 1.00 0.00 42 GLY A O 20
ATOM 22670 N N . ALA A 1 43 ? -1.135 -8.491 8.622 1.00 0.00 43 ALA A N 20
ATOM 22671 C CA . ALA A 1 43 ? -0.346 -8.750 7.390 1.00 0.00 43 ALA A CA 20
ATOM 22672 C C . ALA A 1 43 ? -0.643 -7.651 6.369 1.00 0.00 43 ALA A C 20
ATOM 22673 O O . ALA A 1 43 ? -0.476 -7.833 5.176 1.00 0.00 43 ALA A O 20
ATOM 22680 N N . PHE A 1 44 ? -1.085 -6.507 6.830 1.00 0.00 44 PHE A N 20
ATOM 22681 C CA . PHE A 1 44 ? -1.403 -5.381 5.896 1.00 0.00 44 PHE A CA 20
ATOM 22682 C C . PHE A 1 44 ? -0.734 -4.101 6.384 1.00 0.00 44 PHE A C 20
ATOM 22683 O O . PHE A 1 44 ? -0.607 -3.860 7.569 1.00 0.00 44 PHE A O 20
ATOM 22700 N N . TYR A 1 45 ? -0.305 -3.277 5.462 1.00 0.00 45 TYR A N 20
ATOM 22701 C CA . TYR A 1 45 ? 0.365 -1.993 5.827 1.00 0.00 45 TYR A CA 20
ATOM 22702 C C . TYR A 1 45 ? -0.567 -0.826 5.509 1.00 0.00 45 TYR A C 20
ATOM 22703 O O . TYR A 1 45 ? -1.244 -0.807 4.496 1.00 0.00 45 TYR A O 20
ATOM 22721 N N . LYS A 1 46 ? -0.606 0.152 6.377 1.00 0.00 46 LYS A N 20
ATOM 22722 C CA . LYS A 1 46 ? -1.489 1.329 6.149 1.00 0.00 46 LYS A CA 20
ATOM 22723 C C . LYS A 1 46 ? -0.715 2.400 5.384 1.00 0.00 46 LYS A C 20
ATOM 22724 O O . LYS A 1 46 ? 0.389 2.764 5.749 1.00 0.00 46 LYS A O 20
ATOM 22743 N N . ILE A 1 47 ? -1.290 2.905 4.323 1.00 0.00 47 ILE A N 20
ATOM 22744 C CA . ILE A 1 47 ? -0.607 3.957 3.513 1.00 0.00 47 ILE A CA 20
ATOM 22745 C C . ILE A 1 47 ? -1.548 5.139 3.302 1.00 0.00 47 ILE A C 20
ATOM 22746 O O . ILE A 1 47 ? -2.759 5.004 3.316 1.00 0.00 47 ILE A O 20
ATOM 22762 N N . GLU A 1 48 ? -0.990 6.303 3.107 1.00 0.00 48 GLU A N 20
ATOM 22763 C CA . GLU A 1 48 ? -1.834 7.512 2.895 1.00 0.00 48 GLU A CA 20
ATOM 22764 C C . GLU A 1 48 ? -2.305 7.569 1.438 1.00 0.00 48 GLU A C 20
ATOM 22765 O O . GLU A 1 48 ? -1.582 7.982 0.547 1.00 0.00 48 GLU A O 20
ATOM 22777 N N . TYR A 1 49 ? -3.516 7.153 1.196 1.00 0.00 49 TYR A N 20
ATOM 22778 C CA . TYR A 1 49 ? -4.059 7.167 -0.190 1.00 0.00 49 TYR A CA 20
ATOM 22779 C C . TYR A 1 49 ? -4.554 8.572 -0.545 1.00 0.00 49 TYR A C 20
ATOM 22780 O O . TYR A 1 49 ? -5.085 9.288 0.282 1.00 0.00 49 TYR A O 20
ATOM 22798 N N . LYS A 1 50 ? -4.382 8.966 -1.777 1.00 0.00 50 LYS A N 20
ATOM 22799 C CA . LYS A 1 50 ? -4.830 10.324 -2.208 1.00 0.00 50 LYS A CA 20
ATOM 22800 C C . LYS A 1 50 ? -6.254 10.595 -1.705 1.00 0.00 50 LYS A C 20
ATOM 22801 O O . LYS A 1 50 ? -6.545 11.643 -1.155 1.00 0.00 50 LYS A O 20
ATOM 22820 N N . GLY A 1 51 ? -7.141 9.662 -1.887 1.00 0.00 51 GLY A N 20
ATOM 22821 C CA . GLY A 1 51 ? -8.545 9.860 -1.417 1.00 0.00 51 GLY A CA 20
ATOM 22822 C C . GLY A 1 51 ? -8.587 9.850 0.117 1.00 0.00 51 GLY A C 20
ATOM 22823 O O . GLY A 1 51 ? -9.301 10.615 0.739 1.00 0.00 51 GLY A O 20
ATOM 22827 N N . SER A 1 52 ? -7.831 8.983 0.731 1.00 0.00 52 SER A N 20
ATOM 22828 C CA . SER A 1 52 ? -7.830 8.911 2.220 1.00 0.00 52 SER A CA 20
ATOM 22829 C C . SER A 1 52 ? -6.715 7.968 2.681 1.00 0.00 52 SER A C 20
ATOM 22830 O O . SER A 1 52 ? -5.543 8.269 2.559 1.00 0.00 52 SER A O 20
ATOM 22838 N N . HIS A 1 53 ? -7.078 6.824 3.217 1.00 0.00 53 HIS A N 20
ATOM 22839 C CA . HIS A 1 53 ? -6.056 5.842 3.695 1.00 0.00 53 HIS A CA 20
ATOM 22840 C C . HIS A 1 53 ? -6.338 4.474 3.073 1.00 0.00 53 HIS A C 20
ATOM 22841 O O . HIS A 1 53 ? -7.330 3.830 3.362 1.00 0.00 53 HIS A O 20
ATOM 22855 N N . GLY A 1 54 ? -5.461 4.030 2.214 1.00 0.00 54 GLY A N 20
ATOM 22856 C CA . GLY A 1 54 ? -5.647 2.707 1.544 1.00 0.00 54 GLY A CA 20
ATOM 22857 C C . GLY A 1 54 ? -4.811 1.647 2.256 1.00 0.00 54 GLY A C 20
ATOM 22858 O O . GLY A 1 54 ? -3.808 1.945 2.879 1.00 0.00 54 GLY A O 20
ATOM 22862 N N . TYR A 1 55 ? -5.219 0.406 2.165 1.00 0.00 55 TYR A N 20
ATOM 22863 C CA . TYR A 1 55 ? -4.462 -0.701 2.828 1.00 0.00 55 TYR A CA 20
ATOM 22864 C C . TYR A 1 55 ? -4.015 -1.717 1.782 1.00 0.00 55 TYR A C 20
ATOM 22865 O O . TYR A 1 55 ? -4.742 -2.048 0.862 1.00 0.00 55 TYR A O 20
ATOM 22883 N N . VAL A 1 56 ? -2.816 -2.219 1.921 1.00 0.00 56 VAL A N 20
ATOM 22884 C CA . VAL A 1 56 ? -2.292 -3.225 0.949 1.00 0.00 56 VAL A CA 20
ATOM 22885 C C . VAL A 1 56 ? -1.600 -4.352 1.716 1.00 0.00 56 VAL A C 20
ATOM 22886 O O . VAL A 1 56 ? -1.100 -4.162 2.808 1.00 0.00 56 VAL A O 20
ATOM 22899 N N . ALA A 1 57 ? -1.575 -5.526 1.149 1.00 0.00 57 ALA A N 20
ATOM 22900 C CA . ALA A 1 57 ? -0.930 -6.681 1.833 1.00 0.00 57 ALA A CA 20
ATOM 22901 C C . ALA A 1 57 ? 0.597 -6.575 1.750 1.00 0.00 57 ALA A C 20
ATOM 22902 O O . ALA A 1 57 ? 1.154 -6.041 0.808 1.00 0.00 57 ALA A O 20
ATOM 22909 N N . LYS A 1 58 ? 1.270 -7.096 2.739 1.00 0.00 58 LYS A N 20
ATOM 22910 C CA . LYS A 1 58 ? 2.761 -7.061 2.754 1.00 0.00 58 LYS A CA 20
ATOM 22911 C C . LYS A 1 58 ? 3.317 -7.919 1.610 1.00 0.00 58 LYS A C 20
ATOM 22912 O O . LYS A 1 58 ? 4.479 -7.835 1.257 1.00 0.00 58 LYS A O 20
ATOM 22931 N N . GLU A 1 59 ? 2.496 -8.752 1.038 1.00 0.00 59 GLU A N 20
ATOM 22932 C CA . GLU A 1 59 ? 2.965 -9.628 -0.076 1.00 0.00 59 GLU A CA 20
ATOM 22933 C C . GLU A 1 59 ? 3.302 -8.781 -1.310 1.00 0.00 59 GLU A C 20
ATOM 22934 O O . GLU A 1 59 ? 4.220 -9.074 -2.055 1.00 0.00 59 GLU A O 20
ATOM 22946 N N . TYR A 1 60 ? 2.557 -7.736 -1.539 1.00 0.00 60 TYR A N 20
ATOM 22947 C CA . TYR A 1 60 ? 2.821 -6.876 -2.729 1.00 0.00 60 TYR A CA 20
ATOM 22948 C C . TYR A 1 60 ? 3.793 -5.761 -2.340 1.00 0.00 60 TYR A C 20
ATOM 22949 O O . TYR A 1 60 ? 4.187 -4.949 -3.159 1.00 0.00 60 TYR A O 20
ATOM 22967 N N . ILE A 1 61 ? 4.188 -5.718 -1.092 1.00 0.00 61 ILE A N 20
ATOM 22968 C CA . ILE A 1 61 ? 5.141 -4.659 -0.628 1.00 0.00 61 ILE A CA 20
ATOM 22969 C C . ILE A 1 61 ? 6.483 -5.295 -0.299 1.00 0.00 61 ILE A C 20
ATOM 22970 O O . ILE A 1 61 ? 6.566 -6.293 0.392 1.00 0.00 61 ILE A O 20
ATOM 22986 N N . LYS A 1 62 ? 7.540 -4.715 -0.800 1.00 0.00 62 LYS A N 20
ATOM 22987 C CA . LYS A 1 62 ? 8.907 -5.256 -0.548 1.00 0.00 62 LYS A CA 20
ATOM 22988 C C . LYS A 1 62 ? 9.821 -4.129 -0.080 1.00 0.00 62 LYS A C 20
ATOM 22989 O O . LYS A 1 62 ? 9.564 -2.965 -0.328 1.00 0.00 62 LYS A O 20
ATOM 23008 N N . ASP A 1 63 ? 10.888 -4.481 0.592 1.00 0.00 63 ASP A N 20
ATOM 23009 C CA . ASP A 1 63 ? 11.862 -3.464 1.092 1.00 0.00 63 ASP A CA 20
ATOM 23010 C C . ASP A 1 63 ? 11.324 -2.828 2.373 1.00 0.00 63 ASP A C 20
ATOM 23011 O O . ASP A 1 63 ? 11.946 -2.884 3.419 1.00 0.00 63 ASP A O 20
ATOM 23020 N N . ILE A 1 64 ? 10.172 -2.224 2.293 1.00 0.00 64 ILE A N 20
ATOM 23021 C CA . ILE A 1 64 ? 9.569 -1.569 3.490 1.00 0.00 64 ILE A CA 20
ATOM 23022 C C . ILE A 1 64 ? 10.653 -0.782 4.236 1.00 0.00 64 ILE A C 20
ATOM 23023 O O . ILE A 1 64 ? 11.034 -1.110 5.345 1.00 0.00 64 ILE A O 20
ATOM 23039 N N . LYS A 1 65 ? 11.171 0.249 3.617 1.00 0.00 65 LYS A N 20
ATOM 23040 C CA . LYS A 1 65 ? 12.244 1.052 4.272 1.00 0.00 65 LYS A CA 20
ATOM 23041 C C . LYS A 1 65 ? 12.062 2.537 3.946 1.00 0.00 65 LYS A C 20
ATOM 23042 O O . LYS A 1 65 ? 11.658 2.908 2.860 1.00 0.00 65 LYS A O 20
ATOM 23061 N N . ASP A 1 66 ? 12.370 3.385 4.888 1.00 0.00 66 ASP A N 20
ATOM 23062 C CA . ASP A 1 66 ? 12.231 4.854 4.669 1.00 0.00 66 ASP A CA 20
ATOM 23063 C C . ASP A 1 66 ? 13.169 5.316 3.549 1.00 0.00 66 ASP A C 20
ATOM 23064 O O . ASP A 1 66 ? 14.312 4.905 3.459 1.00 0.00 66 ASP A O 20
ATOM 23073 N N . GLU A 1 67 ? 12.678 6.170 2.690 1.00 0.00 67 GLU A N 20
ATOM 23074 C CA . GLU A 1 67 ? 13.507 6.674 1.554 1.00 0.00 67 GLU A CA 20
ATOM 23075 C C . GLU A 1 67 ? 14.856 7.193 2.061 1.00 0.00 67 GLU A C 20
ATOM 23076 O O . GLU A 1 67 ? 14.955 7.780 3.122 1.00 0.00 67 GLU A O 20
ATOM 23088 N N . VAL A 1 68 ? 15.901 6.976 1.296 1.00 0.00 68 VAL A N 20
ATOM 23089 C CA . VAL A 1 68 ? 17.262 7.443 1.707 1.00 0.00 68 VAL A CA 20
ATOM 23090 C C . VAL A 1 68 ? 17.649 8.703 0.926 1.00 0.00 68 VAL A C 20
ATOM 23091 O O . VAL A 1 68 ? 17.531 8.768 -0.284 1.00 0.00 68 VAL A O 20
ATOM 23104 N N . LEU A 1 69 ? 18.107 9.703 1.628 1.00 0.00 69 LEU A N 20
ATOM 23105 C CA . LEU A 1 69 ? 18.507 10.979 0.971 1.00 0.00 69 LEU A CA 20
ATOM 23106 C C . LEU A 1 69 ? 19.865 10.817 0.282 1.00 0.00 69 LEU A C 20
ATOM 23107 O O . LEU A 1 69 ? 20.711 10.048 0.704 1.00 0.00 69 LEU A O 20
ATOM 23123 N N . GLU A 1 70 ? 20.067 11.537 -0.784 1.00 0.00 70 GLU A N 20
ATOM 23124 C CA . GLU A 1 70 ? 21.349 11.446 -1.538 1.00 0.00 70 GLU A CA 20
ATOM 23125 C C . GLU A 1 70 ? 22.549 11.461 -0.580 1.00 0.00 70 GLU A C 20
ATOM 23126 O O . GLU A 1 70 ? 22.535 12.093 0.460 1.00 0.00 70 GLU A O 20
ATOM 23138 N N . HIS A 1 71 ? 23.590 10.753 -0.936 1.00 0.00 71 HIS A N 20
ATOM 23139 C CA . HIS A 1 71 ? 24.800 10.692 -0.068 1.00 0.00 71 HIS A CA 20
ATOM 23140 C C . HIS A 1 71 ? 25.573 12.016 -0.120 1.00 0.00 71 HIS A C 20
ATOM 23141 O O . HIS A 1 71 ? 25.913 12.517 -1.176 1.00 0.00 71 HIS A O 20
ATOM 23155 N N . HIS A 1 72 ? 25.850 12.581 1.026 1.00 0.00 72 HIS A N 20
ATOM 23156 C CA . HIS A 1 72 ? 26.603 13.868 1.074 1.00 0.00 72 HIS A CA 20
ATOM 23157 C C . HIS A 1 72 ? 27.205 14.058 2.471 1.00 0.00 72 HIS A C 20
ATOM 23158 O O . HIS A 1 72 ? 26.932 13.305 3.388 1.00 0.00 72 HIS A O 20
ATOM 23172 N N . HIS A 1 73 ? 28.016 15.066 2.637 1.00 0.00 73 HIS A N 20
ATOM 23173 C CA . HIS A 1 73 ? 28.640 15.329 3.971 1.00 0.00 73 HIS A CA 20
ATOM 23174 C C . HIS A 1 73 ? 27.545 15.612 5.005 1.00 0.00 73 HIS A C 20
ATOM 23175 O O . HIS A 1 73 ? 27.637 15.220 6.155 1.00 0.00 73 HIS A O 20
ATOM 23189 N N . HIS A 1 74 ? 26.508 16.287 4.604 1.00 0.00 74 HIS A N 20
ATOM 23190 C CA . HIS A 1 74 ? 25.398 16.595 5.553 1.00 0.00 74 HIS A CA 20
ATOM 23191 C C . HIS A 1 74 ? 24.720 15.289 5.984 1.00 0.00 74 HIS A C 20
ATOM 23192 O O . HIS A 1 74 ? 24.341 15.114 7.128 1.00 0.00 74 HIS A O 20
ATOM 23206 N N . HIS A 1 75 ? 24.558 14.374 5.070 1.00 0.00 75 HIS A N 20
ATOM 23207 C CA . HIS A 1 75 ? 23.896 13.083 5.411 1.00 0.00 75 HIS A CA 20
ATOM 23208 C C . HIS A 1 75 ? 24.805 12.256 6.327 1.00 0.00 75 HIS A C 20
ATOM 23209 O O . HIS A 1 75 ? 25.974 12.050 6.058 1.00 0.00 75 HIS A O 20
ATOM 23223 N N . HIS A 1 76 ? 24.259 11.780 7.409 1.00 0.00 76 HIS A N 20
ATOM 23224 C CA . HIS A 1 76 ? 25.054 10.964 8.365 1.00 0.00 76 HIS A CA 20
ATOM 23225 C C . HIS A 1 76 ? 25.557 9.694 7.665 1.00 0.00 76 HIS A C 20
ATOM 23226 O O . HIS A 1 76 ? 26.761 9.558 7.516 1.00 0.00 76 HIS A O 20
#

CATH classification: 2.30.30.40

Organism: Clostridium perfringens (strain 13 / Type A) (NCBI:txid195102)